Protein 8CSC (pdb70)

B-factor: mean 50.63, std 18.9, range [23.17, 144.09]

Sequence (783 aa):
GLAVFLPPYPFRGLKAPYYLWMMFYKYLHATDSILFITGEDYLSVTDDEAQRARWEFDPASMASLGYELPNAQSMACCHEYLTLDNAFYETLLSRHHHDPIKSFSAFLTERIPDLETELHALLDSKKGIIDQIDTFISICNCPSLEHVARTLGKEVMHIEIGPLRAPMYRNTAYLDFAGVNGGTEASSARYEEKQAEFDIKASLGDLHNYFLEVLPPAETHSAAGVVLQVEDNSNNLIAYNHDFTNISLLSYVRQRYEKEDILVRAHPGSLFRLRDDVFTIDDSANSLAFINQCNNEVFTINSSVGLEAILTGKKTTVLGDDCSYAFINELAGASATVNAAAFYLFSYLVPFDLVFNQEYLKFRLGHPEEREIVGKHIEFYSADHSLSSLINEAISLEHHGLAVFLPPYPFRGLKAPYYLWMFYKYLHATDDSILFITGEDYLSVTDDEAQRARWEFDPASMASLGYELPNAQSMACHEYLTLDNAFYETLLSRHHHDPIKSFSAFLTERIPDLETELHALLDSKKGIIDQIDTFISICNCPSLEHVARTLGKEVMHIEIGPLRAPMYRNTAYLDFAGVNGGTEASARYEKQAEFDIKASLGDLHNYFLEVLPPAEAATHSAAGVVLQVEDNSNLIAYNHDFTNISLLSYVRQRYEKEDILVRAHPGSLFRLRDDVFTIDDSANSLAFINQCNEVFTINSSVGLEAILTGKKTTVLGDCSYAFINELAGASATVNAAAFYLFSYLVPFDLVFNQQEYLKFRLGHPEEREIVGKHIEFYSADSLSSLINEAISLE

Foldseek 3Di:
DEEEEQEQQPLVPDGSPPLLVVQLLLLDPAAYEYEYAVSSVCVCVPPVNCPPPSNPPVVCVQLPGDGDDPVSNVRYHYFHDDCVVVVVLCVVVVNNSLVSLQCQQPHADVVLLVSVVCRCVVDDPSLVPHAAYEYCFHGVNVVVNCVVSVHFYWHKHWALAGPPQFQTWMFTARQTAFPRGCLVVLCVVQVLAQAPDALLLLVVLGGPDDAPDQCAAAEEEEADAQRDNCNRHFQLVDHSVVQVVVVVVPDPLARYEYEYDPPHPDDDDPPTHHYDPDPDLLNVLSRYQAYEYAEHSVQSVCVSVPHHYHHRTGGSLVVLNVDPDRRSSRRSNLCCSQQRIARSSLVSPPVSVVVVSVVDDSQVRSVVRLCVSPVVPGSSRSSNVSSVVVVD/DEEEEQEQQPLVPDGSPPLLVVQLLLLDPAAYHYEYACSSVPVLPPVVCCPDPSNDPVNCVQLVGHRDDPVSNVRYHYHHDDCVVVVVLCVVVVNNSLVSLQCQQPHADVVVLVSVVCSCVVDPPSLVPHAAYEYCFHGVSVVVNCVVSVHFYWHKHWALQGPDQWQTWMFTARQGAFPRGCLVVLCVVVVLFQAPDALQLVVVLGTPDDADDQDPAAAAEEEEADAQRDNCNRHFQLPDHSVVQVVVVVVPDPLARYEYEYDPPHPDDDDPPGHHYDDDPDLSNVLSRYQAYEYAEHSSQLVNVSVPHLYHHRTGGSCVVLNPDDDSRSNSRSNLCCVQQRIARSSLVSPVVSVVVCSVVDDSQVRSVVRLCVSPPPSSSVVSNVSSVVD

Radius of gyration: 29.19 Å; Cα contacts (8 Å, |Δi|>4): 1386; chains: 2; bounding box: 57×84×61 Å

Nearest PDB structures (foldseek):
  8csc-assembly1_A-2  TM=1.003E+00  e=6.409E-83  Raoultella terrigena
  8csd-assembly1_A-2  TM=1.001E+00  e=2.762E-78  Raoultella terrigena
  8csf-assembly2_B-2  TM=9.945E-01  e=1.532E-78  Raoultella terrigena
  8cse-assembly1_A-2  TM=9.989E-01  e=1.620E-77  Raoultella terrigena
  5fa1-assembly1_A  TM=9.952E-01  e=2.307E-77  Raoultella terrigena

Organism: Raoultella terrigena (NCBI:txid577)

Structure (mmCIF, N/CA/C/O backbone):
data_8CSC
#
_entry.id   8CSC
#
_cell.length_a   92.600
_cell.length_b   158.220
_cell.length_c   117.570
_cell.angle_alpha   90.000
_cell.angle_beta   90.000
_cell.angle_gamma   90.000
#
_symmetry.space_group_name_H-M   'C 2 2 21'
#
loop_
_entity.id
_entity.type
_entity.pdbx_description
1 polymer 'N-acetyl glucosaminyl transferase'
2 non-polymer "CYTIDINE-5'-MONOPHOSPHATE"
3 non-polymer '3-deoxy-alpha-D-manno-oct-2-ulopyranosonic acid'
4 non-polymer 'SODIUM ION'
5 non-polymer 'CHLORIDE ION'
6 water water
#
loop_
_atom_site.group_PDB
_atom_site.id
_atom_site.type_symbol
_atom_site.label_atom_id
_atom_site.label_alt_id
_atom_site.label_comp_id
_atom_site.label_asym_id
_atom_site.label_entity_id
_atom_site.label_seq_id
_atom_site.pdbx_PDB_ins_code
_atom_site.Cartn_x
_atom_site.Cartn_y
_atom_site.Cartn_z
_atom_site.occupancy
_atom_site.B_iso_or_equiv
_atom_site.auth_seq_id
_atom_site.auth_comp_id
_atom_site.auth_asym_id
_atom_site.auth_atom_id
_atom_site.pdbx_PDB_model_num
ATOM 1 N N . GLY A 1 2 ? 6.38280 36.53903 -32.05466 1.000 70.21898 1 GLY A N 1
ATOM 2 C CA . GLY A 1 2 ? 6.98974 35.34405 -31.50020 1.000 52.82249 1 GLY A CA 1
ATOM 3 C C . GLY A 1 2 ? 8.49311 35.44887 -31.31940 1.000 51.47125 1 GLY A C 1
ATOM 4 O O . GLY A 1 2 ? 9.02901 36.51958 -31.02643 1.000 52.39333 1 GLY A O 1
ATOM 5 N N . LEU A 1 3 ? 9.17694 34.32558 -31.49819 1.000 49.09668 2 LEU A N 1
ATOM 6 C CA . LEU A 1 3 ? 10.61872 34.25931 -31.32673 1.000 47.74221 2 LEU A CA 1
ATOM 7 C C . LEU A 1 3 ? 11.32763 34.52345 -32.64823 1.000 41.94979 2 LEU A C 1
ATOM 8 O O . LEU A 1 3 ? 10.82147 34.19406 -33.72451 1.000 44.81575 2 LEU A O 1
ATOM 13 N N . ALA A 1 4 ? 12.51020 35.12546 -32.55420 1.000 38.56726 3 ALA A N 1
ATOM 14 C CA . ALA A 1 4 ? 13.41801 35.28878 -33.68728 1.000 40.21934 3 ALA A CA 1
ATOM 15 C C . ALA A 1 4 ? 14.73195 34.62101 -33.29343 1.000 40.47900 3 ALA A C 1
ATOM 16 O O . ALA A 1 4 ? 15.51110 35.17969 -32.51422 1.000 38.99775 3 ALA A O 1
ATOM 18 N N . VAL A 1 5 ? 14.97148 33.42726 -33.82897 1.000 39.78115 4 VAL A N 1
ATOM 19 C CA . VAL A 1 5 ? 16.08196 32.57670 -33.41433 1.000 40.47911 4 VAL A CA 1
ATOM 20 C C . VAL A 1 5 ? 17.21656 32.74231 -34.41363 1.000 39.54549 4 VAL A C 1
ATOM 21 O O . VAL A 1 5 ? 17.05336 32.45356 -35.60523 1.000 43.23323 4 VAL A O 1
ATOM 25 N N . PHE A 1 6 ? 18.37161 33.18044 -33.92105 1.000 36.10966 5 PHE A N 1
ATOM 26 C CA . PHE A 1 6 ? 19.53801 33.47364 -34.74541 1.000 39.77993 5 PHE A CA 1
ATOM 27 C C . PHE A 1 6 ? 20.48637 32.28130 -34.68013 1.000 41.49106 5 PHE A C 1
ATOM 28 O O . PHE A 1 6 ? 21.04855 31.98305 -33.62146 1.000 42.19406 5 PHE A O 1
ATOM 36 N N . LEU A 1 7 ? 20.64482 31.59102 -35.80940 1.000 40.80872 6 LEU A N 1
ATOM 37 C CA . LEU A 1 7 ? 21.54353 30.44427 -35.93380 1.000 43.77840 6 LEU A CA 1
ATOM 38 C C . LEU A 1 7 ? 22.41367 30.66806 -37.16277 1.000 47.04857 6 LEU A C 1
ATOM 39 O O . LEU A 1 7 ? 22.10735 30.16719 -38.25466 1.000 48.25540 6 LEU A O 1
ATOM 44 N N . PRO A 1 8 ? 23.51820 31.39852 -37.01785 1.000 44.56877 7 PRO A N 1
ATOM 45 C CA . PRO A 1 8 ? 24.28109 31.80036 -38.19582 1.000 48.11928 7 PRO A CA 1
ATOM 46 C C . PRO A 1 8 ? 24.87768 30.59484 -38.89332 1.000 50.48248 7 PRO A C 1
ATOM 47 O O . PRO A 1 8 ? 25.22006 29.58551 -38.24905 1.000 44.48318 7 PRO A O 1
ATOM 51 N N . PRO A 1 9 ? 25.01371 30.65386 -40.21805 1.000 46.31364 8 PRO A N 1
ATOM 52 C CA . PRO A 1 9 ? 25.53757 29.51823 -40.98780 1.000 51.09992 8 PRO A CA 1
ATOM 53 C C . PRO A 1 9 ? 27.03980 29.53650 -41.22226 1.000 51.16720 8 PRO A C 1
ATOM 54 O O . PRO A 1 9 ? 27.55150 28.62272 -41.87903 1.000 56.47548 8 PRO A O 1
ATOM 58 N N . TYR A 1 10 ? 27.74828 30.53399 -40.71870 1.000 46.01178 9 TYR A N 1
ATOM 59 C CA . TYR A 1 10 ? 29.16349 30.69381 -41.02136 1.000 48.21207 9 TYR A CA 1
ATOM 60 C C . TYR A 1 10 ? 29.97415 29.52019 -40.47537 1.000 44.75222 9 TYR A C 1
ATOM 61 O O . TYR A 1 10 ? 29.98111 29.29379 -39.25489 1.000 39.87720 9 TYR A O 1
ATOM 70 N N . PRO A 1 11 ? 30.65616 28.75105 -41.32797 1.000 46.53502 10 PRO A N 1
ATOM 71 C CA . PRO A 1 11 ? 31.42405 27.57851 -40.86214 1.000 44.92045 10 PRO A CA 1
ATOM 72 C C . PRO A 1 11 ? 32.80397 27.95508 -40.32802 1.000 44.53094 10 PRO A C 1
ATOM 73 O O . PRO A 1 11 ? 33.84234 27.55175 -40.86176 1.000 46.59045 10 PRO A O 1
ATOM 77 N N . PHE A 1 12 ? 32.81920 28.74012 -39.24777 1.000 42.25709 11 PHE A N 1
ATOM 78 C CA . PHE A 1 12 ? 34.08636 29.20287 -38.68721 1.000 41.85806 11 PHE A CA 1
ATOM 79 C C . PHE A 1 12 ? 35.02224 28.03869 -38.37939 1.000 46.99221 11 PHE A C 1
ATOM 80 O O . PHE A 1 12 ? 36.23974 28.14440 -38.57034 1.000 48.05423 11 PHE A O 1
ATOM 88 N N . ARG A 1 13 ? 34.47680 26.92226 -37.89871 1.000 45.26759 12 ARG A N 1
ATOM 89 C CA . ARG A 1 13 ? 35.27556 25.76075 -37.52754 1.000 46.81909 12 ARG A CA 1
ATOM 90 C C . ARG A 1 13 ? 35.22425 24.65338 -38.57370 1.000 46.15628 12 ARG A C 1
ATOM 91 O O . ARG A 1 13 ? 35.54189 23.49886 -38.26491 1.000 51.26423 12 ARG A O 1
ATOM 99 N N . GLY A 1 14 ? 34.84099 24.98293 -39.80454 1.000 48.34005 13 GLY A N 1
ATOM 100 C CA . GLY A 1 14 ? 34.86975 24.03175 -40.89538 1.000 45.73300 13 GLY A CA 1
ATOM 101 C C . GLY A 1 14 ? 33.66627 23.12537 -41.00815 1.000 55.04821 13 GLY A C 1
ATOM 102 O O . GLY A 1 14 ? 33.69267 22.19094 -41.81789 1.000 56.76205 13 GLY A O 1
ATOM 103 N N . LEU A 1 15 ? 32.61440 23.36182 -40.22855 1.000 51.91975 14 LEU A N 1
ATOM 104 C CA . LEU A 1 15 ? 31.40876 22.54341 -40.26287 1.000 52.91931 14 LEU A CA 1
ATOM 105 C C . LEU A 1 15 ? 30.22286 23.39857 -40.68025 1.000 52.36337 14 LEU A C 1
ATOM 106 O O . LEU A 1 15 ? 29.97305 24.44976 -40.08212 1.000 47.85290 14 LEU A O 1
ATOM 111 N N . LYS A 1 16 ? 29.49442 22.94485 -41.69762 1.000 53.76865 15 LYS A N 1
ATOM 112 C CA . LYS A 1 16 ? 28.28800 23.64047 -42.12252 1.000 52.58048 15 LYS A CA 1
ATOM 113 C C . LYS A 1 16 ? 27.15731 23.39139 -41.13120 1.000 48.41894 15 LYS A C 1
ATOM 114 O O . LYS A 1 16 ? 27.10093 22.35207 -40.46848 1.000 50.05815 15 LYS A O 1
ATOM 120 N N . ALA A 1 17 ? 26.24761 24.35660 -41.04033 1.000 46.78850 16 ALA A N 1
ATOM 121 C CA . ALA A 1 17 ? 25.15538 24.32567 -40.07537 1.000 45.49899 16 ALA A CA 1
ATOM 122 C C . ALA A 1 17 ? 25.68221 23.97310 -38.68076 1.000 46.59478 16 ALA A C 1
ATOM 123 O O . ALA A 1 17 ? 25.28523 22.96223 -38.09762 1.000 47.38712 16 ALA A O 1
ATOM 125 N N . PRO A 1 18 ? 26.57057 24.79861 -38.12015 1.000 45.78432 17 PRO A N 1
ATOM 126 C CA . PRO A 1 18 ? 27.23722 24.41033 -36.86558 1.000 42.16380 17 PRO A CA 1
ATOM 127 C C . PRO A 1 18 ? 26.29092 24.18428 -35.70055 1.000 42.66864 17 PRO A C 1
ATOM 128 O O . PRO A 1 18 ? 26.62237 23.40815 -34.79587 1.000 43.22017 17 PRO A O 1
ATOM 132 N N . TYR A 1 19 ? 25.12988 24.83047 -35.67850 1.000 41.42792 18 TYR A N 1
ATOM 133 C CA A TYR A 1 19 ? 24.16932 24.72700 -34.58808 0.610 42.10516 18 TYR A CA 1
ATOM 134 C CA B TYR A 1 19 ? 24.19519 24.65850 -34.56958 0.390 41.86104 18 TYR A CA 1
ATOM 135 C C . TYR A 1 19 ? 22.88358 24.04612 -35.04756 1.000 42.69869 18 TYR A C 1
ATOM 136 O O . TYR A 1 19 ? 21.78909 24.40633 -34.60919 1.000 42.83375 18 TYR A O 1
ATOM 153 N N . LEU A 1 20 ? 23.00768 23.06434 -35.94051 1.000 45.84863 19 LEU A N 1
ATOM 154 C CA . LEU A 1 20 ? 21.84146 22.36510 -36.46510 1.000 48.20247 19 LEU A CA 1
ATOM 155 C C . LEU A 1 20 ? 21.00443 21.73468 -35.35712 1.000 42.83685 19 LEU A C 1
ATOM 156 O O . LEU A 1 20 ? 19.77530 21.66580 -35.47531 1.000 46.64735 19 LEU A O 1
ATOM 161 N N . TRP A 1 21 ? 21.63572 21.26421 -34.27792 1.000 42.96600 20 TRP A N 1
ATOM 162 C CA . TRP A 1 21 ? 20.86112 20.54918 -33.26725 1.000 46.96667 20 TRP A CA 1
ATOM 163 C C . TRP A 1 21 ? 19.86561 21.47923 -32.58210 1.000 42.90343 20 TRP A C 1
ATOM 164 O O . TRP A 1 21 ? 18.74283 21.06933 -32.26723 1.000 42.64482 20 TRP A O 1
ATOM 175 N N A MET A 1 22 ? 20.25093 22.73342 -32.33724 0.382 42.19680 21 MET A N 1
ATOM 176 N N B MET A 1 22 ? 20.24935 22.74093 -32.36954 0.618 41.92717 21 MET A N 1
ATOM 177 C CA A MET A 1 22 ? 19.28938 23.66489 -31.75875 0.382 41.07549 21 MET A CA 1
ATOM 178 C CA B MET A 1 22 ? 19.32997 23.70139 -31.76882 0.618 41.01792 21 MET A CA 1
ATOM 179 C C A MET A 1 22 ? 18.20099 24.02973 -32.75630 0.382 42.60433 21 MET A C 1
ATOM 180 C C B MET A 1 22 ? 18.23767 24.11163 -32.74656 0.618 42.82244 21 MET A C 1
ATOM 181 O O A MET A 1 22 ? 17.05470 24.26880 -32.35945 0.382 43.27895 21 MET A O 1
ATOM 182 O O B MET A 1 22 ? 17.12498 24.44909 -32.32675 0.618 43.25519 21 MET A O 1
ATOM 191 N N . PHE A 1 23 ? 18.53528 24.08847 -34.04654 1.000 40.47554 22 PHE A N 1
ATOM 192 C CA . PHE A 1 23 ? 17.50257 24.28738 -35.05701 1.000 41.76117 22 PHE A CA 1
ATOM 193 C C . PHE A 1 23 ? 16.44031 23.19741 -34.95479 1.000 48.01223 22 PHE A C 1
ATOM 194 O O . PHE A 1 23 ? 15.23603 23.47899 -34.97101 1.000 47.39365 22 PHE A O 1
ATOM 202 N N . TYR A 1 24 ? 16.87198 21.94193 -34.82112 1.000 44.57603 23 TYR A N 1
ATOM 203 C CA . TYR A 1 24 ? 15.91691 20.84456 -34.72782 1.000 47.28773 23 TYR A CA 1
ATOM 204 C C . TYR A 1 24 ? 15.16438 20.87748 -33.40453 1.000 49.77866 23 TYR A C 1
ATOM 205 O O . TYR A 1 24 ? 13.98143 20.52034 -33.34714 1.000 50.84456 23 TYR A O 1
ATOM 214 N N . LYS A 1 25 ? 15.82993 21.31236 -32.33360 1.000 44.54624 24 LYS A N 1
ATOM 215 C CA . LYS A 1 25 ? 15.18859 21.31835 -31.02532 1.000 43.44097 24 LYS A CA 1
ATOM 216 C C . LYS A 1 25 ? 14.07966 22.36164 -30.96697 1.000 47.61100 24 LYS A C 1
ATOM 217 O O . LYS A 1 25 ? 12.97040 22.07410 -30.50504 1.000 46.47560 24 LYS A O 1
ATOM 223 N N . TYR A 1 26 ? 14.35566 23.58256 -31.43588 1.000 42.38165 25 TYR A N 1
ATOM 224 C CA . TYR A 1 26 ? 13.31127 24.60154 -31.44843 1.000 44.75047 25 TYR A CA 1
ATOM 225 C C . TYR A 1 26 ? 12.15114 24.18319 -32.34141 1.000 47.75572 25 TYR A C 1
ATOM 226 O O . TYR A 1 26 ? 10.98339 24.38469 -31.98817 1.000 52.47030 25 TYR A O 1
ATOM 235 N N . LEU A 1 27 ? 12.44991 23.58670 -33.49784 1.000 49.03461 26 LEU A N 1
ATOM 236 C CA . LEU A 1 27 ? 11.38706 23.09627 -34.36995 1.000 51.91181 26 LEU A CA 1
ATOM 237 C C . LEU A 1 27 ? 10.54413 22.04246 -33.66375 1.000 54.34081 26 LEU A C 1
ATOM 238 O O . LEU A 1 27 ? 9.30962 22.07386 -33.72273 1.000 53.59776 26 LEU A O 1
ATOM 243 N N . HIS A 1 28 ? 11.19492 21.10143 -32.98731 1.000 53.40933 27 HIS A N 1
ATOM 244 C CA . HIS A 1 28 ? 10.49111 20.00407 -32.33086 1.000 54.72018 27 HIS A CA 1
ATOM 245 C C . HIS A 1 28 ? 9.54911 20.49778 -31.23509 1.000 54.78378 27 HIS A C 1
ATOM 246 O O . HIS A 1 28 ? 8.42415 20.01685 -31.12226 1.000 50.94317 27 HIS A O 1
ATOM 260 N N . ALA A 1 30 ? 8.36523 23.57982 -30.93825 1.000 61.02175 29 ALA A N 1
ATOM 261 C CA . ALA A 1 30 ? 7.59818 24.74277 -31.36553 1.000 62.89865 29 ALA A CA 1
ATOM 262 C C . ALA A 1 30 ? 6.09939 24.53548 -31.17739 1.000 67.45115 29 ALA A C 1
ATOM 263 O O . ALA A 1 30 ? 5.53210 23.55604 -31.65790 1.000 61.29969 29 ALA A O 1
ATOM 265 N N . THR A 1 31 ? 5.46587 25.46760 -30.46520 1.000 75.15727 30 THR A N 1
ATOM 266 C CA . THR A 1 31 ? 4.01430 25.50815 -30.35490 1.000 72.12561 30 THR A CA 1
ATOM 267 C C . THR A 1 31 ? 3.38799 26.58422 -31.23042 1.000 76.77925 30 THR A C 1
ATOM 268 O O . THR A 1 31 ? 2.20365 26.47591 -31.56853 1.000 76.29841 30 THR A O 1
ATOM 272 N N . ASP A 1 32 ? 4.15654 27.60620 -31.60413 1.000 74.01175 31 ASP A N 1
ATOM 273 C CA . ASP A 1 32 ? 3.71870 28.69493 -32.46598 1.000 73.88779 31 ASP A CA 1
ATOM 274 C C . ASP A 1 32 ? 4.74333 28.88073 -33.57945 1.000 68.46914 31 ASP A C 1
ATOM 275 O O . ASP A 1 32 ? 5.77972 28.21044 -33.61931 1.000 64.84221 31 ASP A O 1
ATOM 280 N N . SER A 1 33 ? 4.45284 29.80675 -34.48864 1.000 65.45855 32 SER A N 1
ATOM 281 C CA . SER A 1 33 ? 5.37375 30.09054 -35.57979 1.000 64.58189 32 SER A CA 1
ATOM 282 C C . SER A 1 33 ? 6.62379 30.78680 -35.05691 1.000 59.03078 32 SER A C 1
ATOM 283 O O . SER A 1 33 ? 6.55396 31.64596 -34.17378 1.000 58.55460 32 SER A O 1
ATOM 286 N N . ILE A 1 34 ? 7.77398 30.41127 -35.61108 1.000 59.54889 33 ILE A N 1
ATOM 287 C CA . ILE A 1 34 ? 9.06570 30.96011 -35.21625 1.000 53.77163 33 ILE A CA 1
ATOM 288 C C . ILE A 1 34 ? 9.72410 31.58326 -36.43635 1.000 53.35466 33 ILE A C 1
ATOM 289 O O . ILE A 1 34 ? 9.62370 31.04916 -37.54611 1.000 55.93755 33 ILE A O 1
ATOM 294 N N . LEU A 1 35 ? 10.39463 32.71370 -36.23018 1.000 46.41175 34 LEU A N 1
ATOM 295 C CA . LEU A 1 35 ? 11.22922 33.31954 -37.25934 1.000 47.87135 34 LEU A CA 1
ATOM 296 C C . LEU A 1 35 ? 12.66411 32.84374 -37.06811 1.000 45.82937 34 LEU A C 1
ATOM 297 O O . LEU A 1 35 ? 13.28867 33.14102 -36.04442 1.000 44.86759 34 LEU A O 1
ATOM 302 N N . PHE A 1 36 ? 13.18231 32.10574 -38.04632 1.000 46.89583 35 PHE A N 1
ATOM 303 C CA . PHE A 1 36 ? 14.55407 31.61439 -38.01410 1.000 44.73075 35 PHE A CA 1
ATOM 304 C C . PHE A 1 36 ? 15.42612 32.48938 -38.90567 1.000 47.45414 35 PHE A C 1
ATOM 305 O O . PHE A 1 36 ? 15.17145 32.60753 -40.10932 1.000 46.01812 35 PHE A O 1
ATOM 313 N N . ILE A 1 37 ? 16.44186 33.10504 -38.31242 1.000 44.25894 36 ILE A N 1
ATOM 314 C CA . ILE A 1 37 ? 17.45148 33.85562 -39.04719 1.000 45.76353 36 ILE A CA 1
ATOM 315 C C . ILE A 1 37 ? 18.68287 32.96060 -39.09922 1.000 46.49098 36 ILE A C 1
ATOM 316 O O . ILE A 1 37 ? 19.41547 32.83334 -38.11414 1.000 43.99095 36 ILE A O 1
ATOM 321 N N . THR A 1 38 ? 18.91062 32.32855 -40.24957 1.000 46.23048 37 THR A N 1
ATOM 322 C CA . THR A 1 38 ? 19.92940 31.29142 -40.33959 1.000 44.93651 37 THR A CA 1
ATOM 323 C C . THR A 1 38 ? 20.55570 31.24840 -41.72910 1.000 50.05180 37 THR A C 1
ATOM 324 O O . THR A 1 38 ? 20.81091 32.29479 -42.33368 1.000 56.30275 37 THR A O 1
ATOM 328 N N . GLY A 1 39 ? 20.80689 30.04670 -42.24536 1.000 53.50800 38 GLY A N 1
ATOM 329 C CA . GLY A 1 39 ? 21.37317 29.90058 -43.56802 1.000 49.92761 38 GLY A CA 1
ATOM 330 C C . GLY A 1 39 ? 20.75738 28.71688 -44.28360 1.000 61.40271 38 GLY A C 1
ATOM 331 O O . GLY A 1 39 ? 20.17933 27.81656 -43.66728 1.000 59.25667 38 GLY A O 1
ATOM 332 N N . GLU A 1 40 ? 20.88882 28.73636 -45.61123 1.000 59.41449 39 GLU A N 1
ATOM 333 C CA . GLU A 1 40 ? 20.34253 27.64677 -46.40945 1.000 64.67461 39 GLU A CA 1
ATOM 334 C C . GLU A 1 40 ? 20.97401 26.31181 -46.03906 1.000 66.25957 39 GLU A C 1
ATOM 335 O O . GLU A 1 40 ? 20.32691 25.26610 -46.16578 1.000 70.43574 39 GLU A O 1
ATOM 341 N N . ASP A 1 41 ? 22.23073 26.32122 -45.58410 1.000 62.07920 40 ASP A N 1
ATOM 342 C CA . ASP A 1 41 ? 22.87005 25.07755 -45.16256 1.000 66.83576 40 ASP A CA 1
ATOM 343 C C . ASP A 1 41 ? 22.01970 24.34224 -44.13425 1.000 65.03046 40 ASP A C 1
ATOM 344 O O . ASP A 1 41 ? 21.97162 23.10634 -44.12184 1.000 68.91544 40 ASP A O 1
ATOM 349 N N . TYR A 1 42 ? 21.33465 25.09022 -43.26602 1.000 60.80928 41 TYR A N 1
ATOM 350 C CA . TYR A 1 42 ? 20.47014 24.46900 -42.26976 1.000 61.33890 41 TYR A CA 1
ATOM 351 C C . TYR A 1 42 ? 19.27698 23.77346 -42.90930 1.000 64.85122 41 TYR A C 1
ATOM 352 O O . TYR A 1 42 ? 18.81517 22.74784 -42.39855 1.000 60.39548 41 TYR A O 1
ATOM 361 N N . LEU A 1 43 ? 18.76648 24.31026 -44.01667 1.000 66.09471 42 LEU A N 1
ATOM 362 C CA . LEU A 1 43 ? 17.55852 23.78409 -44.63762 1.000 66.97688 42 LEU A CA 1
ATOM 363 C C . LEU A 1 43 ? 17.82492 22.63580 -45.60189 1.000 70.67238 42 LEU A C 1
ATOM 364 O O . LEU A 1 43 ? 16.90620 21.85708 -45.88215 1.000 69.47392 42 LEU A O 1
ATOM 369 N N . SER A 1 44 ? 19.05147 22.50474 -46.10889 1.000 72.94251 43 SER A N 1
ATOM 370 C CA . SER A 1 44 ? 19.37896 21.48109 -47.09131 1.000 76.13318 43 SER A CA 1
ATOM 371 C C . SER A 1 44 ? 20.23829 20.35187 -46.53985 1.000 79.75654 43 SER A C 1
ATOM 372 O O . SER A 1 44 ? 20.41315 19.34066 -47.22932 1.000 85.17162 43 SER A O 1
ATOM 375 N N . VAL A 1 45 ? 20.77264 20.49061 -45.32360 1.000 79.74992 44 VAL A N 1
ATOM 376 C CA . VAL A 1 45 ? 21.72180 19.50570 -44.80923 1.000 83.07341 44 VAL A CA 1
ATOM 377 C C . VAL A 1 45 ? 21.10758 18.11110 -44.80531 1.000 91.40587 44 VAL A C 1
ATOM 378 O O . VAL A 1 45 ? 21.76953 17.12625 -45.15565 1.000 92.54273 44 VAL A O 1
ATOM 382 N N . THR A 1 46 ? 19.83905 18.00228 -44.40914 1.000 103.79355 45 THR A N 1
ATOM 383 C CA . THR A 1 46 ? 19.17053 16.70834 -44.32288 1.000 100.77304 45 THR A CA 1
ATOM 384 C C . THR A 1 46 ? 19.27975 15.93789 -45.63112 1.000 109.89660 45 THR A C 1
ATOM 385 O O . THR A 1 46 ? 20.06979 14.99434 -45.73993 1.000 112.54751 45 THR A O 1
ATOM 389 N N . ASP A 1 47 ? 18.50144 16.34265 -46.63380 1.000 111.16302 46 ASP A N 1
ATOM 390 C CA . ASP A 1 47 ? 18.46609 15.64678 -47.91423 1.000 118.13772 46 ASP A CA 1
ATOM 391 C C . ASP A 1 47 ? 19.78369 15.80345 -48.66525 1.000 116.64835 46 ASP A C 1
ATOM 392 O O . ASP A 1 47 ? 19.79795 15.95652 -49.89088 1.000 119.60483 46 ASP A O 1
ATOM 397 N N . ASP A 1 48 ? 20.89232 15.77054 -47.93038 1.000 113.23679 47 ASP A N 1
ATOM 398 C CA . ASP A 1 48 ? 22.24267 15.77404 -48.48533 1.000 107.52787 47 ASP A CA 1
ATOM 399 C C . ASP A 1 48 ? 22.90515 14.48521 -48.01107 1.000 104.82812 47 ASP A C 1
ATOM 400 O O . ASP A 1 48 ? 23.39981 14.41208 -46.88135 1.000 98.63236 47 ASP A O 1
ATOM 405 N N . GLU A 1 49 ? 22.90644 13.46595 -48.87326 1.000 103.92641 48 GLU A N 1
ATOM 406 C CA . GLU A 1 49 ? 23.47126 12.17600 -48.49585 1.000 103.33825 48 GLU A CA 1
ATOM 407 C C . GLU A 1 49 ? 24.93774 12.28162 -48.09822 1.000 98.11877 48 GLU A C 1
ATOM 408 O O . GLU A 1 49 ? 25.46777 11.35502 -47.47585 1.000 97.69702 48 GLU A O 1
ATOM 414 N N . ALA A 1 50 ? 25.60172 13.38803 -48.43490 1.000 95.59611 49 ALA A N 1
ATOM 415 C CA . ALA A 1 50 ? 26.99350 13.59235 -48.05741 1.000 92.96406 49 ALA A CA 1
ATOM 416 C C . ALA A 1 50 ? 27.16816 13.95159 -46.58711 1.000 93.69426 49 ALA A C 1
ATOM 417 O O . ALA A 1 50 ? 28.30477 13.95820 -46.10155 1.000 95.95894 49 ALA A O 1
ATOM 419 N N . GLN A 1 51 ? 26.08192 14.25079 -45.86973 1.000 86.73333 50 GLN A N 1
ATOM 420 C CA . GLN A 1 51 ? 26.16288 14.62026 -44.46203 1.000 76.82584 50 GLN A CA 1
ATOM 421 C C . GLN A 1 51 ? 25.27744 13.75540 -43.57283 1.000 76.71552 50 GLN A C 1
ATOM 422 O O . GLN A 1 51 ? 25.07040 14.10082 -42.40328 1.000 68.38251 50 GLN A O 1
ATOM 428 N N . ARG A 1 52 ? 24.75981 12.63911 -44.08600 1.000 83.43929 51 ARG A N 1
ATOM 429 C CA . ARG A 1 52 ? 23.86103 11.79029 -43.31094 1.000 83.73832 51 ARG A CA 1
ATOM 430 C C . ARG A 1 52 ? 24.54433 11.09270 -42.13873 1.000 77.81051 51 ARG A C 1
ATOM 431 O O . ARG A 1 52 ? 23.85534 10.42165 -41.36221 1.000 76.43467 51 ARG A O 1
ATOM 439 N N . ALA A 1 53 ? 25.85979 11.22874 -41.98233 1.000 76.09361 52 ALA A N 1
ATOM 440 C CA . ALA A 1 53 ? 26.57606 10.64072 -40.85785 1.000 71.66342 52 ALA A CA 1
ATOM 441 C C . ALA A 1 53 ? 26.80504 11.62525 -39.71612 1.000 67.44311 52 ALA A C 1
ATOM 442 O O . ALA A 1 53 ? 27.43175 11.26005 -38.71585 1.000 63.72078 52 ALA A O 1
ATOM 444 N N . ARG A 1 54 ? 26.31925 12.85796 -39.83844 1.000 62.92872 53 ARG A N 1
ATOM 445 C CA . ARG A 1 54 ? 26.47406 13.82947 -38.76435 1.000 61.89398 53 ARG A CA 1
ATOM 446 C C . ARG A 1 54 ? 25.84432 13.30715 -37.47805 1.000 60.09798 53 ARG A C 1
ATOM 447 O O . ARG A 1 54 ? 24.84808 12.57999 -37.49810 1.000 61.37380 53 ARG A O 1
ATOM 455 N N . TRP A 1 55 ? 26.43201 13.69547 -36.34353 1.000 57.92986 54 TRP A N 1
ATOM 456 C CA . TRP A 1 55 ? 25.93894 13.20868 -35.05989 1.000 61.55843 54 TRP A CA 1
ATOM 457 C C . TRP A 1 55 ? 24.52965 13.69713 -34.75189 1.000 60.39532 54 TRP A C 1
ATOM 458 O O . TRP A 1 55 ? 23.82048 13.04649 -33.97629 1.000 58.58463 54 TRP A O 1
ATOM 469 N N . GLU A 1 56 ? 24.10766 14.82468 -35.33180 1.000 56.76164 55 GLU A N 1
ATOM 470 C CA . GLU A 1 56 ? 22.75654 15.31509 -35.08372 1.000 55.41723 55 GLU A CA 1
ATOM 471 C C . GLU A 1 56 ? 21.69264 14.34413 -35.57933 1.000 57.00973 55 GLU A C 1
ATOM 472 O O . GLU A 1 56 ? 20.53469 14.44671 -35.16139 1.000 56.92790 55 GLU A O 1
ATOM 478 N N . PHE A 1 57 ? 22.05374 13.41206 -36.45915 1.000 58.23261 56 PHE A N 1
ATOM 479 C CA . PHE A 1 57 ? 21.12308 12.41600 -36.97317 1.000 60.94471 56 PHE A CA 1
ATOM 480 C C . PHE A 1 57 ? 21.20246 11.08795 -36.23015 1.000 61.41480 56 PHE A C 1
ATOM 481 O O . PHE A 1 57 ? 20.47701 10.15148 -36.58228 1.000 62.02564 56 PHE A O 1
ATOM 489 N N . ASP A 1 58 ? 22.06112 10.98132 -35.22296 1.000 62.55092 57 ASP A N 1
ATOM 490 C CA . ASP A 1 58 ? 22.18803 9.74164 -34.46318 1.000 58.63237 57 ASP A CA 1
ATOM 491 C C . ASP A 1 58 ? 21.01805 9.60295 -33.49331 1.000 63.81086 57 ASP A C 1
ATOM 492 O O . ASP A 1 58 ? 20.75804 10.52312 -32.70934 1.000 62.53680 57 ASP A O 1
ATOM 497 N N . PRO A 1 59 ? 20.29919 8.47660 -33.51282 1.000 64.66988 58 PRO A N 1
ATOM 498 C CA . PRO A 1 59 ? 19.15408 8.32122 -32.59965 1.000 60.70557 58 PRO A CA 1
ATOM 499 C C . PRO A 1 59 ? 19.51261 8.47579 -31.13292 1.000 59.52704 58 PRO A C 1
ATOM 500 O O . PRO A 1 59 ? 18.65457 8.87873 -30.33765 1.000 61.41238 58 PRO A O 1
ATOM 504 N N . ALA A 1 60 ? 20.74944 8.16162 -30.74237 1.000 59.26231 59 ALA A N 1
ATOM 505 C CA . ALA A 1 60 ? 21.13745 8.33355 -29.34591 1.000 60.08666 59 ALA A CA 1
ATOM 506 C C . ALA A 1 60 ? 21.30336 9.80695 -29.00235 1.000 62.02532 59 ALA A C 1
ATOM 507 O O . ALA A 1 60 ? 20.92587 10.24384 -27.90823 1.000 57.60429 59 ALA A O 1
ATOM 509 N N . SER A 1 61 ? 21.87076 10.58728 -29.92394 1.000 61.98926 60 SER A N 1
ATOM 510 C CA . SER A 1 61 ? 21.98966 12.02346 -29.70159 1.000 60.45212 60 SER A CA 1
ATOM 511 C C . SER A 1 61 ? 20.61959 12.68810 -29.68171 1.000 55.00014 60 SER A C 1
ATOM 512 O O . SER A 1 61 ? 20.34671 13.53690 -28.82588 1.000 59.48141 60 SER A O 1
ATOM 515 N N . MET A 1 62 ? 19.74198 12.30742 -30.61172 1.000 54.42302 61 MET A N 1
ATOM 516 C CA . MET A 1 62 ? 18.39487 12.86683 -30.63309 1.000 55.95929 61 MET A CA 1
ATOM 517 C C . MET A 1 62 ? 17.65446 12.59028 -29.32890 1.000 57.59909 61 MET A C 1
ATOM 518 O O . MET A 1 62 ? 16.99270 13.47969 -28.78152 1.000 54.67317 61 MET A O 1
ATOM 523 N N . ALA A 1 63 ? 17.74335 11.35856 -28.81995 1.000 58.97112 62 ALA A N 1
ATOM 524 C CA . ALA A 1 63 ? 17.03441 11.01990 -27.58998 1.000 55.46506 62 ALA A CA 1
ATOM 525 C C . ALA A 1 63 ? 17.62086 11.75373 -26.39042 1.000 54.62668 62 ALA A C 1
ATOM 526 O O . ALA A 1 63 ? 16.88586 12.15073 -25.47878 1.000 52.47440 62 ALA A O 1
ATOM 528 N N . SER A 1 64 ? 18.94168 11.94345 -26.37112 1.000 50.16684 63 SER A N 1
ATOM 529 C CA . SER A 1 64 ? 19.57139 12.62534 -25.24532 1.000 50.64798 63 SER A CA 1
ATOM 530 C C . SER A 1 64 ? 19.18432 14.09822 -25.20069 1.000 53.82231 63 SER A C 1
ATOM 531 O O . SER A 1 64 ? 18.95912 14.65418 -24.11897 1.000 50.13197 63 SER A O 1
ATOM 534 N N . LEU A 1 65 ? 19.11149 14.74654 -26.36253 1.000 53.08117 64 LEU A N 1
ATOM 535 C CA . LEU A 1 65 ? 18.73188 16.14937 -26.45378 1.000 50.51504 64 LEU A CA 1
ATOM 536 C C . LEU A 1 65 ? 17.22858 16.35128 -26.59915 1.000 49.05087 64 LEU A C 1
ATOM 537 O O . LEU A 1 65 ? 16.76342 17.49560 -26.54212 1.000 47.00611 64 LEU A O 1
ATOM 542 N N . GLY A 1 66 ? 16.46598 15.27917 -26.79337 1.000 50.17729 65 GLY A N 1
ATOM 543 C CA . GLY A 1 66 ? 15.01874 15.36182 -26.80003 1.000 48.71961 65 GLY A CA 1
ATOM 544 C C . GLY A 1 66 ? 14.41243 16.03429 -28.01547 1.000 50.28345 65 GLY A C 1
ATOM 545 O O . GLY A 1 66 ? 13.55970 16.91543 -27.87632 1.000 52.31740 65 GLY A O 1
ATOM 546 N N . TYR A 1 67 ? 14.83367 15.63535 -29.21308 1.000 53.67906 66 TYR A N 1
ATOM 547 C CA . TYR A 1 67 ? 14.22264 16.13862 -30.43401 1.000 54.77887 66 TYR A CA 1
ATOM 548 C C . TYR A 1 67 ? 14.12851 15.01699 -31.45820 1.000 59.72627 66 TYR A C 1
ATOM 549 O O . TYR A 1 67 ? 14.79312 13.98382 -31.34692 1.000 56.63963 66 TYR A O 1
ATOM 558 N N . GLU A 1 68 ? 13.28682 15.23872 -32.46458 1.000 65.30207 67 GLU A N 1
ATOM 559 C CA . GLU A 1 68 ? 13.16621 14.34655 -33.60573 1.000 64.47698 67 GLU A CA 1
ATOM 560 C C . GLU A 1 68 ? 13.38106 15.14714 -34.88091 1.000 64.94777 67 GLU A C 1
ATOM 561 O O . GLU A 1 68 ? 13.18048 16.36487 -34.90889 1.000 62.85973 67 GLU A O 1
ATOM 567 N N . LEU A 1 69 ? 13.79938 14.45509 -35.93355 1.000 64.85704 68 LEU A N 1
ATOM 568 C CA . LEU A 1 69 ? 14.12615 15.13081 -37.18063 1.000 66.91973 68 LEU A CA 1
ATOM 569 C C . LEU A 1 69 ? 12.87079 15.76428 -37.77132 1.000 66.05409 68 LEU A C 1
ATOM 570 O O . LEU A 1 69 ? 11.82200 15.10862 -37.83354 1.000 65.64712 68 LEU A O 1
ATOM 575 N N . PRO A 1 70 ? 12.93035 17.01842 -38.20942 1.000 64.34583 69 PRO A N 1
ATOM 576 C CA . PRO A 1 70 ? 11.72962 17.67031 -38.73788 1.000 68.52420 69 PRO A CA 1
ATOM 577 C C . PRO A 1 70 ? 11.35841 17.14083 -40.11339 1.000 70.43345 69 PRO A C 1
ATOM 578 O O . PRO A 1 70 ? 12.20438 16.67144 -40.87887 1.000 68.13774 69 PRO A O 1
ATOM 582 N N . ASN A 1 71 ? 10.07041 17.22656 -40.42241 1.000 74.37242 70 ASN A N 1
ATOM 583 C CA . ASN A 1 71 ? 9.53820 16.82900 -41.71660 1.000 86.19277 70 ASN A CA 1
ATOM 584 C C . ASN A 1 71 ? 9.00652 18.05861 -42.44723 1.000 89.20513 70 ASN A C 1
ATOM 585 O O . ASN A 1 71 ? 9.02316 19.17741 -41.92600 1.000 89.00596 70 ASN A O 1
ATOM 590 N N . ALA A 1 72 ? 8.52987 17.83841 -43.67483 1.000 87.75691 71 ALA A N 1
ATOM 591 C CA . ALA A 1 72 ? 8.06452 18.94920 -44.49964 1.000 87.69740 71 ALA A CA 1
ATOM 592 C C . ALA A 1 72 ? 7.00758 19.77816 -43.77956 1.000 87.02471 71 ALA A C 1
ATOM 593 O O . ALA A 1 72 ? 7.03238 21.01367 -43.83328 1.000 83.55309 71 ALA A O 1
ATOM 595 N N . GLN A 1 73 ? 6.07317 19.11647 -43.09313 1.000 83.74491 72 GLN A N 1
ATOM 596 C CA . GLN A 1 73 ? 4.99491 19.83928 -42.42499 1.000 81.56062 72 GLN A CA 1
ATOM 597 C C . GLN A 1 73 ? 5.51987 20.65902 -41.25264 1.000 83.30711 72 GLN A C 1
ATOM 598 O O . GLN A 1 73 ? 5.16887 21.83486 -41.09844 1.000 81.28569 72 GLN A O 1
ATOM 604 N N . SER A 1 74 ? 6.36228 20.05258 -40.41259 1.000 80.39906 73 SER A N 1
ATOM 605 C CA . SER A 1 74 ? 6.86271 20.74816 -39.23087 1.000 79.85314 73 SER A CA 1
ATOM 606 C C . SER A 1 74 ? 7.50884 22.08058 -39.59136 1.000 79.66242 73 SER A C 1
ATOM 607 O O . SER A 1 74 ? 7.36039 23.06883 -38.86352 1.000 78.04582 73 SER A O 1
ATOM 610 N N . MET A 1 75 ? 8.22968 22.12931 -40.71229 1.000 79.80957 74 MET A N 1
ATOM 611 C CA . MET A 1 75 ? 8.94326 23.34698 -41.07585 1.000 78.15999 74 MET A CA 1
ATOM 612 C C . MET A 1 75 ? 8.03737 24.37231 -41.74699 1.000 87.77717 74 MET A C 1
ATOM 613 O O . MET A 1 75 ? 8.30497 25.57598 -41.66159 1.000 83.50967 74 MET A O 1
ATOM 618 N N . ALA A 1 76 ? 6.96343 23.92349 -42.40225 1.000 81.66001 75 ALA A N 1
ATOM 619 C CA . ALA A 1 76 ? 6.13909 24.82137 -43.20489 1.000 74.36657 75 ALA A CA 1
ATOM 620 C C . ALA A 1 76 ? 5.43506 25.88097 -42.36791 1.000 75.59384 75 ALA A C 1
ATOM 621 O 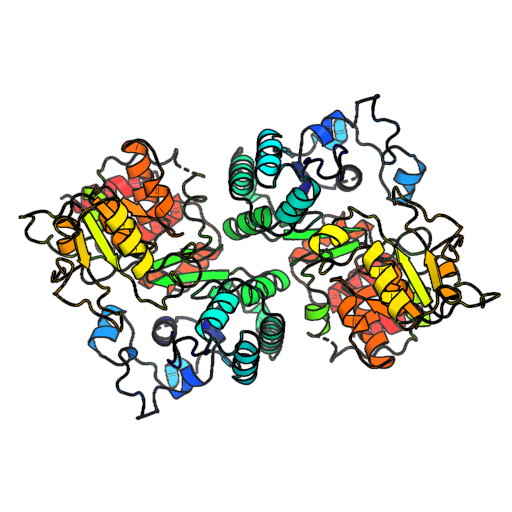O . ALA A 1 76 ? 4.93487 26.86378 -42.92555 1.000 79.01408 75 ALA A O 1
ATOM 623 N N A CYS A 1 77 ? 5.39086 25.71561 -41.04950 0.521 75.89812 76 CYS A N 1
ATOM 624 N N B CYS A 1 77 ? 5.38288 25.70340 -41.04879 0.479 75.89360 76 CYS A N 1
ATOM 625 C CA A CYS A 1 77 ? 4.68969 26.65026 -40.18203 0.521 75.18248 76 CYS A CA 1
ATOM 626 C CA B CYS A 1 77 ? 4.70135 26.63727 -40.16208 0.479 75.19352 76 CYS A CA 1
ATOM 627 C C A CYS A 1 77 ? 5.58838 27.76014 -39.64678 0.521 73.81715 76 CYS A C 1
ATOM 628 C C B CYS A 1 77 ? 5.53053 27.87467 -39.84142 0.479 73.77552 76 CYS A C 1
ATOM 629 O O A CYS A 1 77 ? 5.14330 28.54300 -38.80141 0.521 72.83680 76 CYS A O 1
ATOM 630 O O B CYS A 1 77 ? 4.97202 28.86753 -39.36091 0.479 72.30154 76 CYS A O 1
ATOM 635 N N . HIS A 1 78 ? 6.82983 27.85158 -40.11422 1.000 73.54682 77 HIS A N 1
ATOM 636 C CA . HIS A 1 78 ? 7.75453 28.88533 -39.67233 1.000 68.62477 77 HIS A CA 1
ATOM 637 C C . HIS A 1 78 ? 8.21927 29.74542 -40.84274 1.000 68.31018 77 HIS A C 1
ATOM 638 O O . HIS A 1 78 ? 8.04526 29.40260 -42.01493 1.000 68.04541 77 HIS A O 1
ATOM 645 N N . GLU A 1 79 ? 8.81415 30.88535 -40.49948 1.000 64.08433 78 GLU A N 1
ATOM 646 C CA . GLU A 1 79 ? 9.37258 31.82204 -41.46431 1.000 64.89460 78 GLU A CA 1
ATOM 647 C C . GLU A 1 79 ? 10.89190 31.78165 -41.38863 1.000 60.85833 78 GLU A C 1
ATOM 648 O O . GLU A 1 79 ? 11.46549 31.72437 -40.29682 1.000 56.13105 78 GLU A O 1
ATOM 654 N N . TYR A 1 80 ? 11.54222 31.81681 -42.54911 1.000 55.43379 79 TYR A N 1
ATOM 655 C CA . TYR A 1 80 ? 12.98360 31.62509 -42.63312 1.000 54.57408 79 TYR A CA 1
ATOM 656 C C . TYR A 1 80 ? 13.62842 32.79033 -43.36650 1.000 58.45098 79 TYR A C 1
ATOM 657 O O . TYR A 1 80 ? 13.22507 33.12762 -44.48460 1.000 58.83665 79 TYR A O 1
ATOM 666 N N . LEU A 1 81 ? 14.62404 33.40033 -42.72917 1.000 55.50205 80 LEU A N 1
ATOM 667 C CA . LEU A 1 81 ? 15.48624 34.39761 -43.34688 1.000 51.98819 80 LEU A CA 1
ATOM 668 C C . LEU A 1 81 ? 16.88621 33.81005 -43.46029 1.000 54.31948 80 LEU A C 1
ATOM 669 O O . LEU A 1 81 ? 17.41567 33.27408 -42.48150 1.000 50.62769 80 LEU A O 1
ATOM 674 N N . THR A 1 82 ? 17.48010 33.90251 -44.64666 1.000 50.02229 81 THR A N 1
ATOM 675 C CA . THR A 1 82 ? 18.73757 33.22777 -44.94270 1.000 55.33543 81 THR A CA 1
ATOM 676 C C . THR A 1 82 ? 19.85094 34.24266 -45.16271 1.000 51.30593 81 THR A C 1
ATOM 677 O O . THR A 1 82 ? 19.70198 35.17529 -45.95892 1.000 51.91272 81 THR A O 1
ATOM 681 N N . LEU A 1 83 ? 20.96410 34.04733 -44.46052 1.000 54.22567 82 LEU A N 1
ATOM 682 C CA . LEU A 1 83 ? 22.16003 34.85848 -44.63407 1.000 51.62298 82 LEU A CA 1
ATOM 683 C C . LEU A 1 83 ? 23.02901 34.27745 -45.74294 1.000 56.05020 82 LEU A C 1
ATOM 684 O O . LEU A 1 83 ? 23.17236 33.05687 -45.86198 1.000 57.16695 82 LEU A O 1
ATOM 689 N N . ASP A 1 84 ? 23.60996 35.15834 -46.54998 1.000 55.32102 83 ASP A N 1
ATOM 690 C CA . ASP A 1 84 ? 24.40254 34.74444 -47.69664 1.000 61.11821 83 ASP A CA 1
ATOM 691 C C . ASP A 1 84 ? 25.86790 34.55309 -47.30870 1.000 61.48818 83 ASP A C 1
ATOM 692 O O . ASP A 1 84 ? 26.34784 35.08627 -46.30679 1.000 56.24856 83 ASP A O 1
ATOM 697 N N . ASN A 1 85 ? 26.58243 33.78018 -48.13281 1.000 65.08332 84 ASN A N 1
ATOM 698 C CA . ASN A 1 85 ? 27.97347 33.44457 -47.84829 1.000 60.88868 84 ASN A CA 1
ATOM 699 C C . ASN A 1 85 ? 28.95390 34.52876 -48.28129 1.000 64.34623 84 ASN A C 1
ATOM 700 O O . ASN A 1 85 ? 30.08531 34.55337 -47.78255 1.000 58.43212 84 ASN A O 1
ATOM 705 N N . ALA A 1 86 ? 28.55157 35.42306 -49.18871 1.000 59.99318 85 ALA A N 1
ATOM 706 C CA . ALA A 1 86 ? 29.45869 36.47140 -49.64835 1.000 62.01727 85 ALA A CA 1
ATOM 707 C C . ALA A 1 86 ? 30.04753 37.25111 -48.47995 1.000 63.83379 85 ALA A C 1
ATOM 708 O O . ALA A 1 86 ? 31.24481 37.56179 -48.46876 1.000 60.93257 85 ALA A O 1
ATOM 710 N N . PHE A 1 87 ? 29.21926 37.57837 -47.48517 1.000 58.88465 86 PHE A N 1
ATOM 711 C CA . PHE A 1 87 ? 29.72235 38.28690 -46.31324 1.000 60.42020 86 PHE A CA 1
ATOM 712 C C . PHE A 1 87 ? 30.78179 37.46896 -45.58675 1.000 57.37208 86 PHE A C 1
ATOM 713 O O . PHE A 1 87 ? 31.79463 38.01432 -45.13312 1.000 56.40623 86 PHE A O 1
ATOM 721 N N . TYR A 1 88 ? 30.56285 36.15859 -45.46124 1.000 55.53530 87 TYR A N 1
ATOM 722 C CA . TYR A 1 88 ? 31.52731 35.30556 -44.77219 1.000 56.35548 87 TYR A CA 1
ATOM 723 C C . TYR A 1 88 ? 32.87619 35.31930 -45.48048 1.000 56.40711 87 TYR A C 1
ATOM 724 O O . TYR A 1 88 ? 33.92437 35.47408 -44.84269 1.000 51.19373 87 TYR A O 1
ATOM 733 N N . GLU A 1 89 ? 32.86919 35.15766 -46.80674 1.000 56.68384 88 GLU A N 1
ATOM 734 C CA . GLU A 1 89 ? 34.11611 35.23471 -47.56122 1.000 56.94991 88 GLU A CA 1
ATOM 735 C C . GLU A 1 89 ? 34.79610 36.58059 -47.35013 1.000 57.39789 88 GLU A C 1
ATOM 736 O O . GLU A 1 89 ? 36.01164 36.64442 -47.13642 1.000 55.83083 88 GLU A O 1
ATOM 742 N N . THR A 1 90 ? 34.02469 37.67009 -47.39907 1.000 56.12281 89 THR A N 1
ATOM 743 C CA . THR A 1 90 ? 34.59381 38.99099 -47.14880 1.000 58.21691 89 THR A CA 1
ATOM 744 C C . THR A 1 90 ? 35.13094 39.09786 -45.72753 1.000 52.50611 89 THR A C 1
ATOM 745 O O . THR A 1 90 ? 36.19908 39.67797 -45.49989 1.000 54.10236 89 THR A O 1
ATOM 749 N N . LEU A 1 91 ? 34.40401 38.54266 -44.75689 1.000 52.45621 90 LEU A N 1
ATOM 750 C CA . LEU A 1 91 ? 34.86440 38.58488 -43.37290 1.000 50.32581 90 LEU A CA 1
ATOM 751 C C . LEU A 1 91 ? 36.21550 37.89432 -43.22456 1.000 50.06646 90 LEU A C 1
ATOM 752 O O . LEU A 1 91 ? 37.13457 38.42797 -42.59139 1.000 49.08494 90 LEU A O 1
ATOM 757 N N . LEU A 1 92 ? 36.35589 36.70223 -43.80862 1.000 47.38014 91 LEU A N 1
ATOM 758 C CA . LEU A 1 92 ? 37.63224 35.99821 -43.74574 1.000 49.14811 91 LEU A CA 1
ATOM 759 C C . LEU A 1 92 ? 38.75295 36.83337 -44.35271 1.000 51.56664 91 LEU A C 1
ATOM 760 O O . LEU A 1 92 ? 39.85923 36.89411 -43.80322 1.000 51.63757 91 LEU A O 1
ATOM 765 N N . SER A 1 93 ? 38.48640 37.49116 -45.48414 1.000 53.33115 92 SER A N 1
ATOM 766 C CA . SER A 1 93 ? 39.51618 38.30550 -46.11920 1.000 53.27239 92 SER A CA 1
ATOM 767 C C . SER A 1 93 ? 39.88665 39.52368 -45.28337 1.000 54.37800 92 SER A C 1
ATOM 768 O O . SER A 1 93 ? 40.94906 40.11345 -45.50755 1.000 52.69808 92 SER A O 1
ATOM 771 N N . ARG A 1 94 ? 39.04453 39.91045 -44.32859 1.000 53.35077 93 ARG A N 1
ATOM 772 C CA . ARG A 1 94 ? 39.32128 41.05201 -43.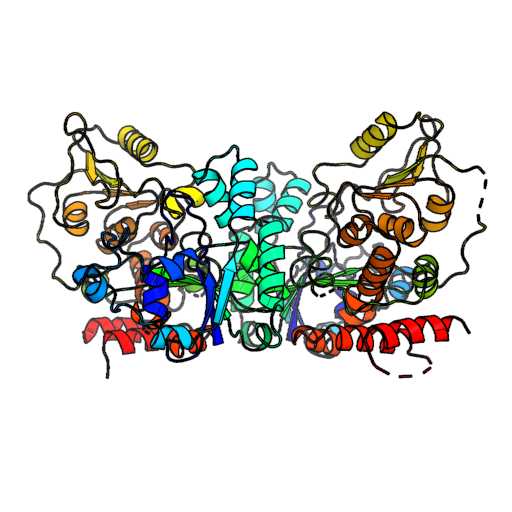46837 1.000 54.81965 93 ARG A CA 1
ATOM 773 C C . ARG A 1 94 ? 40.04941 40.66980 -42.18669 1.000 54.20654 93 ARG A C 1
ATOM 774 O O . ARG A 1 94 ? 40.38774 41.55769 -41.39694 1.000 61.57270 93 ARG A O 1
ATOM 782 N N . HIS A 1 95 ? 40.29831 39.38246 -41.95984 1.000 52.20176 94 HIS A N 1
ATOM 783 C CA . HIS A 1 95 ? 41.05226 38.91342 -40.80297 1.000 50.45966 94 HIS A CA 1
ATOM 784 C C . HIS A 1 95 ? 42.14996 37.95507 -41.23748 1.000 55.95326 94 HIS A C 1
ATOM 785 O O . HIS A 1 95 ? 42.42316 36.94521 -40.57980 1.000 52.69586 94 HIS A O 1
ATOM 792 N N . HIS A 1 96 ? 42.79358 38.26278 -42.36385 1.000 54.06999 95 HIS A N 1
ATOM 793 C CA . HIS A 1 96 ? 43.92886 37.49041 -42.86094 1.000 58.96881 95 HIS A CA 1
ATOM 794 C C . HIS A 1 96 ? 43.55129 36.03702 -43.12611 1.000 53.43960 95 HIS A C 1
ATOM 795 O O . HIS A 1 96 ? 44.37765 35.13267 -42.98062 1.000 54.61798 95 HIS A O 1
ATOM 802 N N . HIS A 1 97 ? 42.29904 35.80690 -43.52004 1.000 52.58626 96 HIS A N 1
ATOM 803 C CA . HIS A 1 97 ? 41.79488 34.48038 -43.87226 1.000 50.13348 96 HIS A CA 1
ATOM 804 C C . HIS A 1 97 ? 41.85639 33.50240 -42.70417 1.000 48.25447 96 HIS A C 1
ATOM 805 O O . HIS A 1 97 ? 41.82540 32.28430 -42.90919 1.000 49.90804 96 HIS A O 1
ATOM 812 N N . ASP A 1 98 ? 41.93460 34.01447 -41.47567 1.000 46.15818 97 ASP A N 1
ATOM 813 C CA . ASP A 1 98 ? 41.91748 33.17326 -40.28831 1.000 46.03518 97 ASP A CA 1
ATOM 814 C C . ASP A 1 98 ? 40.46777 32.97053 -39.87084 1.000 45.03230 97 ASP A C 1
ATOM 815 O O . ASP A 1 98 ? 39.83029 33.93057 -39.40723 1.000 41.64480 97 ASP A O 1
ATOM 820 N N . PRO A 1 99 ? 39.90141 31.76700 -40.02097 1.000 42.35730 98 PRO A N 1
ATOM 821 C CA . PRO A 1 99 ? 38.49440 31.57387 -39.63630 1.000 40.23177 98 PRO A CA 1
ATOM 822 C C . PRO A 1 99 ? 38.26459 31.67458 -38.14100 1.000 41.77039 98 PRO A C 1
ATOM 823 O O . PRO A 1 99 ? 37.16192 32.04616 -37.71950 1.000 41.77236 98 PRO A O 1
ATOM 827 N N . ILE A 1 100 ? 39.26433 31.34095 -37.32471 1.000 39.53884 99 ILE A N 1
ATOM 828 C CA . ILE A 1 100 ? 39.09554 31.41624 -35.87856 1.000 38.55235 99 ILE A CA 1
ATOM 829 C C . ILE A 1 100 ? 39.14343 32.86373 -35.40637 1.000 42.60630 99 ILE A C 1
ATOM 830 O O . ILE A 1 100 ? 38.35259 33.27656 -34.55034 1.000 41.09428 99 ILE A O 1
ATOM 835 N N . LYS A 1 101 ? 40.06780 33.65861 -35.94993 1.000 42.08773 100 LYS A N 1
ATOM 836 C CA . LYS A 1 101 ? 40.07789 35.08066 -35.62966 1.000 41.86708 100 LYS A CA 1
ATOM 837 C C . LYS A 1 101 ? 38.81331 35.75564 -36.13886 1.000 44.86040 100 LYS A C 1
ATOM 838 O O . LYS A 1 101 ? 38.27641 36.65965 -35.48668 1.000 40.22597 100 LYS A O 1
ATOM 844 N N . SER A 1 102 ? 38.31484 35.31911 -37.29774 1.000 39.30727 101 SER A N 1
ATOM 845 C CA . SER A 1 102 ? 37.03897 35.82624 -37.78964 1.000 40.36219 101 SER A CA 1
ATOM 846 C C . SER A 1 102 ? 35.91116 35.48616 -36.82110 1.000 42.25238 101 SER A C 1
ATOM 847 O O . SER A 1 102 ? 35.07663 36.34129 -36.49868 1.000 39.57359 101 SER A O 1
ATOM 850 N N . PHE A 1 103 ? 35.87083 34.23332 -36.34909 1.000 36.61939 102 PHE A N 1
ATOM 851 C CA . PHE A 1 103 ? 34.89802 33.83411 -35.33505 1.000 34.93269 102 PHE A CA 1
ATOM 852 C C . PHE A 1 103 ? 34.99530 34.73423 -34.11156 1.000 39.98734 102 PHE A C 1
ATOM 853 O O . PHE A 1 103 ? 33.97587 35.18200 -33.57315 1.000 36.77641 102 PHE A O 1
ATOM 861 N N . SER A 1 104 ? 36.22063 35.02120 -33.66563 1.000 35.93817 103 SER A N 1
ATOM 862 C CA . SER A 1 104 ? 36.40009 35.88935 -32.50706 1.000 39.20863 103 SER A CA 1
ATOM 863 C C . SER A 1 104 ? 35.76781 37.25979 -32.73647 1.000 35.13893 103 SER A C 1
ATOM 864 O O . SER A 1 104 ? 35.08082 37.78886 -31.85657 1.000 33.91651 103 SER A O 1
ATOM 867 N N . ALA A 1 105 ? 35.97986 37.84862 -33.91473 1.000 36.92596 104 ALA A N 1
ATOM 868 C CA . ALA A 1 105 ? 35.36599 39.14266 -34.20437 1.000 39.98608 104 ALA A CA 1
ATOM 869 C C . ALA A 1 105 ? 33.84388 39.04012 -34.21491 1.000 36.74203 104 ALA A C 1
ATOM 870 O O . ALA A 1 105 ? 33.14626 39.93036 -33.71254 1.000 36.79180 104 ALA A O 1
ATOM 872 N N . PHE A 1 106 ? 33.31238 37.95517 -34.78276 1.000 35.45638 105 PHE A N 1
ATOM 873 C CA . PHE A 1 106 ? 31.86942 37.73335 -34.78086 1.000 34.96198 105 PHE A CA 1
ATOM 874 C C . PHE A 1 106 ? 31.31479 37.71411 -33.36099 1.000 38.62594 105 PHE A C 1
ATOM 875 O O . PHE A 1 106 ? 30.22259 38.23636 -33.10227 1.000 31.48260 105 PHE A O 1
ATOM 883 N N . LEU A 1 107 ? 32.05967 37.12113 -32.42528 1.000 33.91016 106 LEU A N 1
ATOM 884 C CA . LEU A 1 107 ? 31.59542 36.98700 -31.04775 1.000 35.85212 106 LEU A CA 1
ATOM 885 C C . LEU A 1 107 ? 31.77429 38.26630 -30.23242 1.000 35.36295 106 LEU A C 1
ATOM 886 O O . LEU A 1 107 ? 31.02235 38.49640 -29.27547 1.000 33.63506 106 LEU A O 1
ATOM 891 N N . THR A 1 108 ? 32.76042 39.09646 -30.57236 1.000 31.99712 107 THR A N 1
ATOM 892 C CA . THR A 1 108 ? 33.16937 40.17675 -29.68671 1.000 33.86711 107 THR A CA 1
ATOM 893 C C . THR A 1 108 ? 33.13181 41.57343 -30.28978 1.000 36.15375 107 THR A C 1
ATOM 894 O O . THR A 1 108 ? 33.35962 42.53338 -29.54782 1.000 37.09800 107 THR A O 1
ATOM 898 N N . GLU A 1 109 ? 32.86345 41.72882 -31.58610 1.000 36.91315 108 GLU A N 1
ATOM 899 C CA . GLU A 1 109 ? 32.85559 43.03929 -32.22500 1.000 35.02722 108 GLU A CA 1
ATOM 900 C C . GLU A 1 109 ? 31.61512 43.19951 -33.09020 1.000 34.04420 108 GLU A C 1
ATOM 901 O O . GLU A 1 109 ? 31.05444 42.21849 -33.58512 1.000 38.87355 108 GLU A O 1
ATOM 907 N N . ARG A 1 110 ? 31.20147 44.45141 -33.28253 1.000 35.75206 109 ARG A N 1
ATOM 908 C CA . ARG A 1 110 ? 30.19192 44.75490 -34.28675 1.000 38.67400 109 ARG A CA 1
ATOM 909 C C . ARG A 1 110 ? 30.77707 44.56506 -35.68013 1.000 36.86948 109 ARG A C 1
ATOM 910 O O . ARG A 1 110 ? 31.94355 44.87632 -35.92508 1.000 40.55591 109 ARG A O 1
ATOM 918 N N . ILE A 1 111 ? 29.96799 44.04305 -36.59082 1.000 36.18763 110 ILE A N 1
ATOM 919 C CA . ILE A 1 111 ? 30.33114 43.91464 -37.99433 1.000 42.35520 110 ILE A CA 1
ATOM 920 C C . ILE A 1 111 ? 29.29114 44.66409 -38.81924 1.000 43.91189 110 ILE A C 1
ATOM 921 O O . ILE A 1 111 ? 28.22070 44.13437 -39.11871 1.000 41.81064 110 ILE A O 1
ATOM 926 N N . PRO A 1 112 ? 29.57033 45.91641 -39.19478 1.000 44.46732 111 PRO A N 1
ATOM 927 C CA . PRO A 1 112 ? 28.54746 46.72803 -39.88055 1.000 43.91294 111 PRO A CA 1
ATOM 928 C C . PRO A 1 112 ? 27.89159 46.03609 -41.06437 1.000 48.95910 111 PRO A C 1
ATOM 929 O O . PRO A 1 112 ? 26.66546 46.11413 -41.21576 1.000 45.04493 111 PRO A O 1
ATOM 933 N N . ASP A 1 113 ? 28.67036 45.36432 -41.91557 1.000 46.11033 112 ASP A N 1
ATOM 934 C CA . ASP A 1 113 ? 28.07124 44.67572 -43.05363 1.000 50.08037 112 ASP A CA 1
ATOM 935 C C . ASP A 1 113 ? 27.10553 43.58848 -42.60494 1.000 46.83148 112 ASP A C 1
ATOM 936 O O . ASP A 1 113 ? 26.10540 43.32920 -43.28494 1.000 47.43307 112 ASP A O 1
ATOM 941 N N . LEU A 1 114 ? 27.38403 42.94284 -41.46939 1.000 44.93558 113 LEU A N 1
ATOM 942 C CA . LEU A 1 114 ? 26.45125 41.95498 -40.93560 1.000 44.45355 113 LEU A CA 1
ATOM 943 C C . LEU A 1 114 ? 25.18229 42.62210 -40.42101 1.000 42.87204 113 LEU A C 1
ATOM 944 O O . LEU A 1 114 ? 24.07408 42.11864 -40.64139 1.000 40.34543 113 LEU A O 1
ATOM 949 N N . GLU A 1 115 ? 25.32830 43.75245 -39.72505 1.000 40.76359 114 GLU A N 1
ATOM 950 C CA . GLU A 1 115 ? 24.16299 44.49739 -39.26197 1.000 41.53593 114 GLU A CA 1
ATOM 951 C C . GLU A 1 115 ? 23.29610 44.94394 -40.43027 1.000 41.29101 114 GLU A C 1
ATOM 952 O O . GLU A 1 115 ? 22.06348 44.88980 -40.35279 1.000 43.74637 114 GLU A O 1
ATOM 958 N N . THR A 1 116 ? 23.92131 45.38661 -41.52431 1.000 42.84243 115 THR A N 1
ATOM 959 C CA . THR A 1 116 ? 23.15353 45.81504 -42.68904 1.000 41.54011 115 THR A CA 1
ATOM 960 C C . THR A 1 116 ? 22.30924 44.67234 -43.23652 1.000 47.11874 115 THR A C 1
ATOM 961 O O . THR A 1 116 ? 21.11385 44.84079 -43.50438 1.000 47.18025 115 THR A O 1
ATOM 965 N N . GLU A 1 117 ? 22.91492 43.49380 -43.40342 1.000 44.39945 116 GLU A N 1
ATOM 966 C CA . GLU A 1 117 ? 22.17423 42.36325 -43.95193 1.000 47.94559 116 GLU A CA 1
ATOM 967 C C . GLU A 1 117 ? 21.06821 41.91461 -43.00530 1.000 44.96326 116 GLU A C 1
ATOM 968 O O . GLU A 1 117 ? 19.97002 41.56489 -43.45218 1.000 46.63563 116 GLU A O 1
ATOM 974 N N . LEU A 1 118 ? 21.33467 41.91660 -41.69569 1.000 42.84480 117 LEU A N 1
ATOM 975 C CA . LEU A 1 118 ? 20.29105 41.57438 -40.73268 1.000 42.23853 117 LEU A CA 1
ATOM 976 C C . LEU A 1 118 ? 19.12554 42.55313 -40.82403 1.000 43.32180 117 LEU A C 1
ATOM 977 O O . LEU A 1 118 ? 17.95896 42.14559 -40.87961 1.000 42.71323 117 LEU A O 1
ATOM 982 N N . HIS A 1 119 ? 19.42361 43.85586 -40.84531 1.000 39.33484 118 HIS A N 1
ATOM 983 C CA . HIS A 1 119 ? 18.36320 44.84756 -40.99858 1.000 42.55404 118 HIS A CA 1
ATOM 984 C C . HIS A 1 119 ? 17.58235 44.62409 -42.28824 1.000 45.34167 118 HIS A C 1
ATOM 985 O O . HIS A 1 119 ? 16.34715 44.67379 -42.29083 1.000 47.05247 118 HIS A O 1
ATOM 992 N N . ALA A 1 120 ? 18.28391 44.37334 -43.39603 1.000 44.04422 119 ALA A N 1
ATOM 993 C CA . ALA A 1 120 ? 17.60035 44.14968 -44.66693 1.000 48.60648 119 ALA A CA 1
ATOM 994 C C . ALA A 1 120 ? 16.68474 42.93170 -44.59261 1.000 49.86255 119 ALA A C 1
ATOM 995 O O . ALA A 1 120 ? 15.52091 42.98829 -45.00881 1.000 51.14040 119 ALA A O 1
ATOM 997 N N . LEU A 1 121 ? 17.19540 41.81532 -44.06739 1.000 48.47793 120 LEU A N 1
ATOM 998 C CA . LEU A 1 121 ? 16.37027 40.61760 -43.93240 1.000 49.70608 120 LEU A CA 1
ATOM 999 C C . LEU A 1 121 ? 15.13862 40.89510 -43.08018 1.000 49.24132 120 LEU A C 1
ATOM 1000 O O . LEU A 1 121 ? 14.01116 40.57788 -43.47492 1.000 53.82907 120 LEU A O 1
ATOM 1005 N N . LEU A 1 122 ? 15.33717 41.49458 -41.90340 1.000 48.58157 121 LEU A N 1
ATOM 1006 C CA . LEU A 1 122 ? 14.21553 41.78260 -41.01451 1.000 49.57089 121 LEU A CA 1
ATOM 1007 C C . LEU A 1 122 ? 13.21512 42.73785 -41.65458 1.000 51.84911 121 LEU A C 1
ATOM 1008 O O . LEU A 1 122 ? 12.01227 42.65623 -41.37817 1.000 53.07430 121 LEU A O 1
ATOM 1013 N N . ASP A 1 123 ? 13.68496 43.64696 -42.50289 1.000 50.32627 122 ASP A N 1
ATOM 1014 C CA . ASP A 1 123 ? 12.81931 44.60869 -43.16810 1.000 55.66936 122 ASP A CA 1
ATOM 1015 C C . ASP A 1 123 ? 12.31675 44.10368 -44.51603 1.000 58.20753 122 ASP A C 1
ATOM 1016 O O . ASP A 1 123 ? 11.63306 44.84485 -45.22975 1.000 58.30761 122 ASP A O 1
ATOM 1021 N N . SER A 1 124 ? 12.62257 42.85579 -44.87163 1.000 55.51063 123 SER A N 1
ATOM 1022 C CA . SER A 1 124 ? 12.32020 42.35112 -46.20535 1.000 60.22901 123 SER A CA 1
ATOM 1023 C C . SER A 1 124 ? 10.85907 41.96439 -46.39906 1.000 66.61675 123 SER A C 1
ATOM 1024 O O . SER A 1 124 ? 10.44450 41.75486 -47.54427 1.000 69.00074 123 SER A O 1
ATOM 1027 N N . LYS A 1 125 ? 10.06598 41.86226 -45.33439 1.000 68.02733 124 LYS A N 1
ATOM 1028 C CA . LYS A 1 125 ? 8.70239 41.37895 -45.49279 1.000 75.61754 124 LYS A CA 1
ATOM 1029 C C . LYS A 1 125 ? 7.80899 41.90824 -44.38249 1.000 78.02882 124 LYS A C 1
ATOM 1030 O O . LYS A 1 125 ? 8.26237 42.15807 -43.26137 1.000 68.25098 124 LYS A O 1
ATOM 1036 N N . LYS A 1 126 ? 6.53906 42.08565 -44.72471 1.000 83.23658 125 LYS A N 1
ATOM 1037 C CA . LYS A 1 126 ? 5.41849 42.14877 -43.78218 1.000 95.46687 125 LYS A CA 1
ATOM 1038 C C . LYS A 1 126 ? 5.75782 43.04526 -42.59310 1.000 81.17391 125 LYS A C 1
ATOM 1039 O O . LYS A 1 126 ? 6.54046 43.99429 -42.70616 1.000 83.07260 125 LYS A O 1
ATOM 1045 N N . GLY A 1 127 ? 5.14011 42.75123 -41.45260 1.000 73.33806 126 GLY A N 1
ATOM 1046 C CA . GLY A 1 127 ? 5.54607 43.30151 -40.18015 1.000 69.37356 126 GLY A CA 1
ATOM 1047 C C . GLY A 1 127 ? 6.33192 42.26325 -39.40938 1.000 62.90085 126 GLY A C 1
ATOM 1048 O O . GLY A 1 127 ? 6.01946 41.96870 -38.25231 1.000 64.08901 126 GLY A O 1
ATOM 1049 N N . ILE A 1 128 ? 7.34162 41.67982 -40.06313 1.000 65.06443 127 ILE A N 1
ATOM 1050 C CA . ILE A 1 128 ? 8.21963 40.72059 -39.39351 1.000 60.19840 127 ILE A CA 1
ATOM 1051 C C . ILE A 1 128 ? 8.74051 41.30533 -38.08852 1.000 57.21697 127 ILE A C 1
ATOM 1052 O O . ILE A 1 128 ? 8.71581 40.65437 -37.03772 1.000 53.56728 127 ILE A O 1
ATOM 1057 N N . ILE A 1 129 ? 9.21768 42.55067 -38.13873 1.000 55.30573 128 ILE A N 1
ATOM 1058 C CA . ILE A 1 129 ? 9.80168 43.17045 -36.95301 1.000 55.09328 128 ILE A CA 1
ATOM 1059 C C . ILE A 1 129 ? 8.76399 43.29911 -35.84745 1.000 55.38461 128 ILE A C 1
ATOM 1060 O O . ILE A 1 129 ? 9.05892 43.06225 -34.67012 1.000 52.87288 128 ILE A O 1
ATOM 1065 N N . ASP A 1 130 ? 7.53269 43.67217 -36.20400 1.000 57.02042 129 ASP A N 1
ATOM 1066 C CA . ASP A 1 130 ? 6.50793 43.87451 -35.18596 1.000 59.93750 129 ASP A CA 1
ATOM 1067 C C . ASP A 1 130 ? 6.10841 42.56253 -34.52161 1.000 58.75117 129 ASP A C 1
ATOM 1068 O O . ASP A 1 130 ? 5.75017 42.55262 -33.33824 1.000 59.01251 129 ASP A O 1
ATOM 1073 N N . GLN A 1 131 ? 6.16389 41.45110 -35.25824 1.000 57.22582 130 GLN A N 1
ATOM 1074 C CA . GLN A 1 131 ? 5.83262 40.15110 -34.68742 1.000 58.41011 130 GLN A CA 1
ATOM 1075 C C . GLN A 1 131 ? 6.90158 39.63220 -33.73639 1.000 56.14193 130 GLN A C 1
ATOM 1076 O O . GLN A 1 131 ? 6.65156 38.64752 -33.03265 1.000 55.18507 130 GLN A O 1
ATOM 1082 N N . ILE A 1 132 ? 8.07208 40.26074 -33.69733 1.000 49.06612 131 ILE A N 1
ATOM 1083 C CA . ILE A 1 132 ? 9.18561 39.76694 -32.89432 1.000 52.62922 131 ILE A CA 1
ATOM 1084 C C . ILE A 1 132 ? 9.00715 40.22453 -31.45279 1.000 51.33139 131 ILE A C 1
ATOM 1085 O O . ILE A 1 132 ? 8.98797 41.42683 -31.16729 1.000 52.74555 131 ILE A O 1
ATOM 1090 N N . ASP A 1 133 ? 8.87231 39.26269 -30.54251 1.000 50.13896 132 ASP A N 1
ATOM 1091 C CA . ASP A 1 133 ? 8.82010 39.55446 -29.11735 1.000 49.43626 132 ASP A CA 1
ATOM 1092 C C . ASP A 1 133 ? 10.20365 39.59174 -28.48885 1.000 47.97916 132 ASP A C 1
ATOM 1093 O O . ASP A 1 133 ? 10.43557 40.37574 -27.56189 1.000 46.52960 132 ASP A O 1
ATOM 1098 N N . THR A 1 134 ? 11.12551 38.76490 -28.97557 1.000 44.18448 133 THR A N 1
ATOM 1099 C CA . THR A 1 134 ? 12.50001 38.78801 -28.50255 1.000 39.88968 133 THR A CA 1
ATOM 1100 C C . THR A 1 134 ? 13.37544 38.08023 -29.52084 1.000 40.34203 133 THR A C 1
ATOM 1101 O O . THR A 1 134 ? 12.90254 37.23414 -30.28585 1.000 41.54215 133 THR A O 1
ATOM 1105 N N . PHE A 1 135 ? 14.65217 38.44143 -29.52529 1.000 36.41690 134 PHE A N 1
ATOM 1106 C CA . PHE A 1 135 ? 15.64994 37.66181 -30.23337 1.000 36.52573 134 PHE A CA 1
ATOM 1107 C C . PHE A 1 135 ? 16.19324 36.57429 -29.31813 1.000 37.95806 134 PHE A C 1
ATOM 1108 O O . PHE A 1 135 ? 16.24714 36.72800 -28.09463 1.000 37.15181 134 PHE A O 1
ATOM 1116 N N . ILE A 1 136 ? 16.58754 35.46389 -29.92553 1.000 37.85442 135 ILE A N 1
ATOM 1117 C CA . ILE A 1 136 ? 17.34802 34.42345 -29.24769 1.000 35.27454 135 ILE A CA 1
ATOM 1118 C C . ILE A 1 136 ? 18.62723 34.20885 -30.03859 1.000 33.21860 135 ILE A C 1
ATOM 1119 O O . ILE A 1 136 ? 18.58367 34.04451 -31.26293 1.000 36.01125 135 ILE A O 1
ATOM 1124 N N . SER A 1 137 ? 19.76039 34.22847 -29.34694 1.000 31.35772 136 SER A N 1
ATOM 1125 C CA . SER A 1 137 ? 21.04673 33.95219 -29.96372 1.000 35.82907 136 SER A CA 1
ATOM 1126 C C . SER A 1 137 ? 21.76474 32.89694 -29.14016 1.000 35.85675 136 SER A C 1
ATOM 1127 O O . SER A 1 137 ? 21.75087 32.94391 -27.90736 1.000 36.42989 136 SER A O 1
ATOM 1130 N N . ILE A 1 138 ? 22.37491 31.92873 -29.82938 1.000 31.70199 137 ILE A N 1
ATOM 1131 C CA . ILE A 1 138 ? 23.09206 30.85897 -29.14277 1.000 35.43804 137 ILE A CA 1
ATOM 1132 C C . ILE A 1 138 ? 24.49633 31.27199 -28.74127 1.000 37.94045 137 ILE A C 1
ATOM 1133 O O . ILE A 1 138 ? 25.19949 30.49360 -28.08376 1.000 35.38766 137 ILE A O 1
ATOM 1138 N N . CYS A 1 139 ? 24.92388 32.47817 -29.10577 1.000 32.53411 138 CYS A N 1
ATOM 1139 C CA . CYS A 1 139 ? 26.22851 32.99021 -28.72366 1.000 29.89023 138 CYS A CA 1
ATOM 1140 C C . CYS A 1 139 ? 26.13032 34.50516 -28.64146 1.000 33.78198 138 CYS A C 1
ATOM 1141 O O . CYS A 1 139 ? 25.17175 35.11184 -29.12474 1.000 32.68340 138 CYS A O 1
ATOM 1144 N N . ASN A 1 140 ? 27.13179 35.11836 -28.02051 1.000 31.31625 139 ASN A N 1
ATOM 1145 C CA . ASN A 1 140 ? 27.21913 36.56964 -28.06201 1.000 30.50968 139 ASN A CA 1
ATOM 1146 C C . ASN A 1 140 ? 27.42121 37.01910 -29.50369 1.000 33.23406 139 ASN A C 1
ATOM 1147 O O . ASN A 1 140 ? 28.15630 36.38770 -30.26811 1.000 30.29420 139 ASN A O 1
ATOM 1152 N N . CYS A 1 141 ? 26.75105 38.10573 -29.88350 1.000 29.83406 140 CYS A N 1
ATOM 1153 C CA . CYS A 1 141 ? 26.88171 38.65536 -31.23373 1.000 32.93254 140 CYS A CA 1
ATOM 1154 C C . CYS A 1 141 ? 26.57295 40.14263 -31.18402 1.000 31.99499 140 CYS A C 1
ATOM 1155 O O . CYS A 1 141 ? 25.41320 40.55657 -31.31658 1.000 31.15704 140 CYS A O 1
ATOM 1158 N N . PRO A 1 142 ? 27.59263 40.98340 -30.98059 1.000 31.27161 141 PRO A N 1
ATOM 1159 C CA . PRO A 1 142 ? 27.34465 42.43649 -30.91658 1.000 33.19390 141 PRO A CA 1
ATOM 1160 C C . PRO A 1 142 ? 26.68471 42.99957 -32.16452 1.000 35.64587 141 PRO A C 1
ATOM 1161 O O . PRO A 1 142 ? 25.94610 43.98815 -32.06693 1.000 33.07597 141 PRO A O 1
ATOM 1165 N N . SER A 1 143 ? 26.92901 42.40702 -33.33597 1.000 32.05256 142 SER A N 1
ATOM 1166 C CA . SER A 1 143 ? 26.20115 42.81416 -34.53473 1.000 34.88722 142 SER A CA 1
ATOM 1167 C C . SER A 1 143 ? 24.69782 42.68444 -34.32925 1.000 32.59155 142 SER A C 1
ATOM 1168 O O . SER A 1 143 ? 23.94157 43.63311 -34.56352 1.000 32.27219 142 SER A O 1
ATOM 1171 N N . LEU A 1 144 ? 24.24362 41.50388 -33.90392 1.000 30.00671 143 LEU A N 1
ATOM 1172 C CA . LEU A 1 144 ? 22.81858 41.29918 -33.66743 1.000 30.48032 143 LEU A CA 1
ATOM 1173 C C . LEU A 1 144 ? 22.31816 42.15768 -32.51237 1.000 31.84858 143 LEU A C 1
ATOM 1174 O O . LEU A 1 144 ? 21.19774 42.67984 -32.55311 1.000 31.42014 143 LEU A O 1
ATOM 1179 N N . GLU A 1 145 ? 23.12446 42.28565 -31.46009 1.000 30.92678 144 GLU A N 1
ATOM 1180 C CA . GLU A 1 145 ? 22.71150 43.05317 -30.29223 1.000 31.02402 144 GLU A CA 1
ATOM 1181 C C . GLU A 1 145 ? 22.58650 44.53996 -30.61282 1.000 36.60291 144 GLU A C 1
ATOM 1182 O O . GLU A 1 145 ? 21.73167 45.22607 -30.04314 1.000 30.28487 144 GLU A O 1
ATOM 1188 N N . HIS A 1 146 ? 23.41206 45.04803 -31.52901 1.000 31.51410 145 HIS A N 1
ATOM 1189 C CA . HIS A 1 146 ? 23.27018 46.43183 -31.97631 1.000 37.51542 145 HIS A CA 1
ATOM 1190 C C . HIS A 1 146 ? 21.98795 46.61769 -32.78185 1.000 34.53061 145 HIS A C 1
ATOM 1191 O O . HIS A 1 146 ? 21.26087 47.60001 -32.59085 1.000 34.38111 145 HIS A O 1
ATOM 1198 N N . VAL A 1 147 ? 21.69131 45.67849 -33.68303 1.000 35.62070 146 VAL A N 1
ATOM 1199 C CA . VAL A 1 147 ? 20.42575 45.71377 -34.41079 1.000 33.92519 146 VAL A CA 1
ATOM 1200 C C . VAL A 1 147 ? 19.25166 45.66924 -33.44123 1.000 35.86021 146 VAL A C 1
ATOM 1201 O O . VAL A 1 147 ? 18.26587 46.40173 -33.59948 1.000 33.18049 146 VAL A O 1
ATOM 1205 N N . ALA A 1 148 ? 19.33769 44.81012 -32.42134 1.000 35.54962 147 ALA A N 1
ATOM 1206 C CA . ALA A 1 148 ? 18.23766 44.67695 -31.47042 1.000 34.34373 147 ALA A CA 1
ATOM 1207 C C . ALA A 1 148 ? 17.95715 45.99312 -30.75535 1.000 33.41737 147 ALA A C 1
ATOM 1208 O O . ALA A 1 148 ? 16.79381 46.36167 -30.55768 1.000 35.75282 147 ALA A O 1
ATOM 1210 N N . ARG A 1 149 ? 19.00847 46.70640 -30.34043 1.000 34.41038 148 ARG A N 1
ATOM 1211 C CA . ARG A 1 149 ? 18.81248 47.99611 -29.68053 1.000 36.54104 148 ARG A CA 1
ATOM 1212 C C . ARG A 1 149 ? 18.07404 48.97060 -30.58884 1.000 35.49347 148 ARG A C 1
ATOM 1213 O O . ARG A 1 149 ? 17.13475 49.64963 -30.15883 1.000 36.23945 148 ARG A O 1
ATOM 1221 N N . THR A 1 150 ? 18.49108 49.06023 -31.85326 1.000 32.47049 149 THR A N 1
ATOM 1222 C CA . THR A 1 150 ? 17.83870 49.98227 -32.77697 1.000 35.25900 149 THR A CA 1
ATOM 1223 C C . THR A 1 150 ? 16.35050 49.68469 -32.89707 1.000 37.38577 149 THR A C 1
ATOM 1224 O O . THR A 1 150 ? 15.53292 50.60533 -33.02017 1.000 39.50593 149 THR A O 1
ATOM 1228 N N . LEU A 1 151 ? 15.98341 48.40487 -32.87422 1.000 37.33718 150 LEU A N 1
ATOM 1229 C CA . LEU A 1 151 ? 14.60396 47.96650 -33.03969 1.000 39.94896 150 LEU A CA 1
ATOM 1230 C C . LEU A 1 151 ? 13.87010 47.79237 -31.71791 1.000 38.59573 150 LEU A C 1
ATOM 1231 O O . LEU A 1 151 ? 12.68995 47.42607 -31.72757 1.000 41.55818 150 LEU A O 1
ATOM 1236 N N . GLY A 1 152 ? 14.53253 48.04335 -30.59212 1.000 36.18724 151 GLY A N 1
ATOM 1237 C CA . GLY A 1 152 ? 13.88306 47.94081 -29.29934 1.000 38.43258 151 GLY A CA 1
ATOM 1238 C C . GLY A 1 152 ? 13.56742 46.53044 -28.8534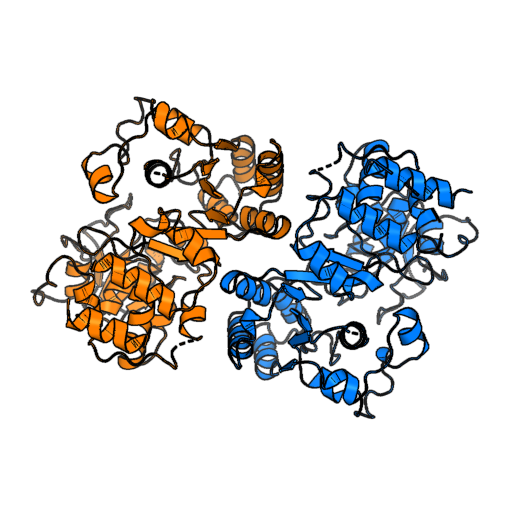6 1.000 40.13648 151 GLY A C 1
ATOM 1239 O O . GLY A 1 152 ? 12.61374 46.33145 -28.09667 1.000 41.81580 151 GLY A O 1
ATOM 1240 N N . LYS A 1 153 ? 14.34610 45.54380 -29.29167 1.000 37.43325 152 LYS A N 1
ATOM 1241 C CA . LYS A 1 153 ? 14.12200 44.14865 -28.94072 1.000 37.69228 152 LYS A CA 1
ATOM 1242 C C . LYS A 1 153 ? 15.21297 43.66218 -27.99420 1.000 38.45921 152 LYS A C 1
ATOM 1243 O O . LYS A 1 153 ? 16.35506 44.12686 -28.04774 1.000 36.66196 152 LYS A O 1
ATOM 1249 N N . GLU A 1 154 ? 14.85194 42.72308 -27.12402 1.000 36.13641 153 GLU A N 1
ATOM 1250 C CA . GLU A 1 154 ? 15.81950 42.09094 -26.23943 1.000 35.36289 153 GLU A CA 1
ATOM 1251 C C . GLU A 1 154 ? 16.46028 40.89100 -26.92830 1.000 36.33747 153 GLU A C 1
ATOM 1252 O O . GLU A 1 154 ? 15.95351 40.37286 -27.92709 1.000 35.72736 153 GLU A O 1
ATOM 1258 N N . VAL A 1 155 ? 17.59504 40.45630 -26.38252 1.000 32.90480 154 VAL A N 1
ATOM 1259 C CA . VAL A 1 155 ? 18.34055 39.31853 -26.90891 1.000 36.28095 154 VAL A CA 1
ATOM 1260 C C . VAL A 1 155 ? 18.56773 38.33680 -25.76771 1.000 34.35255 154 VAL A C 1
ATOM 1261 O O . VAL A 1 155 ? 19.33332 38.62200 -24.83829 1.000 33.04470 154 VAL A O 1
ATOM 1265 N N . MET A 1 156 ? 17.90272 37.18902 -25.82918 1.000 32.53279 155 MET A N 1
ATOM 1266 C CA . MET A 1 156 ? 18.17830 36.09510 -24.90827 1.000 28.63504 155 MET A CA 1
ATOM 1267 C C . MET A 1 156 ? 19.31872 35.26097 -25.47583 1.000 31.53529 155 MET A C 1
ATOM 1268 O O . MET A 1 156 ? 19.23040 34.76456 -26.60297 1.000 38.94764 155 MET A O 1
ATOM 1273 N N . HIS A 1 157 ? 20.38696 35.11575 -24.70370 1.000 28.72347 156 HIS A N 1
ATOM 1274 C CA . HIS A 1 157 ? 21.50793 34.26728 -25.08189 1.000 29.87887 156 HIS A CA 1
ATOM 1275 C C . HIS A 1 157 ? 21.31159 32.90454 -24.42728 1.000 31.64194 156 HIS A C 1
ATOM 1276 O O . HIS A 1 157 ? 21.25847 32.80819 -23.19708 1.000 29.85461 156 HIS A O 1
ATOM 1283 N N . ILE A 1 158 ? 21.19445 31.86007 -25.24613 1.000 30.45388 157 ILE A N 1
ATOM 1284 C CA . ILE A 1 158 ? 20.75729 30.54473 -24.79140 1.000 31.67115 157 ILE A CA 1
ATOM 1285 C C . ILE A 1 158 ? 21.69033 29.48141 -25.34554 1.000 29.72330 157 ILE A C 1
ATOM 1286 O O . ILE A 1 158 ? 22.04057 29.50178 -26.53059 1.000 31.65007 157 ILE A O 1
ATOM 1291 N N . GLU A 1 159 ? 22.08001 28.54248 -24.48881 1.000 29.62168 158 GLU A N 1
ATOM 1292 C CA . GLU A 1 159 ? 22.97478 27.46626 -24.89106 1.000 27.70240 158 GLU A CA 1
ATOM 1293 C C . GLU A 1 159 ? 22.81901 26.32722 -23.89323 1.000 33.92224 158 GLU A C 1
ATOM 1294 O O . GLU A 1 159 ? 22.25965 26.50667 -22.80827 1.000 28.97406 158 GLU A O 1
ATOM 1300 N N . ILE A 1 160 ? 23.29428 25.14172 -24.28385 1.000 31.56747 159 ILE A N 1
ATOM 1301 C CA . ILE A 1 160 ? 23.31578 24.02803 -23.34440 1.000 33.99828 159 ILE A CA 1
ATOM 1302 C C . ILE A 1 160 ? 24.15114 24.42629 -22.12876 1.000 32.77771 159 ILE A C 1
ATOM 1303 O O . ILE A 1 160 ? 25.11537 25.19659 -22.23036 1.000 32.88766 159 ILE A O 1
ATOM 1308 N N . GLY A 1 161 ? 23.76813 23.90739 -20.96549 1.000 31.66842 160 GLY A N 1
ATOM 1309 C CA . GLY A 1 161 ? 24.36029 24.32331 -19.71851 1.000 30.77056 160 GLY A CA 1
ATOM 1310 C C . GLY A 1 161 ? 25.56205 23.49830 -19.31271 1.000 29.10211 160 GLY A C 1
ATOM 1311 O O . GLY A 1 161 ? 26.04007 22.63132 -20.05262 1.000 29.70334 160 GLY A O 1
ATOM 1312 N N . PRO A 1 162 ? 26.08320 23.77145 -18.11222 1.000 31.66569 161 PRO A N 1
ATOM 1313 C CA . PRO A 1 162 ? 27.28574 23.07055 -17.64784 1.000 29.03391 161 PRO A CA 1
ATOM 1314 C C . PRO A 1 162 ? 27.00597 21.71408 -17.03235 1.000 30.57454 161 PRO A C 1
ATOM 1315 O O . PRO A 1 162 ? 27.95410 20.94563 -16.83037 1.000 31.14164 161 PRO A O 1
ATOM 1319 N N . LEU A 1 163 ? 25.75258 21.40723 -16.71165 1.000 27.07162 162 LEU A N 1
ATOM 1320 C CA . LEU A 1 163 ? 25.35429 20.10682 -16.19002 1.000 31.82933 162 LEU A CA 1
ATOM 1321 C C . LEU A 1 163 ? 24.45833 19.42833 -17.21562 1.000 31.95456 162 LEU A C 1
ATOM 1322 O O . LEU A 1 163 ? 23.45515 20.00998 -17.64119 1.000 32.21565 162 LEU A O 1
ATOM 1327 N N . ARG A 1 164 ? 24.81002 18.19882 -17.59948 1.000 32.39203 163 ARG A N 1
ATOM 1328 C CA . ARG A 1 164 ? 24.17864 17.53864 -18.73362 1.000 32.19942 163 ARG A CA 1
ATOM 1329 C C . ARG A 1 164 ? 23.99949 16.05524 -18.45388 1.000 32.36474 163 ARG A C 1
ATOM 1330 O O . ARG A 1 164 ? 24.77466 15.44872 -17.71130 1.000 35.30349 163 ARG A O 1
ATOM 1338 N N . ALA A 1 165 ? 22.98078 15.46874 -19.08027 1.000 37.95194 164 ALA A N 1
ATOM 1339 C CA . ALA A 1 165 ? 22.82040 14.02668 -19.03676 1.000 37.41158 164 ALA A CA 1
ATOM 1340 C C . ALA A 1 165 ? 24.01405 13.34690 -19.70626 1.000 38.89282 164 ALA A C 1
ATOM 1341 O O . ALA A 1 165 ? 24.69541 13.94768 -20.54233 1.000 40.01354 164 ALA A O 1
ATOM 1343 N N . PRO A 1 166 ? 24.28284 12.07897 -19.35971 1.000 39.42257 165 PRO A N 1
ATOM 1344 C CA . PRO A 1 166 ? 23.50563 11.27831 -18.40413 1.000 37.87300 165 PRO A CA 1
ATOM 1345 C C . PRO A 1 166 ? 23.90605 11.48869 -16.94296 1.000 38.09920 165 PRO A C 1
ATOM 1346 O O . PRO A 1 166 ? 23.21883 10.98990 -16.05436 1.000 39.00927 165 PRO A O 1
ATOM 1350 N N . MET A 1 167 ? 24.99315 12.22581 -16.69503 1.000 38.84499 166 MET A N 1
ATOM 1351 C CA . MET A 1 167 ? 25.46483 12.38654 -15.32194 1.000 35.57694 166 MET A CA 1
ATOM 1352 C C . MET A 1 167 ? 24.49105 13.22014 -14.49706 1.000 34.51268 166 MET A C 1
ATOM 1353 O O . MET A 1 167 ? 24.27877 12.94234 -13.31052 1.000 36.66421 166 MET A O 1
ATOM 1358 N N . TYR A 1 168 ? 23.86879 14.22118 -15.11160 1.000 32.37717 167 TYR A N 1
ATOM 1359 C CA . TYR A 1 168 ? 23.07628 15.21319 -14.40110 1.000 34.33462 167 TYR A CA 1
ATOM 1360 C C . TYR A 1 168 ? 21.76036 15.44727 -15.12586 1.000 35.86637 167 TYR A C 1
ATOM 1361 O O . TYR A 1 168 ? 21.59125 15.07720 -16.29111 1.000 34.64914 167 TYR A O 1
ATOM 1370 N N . ARG A 1 169 ? 20.83202 16.09605 -14.42171 1.000 34.07906 168 ARG A N 1
ATOM 1371 C CA . ARG A 1 169 ? 19.69329 16.71231 -15.08752 1.000 33.18713 168 ARG A CA 1
ATOM 1372 C C . ARG A 1 169 ? 20.20431 17.67644 -16.14958 1.000 37.92132 168 ARG A C 1
ATOM 1373 O O . ARG A 1 169 ? 21.17298 18.40931 -15.92409 1.000 32.47049 168 ARG A O 1
ATOM 1381 N N . ASN A 1 170 ? 19.56013 17.67216 -17.31656 1.000 32.79826 169 ASN A N 1
ATOM 1382 C CA . ASN A 1 170 ? 19.95055 18.59593 -18.37541 1.000 34.96711 169 ASN A CA 1
ATOM 1383 C C . ASN A 1 170 ? 19.62723 20.02727 -17.96541 1.000 32.74421 169 ASN A C 1
ATOM 1384 O O . ASN A 1 170 ? 18.52502 20.31110 -17.48352 1.000 32.98898 169 ASN A O 1
ATOM 1389 N N . THR A 1 171 ? 20.59148 20.92649 -18.15491 1.000 29.53353 170 THR A N 1
ATOM 1390 C CA . THR A 1 171 ? 20.43380 22.34274 -17.85201 1.000 29.52571 170 THR A CA 1
ATOM 1391 C C . THR A 1 171 ? 20.79627 23.17323 -19.07561 1.000 30.55061 170 THR A C 1
ATOM 1392 O O . THR A 1 171 ? 21.41613 22.68644 -20.02608 1.000 30.07897 170 THR A O 1
ATOM 1396 N N . ALA A 1 172 ? 20.43587 24.45540 -19.02612 1.000 30.82332 171 ALA A N 1
ATOM 1397 C CA . ALA A 1 172 ? 20.74160 25.38039 -20.10663 1.000 28.62340 171 ALA A CA 1
ATOM 1398 C C . ALA A 1 172 ? 20.99017 26.76451 -19.53085 1.000 30.75864 171 ALA A C 1
ATOM 1399 O O . ALA A 1 172 ? 20.60262 27.07211 -18.39967 1.000 29.78187 171 ALA A O 1
ATOM 1401 N N . TYR A 1 173 ? 21.64395 27.59856 -20.33081 1.000 28.07901 172 TYR A N 1
ATOM 1402 C CA . TYR A 1 173 ? 21.79304 29.00810 -20.00977 1.000 26.03548 172 TYR A CA 1
ATOM 1403 C C . TYR A 1 173 ? 20.68121 29.82925 -20.65115 1.000 30.04307 172 TYR A C 1
ATOM 1404 O O . TYR A 1 173 ? 20.21369 29.53113 -21.75362 1.000 30.30006 172 TYR A O 1
ATOM 1413 N N . LEU A 1 174 ? 20.26996 30.88022 -19.94627 1.000 29.93055 173 LEU A N 1
ATOM 1414 C CA . LEU A 1 174 ? 19.44142 31.94071 -20.51339 1.000 29.25072 173 LEU A CA 1
ATOM 1415 C C . LEU A 1 174 ? 19.90941 33.22681 -19.85348 1.000 29.74444 173 LEU A C 1
ATOM 1416 O O . LEU A 1 174 ? 19.75376 33.39115 -18.63934 1.000 29.49017 173 LEU A O 1
ATOM 1421 N N . ASP A 1 175 ? 20.49356 34.12613 -20.64259 1.000 28.54963 174 ASP A N 1
ATOM 1422 C CA . ASP A 1 175 ? 21.15598 35.30741 -20.10536 1.000 30.80132 174 ASP A CA 1
ATOM 1423 C C . ASP A 1 175 ? 20.94007 36.46853 -21.06205 1.000 29.25134 174 ASP A C 1
ATOM 1424 O O . ASP A 1 175 ? 21.24227 36.35844 -22.25441 1.000 28.27562 174 ASP A O 1
ATOM 1429 N N . PHE A 1 176 ? 20.40574 37.57439 -20.53996 1.000 32.95620 175 PHE A N 1
ATOM 1430 C CA . PHE A 1 176 ? 20.08065 38.71944 -21.38098 1.000 31.79729 175 PHE A CA 1
ATOM 1431 C C . PHE A 1 176 ? 21.30214 39.53846 -21.77299 1.000 33.02818 175 PHE A C 1
ATOM 1432 O O . PHE A 1 176 ? 21.23626 40.28668 -22.75608 1.000 32.84156 175 PHE A O 1
ATOM 1440 N N . ALA A 1 177 ? 22.40219 39.43485 -21.02693 1.000 31.01989 176 ALA A N 1
ATOM 1441 C CA . ALA A 1 177 ? 23.60740 40.19389 -21.33890 1.000 34.21599 176 ALA A CA 1
ATOM 1442 C C . ALA A 1 177 ? 24.58862 39.40929 -22.19705 1.000 33.59703 176 ALA A C 1
ATOM 1443 O O . ALA A 1 177 ? 25.16711 39.97134 -23.12898 1.000 28.66533 176 ALA A O 1
ATOM 1445 N N . GLY A 1 178 ? 24.78627 38.12640 -21.91072 1.000 31.52674 177 GLY A N 1
ATOM 1446 C CA . GLY A 1 178 ? 25.65471 37.29999 -22.72868 1.000 29.25247 177 GLY A CA 1
ATOM 1447 C C . GLY A 1 178 ? 25.71932 35.90055 -22.15657 1.000 29.75362 177 GLY A C 1
ATOM 1448 O O . GLY A 1 178 ? 25.37811 35.66410 -20.99264 1.000 29.40229 177 GLY A O 1
ATOM 1449 N N . VAL A 1 179 ? 26.16470 34.97222 -22.99981 1.000 27.72167 178 VAL A N 1
ATOM 1450 C CA . VAL A 1 179 ? 26.29948 33.57025 -22.61856 1.000 27.79918 178 VAL A CA 1
ATOM 1451 C C . VAL A 1 179 ? 27.78271 33.22995 -22.58714 1.000 31.43007 178 VAL A C 1
ATOM 1452 O O . VAL A 1 179 ? 28.52375 33.56150 -23.52274 1.000 31.68986 178 VAL A O 1
ATOM 1456 N N . ASN A 1 180 ? 28.21629 32.59849 -21.49311 1.000 28.69044 179 ASN A N 1
ATOM 1457 C CA . ASN A 1 180 ? 29.61509 32.25307 -21.25189 1.000 29.77769 179 ASN A CA 1
ATOM 1458 C C . ASN A 1 180 ? 30.44876 33.48294 -20.91234 1.000 34.33937 179 ASN A C 1
ATOM 1459 O O . ASN A 1 180 ? 31.02679 33.56616 -19.82308 1.000 31.47923 179 ASN A O 1
ATOM 1464 N N . GLY A 1 181 ? 30.52508 34.43478 -21.83652 1.000 30.28653 180 GLY A N 1
ATOM 1465 C CA . GLY A 1 181 ? 31.22817 35.68438 -21.61214 1.000 32.69158 180 GLY A CA 1
ATOM 1466 C C . GLY A 1 181 ? 30.26979 36.83238 -21.34551 1.000 33.31645 180 GLY A C 1
ATOM 1467 O O . GLY A 1 181 ? 29.17174 36.88817 -21.89798 1.000 30.48503 180 GLY A O 1
ATOM 1468 N N . GLY A 1 182 ? 30.69283 37.74207 -20.47437 1.000 30.73095 181 GLY A N 1
ATOM 1469 C CA . GLY A 1 182 ? 29.85319 38.87775 -20.13342 1.000 34.52225 181 GLY A CA 1
ATOM 1470 C C . GLY A 1 182 ? 28.51512 38.50423 -19.53233 1.000 31.16311 181 GLY A C 1
ATOM 1471 O O . GLY A 1 182 ? 27.50655 39.16587 -19.81040 1.000 31.94118 181 GLY A O 1
ATOM 1472 N N . THR A 1 183 ? 28.48185 37.46275 -18.70507 1.000 31.02915 182 THR A N 1
ATOM 1473 C CA . THR A 1 183 ? 27.23090 36.97133 -18.15006 1.000 29.33818 182 THR A CA 1
ATOM 1474 C C . THR A 1 183 ? 26.76011 37.86206 -17.00328 1.000 31.25521 182 THR A C 1
ATOM 1475 O O . THR A 1 183 ? 27.50724 38.68273 -16.46440 1.000 32.90095 182 THR A O 1
ATOM 1479 N N . GLU A 1 184 ? 25.49413 37.68108 -16.63077 1.000 27.15873 183 GLU A N 1
ATOM 1480 C CA . GLU A 1 184 ? 24.85240 38.46420 -15.58293 1.000 29.18169 183 GLU A CA 1
ATOM 1481 C C . GLU A 1 184 ? 24.56654 37.64527 -14.33130 1.000 31.95499 183 GLU A C 1
ATOM 1482 O O . GLU A 1 184 ? 23.82718 38.10977 -13.45654 1.000 29.46012 183 GLU A O 1
ATOM 1488 N N . ALA A 1 185 ? 25.12612 36.43552 -14.22591 1.000 32.49826 184 ALA A N 1
ATOM 1489 C CA . ALA A 1 185 ? 24.85137 35.58874 -13.06793 1.000 31.57704 184 ALA A CA 1
ATOM 1490 C C . ALA A 1 185 ? 25.29278 36.26098 -11.77269 1.000 31.56264 184 ALA A C 1
ATOM 1491 O O . ALA A 1 185 ? 24.54291 36.29200 -10.79085 1.000 32.21492 184 ALA A O 1
ATOM 1493 N N A SER A 1 186 ? 26.51178 36.80813 -11.75104 0.465 33.79507 185 SER A N 1
ATOM 1494 N N B SER A 1 186 ? 26.51822 36.79007 -11.74772 0.535 33.87120 185 SER A N 1
ATOM 1495 C CA A SER A 1 186 ? 27.00818 37.44417 -10.53411 0.465 35.96333 185 SER A CA 1
ATOM 1496 C CA B SER A 1 186 ? 27.01136 37.44701 -10.54223 0.535 35.89314 185 SER A CA 1
ATOM 1497 C C A SER A 1 186 ? 26.17585 38.66845 -10.17389 0.465 36.93968 185 SER A C 1
ATOM 1498 C C B SER A 1 186 ? 26.14848 38.64803 -10.17906 0.535 35.77011 185 SER A C 1
ATOM 1499 O O A SER A 1 186 ? 25.92110 38.92962 -8.99137 0.465 38.03332 185 SER A O 1
ATOM 1500 O O B SER A 1 186 ? 25.84652 38.87352 -9.00077 0.535 38.97741 185 SER A O 1
ATOM 1505 N N . ALA A 1 187 ? 25.73337 39.42563 -11.18052 1.000 31.91662 186 ALA A N 1
ATOM 1506 C CA . ALA A 1 187 ? 24.91706 40.60442 -10.90660 1.000 38.85387 186 ALA A CA 1
ATOM 1507 C C . ALA A 1 187 ? 23.56297 40.21213 -10.33071 1.000 37.24496 186 ALA A C 1
ATOM 1508 O O . ALA A 1 187 ? 23.08515 40.82934 -9.37169 1.000 36.93340 186 ALA A O 1
ATOM 1510 N N . ARG A 1 188 ? 22.93131 39.18234 -10.89419 1.000 36.06095 187 ARG A N 1
ATOM 1511 C CA . ARG A 1 188 ? 21.66129 38.72413 -10.34453 1.000 37.75397 187 ARG A CA 1
ATOM 1512 C C . ARG A 1 188 ? 21.82529 38.24367 -8.90734 1.000 36.92518 187 ARG A C 1
ATOM 1513 O O . ARG A 1 188 ? 21.00052 38.55975 -8.04134 1.000 36.68510 187 ARG A O 1
ATOM 1521 N N . TYR A 1 189 ? 22.89625 37.49855 -8.62727 1.000 35.12166 188 TYR A N 1
ATOM 1522 C CA . TYR A 1 189 ? 23.09809 36.98370 -7.27676 1.000 37.06822 188 TYR A CA 1
ATOM 1523 C C . TYR A 1 189 ? 23.29835 38.11667 -6.27876 1.000 43.59376 188 TYR A C 1
ATOM 1524 O O . TYR A 1 189 ? 22.70765 38.11546 -5.19143 1.000 41.92170 188 TYR A O 1
ATOM 1533 N N A GLU A 1 190 ? 24.14305 39.09132 -6.63084 0.605 39.76420 189 GLU A N 1
ATOM 1534 N N B GLU A 1 190 ? 24.11868 39.10543 -6.63632 0.395 39.77327 189 GLU A N 1
ATOM 1535 C CA A GLU A 1 190 ? 24.42518 40.19847 -5.72376 0.605 42.28333 189 GLU A CA 1
ATOM 1536 C CA B GLU A 1 190 ? 24.43276 40.17610 -5.69859 0.395 42.52058 189 GLU A CA 1
ATOM 1537 C C A GLU A 1 190 ? 23.15194 40.87679 -5.24556 0.605 44.10215 189 GLU A C 1
ATOM 1538 C C B GLU A 1 190 ? 23.20689 40.99543 -5.31531 0.395 44.08821 189 GLU A C 1
ATOM 1539 O O A GLU A 1 190 ? 23.09116 41.35443 -4.10734 0.605 44.29919 189 GLU A O 1
ATOM 1540 O O B GLU A 1 190 ? 23.24293 41.69833 -4.30053 0.395 45.87878 189 GLU A O 1
ATOM 1551 N N . LYS A 1 191 ? 22.12506 40.91630 -6.08470 1.000 40.94561 190 LYS A N 1
ATOM 1552 C CA . LYS A 1 191 ? 20.90663 41.64622 -5.75301 1.000 44.97770 190 LYS A CA 1
ATOM 1553 C C . LYS A 1 191 ? 20.02536 40.90698 -4.74126 1.000 48.70845 190 LYS A C 1
ATOM 1554 O O . LYS A 1 191 ? 19.28722 41.53616 -3.98502 1.000 51.57204 190 LYS A O 1
ATOM 1567 N N . GLN A 1 193 ? 21.33701 38.21183 -2.68952 1.000 52.40466 192 GLN A N 1
ATOM 1568 C CA . GLN A 1 193 ? 22.20157 37.38425 -1.85250 1.000 54.99209 192 GLN A CA 1
ATOM 1569 C C . GLN A 1 193 ? 21.65214 37.25382 -0.43243 1.000 61.41190 192 GLN A C 1
ATOM 1570 O O . GLN A 1 193 ? 21.68725 36.17209 0.15869 1.000 60.38119 192 GLN A O 1
ATOM 1576 N N . ALA A 1 194 ? 21.13609 38.36041 0.10867 1.000 60.98330 193 ALA A N 1
ATOM 1577 C CA . ALA A 1 194 ? 20.58555 38.34996 1.45878 1.000 61.08937 193 ALA A CA 1
ATOM 1578 C C . ALA A 1 194 ? 19.33354 37.49263 1.57904 1.000 66.49004 193 ALA A C 1
ATOM 1579 O O . ALA A 1 194 ? 18.91246 37.19639 2.70155 1.000 73.68777 193 ALA A O 1
ATOM 1581 N N . GLU A 1 195 ? 18.73551 37.08831 0.46259 1.000 69.22998 194 GLU A N 1
ATOM 1582 C CA . GLU A 1 195 ? 17.54567 36.24879 0.46567 1.000 71.54065 194 GLU A CA 1
ATOM 1583 C C . GLU A 1 195 ? 17.86972 34.75902 0.48366 1.000 73.70853 194 GLU A C 1
ATOM 1584 O O . GLU A 1 195 ? 16.95049 33.93614 0.40052 1.000 66.44177 194 GLU A O 1
ATOM 1590 N N . PHE A 1 196 ? 19.14318 34.39132 0.59721 1.000 80.18867 195 PHE A N 1
ATOM 1591 C CA . PHE A 1 196 ? 19.56921 32.99909 0.55282 1.000 63.08010 195 PHE A CA 1
ATOM 1592 C C . PHE A 1 196 ? 20.11761 32.58618 1.91076 1.000 61.10232 195 PHE A C 1
ATOM 1593 O O . PHE A 1 196 ? 21.09799 33.16361 2.39365 1.000 60.11190 195 PHE A O 1
ATOM 1601 N N . ASP A 1 197 ? 19.46650 31.58995 2.52620 1.000 56.10376 196 ASP A N 1
ATOM 1602 C CA . ASP A 1 197 ? 19.92470 30.93844 3.75255 1.000 55.30948 196 ASP A CA 1
ATOM 1603 C C . ASP A 1 197 ? 19.68669 29.44353 3.53102 1.000 51.54112 196 ASP A C 1
ATOM 1604 O O . ASP A 1 197 ? 18.70218 28.86757 3.99657 1.000 51.55388 196 ASP A O 1
ATOM 1609 N N . ILE A 1 198 ? 20.59927 28.81774 2.79763 1.000 47.87466 197 ILE A N 1
ATOM 1610 C CA . ILE A 1 198 ? 20.42581 27.44574 2.33721 1.000 45.44634 197 ILE A CA 1
ATOM 1611 C C . ILE A 1 198 ? 20.97315 26.49535 3.39268 1.000 46.55474 197 ILE A C 1
ATOM 1612 O O . ILE A 1 198 ? 22.16090 26.54493 3.73081 1.000 51.30692 197 ILE A O 1
ATOM 1617 N N . LYS A 1 199 ? 20.11186 25.61495 3.89549 1.000 44.29339 198 LYS A N 1
ATOM 1618 C CA . LYS A 1 199 ? 20.48426 24.64400 4.92462 1.000 48.84281 198 LYS A CA 1
ATOM 1619 C C . LYS A 1 199 ? 21.02884 23.35385 4.32947 1.000 44.72037 198 LYS A C 1
ATOM 1620 O O . LYS A 1 199 ? 20.71673 22.25956 4.80259 1.000 47.66679 198 LYS A O 1
ATOM 1626 N N . ALA A 1 200 ? 21.85024 23.45924 3.28920 1.000 45.57052 199 ALA A N 1
ATOM 1627 C CA . ALA A 1 200 ? 22.42846 22.30667 2.61594 1.000 47.39677 199 ALA A CA 1
ATOM 1628 C C . ALA A 1 200 ? 23.87728 22.61497 2.27009 1.000 44.81925 199 ALA A C 1
ATOM 1629 O O . ALA A 1 200 ? 24.29273 23.77546 2.22342 1.000 42.56179 199 ALA A O 1
ATOM 1631 N N . SER A 1 201 ? 24.64744 21.56095 2.02848 1.000 42.15235 200 SER A N 1
ATOM 1632 C CA . SER A 1 201 ? 26.04525 21.72003 1.66417 1.000 40.34383 200 SER A CA 1
ATOM 1633 C C . SER A 1 201 ? 26.19034 21.77397 0.14756 1.000 39.33841 200 SER A C 1
ATOM 1634 O O . SER A 1 201 ? 25.24845 21.50934 -0.60317 1.000 35.61866 200 SER A O 1
ATOM 1637 N N . LEU A 1 202 ? 27.39606 22.13353 -0.30205 1.000 33.76369 201 LEU A N 1
ATOM 1638 C CA . LEU A 1 202 ? 27.69546 22.07790 -1.72825 1.000 35.18016 201 LEU A CA 1
ATOM 1639 C C . LEU A 1 202 ? 27.45241 20.67906 -2.28482 1.000 34.09637 201 LEU A C 1
ATOM 1640 O O . LEU A 1 202 ? 26.90867 20.52970 -3.38434 1.000 35.70504 201 LEU A O 1
ATOM 1645 N N . GLY A 1 203 ? 27.85464 19.64404 -1.54135 1.000 38.10508 202 GLY A N 1
ATOM 1646 C CA . GLY A 1 203 ? 27.60084 18.27969 -1.98382 1.000 35.73822 202 GLY A CA 1
ATOM 1647 C C . GLY A 1 203 ? 26.12157 17.97720 -2.13043 1.000 35.52871 202 GLY A C 1
ATOM 1648 O O . GLY A 1 203 ? 25.71665 17.22281 -3.01949 1.000 35.17366 202 GLY A O 1
ATOM 1649 N N . ASP A 1 204 ? 25.29463 18.55814 -1.25708 1.000 33.83405 203 ASP A N 1
ATOM 1650 C CA . ASP A 1 204 ? 23.85135 18.37285 -1.36625 1.000 34.21609 203 ASP A CA 1
ATOM 1651 C C . ASP A 1 204 ? 23.31176 19.00439 -2.64026 1.000 35.24634 203 ASP A C 1
ATOM 1652 O O . ASP A 1 204 ? 22.45787 18.42106 -3.31866 1.000 32.78651 203 ASP A O 1
ATOM 1657 N N . LEU A 1 205 ? 23.78476 20.20934 -2.97340 1.000 31.89040 204 LEU A N 1
ATOM 1658 C CA . LEU A 1 205 ? 23.39570 20.82755 -4.23545 1.000 30.37199 204 LEU A CA 1
ATOM 1659 C C . LEU A 1 205 ? 23.86202 19.98707 -5.41475 1.000 33.35308 204 LEU A C 1
ATOM 1660 O O . LEU A 1 205 ? 23.12011 19.78996 -6.38466 1.000 32.29532 204 LEU A O 1
ATOM 1665 N N . HIS A 1 206 ? 25.09939 19.49716 -5.35389 1.000 30.15406 205 HIS A N 1
ATOM 1666 C CA . HIS A 1 206 ? 25.59956 18.61146 -6.39714 1.000 32.25418 205 HIS A CA 1
ATOM 1667 C C . HIS A 1 206 ? 24.74595 17.35376 -6.49404 1.000 33.20228 205 HIS A C 1
ATOM 1668 O O . HIS A 1 206 ? 24.38758 16.91930 -7.59422 1.000 31.80202 205 HIS A O 1
ATOM 1675 N N . ASN A 1 207 ? 24.38014 16.77736 -5.34855 1.000 32.92917 206 ASN A N 1
ATOM 1676 C CA . ASN A 1 207 ? 23.59113 15.54985 -5.35600 1.000 33.69584 206 ASN A CA 1
ATOM 1677 C C . ASN A 1 207 ? 22.22037 15.77397 -5.97909 1.000 36.21617 206 ASN A C 1
ATOM 1678 O O . ASN A 1 207 ? 21.67793 14.88204 -6.64248 1.000 36.59170 206 ASN A O 1
ATOM 1683 N N . TYR A 1 208 ? 21.63938 16.95731 -5.77401 1.000 34.53343 207 TYR A N 1
ATOM 1684 C CA . TYR A 1 208 ? 20.31657 17.22328 -6.32585 1.000 34.55871 207 TYR A CA 1
ATOM 1685 C C . TYR A 1 208 ? 20.31700 17.08728 -7.84286 1.000 35.29724 207 TYR A C 1
ATOM 1686 O O . TYR A 1 208 ? 19.35426 16.58003 -8.42926 1.000 36.41146 207 TYR A O 1
ATOM 1695 N N . PHE A 1 209 ? 21.38637 17.53035 -8.49865 1.000 32.12404 208 PHE A N 1
ATOM 1696 C CA . PHE A 1 209 ? 21.42303 17.47422 -9.95216 1.000 33.73357 208 PHE A CA 1
ATOM 1697 C C . PHE A 1 209 ? 21.99372 16.16702 -10.48909 1.000 34.39881 208 PHE A C 1
ATOM 1698 O O . PHE A 1 209 ? 21.75211 15.83655 -11.65475 1.000 35.88484 208 PHE A O 1
ATOM 1706 N N . LEU A 1 210 ? 22.72206 15.41105 -9.67375 1.000 36.50630 209 LEU A N 1
ATOM 1707 C CA . LEU A 1 210 ? 23.18226 14.09349 -10.09504 1.000 35.05526 209 LEU A CA 1
ATOM 1708 C C . LEU A 1 210 ? 22.00451 13.17867 -10.40281 1.000 36.30190 209 LEU A C 1
ATOM 1709 O O . LEU A 1 210 ? 21.06223 13.06763 -9.61446 1.000 37.03580 209 LEU A O 1
ATOM 1714 N N . GLU A 1 211 ? 22.06799 12.51036 -11.55402 1.000 37.12238 210 GLU A N 1
ATOM 1715 C CA . GLU A 1 211 ? 21.09229 11.49398 -11.91318 1.000 37.75714 210 GLU A CA 1
ATOM 1716 C C . GLU A 1 211 ? 21.63730 10.08268 -11.77659 1.000 39.74625 210 GLU A C 1
ATOM 1717 O O . GLU A 1 211 ? 20.88928 9.12512 -11.99600 1.000 41.81462 210 GLU A O 1
ATOM 1723 N N . VAL A 1 212 ? 22.91711 9.93119 -11.44344 1.000 37.94688 211 VAL A N 1
ATOM 1724 C CA . VAL A 1 212 ? 23.56360 8.63275 -11.34222 1.000 46.36046 211 VAL A CA 1
ATOM 1725 C C . VAL A 1 212 ? 24.09862 8.47368 -9.92640 1.000 45.56394 211 VAL A C 1
ATOM 1726 O O . VAL A 1 212 ? 24.20650 9.43432 -9.16359 1.000 43.62377 211 VAL A O 1
ATOM 1730 N N . LEU A 1 213 ? 24.42652 7.24372 -9.58263 1.000 48.42161 212 LEU A N 1
ATOM 1731 C CA . LEU A 1 213 ? 25.17040 6.99558 -8.35532 1.000 57.66828 212 LEU A CA 1
ATOM 1732 C C . LEU A 1 213 ? 26.62515 7.40876 -8.55909 1.000 61.34993 212 LEU A C 1
ATOM 1733 O O . LEU A 1 213 ? 27.22957 7.04006 -9.57321 1.000 69.24708 212 LEU A O 1
ATOM 1738 N N . PRO A 1 214 ? 27.20796 8.17736 -7.64128 1.000 66.92739 213 PRO A N 1
ATOM 1739 C CA . PRO A 1 214 ? 28.57657 8.68165 -7.83590 1.000 68.81432 213 PRO A CA 1
ATOM 1740 C C . PRO A 1 214 ? 29.55727 7.54398 -8.05165 1.000 73.73953 213 PRO A C 1
ATOM 1741 O O . PRO A 1 214 ? 29.32257 6.41046 -7.60368 1.000 71.11883 213 PRO A O 1
ATOM 1745 N N . PRO A 1 215 ? 30.66572 7.80549 -8.73853 1.000 85.03792 214 PRO A N 1
ATOM 1746 C CA . PRO A 1 215 ? 31.64731 6.74621 -8.99133 1.000 70.51195 214 PRO A CA 1
ATOM 1747 C C . PRO A 1 215 ? 32.36079 6.33153 -7.71296 1.000 75.43752 214 PRO A C 1
ATOM 1748 O O . PRO A 1 215 ? 32.33647 7.02492 -6.69350 1.000 77.23737 214 PRO A O 1
ATOM 1752 N N . ALA A 1 216 ? 33.00796 5.16890 -7.78422 1.000 77.97955 215 ALA A N 1
ATOM 1753 C CA . ALA A 1 216 ? 33.73966 4.63031 -6.64495 1.000 79.39645 215 ALA A CA 1
ATOM 1754 C C . ALA A 1 216 ? 34.78850 5.61952 -6.15094 1.000 88.36194 215 ALA A C 1
ATOM 1755 O O . ALA A 1 216 ? 35.84795 5.77267 -6.76793 1.000 85.06875 215 ALA A O 1
ATOM 1757 N N . GLU A 1 217 ? 34.50067 6.29017 -5.03868 1.000 94.31921 216 GLU A N 1
ATOM 1758 C CA . GLU A 1 217 ? 35.40814 7.27922 -4.46539 1.000 92.38550 216 GLU A CA 1
ATOM 1759 C C . GLU A 1 217 ? 36.79741 6.69361 -4.22997 1.000 90.51420 216 GLU A C 1
ATOM 1760 O O . GLU A 1 217 ? 37.43137 6.96417 -3.20949 1.000 86.38365 216 GLU A O 1
ATOM 1766 N N . THR A 1 220 ? 44.91820 6.77701 -4.59457 1.000 88.68967 219 THR A N 1
ATOM 1767 C CA . THR A 1 220 ? 45.89509 7.21228 -5.58338 1.000 93.09629 219 THR A CA 1
ATOM 1768 C C . THR A 1 220 ? 45.52251 8.57605 -6.15350 1.000 94.35329 219 THR A C 1
ATOM 1769 O O . THR A 1 220 ? 45.26739 8.71381 -7.34996 1.000 98.46101 219 THR A O 1
ATOM 1773 N N . HIS A 1 221 ? 45.50972 9.58404 -5.28610 1.000 94.02913 220 HIS A N 1
ATOM 1774 C CA . HIS A 1 221 ? 45.18642 10.93852 -5.70878 1.000 87.74291 220 HIS A CA 1
ATOM 1775 C C . HIS A 1 221 ? 46.35244 11.57719 -6.45409 1.000 89.73339 220 HIS A C 1
ATOM 1776 O O . HIS A 1 221 ? 47.52362 11.30676 -6.17579 1.000 90.94174 220 HIS A O 1
ATOM 1783 N N . SER A 1 222 ? 46.01733 12.43569 -7.41206 1.000 72.02377 221 SER A N 1
ATOM 1784 C CA . SER A 1 222 ? 46.98043 13.33817 -8.02458 1.000 65.28256 221 SER A CA 1
ATOM 1785 C C . SER A 1 222 ? 46.84805 14.71099 -7.38350 1.000 56.20759 221 SER A C 1
ATOM 1786 O O . SER A 1 222 ? 45.73577 15.19892 -7.16185 1.000 56.57881 221 SER A O 1
ATOM 1789 N N . ALA A 1 223 ? 47.98946 15.32761 -7.07618 1.000 50.70444 222 ALA A N 1
ATOM 1790 C CA . ALA A 1 223 ? 47.95808 16.64740 -6.45642 1.000 53.63104 222 ALA A CA 1
ATOM 1791 C C . ALA A 1 223 ? 47.23270 17.66526 -7.32779 1.000 48.35142 222 ALA A C 1
ATOM 1792 O O . ALA A 1 223 ? 46.55459 18.55832 -6.80461 1.000 52.00292 222 ALA A O 1
ATOM 1794 N N . ALA A 1 224 ? 47.34833 17.55015 -8.64991 1.000 47.97826 223 ALA A N 1
ATOM 1795 C CA . ALA A 1 224 ? 46.78440 18.54881 -9.54984 1.000 45.22694 223 ALA A CA 1
ATOM 1796 C C . ALA A 1 224 ? 46.12754 17.88400 -10.74990 1.000 43.14144 223 ALA A C 1
ATOM 1797 O O . ALA A 1 224 ? 46.74054 17.04070 -11.41161 1.000 44.22452 223 ALA A O 1
ATOM 1799 N N . GLY A 1 225 ? 44.88916 18.27626 -11.02741 1.000 37.23133 224 GLY A N 1
ATOM 1800 C CA . GLY A 1 225 ? 44.16898 17.84947 -12.22031 1.000 37.06710 224 GLY A CA 1
ATOM 1801 C C . GLY A 1 225 ? 44.00361 19.01643 -13.17877 1.000 36.39103 224 GLY A C 1
ATOM 1802 O O . GLY A 1 225 ? 43.68108 20.13219 -12.76018 1.000 38.28833 224 GLY A O 1
ATOM 1803 N N . VAL A 1 226 ? 44.23474 18.75475 -14.46232 1.000 32.50838 225 VAL A N 1
ATOM 1804 C CA . VAL A 1 226 ? 44.16281 19.77616 -15.50178 1.000 34.03930 225 VAL A CA 1
ATOM 1805 C C . VAL A 1 226 ? 43.04001 19.40521 -16.46199 1.000 37.30648 225 VAL A C 1
ATOM 1806 O O . VAL A 1 226 ? 43.08722 18.34980 -17.10916 1.000 34.05761 225 VAL A O 1
ATOM 1810 N N . VAL A 1 227 ? 42.03537 20.26999 -16.55042 1.000 33.69295 226 VAL A N 1
ATOM 1811 C CA . VAL A 1 227 ? 40.91650 20.08844 -17.46754 1.000 33.86051 226 VAL A CA 1
ATOM 1812 C C . VAL A 1 227 ? 41.27397 20.75387 -18.78933 1.000 33.92595 226 VAL A C 1
ATOM 1813 O O . VAL A 1 227 ? 41.55099 21.95754 -18.83431 1.000 31.06284 226 VAL A O 1
ATOM 1817 N N . LEU A 1 228 ? 41.26898 19.98138 -19.86639 1.000 33.16701 227 LEU A N 1
ATOM 1818 C CA . LEU A 1 228 ? 41.44987 20.54896 -21.19358 1.000 32.37622 227 LEU A CA 1
ATOM 1819 C C . LEU A 1 228 ? 40.09483 20.70117 -21.87854 1.000 33.90625 227 LEU A C 1
ATOM 1820 O O . LEU A 1 228 ? 39.11815 20.03002 -21.53254 1.000 30.65012 227 LEU A O 1
ATOM 1825 N N . GLN A 1 229 ? 40.04495 21.59494 -22.86125 1.000 30.18681 228 GLN A N 1
ATOM 1826 C CA . GLN A 1 229 ? 38.80576 21.92536 -23.54611 1.000 27.60498 228 GLN A CA 1
ATOM 1827 C C . GLN A 1 229 ? 38.94971 21.71503 -25.04963 1.000 29.14993 228 GLN A C 1
ATOM 1828 O O . GLN A 1 229 ? 40.03622 21.44569 -25.56780 1.000 32.52046 228 GLN A O 1
ATOM 1834 N N . VAL A 1 230 ? 37.82536 21.83320 -25.75657 1.000 30.53645 229 VAL A N 1
ATOM 1835 C CA . VAL A 1 230 ? 37.85744 21.81004 -27.21308 1.000 30.20285 229 VAL A CA 1
ATOM 1836 C C . VAL A 1 230 ? 38.56933 23.06105 -27.71005 1.000 33.91061 229 VAL A C 1
ATOM 1837 O O . VAL A 1 230 ? 38.20871 24.18751 -27.34020 1.000 34.89689 229 VAL A O 1
ATOM 1841 N N . GLU A 1 231 ? 39.58508 22.86682 -28.55645 1.000 30.22300 230 GLU A N 1
ATOM 1842 C CA . GLU A 1 231 ? 40.53761 23.93801 -28.84251 1.000 33.18229 230 GLU A CA 1
ATOM 1843 C C . GLU A 1 231 ? 39.89088 25.13116 -29.53411 1.000 35.88490 230 GLU A C 1
ATOM 1844 O O . GLU A 1 231 ? 40.36249 26.26525 -29.37668 1.000 36.73289 230 GLU A O 1
ATOM 1850 N N . ASP A 1 232 ? 38.83796 24.90950 -30.31980 1.000 34.82048 231 ASP A N 1
ATOM 1851 C CA . ASP A 1 232 ? 38.20202 25.99359 -31.05843 1.000 35.40810 231 ASP A CA 1
ATOM 1852 C C . ASP A 1 232 ? 36.77753 26.26587 -30.57977 1.000 37.78457 231 ASP A C 1
ATOM 1853 O O . ASP A 1 232 ? 35.94896 26.76674 -31.34309 1.000 41.72542 231 ASP A O 1
ATOM 1858 N N . ASN A 1 233 ? 36.47672 25.94833 -29.32311 1.000 35.16617 232 ASN A N 1
ATOM 1859 C CA . ASN A 1 233 ? 35.18849 26.33263 -28.76636 1.000 42.03464 232 ASN A CA 1
ATOM 1860 C C . ASN A 1 233 ? 35.16744 27.83304 -28.49821 1.000 36.65699 232 ASN A C 1
ATOM 1861 O O . ASN A 1 233 ? 36.18877 28.43757 -28.16577 1.000 36.05197 232 ASN A O 1
ATOM 1866 N N . SER A 1 234 ? 33.98269 28.43172 -28.64635 1.000 37.19072 233 SER A N 1
ATOM 1867 C CA . SER A 1 234 ? 33.86800 29.88769 -28.57976 1.000 38.42099 233 SER A CA 1
ATOM 1868 C C . SER A 1 234 ? 34.43744 30.43883 -27.27676 1.000 39.00495 233 SER A C 1
ATOM 1869 O O . SER A 1 234 ? 35.04251 31.51977 -27.26440 1.000 37.37568 233 SER A O 1
ATOM 1872 N N A ASN A 1 235 ? 34.20857 29.71667 -26.17317 0.455 36.37249 234 ASN A N 1
ATOM 1873 N N B ASN A 1 235 ? 34.28573 29.72038 -26.16770 0.545 36.32307 234 ASN A N 1
ATOM 1874 C CA A ASN A 1 235 ? 34.76022 30.07525 -24.87086 0.455 38.15969 234 ASN A CA 1
ATOM 1875 C CA B ASN A 1 235 ? 34.77479 30.26614 -24.90544 0.545 38.09277 234 ASN A CA 1
ATOM 1876 C C A ASN A 1 235 ? 36.26681 30.22324 -24.93946 0.455 38.09545 234 ASN A C 1
ATOM 1877 C C B ASN A 1 235 ? 36.25873 29.98424 -24.65566 0.545 37.59204 234 ASN A C 1
ATOM 1878 O O A ASN A 1 235 ? 36.83739 31.19811 -24.43778 0.455 37.31116 234 ASN A O 1
ATOM 1879 O O B ASN A 1 235 ? 36.80825 30.47534 -23.66383 0.545 36.28121 234 ASN A O 1
ATOM 1888 N N . LEU A 1 236 ? 36.92896 29.24322 -25.54148 1.000 35.85650 235 LEU A N 1
ATOM 1889 C CA . LEU A 1 236 ? 38.38175 29.23146 -25.59550 1.000 40.06573 235 LEU A CA 1
ATOM 1890 C C . LEU A 1 236 ? 38.92359 30.17506 -26.65709 1.000 37.23403 235 LEU A C 1
ATOM 1891 O O . LEU A 1 236 ? 40.13719 30.39942 -26.71243 1.000 42.10851 235 LEU A O 1
ATOM 1896 N N . ILE A 1 237 ? 38.05999 30.71056 -27.51140 1.000 36.51846 236 ILE A N 1
ATOM 1897 C CA . ILE A 1 237 ? 38.47798 31.67031 -28.52540 1.000 34.52502 236 ILE A CA 1
ATOM 1898 C C . ILE A 1 237 ? 38.30342 33.10510 -28.04022 1.000 37.32940 236 ILE A C 1
ATOM 1899 O O . ILE A 1 237 ? 39.13871 33.96732 -28.32036 1.000 37.52362 236 ILE A O 1
ATOM 1904 N N . ALA A 1 238 ? 37.22467 33.38006 -27.31083 1.000 36.17785 237 ALA A N 1
ATOM 1905 C CA . ALA A 1 238 ? 36.82110 34.74839 -27.01826 1.000 41.90157 237 ALA A CA 1
ATOM 1906 C C . ALA A 1 238 ? 36.86874 35.11522 -25.54614 1.000 39.94032 237 ALA A C 1
ATOM 1907 O O . ALA A 1 238 ? 37.09266 36.28319 -25.22639 1.000 36.36060 237 ALA A O 1
ATOM 1909 N N . TYR A 1 239 ? 36.66217 34.16071 -24.64158 1.000 37.08553 238 TYR A N 1
ATOM 1910 C CA . TYR A 1 239 ? 36.53589 34.46247 -23.22053 1.000 39.37744 238 TYR A CA 1
ATOM 1911 C C . TYR A 1 239 ? 37.62057 33.78897 -22.39015 1.000 38.20019 238 TYR A C 1
ATOM 1912 O O . TYR A 1 239 ? 37.42243 33.56079 -21.19420 1.000 35.62925 238 TYR A O 1
ATOM 1921 N N . ASN A 1 240 ? 38.77111 33.48866 -22.99385 1.000 34.19967 239 ASN A N 1
ATOM 1922 C CA . ASN A 1 240 ? 39.81576 32.68588 -22.36933 1.000 38.20107 239 ASN A CA 1
ATOM 1923 C C . ASN A 1 240 ? 40.92128 33.52086 -21.73160 1.000 40.00935 239 ASN A C 1
ATOM 1924 O O . ASN A 1 240 ? 41.81355 32.95603 -21.09116 1.000 38.02961 239 ASN A O 1
ATOM 1929 N N . HIS A 1 241 ? 40.88612 34.84461 -21.88205 1.000 37.52160 240 HIS A N 1
ATOM 1930 C CA . HIS A 1 241 ? 41.97086 35.70427 -21.40657 1.000 40.61160 240 HIS A CA 1
ATOM 1931 C C . HIS A 1 241 ? 43.30960 35.27589 -22.00651 1.000 41.31343 240 HIS A C 1
ATOM 1932 O O . HIS A 1 241 ? 44.35248 35.32478 -21.35151 1.000 41.76370 240 HIS A O 1
ATOM 1939 N N . ASP A 1 242 ? 43.27902 34.83720 -23.26127 1.000 37.62013 241 ASP A N 1
ATOM 1940 C CA . ASP A 1 242 ? 44.43577 34.43670 -24.05496 1.000 42.51902 241 ASP A CA 1
ATOM 1941 C C . ASP A 1 242 ? 44.98118 33.05995 -23.67447 1.000 40.13869 241 ASP A C 1
ATOM 1942 O O . ASP A 1 242 ? 45.93827 32.59733 -24.31635 1.000 40.08516 241 ASP A O 1
ATOM 1947 N N . PHE A 1 243 ? 44.43358 32.39677 -22.66079 1.000 35.74156 242 PHE A N 1
ATOM 1948 C CA . PHE A 1 243 ? 44.93486 31.08164 -22.29130 1.000 35.14908 242 PHE A CA 1
ATOM 1949 C C . PHE A 1 243 ? 44.50421 30.03388 -23.31164 1.000 40.42707 242 PHE A C 1
ATOM 1950 O O . PHE A 1 243 ? 43.47054 30.16043 -23.97416 1.000 37.51538 242 PHE A O 1
ATOM 1958 N N . THR A 1 244 ? 45.32569 28.99555 -23.43757 1.000 34.30868 243 THR A N 1
ATOM 1959 C CA . THR A 1 244 ? 45.06057 27.84952 -24.29053 1.000 32.49019 243 THR A CA 1
ATOM 1960 C C . THR A 1 244 ? 45.30614 26.58553 -23.48189 1.000 33.89711 243 THR A C 1
ATOM 1961 O O . THR A 1 244 ? 45.79557 26.63304 -22.34951 1.000 34.30852 243 THR A O 1
ATOM 1965 N N . ASN A 1 245 ? 44.97134 25.44001 -24.07688 1.000 35.00406 244 ASN A N 1
ATOM 1966 C CA . ASN A 1 245 ? 45.29491 24.17209 -23.43169 1.000 32.69065 244 ASN A CA 1
ATOM 1967 C C . ASN A 1 245 ? 46.78317 24.08743 -23.10982 1.000 33.90028 244 ASN A C 1
ATOM 1968 O O . ASN A 1 245 ? 47.16643 23.63726 -22.02265 1.000 35.66817 244 ASN A O 1
ATOM 1973 N N . ILE A 1 246 ? 47.63852 24.53046 -24.03382 1.000 32.03198 245 ILE A N 1
ATOM 1974 C CA . ILE A 1 246 ? 49.07344 24.35365 -23.83861 1.000 37.03440 245 ILE A CA 1
ATOM 1975 C C . ILE A 1 246 ? 49.61603 25.35179 -22.82088 1.000 34.31723 245 ILE A C 1
ATOM 1976 O O . ILE A 1 246 ? 50.50096 25.01465 -22.02799 1.000 36.42036 245 ILE A O 1
ATOM 1981 N N . SER A 1 247 ? 49.11315 26.59123 -22.81426 1.000 35.68716 246 SER A N 1
ATOM 1982 C CA . SER A 1 247 ? 49.57302 27.52656 -21.78980 1.000 34.90976 246 SER A CA 1
ATOM 1983 C C . SER A 1 247 ? 48.96024 27.21405 -20.42856 1.000 35.30054 246 SER A C 1
ATOM 1984 O O . SER A 1 247 ? 49.57939 27.49813 -19.39648 1.000 34.92470 246 SER A O 1
ATOM 1987 N N . LEU A 1 248 ? 47.76146 26.62447 -20.40298 1.000 31.20824 247 LEU A N 1
ATOM 1988 C CA . LEU A 1 248 ? 47.22354 26.09862 -19.14956 1.000 33.52919 247 LEU A CA 1
ATOM 1989 C C . LEU A 1 248 ? 48.13330 25.01725 -18.57730 1.000 35.72922 247 LEU A C 1
ATOM 1990 O O . LEU A 1 248 ? 48.39048 24.98510 -17.36761 1.000 35.62686 247 LEU A O 1
ATOM 1995 N N . LEU A 1 249 ? 48.63347 24.12206 -19.43287 1.000 33.29015 248 LEU A N 1
ATOM 1996 C CA . LEU A 1 249 ? 49.54567 23.08397 -18.96303 1.000 36.88803 248 LEU A CA 1
ATOM 1997 C C . LEU A 1 249 ? 50.83035 23.69228 -18.41760 1.000 39.68486 248 LEU A C 1
ATOM 1998 O O . LEU A 1 249 ? 51.30693 23.30531 -17.34379 1.000 35.99743 248 LEU A O 1
ATOM 2003 N N . SER A 1 250 ? 51.41018 24.65050 -19.14664 1.000 35.53792 249 SER A N 1
ATOM 2004 C CA . SER A 1 250 ? 52.61037 25.31089 -18.64663 1.000 38.48481 249 SER A CA 1
ATOM 2005 C C . SER A 1 250 ? 52.33565 25.99713 -17.31642 1.000 37.35329 249 SER A C 1
ATOM 2006 O O . SER A 1 250 ? 53.15749 25.93251 -16.39492 1.000 40.51566 249 SER A O 1
ATOM 2009 N N . TYR A 1 251 ? 51.17908 26.65432 -17.19869 1.000 36.38132 250 TYR A N 1
ATOM 2010 C CA . TYR A 1 251 ? 50.79700 27.29417 -15.94313 1.000 39.40182 250 TYR A CA 1
ATOM 2011 C C . TYR A 1 251 ? 50.86639 26.30984 -14.78056 1.000 36.90291 250 TYR A C 1
ATOM 2012 O O . TYR A 1 251 ? 51.40896 26.62322 -13.71562 1.000 43.14986 250 TYR A O 1
ATOM 2021 N N . VAL A 1 252 ? 50.32256 25.10689 -14.97045 1.000 40.56842 251 VAL A N 1
ATOM 2022 C CA . VAL A 1 252 ? 50.33345 24.11484 -13.89957 1.000 39.39617 251 VAL A CA 1
ATOM 2023 C C . VAL A 1 252 ? 51.74709 23.59726 -13.65647 1.000 41.35028 251 VAL A C 1
ATOM 2024 O O . VAL A 1 252 ? 52.13732 23.33479 -12.51150 1.000 40.57816 251 VAL A O 1
ATOM 2028 N N . ARG A 1 253 ? 52.53955 23.44379 -14.72292 1.000 41.57134 252 ARG A N 1
ATOM 2029 C CA . ARG A 1 253 ? 53.90288 22.95187 -14.56092 1.000 43.45406 252 ARG A CA 1
ATOM 2030 C C . ARG A 1 253 ? 54.79930 23.95991 -13.85667 1.000 44.16631 252 ARG A C 1
ATOM 2031 O O . ARG A 1 253 ? 55.86404 23.57919 -13.36048 1.000 44.79847 252 ARG A O 1
ATOM 2039 N N . GLN A 1 254 ? 54.40100 25.23395 -13.80184 1.000 44.13266 253 GLN A N 1
ATOM 2040 C CA . GLN A 1 254 ? 55.12491 26.18537 -12.96693 1.000 43.73840 253 GLN A CA 1
ATOM 2041 C C . GLN A 1 254 ? 54.93530 25.88862 -11.48613 1.000 46.85988 253 GLN A C 1
ATOM 2042 O O . GLN A 1 254 ? 55.76201 26.30563 -10.66844 1.000 50.03222 253 GLN A O 1
ATOM 2048 N N . ARG A 1 255 ? 53.87051 25.16686 -11.12859 1.000 44.90988 254 ARG A N 1
ATOM 2049 C CA . ARG A 1 255 ? 53.52204 24.91528 -9.73907 1.000 44.32471 254 ARG A CA 1
ATOM 2050 C C . ARG A 1 255 ? 53.66390 23.45894 -9.32015 1.000 51.37463 254 ARG A C 1
ATOM 2051 O O . ARG A 1 255 ? 53.75700 23.18785 -8.11871 1.000 51.64240 254 ARG A O 1
ATOM 2059 N N . TYR A 1 256 ? 53.68861 22.52283 -10.26672 1.000 50.39308 255 TYR A N 1
ATOM 2060 C CA . TYR A 1 256 ? 53.75798 21.10430 -9.94961 1.000 48.89037 255 TYR A CA 1
ATOM 2061 C C . TYR A 1 256 ? 54.70387 20.40466 -10.91042 1.000 52.21294 255 TYR A C 1
ATOM 2062 O O . TYR A 1 256 ? 54.76554 20.74842 -12.09407 1.000 52.20819 255 TYR A O 1
ATOM 2071 N N . GLU A 1 257 ? 55.43744 19.42201 -10.39662 1.000 57.08248 256 GLU A N 1
ATOM 2072 C CA . GLU A 1 257 ? 56.22178 18.56328 -11.26841 1.000 63.91376 256 GLU A CA 1
ATOM 2073 C C . GLU A 1 257 ? 55.30443 17.58929 -11.99759 1.000 60.88567 256 GLU A C 1
ATOM 2074 O O . GLU A 1 257 ? 54.23655 17.21873 -11.50262 1.000 58.19221 256 GLU A O 1
ATOM 2080 N N . LYS A 1 258 ? 55.73102 17.18038 -13.19586 1.000 62.53720 257 LYS A N 1
ATOM 2081 C CA . LYS A 1 258 ? 54.85778 16.39347 -14.06145 1.000 63.63797 257 LYS A CA 1
ATOM 2082 C C . LYS A 1 258 ? 54.35109 15.13499 -13.36777 1.000 62.71343 257 LYS A C 1
ATOM 2083 O O . LYS A 1 258 ? 53.26799 14.64023 -13.70002 1.000 61.84572 257 LYS A O 1
ATOM 2089 N N . GLU A 1 259 ? 55.10368 14.61231 -12.39692 1.000 62.49529 258 GLU A N 1
ATOM 2090 C CA . GLU A 1 259 ? 54.68468 13.41026 -11.68610 1.000 63.41322 258 GLU A CA 1
ATOM 2091 C C . GLU A 1 259 ? 53.47866 13.64093 -10.78502 1.000 63.46150 258 GLU A C 1
ATOM 2092 O O . GLU A 1 259 ? 52.86852 12.66251 -10.34058 1.000 62.95109 258 GLU A O 1
ATOM 2098 N N . ASP A 1 260 ? 53.12286 14.89446 -10.50309 1.000 59.31435 259 ASP A N 1
ATOM 2099 C CA . ASP A 1 260 ? 51.97770 15.21451 -9.65995 1.000 58.66502 259 ASP A CA 1
ATOM 2100 C C . ASP A 1 260 ? 50.80160 15.76952 -10.45140 1.000 52.41417 259 ASP A C 1
ATOM 2101 O O . ASP A 1 260 ? 49.84153 16.26068 -9.84962 1.000 52.87391 259 ASP A O 1
ATOM 2106 N N . ILE A 1 261 ? 50.84792 15.70087 -11.77876 1.000 54.95405 260 ILE A N 1
ATOM 2107 C CA . ILE A 1 261 ? 49.83436 16.29515 -12.64282 1.000 48.45446 260 ILE A CA 1
ATOM 2108 C C . ILE A 1 261 ? 49.05811 15.18192 -13.33068 1.000 49.04214 260 ILE A C 1
ATOM 2109 O O . ILE A 1 261 ? 49.65213 14.23279 -13.85723 1.000 49.72502 260 ILE A O 1
ATOM 2114 N N . LEU A 1 262 ? 47.73323 15.29977 -13.32207 1.000 45.36165 261 LEU A N 1
ATOM 2115 C CA . LEU A 1 262 ? 46.84010 14.39122 -14.02942 1.000 42.48376 261 LEU A CA 1
ATOM 2116 C C . LEU A 1 262 ? 46.04683 15.21342 -15.03420 1.000 41.73563 261 LEU A C 1
ATOM 2117 O O . LEU A 1 262 ? 45.34766 16.15624 -14.64825 1.000 41.98983 261 LEU A O 1
ATOM 2122 N N . VAL A 1 263 ? 46.16009 14.86387 -16.31441 1.000 43.53165 262 VAL A N 1
ATOM 2123 C CA . VAL A 1 263 ? 45.58235 15.64149 -17.40655 1.000 38.82405 262 VAL A CA 1
ATOM 2124 C C . VAL A 1 263 ? 44.44268 14.84996 -18.03221 1.000 39.58649 262 VAL A C 1
ATOM 2125 O O . VAL A 1 263 ? 44.59573 13.66041 -18.33528 1.000 40.70114 262 VAL A O 1
ATOM 2129 N N . ARG A 1 264 ? 43.30306 15.51146 -18.23148 1.000 38.74108 263 ARG A N 1
ATOM 2130 C CA . ARG A 1 264 ? 42.15244 14.91802 -18.90580 1.000 36.73903 263 ARG A CA 1
ATOM 2131 C C . ARG A 1 264 ? 41.82930 15.75102 -20.13659 1.000 35.79409 263 ARG A C 1
ATOM 2132 O O . ARG A 1 264 ? 41.40162 16.90462 -20.01558 1.000 34.01266 263 ARG A O 1
ATOM 2140 N N . ALA A 1 265 ? 42.02884 15.16851 -21.31405 1.000 36.08094 264 ALA A N 1
ATOM 2141 C CA . ALA A 1 265 ? 41.63168 15.82964 -22.54673 1.000 36.26691 264 ALA A CA 1
ATOM 2142 C C . ALA A 1 265 ? 40.11272 15.83592 -22.68070 1.000 35.89480 264 ALA A C 1
ATOM 2143 O O . ALA A 1 265 ? 39.41326 14.97557 -22.13752 1.000 37.92151 264 ALA A O 1
ATOM 2145 N N . HIS A 1 266 ? 39.60529 16.81955 -23.40880 1.000 34.40195 265 HIS A N 1
ATOM 2146 C CA . HIS A 1 266 ? 38.17135 16.90894 -23.65512 1.000 34.42022 265 HIS A CA 1
ATOM 2147 C C . HIS A 1 266 ? 37.76877 15.79573 -24.61084 1.000 34.41695 265 HIS A C 1
ATOM 2148 O O . HIS A 1 266 ? 38.34923 15.69236 -25.69890 1.000 35.15416 265 HIS A O 1
ATOM 2155 N N . PRO A 1 267 ? 36.80123 14.94609 -24.25768 1.000 38.16753 266 PRO A N 1
ATOM 2156 C CA . PRO A 1 267 ? 36.42883 13.84492 -25.16099 1.000 39.17373 266 PRO A CA 1
ATOM 2157 C C . PRO A 1 267 ? 36.00306 14.30792 -26.54000 1.000 41.51956 266 PRO A C 1
ATOM 2158 O O . PRO A 1 267 ? 36.10091 13.52727 -27.49597 1.000 37.33401 266 PRO A O 1
ATOM 2162 N N . GLY A 1 268 ? 35.53708 15.54643 -26.67802 1.000 39.13257 267 GLY A N 1
ATOM 2163 C CA . GLY A 1 268 ? 35.14992 16.08000 -27.96455 1.000 40.90244 267 GLY A CA 1
ATOM 2164 C C . GLY A 1 268 ? 36.25079 16.74642 -28.75772 1.000 39.75116 267 GLY A C 1
ATOM 2165 O O . GLY A 1 268 ? 36.01085 17.17424 -29.88983 1.000 37.97933 267 GLY A O 1
ATOM 2166 N N . SER A 1 269 ? 37.45671 16.84961 -28.20715 1.000 43.24403 268 SER A N 1
ATOM 2167 C CA . SER A 1 269 ? 38.55866 17.46745 -28.93049 1.000 36.69758 268 SER A CA 1
ATOM 2168 C C . SER A 1 269 ? 39.03519 16.58506 -30.07888 1.000 41.73065 268 SER A C 1
ATOM 2169 O O . SER A 1 269 ? 38.91994 15.35752 -30.04443 1.000 47.98890 268 SER A O 1
ATOM 2172 N N . LEU A 1 270 ? 39.59354 17.23054 -31.10381 1.000 40.19692 269 LEU A N 1
ATOM 2173 C CA . LEU A 1 270 ? 40.27576 16.49346 -32.15775 1.000 44.91644 269 LEU A CA 1
ATOM 2174 C C . LEU A 1 270 ? 41.59964 15.91128 -31.68106 1.000 49.52261 269 LEU A C 1
ATOM 2175 O O . LEU A 1 270 ? 42.11738 14.98266 -32.31078 1.000 51.15571 269 LEU A O 1
ATOM 2180 N N . PHE A 1 271 ? 42.15390 16.43393 -30.58946 1.000 45.71896 270 PHE A N 1
ATOM 2181 C CA . PHE A 1 271 ? 43.46327 16.03663 -30.09479 1.000 46.76229 270 PHE A CA 1
ATOM 2182 C C . PHE A 1 271 ? 43.33450 15.22075 -28.81580 1.000 51.73002 270 PHE A C 1
ATOM 2183 O O . PHE A 1 271 ? 42.49280 15.51263 -27.96035 1.000 48.35133 270 PHE A O 1
ATOM 2191 N N . ARG A 1 272 ? 44.17660 14.20113 -28.69344 1.000 53.55222 271 ARG A N 1
ATOM 2192 C CA . ARG A 1 272 ? 44.36494 13.45978 -27.45684 1.000 55.30011 271 ARG A CA 1
ATOM 2193 C C . ARG A 1 272 ? 45.83034 13.55866 -27.05525 1.000 54.34357 271 ARG A C 1
ATOM 2194 O O . ARG A 1 272 ? 46.68065 13.99616 -27.83379 1.000 53.86219 271 ARG A O 1
ATOM 2197 N N . LEU A 1 273 ? 46.12915 13.14486 -25.82960 1.000 54.67660 272 LEU A N 1
ATOM 2198 C CA . LEU A 1 273 ? 47.46039 13.32445 -25.27193 1.000 58.12571 272 LEU A CA 1
ATOM 2199 C C . LEU A 1 273 ? 48.30775 12.07080 -25.43989 1.000 61.17962 272 LEU A C 1
ATOM 2200 O O . LEU A 1 273 ? 47.80711 10.94378 -25.40301 1.000 59.83902 272 LEU A O 1
ATOM 2205 N N . ARG A 1 274 ? 49.60362 12.28869 -25.64420 1.000 63.40916 273 ARG A N 1
ATOM 2206 C CA . ARG A 1 274 ? 50.56698 11.20158 -25.62308 1.000 73.56937 273 ARG A CA 1
ATOM 2207 C C . ARG A 1 274 ? 50.80207 10.73465 -24.18978 1.000 79.23380 273 ARG A C 1
ATOM 2208 O O . ARG A 1 274 ? 50.64136 11.49358 -23.22955 1.000 71.73278 273 ARG A O 1
ATOM 2216 N N . ASP A 1 275 ? 51.19147 9.46808 -24.05315 1.000 84.34724 274 ASP A N 1
ATOM 2217 C CA . ASP A 1 275 ? 51.42921 8.85897 -22.74903 1.000 89.38927 274 ASP A CA 1
ATOM 2218 C C . ASP A 1 275 ? 52.83149 9.11243 -22.21047 1.000 91.90740 274 ASP A C 1
ATOM 2219 O O . ASP A 1 275 ? 53.13590 8.67413 -21.09588 1.000 94.56585 274 ASP A O 1
ATOM 2224 N N . ASP A 1 276 ? 53.68233 9.81491 -22.95826 1.000 91.59317 275 ASP A N 1
ATOM 2225 C CA . ASP A 1 276 ? 55.09905 9.88046 -22.61669 1.000 93.74634 275 ASP A CA 1
ATOM 2226 C C . ASP A 1 276 ? 55.37262 10.82941 -21.45504 1.000 90.49327 275 ASP A C 1
ATOM 2227 O O . ASP A 1 276 ? 56.24005 10.55297 -20.61903 1.000 95.32603 275 ASP A O 1
ATOM 2232 N N . VAL A 1 277 ? 54.65188 11.94680 -21.38341 1.000 86.30792 276 VAL A N 1
ATOM 2233 C CA . VAL A 1 277 ? 55.00960 13.02638 -20.46860 1.000 82.80140 276 VAL A CA 1
ATOM 2234 C C . VAL A 1 277 ? 54.18579 12.95820 -19.18945 1.000 82.08140 276 VAL A C 1
ATOM 2235 O O . VAL A 1 277 ? 54.66951 12.48938 -18.15312 1.000 89.79198 276 VAL A O 1
ATOM 2239 N N . PHE A 1 278 ? 52.94703 13.43846 -19.24731 1.000 72.21401 277 PHE A N 1
ATOM 2240 C CA . PHE A 1 278 ? 52.08912 13.47620 -18.07347 1.000 66.07877 277 PHE A CA 1
ATOM 2241 C C . PHE A 1 278 ? 51.39315 12.13500 -17.85553 1.000 64.74505 277 PHE A C 1
ATOM 2242 O O . PHE A 1 278 ? 51.35763 11.26597 -18.73049 1.000 65.75166 277 PHE A O 1
ATOM 2250 N N . THR A 1 279 ? 50.82595 11.97829 -16.66253 1.000 60.80151 278 THR A N 1
ATOM 2251 C CA . THR A 1 279 ? 49.88020 10.90083 -16.41138 1.000 63.43252 278 THR A CA 1
ATOM 2252 C C . THR A 1 279 ? 48.52642 11.31448 -16.97473 1.000 55.07138 278 THR A C 1
ATOM 2253 O O . THR A 1 279 ? 47.97964 12.35396 -16.58855 1.000 50.82134 278 THR A O 1
ATOM 2257 N N . ILE A 1 280 ? 47.99617 10.51813 -17.89826 1.000 53.55515 279 ILE A N 1
ATOM 2258 C CA . ILE A 1 280 ? 46.77738 10.85922 -18.62373 1.000 52.85925 279 ILE A CA 1
ATOM 2259 C C . ILE A 1 280 ? 45.58840 10.20294 -17.94008 1.000 49.57564 279 ILE A C 1
ATOM 2260 O O . ILE A 1 280 ? 45.66255 9.04392 -17.51388 1.000 51.16758 279 ILE A O 1
ATOM 2265 N N . ASP A 1 281 ? 44.48750 10.94356 -17.83648 1.000 46.49600 280 ASP A N 1
ATOM 2266 C CA . ASP A 1 281 ? 43.27012 10.41506 -17.24024 1.000 46.99094 280 ASP A CA 1
ATOM 2267 C C . ASP A 1 281 ? 42.49693 9.58021 -18.25007 1.000 50.23809 280 ASP A C 1
ATOM 2268 O O . ASP A 1 281 ? 42.33517 9.97131 -19.40963 1.000 51.86708 280 ASP A O 1
ATOM 2273 N N . ASP A 1 282 ? 42.00821 8.42937 -17.79629 1.000 49.09107 281 ASP A N 1
ATOM 2274 C CA . ASP A 1 282 ? 41.18227 7.54695 -18.60908 1.000 54.08570 281 ASP A CA 1
ATOM 2275 C C . ASP A 1 282 ? 39.84154 7.27310 -17.93459 1.000 52.51321 281 ASP A C 1
ATOM 2276 O O . ASP A 1 282 ? 39.22814 6.22848 -18.15879 1.000 48.58899 281 ASP A O 1
ATOM 2281 N N . SER A 1 283 ? 39.38198 8.20484 -17.10168 1.000 48.66608 282 SER A N 1
ATOM 2282 C CA . SER A 1 283 ? 38.11634 8.03698 -16.40265 1.000 44.45292 282 SER A CA 1
ATOM 2283 C C . SER A 1 283 ? 36.95342 8.01182 -17.38721 1.000 42.82819 282 SER A C 1
ATOM 2284 O O . SER A 1 283 ? 37.01884 8.58195 -18.47961 1.000 46.20176 282 SER A O 1
ATOM 2287 N N . ALA A 1 284 ? 35.87062 7.34764 -16.98020 1.000 40.70410 283 ALA A N 1
ATOM 2288 C CA . ALA A 1 284 ? 34.68660 7.26928 -17.82648 1.000 42.36605 283 ALA A CA 1
ATOM 2289 C C . ALA A 1 284 ? 33.91462 8.58114 -17.87548 1.000 40.14164 283 ALA A C 1
ATOM 2290 O O . ALA A 1 284 ? 33.11331 8.77667 -18.79463 1.000 40.81720 283 ALA A O 1
ATOM 2292 N N . ASN A 1 285 ? 34.13013 9.47719 -16.91442 1.000 41.20986 284 ASN A N 1
ATOM 2293 C CA . ASN A 1 285 ? 33.43721 10.75777 -16.87771 1.000 35.39325 284 ASN A CA 1
ATOM 2294 C C . ASN A 1 285 ? 34.31445 11.76211 -16.14509 1.000 33.67794 284 ASN A C 1
ATOM 2295 O O . ASN A 1 285 ? 35.28870 11.39813 -15.48302 1.000 34.61848 284 ASN A O 1
ATOM 2300 N N . SER A 1 286 ? 33.95119 13.04332 -16.26120 1.000 33.90851 285 SER A N 1
ATOM 2301 C CA . SER A 1 286 ? 34.76890 14.08836 -15.65181 1.000 31.42574 285 SER A CA 1
ATOM 2302 C C . SER A 1 286 ? 34.66225 14.07164 -14.13146 1.000 32.58174 285 SER A C 1
ATOM 2303 O O . SER A 1 286 ? 35.59614 14.49592 -13.44276 1.000 32.04047 285 SER A O 1
ATOM 2306 N N . LEU A 1 287 ? 33.55465 13.56655 -13.58643 1.000 34.40528 286 LEU A N 1
ATOM 2307 C CA . LEU A 1 287 ?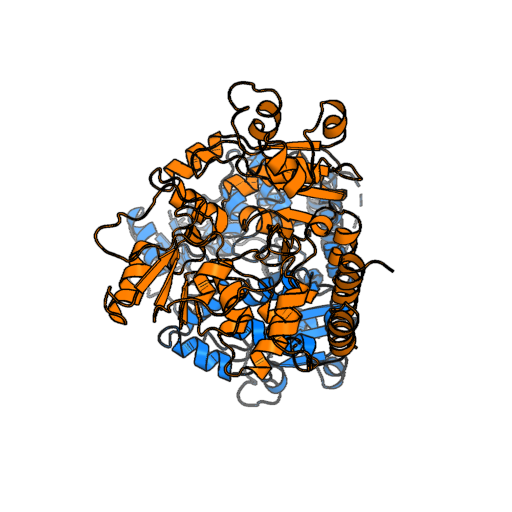 33.42151 13.50070 -12.13428 1.000 35.54057 286 LEU A CA 1
ATOM 2308 C C . LEU A 1 287 ? 34.41779 12.51376 -11.53604 1.000 38.76614 286 LEU A C 1
ATOM 2309 O O . LEU A 1 287 ? 35.09834 12.82152 -10.54910 1.000 38.21798 286 LEU A O 1
ATOM 2314 N N . ALA A 1 288 ? 34.51477 11.31525 -12.11781 1.000 39.00694 287 ALA A N 1
ATOM 2315 C CA . ALA A 1 288 ? 35.49480 10.34837 -11.63513 1.000 42.61164 287 ALA A CA 1
ATOM 2316 C C . ALA A 1 288 ? 36.91012 10.89652 -11.74871 1.000 41.80072 287 ALA A C 1
ATOM 2317 O O . ALA A 1 288 ? 37.79640 10.49986 -10.98417 1.000 42.68150 287 ALA A O 1
ATOM 2319 N N . PHE A 1 289 ? 37.13790 11.81495 -12.68467 1.000 35.48238 288 PHE A N 1
ATOM 2320 C CA . PHE A 1 289 ? 38.47086 12.37747 -12.86332 1.000 37.68595 288 PHE A CA 1
ATOM 2321 C C . PHE A 1 289 ? 38.79948 13.37917 -11.76291 1.000 39.44557 288 PHE A C 1
ATOM 2322 O O . PHE A 1 289 ? 39.84952 13.28133 -11.11776 1.000 41.67061 288 PHE A O 1
ATOM 2330 N N . ILE A 1 290 ? 37.91088 14.34509 -11.52037 1.000 36.21194 289 ILE A N 1
ATOM 2331 C CA . ILE A 1 290 ? 38.22418 15.34998 -10.51302 1.000 38.62563 289 ILE A CA 1
ATOM 2332 C C . ILE A 1 290 ? 38.26515 14.72513 -9.12478 1.000 36.77996 289 ILE A C 1
ATOM 2333 O O . ILE A 1 290 ? 38.95625 15.22716 -8.23057 1.000 39.31387 289 ILE A O 1
ATOM 2338 N N . ASN A 1 291 ? 37.55266 13.61875 -8.91757 1.000 41.53580 290 ASN A N 1
ATOM 2339 C CA . ASN A 1 291 ? 37.61725 12.97316 -7.61441 1.000 43.82756 290 ASN A CA 1
ATOM 2340 C C . ASN A 1 291 ? 39.01286 12.44961 -7.29537 1.000 44.44236 290 ASN A C 1
ATOM 2341 O O . ASN A 1 291 ? 39.34428 12.28757 -6.11611 1.000 49.40931 290 ASN A O 1
ATOM 2346 N N . GLN A 1 292 ? 39.83421 12.17895 -8.30842 1.000 40.95176 291 GLN A N 1
ATOM 2347 C CA . GLN A 1 292 ? 41.19839 11.71217 -8.09511 1.000 47.16929 291 GLN A CA 1
ATOM 2348 C C . GLN A 1 292 ? 42.18791 12.84158 -7.83717 1.000 51.66643 291 GLN A C 1
ATOM 2349 O O . GLN A 1 292 ? 43.38302 12.56611 -7.68072 1.000 53.92532 291 GLN A O 1
ATOM 2355 N N . CYS A 1 293 ? 41.73366 14.09268 -7.80151 1.000 44.66788 292 CYS A N 1
ATOM 2356 C CA . CYS A 1 293 ? 42.61480 15.25092 -7.75280 1.000 47.67218 292 CYS A CA 1
ATOM 2357 C C . CYS A 1 293 ? 42.37949 16.04716 -6.47753 1.000 46.13007 292 CYS A C 1
ATOM 2358 O O . CYS A 1 293 ? 41.25007 16.14186 -5.98651 1.000 41.24908 292 CYS A O 1
ATOM 2361 N N A ASN A 1 294 ? 43.45517 16.62952 -5.94686 0.553 45.96984 293 ASN A N 1
ATOM 2362 N N B ASN A 1 294 ? 43.46126 16.61612 -5.94405 0.447 46.10173 293 ASN A N 1
ATOM 2363 C CA A ASN A 1 294 ? 43.35655 17.46041 -4.75351 0.553 46.04192 293 ASN A CA 1
ATOM 2364 C CA B ASN A 1 294 ? 43.34757 17.46266 -4.76356 0.447 46.49652 293 ASN A CA 1
ATOM 2365 C C A ASN A 1 294 ? 43.04176 18.91726 -5.06834 0.553 44.39379 293 ASN A C 1
ATOM 2366 C C B ASN A 1 294 ? 42.90306 18.87076 -5.13637 0.447 44.41287 293 ASN A C 1
ATOM 2367 O O A ASN A 1 294 ? 42.49148 19.61689 -4.21087 0.553 46.38306 293 ASN A O 1
ATOM 2368 O O B ASN A 1 294 ? 42.12061 19.49098 -4.40761 0.447 45.88841 293 ASN A O 1
ATOM 2377 N N . GLU A 1 295 ? 43.38212 19.38834 -6.26578 1.000 44.63754 294 GLU A N 1
ATOM 2378 C CA . GLU A 1 295 ? 42.94849 20.68963 -6.75163 1.000 43.54246 294 GLU A CA 1
ATOM 2379 C C . GLU A 1 295 ? 42.90037 20.63721 -8.27022 1.000 42.25259 294 GLU A C 1
ATOM 2380 O O . GLU A 1 295 ? 43.62892 19.86752 -8.90171 1.000 43.22711 294 GLU A O 1
ATOM 2386 N N . VAL A 1 296 ? 42.02355 21.45259 -8.84938 1.000 36.39965 295 VAL A N 1
ATOM 2387 C CA . VAL A 1 296 ? 41.69385 21.38447 -10.26685 1.000 34.66640 295 VAL A CA 1
ATOM 2388 C C . VAL A 1 296 ? 42.03078 22.71621 -10.92288 1.000 35.47724 295 VAL A C 1
ATOM 2389 O O . VAL A 1 296 ? 41.86710 23.77970 -10.31383 1.000 36.54888 295 VAL A O 1
ATOM 2393 N N . PHE A 1 297 ? 42.50729 22.65525 -12.16483 1.000 33.38052 296 PHE A N 1
ATOM 2394 C CA . PHE A 1 297 ? 42.84189 23.84144 -12.94365 1.000 32.45128 296 PHE A CA 1
ATOM 2395 C C . PHE A 1 297 ? 42.06058 23.81076 -14.24901 1.000 32.75648 296 PHE A C 1
ATOM 2396 O O . PHE A 1 297 ? 42.00765 22.77240 -14.91962 1.000 33.40314 296 PHE A O 1
ATOM 2404 N N . THR A 1 298 ? 41.45922 24.94506 -14.60586 1.000 28.78193 297 THR A N 1
ATOM 2405 C CA . THR A 1 298 ? 40.66893 25.04700 -15.82482 1.000 28.61984 297 THR A CA 1
ATOM 2406 C C . THR A 1 298 ? 40.71054 26.47896 -16.33679 1.000 32.25587 297 THR A C 1
ATOM 2407 O O . THR A 1 298 ? 40.95210 27.42247 -15.58070 1.000 29.81548 297 THR A O 1
ATOM 2411 N N . ILE A 1 299 ? 40.47696 26.62875 -17.64113 1.000 31.10132 298 ILE A N 1
ATOM 2412 C CA . ILE A 1 299 ? 40.28260 27.94991 -18.22967 1.000 34.06062 298 ILE A CA 1
ATOM 2413 C C . ILE A 1 299 ? 38.84023 28.37164 -17.97488 1.000 32.72845 298 ILE A C 1
ATOM 2414 O O . ILE A 1 299 ? 38.58500 29.26394 -17.15908 1.000 32.84148 298 ILE A O 1
ATOM 2419 N N . ASN A 1 300 ? 37.88459 27.72286 -18.64582 1.000 30.38984 299 ASN A N 1
ATOM 2420 C CA . ASN A 1 300 ? 36.47469 27.96052 -18.34307 1.000 29.45875 299 ASN A CA 1
ATOM 2421 C C . ASN A 1 300 ? 35.59631 26.76637 -18.71070 1.000 31.67154 299 ASN A C 1
ATOM 2422 O O . ASN A 1 300 ? 34.49385 26.93317 -19.23990 1.000 28.18624 299 ASN A O 1
ATOM 2427 N N . SER A 1 301 ? 36.05525 25.56048 -18.39327 1.000 29.10174 300 SER A N 1
ATOM 2428 C CA . SER A 1 301 ? 35.27793 24.36227 -18.68893 1.000 25.28927 300 SER A CA 1
ATOM 2429 C C . SER A 1 301 ? 34.07897 24.22821 -17.75262 1.000 25.80403 300 SER A C 1
ATOM 2430 O O . SER A 1 301 ? 34.11303 24.64677 -16.59069 1.000 27.96885 300 SER A O 1
ATOM 2433 N N . SER A 1 302 ? 33.00784 23.61439 -18.26629 1.000 28.20209 301 SER A N 1
ATOM 2434 C CA . SER A 1 302 ? 31.91508 23.19418 -17.39153 1.000 29.21771 301 SER A CA 1
ATOM 2435 C C . SER A 1 302 ? 32.42363 22.38456 -16.19978 1.000 30.83569 301 SER A C 1
ATOM 2436 O O . SER A 1 302 ? 31.81927 22.40769 -15.12016 1.000 27.17911 301 SER A O 1
ATOM 2439 N N . VAL A 1 303 ? 33.52857 21.65718 -16.37435 1.000 30.90542 302 VAL A N 1
ATOM 2440 C CA . VAL A 1 303 ? 34.02839 20.80987 -15.29747 1.000 31.63250 302 VAL A CA 1
ATOM 2441 C C . VAL A 1 303 ? 34.48111 21.62503 -14.09402 1.000 30.70948 302 VAL A C 1
ATOM 2442 O O . VAL A 1 303 ? 34.51390 21.09978 -12.97680 1.000 28.44966 302 VAL A O 1
ATOM 2446 N N . GLY A 1 304 ? 34.84347 22.89294 -14.28454 1.000 28.49683 303 GLY A N 1
ATOM 2447 C CA . GLY A 1 304 ? 35.18588 23.72501 -13.13959 1.000 30.29181 303 GLY A CA 1
ATOM 2448 C C . GLY A 1 304 ? 34.05242 23.83885 -12.13613 1.000 30.20155 303 GLY A C 1
ATOM 2449 O O . GLY A 1 304 ? 34.28382 23.87837 -10.92447 1.000 30.73667 303 GLY A O 1
ATOM 2450 N N . LEU A 1 305 ? 32.81056 23.91007 -12.62600 1.000 30.47196 304 LEU A N 1
ATOM 2451 C CA . LEU A 1 305 ? 31.66257 23.92260 -11.72321 1.000 29.55858 304 LEU A CA 1
ATOM 2452 C C . LEU A 1 305 ? 31.57751 22.62654 -10.93300 1.000 31.93132 304 LEU A C 1
ATOM 2453 O O . LEU A 1 305 ? 31.28481 22.63949 -9.73122 1.000 31.93588 304 LEU A O 1
ATOM 2458 N N . GLU A 1 306 ? 31.81171 21.49479 -11.59963 1.000 30.28650 305 GLU A N 1
ATOM 2459 C CA . GLU A 1 306 ? 31.82696 20.20973 -10.90934 1.000 31.06858 305 GLU A CA 1
ATOM 2460 C C . GLU A 1 306 ? 32.84677 20.20874 -9.78140 1.000 30.89399 305 GLU A C 1
ATOM 2461 O O . GLU A 1 306 ? 32.56019 19.75170 -8.66991 1.000 30.59085 305 GLU A O 1
ATOM 2467 N N . ALA A 1 307 ? 34.05793 20.70016 -10.05961 1.000 30.90494 306 ALA A N 1
ATOM 2468 C CA . ALA A 1 307 ? 35.09330 20.75794 -9.03147 1.000 31.90452 306 ALA A CA 1
ATOM 2469 C C . ALA A 1 307 ? 34.66121 21.63574 -7.86434 1.000 35.49231 306 ALA A C 1
ATOM 2470 O O . ALA A 1 307 ? 34.87998 21.28828 -6.69670 1.000 36.27318 306 ALA A O 1
ATOM 2472 N N . ILE A 1 308 ? 34.04178 22.77838 -8.15842 1.000 31.67066 307 ILE A N 1
ATOM 2473 C CA . ILE A 1 308 ? 33.59952 23.66926 -7.09090 1.000 34.62301 307 ILE A CA 1
ATOM 2474 C C . ILE A 1 308 ? 32.51108 23.00835 -6.25201 1.000 32.82379 307 ILE A C 1
ATOM 2475 O O . ILE A 1 308 ? 32.54169 23.06715 -5.01746 1.000 34.62404 307 ILE A O 1
ATOM 2480 N N . LEU A 1 309 ? 31.53295 22.37159 -6.90237 1.000 29.70284 308 LEU A N 1
ATOM 2481 C CA . LEU A 1 309 ? 30.43604 21.75194 -6.16236 1.000 33.39763 308 LEU A CA 1
ATOM 2482 C C . LEU A 1 309 ? 30.89990 20.56415 -5.32697 1.000 33.84169 308 LEU A C 1
ATOM 2483 O O . LEU A 1 309 ? 30.28289 20.25989 -4.29913 1.000 33.62241 308 LEU A O 1
ATOM 2488 N N . THR A 1 310 ? 31.96297 19.87555 -5.73870 1.000 32.04507 309 THR A N 1
ATOM 2489 C CA . THR A 1 310 ? 32.48877 18.77546 -4.93724 1.000 38.42896 309 THR A CA 1
ATOM 2490 C C . THR A 1 310 ? 33.52791 19.23996 -3.92488 1.000 39.37074 309 THR A C 1
ATOM 2491 O O . THR A 1 310 ? 34.19484 18.40275 -3.30689 1.000 37.66146 309 THR A O 1
ATOM 2495 N N . GLY A 1 311 ? 33.68046 20.55065 -3.74539 1.000 37.88195 310 GLY A N 1
ATOM 2496 C CA . GLY A 1 311 ? 34.55516 21.07632 -2.71685 1.000 38.37354 310 GLY A CA 1
ATOM 2497 C C . GLY A 1 311 ? 36.03173 21.03923 -3.02876 1.000 40.96092 310 GLY A C 1
ATOM 2498 O O . GLY A 1 311 ? 36.84724 21.12790 -2.10659 1.000 43.75971 310 GLY A O 1
ATOM 2499 N N . LYS A 1 312 ? 36.40939 20.91899 -4.29717 1.000 35.09876 311 LYS A N 1
ATOM 2500 C CA . LYS A 1 312 ? 37.81494 20.87821 -4.67040 1.000 40.66267 311 LYS A CA 1
ATOM 2501 C C . LYS A 1 312 ? 38.35031 22.28756 -4.87269 1.000 41.14765 311 LYS A C 1
ATOM 2502 O O . LYS A 1 312 ? 37.66789 23.14967 -5.43384 1.000 41.49702 311 LYS A O 1
ATOM 2508 N N . LYS A 1 313 ? 39.57322 22.51917 -4.40247 1.000 41.49731 312 LYS A N 1
ATOM 2509 C CA . LYS A 1 313 ? 40.26151 23.76330 -4.71137 1.000 38.32263 312 LYS A CA 1
ATOM 2510 C C . LYS A 1 313 ? 40.39247 23.89204 -6.22129 1.000 40.51819 312 LYS A C 1
ATOM 2511 O O . LYS A 1 313 ? 40.96492 23.01740 -6.87981 1.000 41.57516 312 LYS A O 1
ATOM 2517 N N . THR A 1 314 ? 39.84309 24.97212 -6.77125 1.000 38.43036 313 THR A N 1
ATOM 2518 C CA . THR A 1 314 ? 39.69070 25.11928 -8.21163 1.000 37.79803 313 THR A CA 1
ATOM 2519 C C . THR A 1 314 ? 40.25489 26.46262 -8.64624 1.000 34.80917 313 THR A C 1
ATOM 2520 O O . THR A 1 314 ? 39.95651 27.49190 -8.03247 1.000 34.12158 313 THR A O 1
ATOM 2524 N N . THR A 1 315 ? 41.07569 26.44684 -9.69413 1.000 34.28579 314 THR A N 1
ATOM 2525 C CA . THR A 1 315 ? 41.58939 27.65861 -10.31920 1.000 35.63722 314 THR A CA 1
ATOM 2526 C C . THR A 1 315 ? 40.90544 27.84919 -11.66510 1.000 33.50382 314 THR A C 1
ATOM 2527 O O . THR A 1 315 ? 40.92362 26.94767 -12.50900 1.000 32.37151 314 THR A O 1
ATOM 2531 N N . VAL A 1 316 ? 40.30272 29.01779 -11.85962 1.000 35.26044 315 VAL A N 1
ATOM 2532 C CA . VAL A 1 316 ? 39.55595 29.33717 -13.07044 1.000 32.78305 315 VAL A CA 1
ATOM 2533 C C . VAL A 1 316 ? 40.25158 30.52558 -13.71769 1.000 36.62805 315 VAL A C 1
ATOM 2534 O O . VAL A 1 316 ? 40.22824 31.63689 -13.17364 1.000 33.98127 315 VAL A O 1
ATOM 2538 N N . LEU A 1 317 ? 40.87541 30.29535 -14.87511 1.000 34.13723 316 LEU A N 1
ATOM 2539 C CA . LEU A 1 317 ? 41.68685 31.31811 -15.52302 1.000 34.94898 316 LEU A CA 1
ATOM 2540 C C . LEU A 1 317 ? 40.93686 32.12072 -16.57820 1.000 35.52770 316 LEU A C 1
ATOM 2541 O O . LEU A 1 317 ? 41.40134 33.20505 -16.94991 1.000 35.55807 316 LEU A O 1
ATOM 2546 N N . GLY A 1 318 ? 39.80054 31.62408 -17.06969 1.000 29.56088 317 GLY A N 1
ATOM 2547 C CA . GLY A 1 318 ? 39.01111 32.31969 -18.05955 1.000 34.65260 317 GLY A CA 1
ATOM 2548 C C . GLY A 1 318 ? 37.71368 32.87451 -17.48554 1.000 34.74389 317 GLY A C 1
ATOM 2549 O O . GLY A 1 318 ? 37.33300 32.61174 -16.34705 1.000 37.03267 317 GLY A O 1
ATOM 2550 N N A ASP A 1 319 ? 37.02857 33.66016 -18.30893 0.424 33.42820 318 ASP A N 1
ATOM 2551 N N B ASP A 1 319 ? 37.04097 33.66622 -18.31662 0.576 32.87838 318 ASP A N 1
ATOM 2552 C CA A ASP A 1 319 ? 35.73279 34.19709 -17.91891 0.424 35.41290 318 ASP A CA 1
ATOM 2553 C CA B ASP A 1 319 ? 35.72187 34.18291 -17.97886 0.576 34.74937 318 ASP A CA 1
ATOM 2554 C C A ASP A 1 319 ? 34.63592 33.15984 -18.13891 0.424 39.46519 318 ASP A C 1
ATOM 2555 C C B ASP A 1 319 ? 34.67479 33.07816 -18.10912 0.576 36.99685 318 ASP A C 1
ATOM 2556 O O A ASP A 1 319 ? 34.59053 32.49161 -19.17489 0.424 33.73358 318 ASP A O 1
ATOM 2557 O O B ASP A 1 319 ? 34.69724 32.28418 -19.05382 0.576 33.35812 318 ASP A O 1
ATOM 2566 N N . CYS A 1 320 ? 33.75345 33.02376 -17.15194 1.000 30.23408 319 CYS A N 1
ATOM 2567 C CA . CYS A 1 320 ? 32.66929 32.05189 -17.22231 1.000 29.49466 319 CYS A CA 1
ATOM 2568 C C . CYS A 1 320 ? 31.58814 32.42998 -16.22080 1.000 29.23563 319 CYS A C 1
ATOM 2569 O O . CYS A 1 320 ? 31.80474 33.23610 -15.31209 1.000 30.38828 319 CYS A O 1
ATOM 2572 N N . SER A 1 321 ? 30.41832 31.81181 -16.39770 1.000 29.31846 320 SER A N 1
ATOM 2573 C CA . SER A 1 321 ? 29.22803 32.18767 -15.64278 1.000 32.92655 320 SER A CA 1
ATOM 2574 C C . SER A 1 321 ? 29.32918 31.81769 -14.16897 1.000 31.15719 320 SER A C 1
ATOM 2575 O O . SER A 1 321 ? 28.68494 32.46083 -13.33145 1.000 30.68051 320 SER A O 1
ATOM 2578 N N . TYR A 1 322 ? 30.10191 30.78150 -13.83052 1.000 27.76542 321 TYR A N 1
ATOM 2579 C CA . TYR A 1 322 ? 30.15147 30.27505 -12.46150 1.000 28.53454 321 TYR A CA 1
ATOM 2580 C C . TYR A 1 322 ? 31.33365 30.79534 -11.65489 1.000 29.56012 321 TYR A C 1
ATOM 2581 O O . TYR A 1 322 ? 31.42479 30.48121 -10.46314 1.000 30.28428 321 TYR A O 1
ATOM 2590 N N . ALA A 1 323 ? 32.23699 31.56705 -12.26929 1.000 32.20997 322 ALA A N 1
ATOM 2591 C CA . ALA A 1 323 ? 33.45993 31.99440 -11.59125 1.000 32.28605 322 ALA A CA 1
ATOM 2592 C C . ALA A 1 323 ? 33.16411 32.72227 -10.28445 1.000 37.66421 322 ALA A C 1
ATOM 2593 O O . ALA A 1 323 ? 33.87375 32.53420 -9.28906 1.000 34.23640 322 ALA A O 1
ATOM 2595 N N . PHE A 1 324 ? 32.12170 33.56088 -10.26565 1.000 35.48543 323 PHE A N 1
ATOM 2596 C CA . PHE A 1 324 ? 31.85584 34.37494 -9.08168 1.000 39.38705 323 PHE A CA 1
ATOM 2597 C C . PHE A 1 324 ? 31.63326 33.51857 -7.84161 1.000 36.38242 323 PHE A C 1
ATOM 2598 O O . PHE A 1 324 ? 31.93646 33.95575 -6.72416 1.000 35.18365 323 PHE A O 1
ATOM 2606 N N . ILE A 1 325 ? 31.10271 32.30520 -8.01240 1.000 33.90772 324 ILE A N 1
ATOM 2607 C CA . ILE A 1 325 ? 30.94689 31.39488 -6.87876 1.000 34.53108 324 ILE A CA 1
ATOM 2608 C C . ILE A 1 325 ? 32.29631 31.11234 -6.23687 1.000 36.14290 324 ILE A C 1
ATOM 2609 O O . ILE A 1 325 ? 32.41432 31.02191 -5.00917 1.000 38.47200 324 ILE A O 1
ATOM 2614 N N . ASN A 1 326 ? 33.32986 30.94823 -7.05985 1.000 35.94431 325 ASN A N 1
ATOM 2615 C CA . ASN A 1 326 ? 34.66153 30.60787 -6.58207 1.000 37.61997 325 ASN A CA 1
ATOM 2616 C C . ASN A 1 326 ? 35.38758 31.78818 -5.94427 1.000 40.88819 325 ASN A C 1
ATOM 2617 O O . ASN A 1 326 ? 36.38501 31.58033 -5.24417 1.000 41.38633 325 ASN A O 1
ATOM 2622 N N . GLU A 1 327 ? 34.91329 33.01250 -6.15431 1.000 41.43857 326 GLU A N 1
ATOM 2623 C CA . GLU A 1 327 ? 35.58810 34.20661 -5.66324 1.000 42.76412 326 GLU A CA 1
ATOM 2624 C C . GLU A 1 327 ? 35.03296 34.69719 -4.32961 1.000 45.76234 326 GLU A C 1
ATOM 2625 O O . GLU A 1 327 ? 35.42966 35.76857 -3.86007 1.000 49.83038 326 GLU A O 1
ATOM 2631 N N . LEU A 1 328 ? 34.13091 33.94216 -3.70955 1.000 49.79209 327 LEU A N 1
ATOM 2632 C CA . LEU A 1 328 ? 33.55623 34.32227 -2.42685 1.000 51.77916 327 LEU A CA 1
ATOM 2633 C C . LEU A 1 328 ? 34.35482 33.71447 -1.28256 1.000 54.83781 327 LEU A C 1
ATOM 2634 O O . LEU A 1 328 ? 34.78340 32.55886 -1.35044 1.000 52.95537 327 LEU A O 1
ATOM 2639 N N . ALA A 1 329 ? 34.55512 34.50500 -0.23258 1.000 57.69198 328 ALA A N 1
ATOM 2640 C CA . ALA A 1 329 ? 35.19489 34.02661 0.98268 1.000 66.10061 328 ALA A CA 1
ATOM 2641 C C . ALA A 1 329 ? 34.13844 33.54250 1.96698 1.000 66.59436 328 ALA A C 1
ATOM 2642 O O . ALA A 1 329 ? 33.10863 34.19380 2.16350 1.000 86.71440 328 ALA A O 1
ATOM 2644 N N . GLY A 1 330 ? 34.39521 32.39113 2.57833 1.000 64.97923 329 GLY A N 1
ATOM 2645 C CA . GLY A 1 330 ? 33.45847 31.83712 3.53525 1.000 67.45060 329 GLY A CA 1
ATOM 2646 C C . GLY A 1 330 ? 32.53705 30.79836 2.93168 1.000 70.08944 329 GLY A C 1
ATOM 2647 O O . GLY A 1 330 ? 31.97949 31.00358 1.84822 1.000 57.73897 329 GLY A O 1
ATOM 2648 N N . ALA A 1 331 ? 32.36559 29.67625 3.63452 1.000 59.68817 330 ALA A N 1
ATOM 2649 C CA . ALA A 1 331 ? 31.56665 28.57946 3.09799 1.000 57.54921 330 ALA A CA 1
ATOM 2650 C C . ALA A 1 331 ? 30.10634 28.98027 2.94048 1.000 51.33995 330 ALA A C 1
ATOM 2651 O O . ALA A 1 331 ? 29.43521 28.55035 1.99450 1.000 49.36962 330 ALA A O 1
ATOM 2653 N N . SER A 1 332 ? 29.59724 29.80211 3.85953 1.000 52.03234 331 SER A N 1
ATOM 2654 C CA . SER A 1 332 ? 28.18331 30.16285 3.84743 1.000 51.28494 331 SER A CA 1
ATOM 2655 C C . SER A 1 332 ? 27.79906 30.83974 2.53546 1.000 51.82816 331 SER A C 1
ATOM 2656 O O . SER A 1 332 ? 26.91895 30.36457 1.80802 1.000 44.11237 331 SER A O 1
ATOM 2659 N N . ALA A 1 333 ? 28.45263 31.96101 2.21790 1.000 45.48820 332 ALA A N 1
ATOM 2660 C CA . ALA A 1 333 ? 28.13658 32.67940 0.98734 1.000 45.54307 332 ALA A CA 1
ATOM 2661 C C . ALA A 1 333 ? 28.34526 31.79658 -0.23773 1.000 42.44465 332 ALA A C 1
ATOM 2662 O O . ALA A 1 333 ? 27.58154 31.87374 -1.20793 1.000 40.32579 332 ALA A O 1
ATOM 2664 N N . THR A 1 334 ? 29.36968 30.94339 -0.20844 1.000 39.51274 333 THR A N 1
ATOM 2665 C CA . THR A 1 334 ? 29.64074 30.08678 -1.35688 1.000 40.24204 333 THR A CA 1
ATOM 2666 C C . THR A 1 334 ? 28.47103 29.14924 -1.63012 1.000 38.54029 333 THR A C 1
ATOM 2667 O O . THR A 1 334 ? 28.05861 28.98018 -2.78285 1.000 37.33251 333 THR A O 1
ATOM 2671 N N . VAL A 1 335 ? 27.90977 28.54389 -0.58117 1.000 35.87592 334 VAL A N 1
ATOM 2672 C CA . VAL A 1 335 ? 26.76348 27.65791 -0.76995 1.000 36.50740 334 VAL A CA 1
ATOM 2673 C C . VAL A 1 335 ? 25.56584 28.44244 -1.28975 1.000 39.14305 334 VAL A C 1
ATOM 2674 O O . VAL A 1 335 ? 24.84468 27.98307 -2.18524 1.000 30.43267 334 VAL A O 1
ATOM 2678 N N . ASN A 1 336 ? 25.33775 29.64075 -0.74542 1.000 35.77912 335 ASN A N 1
ATOM 2679 C CA . ASN A 1 336 ? 24.21458 30.45064 -1.20413 1.000 36.25665 335 ASN A CA 1
ATOM 2680 C C . ASN A 1 336 ? 24.38621 30.83488 -2.66615 1.000 35.13974 335 ASN A C 1
ATOM 2681 O O . ASN A 1 336 ? 23.43857 30.75479 -3.45551 1.000 39.02019 335 ASN A O 1
ATOM 2686 N N . ALA A 1 337 ? 25.59823 31.24817 -3.04592 1.000 32.29878 336 ALA A N 1
ATOM 2687 C CA . ALA A 1 337 ? 25.86723 31.58050 -4.44016 1.000 34.84409 336 ALA A CA 1
ATOM 2688 C C . ALA A 1 337 ? 25.64750 30.37787 -5.34917 1.000 32.43577 336 ALA A C 1
ATOM 2689 O O . ALA A 1 337 ? 25.06105 30.50739 -6.43086 1.000 30.82748 336 ALA A O 1
ATOM 2691 N N . ALA A 1 338 ? 26.12022 29.19821 -4.93256 1.000 32.42897 337 ALA A N 1
ATOM 2692 C CA . ALA A 1 338 ? 25.91784 27.99463 -5.73609 1.000 31.20328 337 ALA A CA 1
ATOM 2693 C C . ALA A 1 338 ? 24.43531 27.66792 -5.87245 1.000 30.72331 337 ALA A C 1
ATOM 2694 O O . ALA A 1 338 ? 23.96380 27.31673 -6.96172 1.000 29.01327 337 ALA A O 1
ATOM 2696 N N . ALA A 1 339 ? 23.68127 27.78610 -4.77780 1.000 31.28909 338 ALA A N 1
ATOM 2697 C CA . ALA A 1 339 ? 22.25174 27.49544 -4.82711 1.000 33.84726 338 ALA A CA 1
ATOM 2698 C C . ALA A 1 339 ? 21.53605 28.42188 -5.80299 1.000 32.12725 338 ALA A C 1
ATOM 2699 O O . ALA A 1 339 ? 20.73259 27.97293 -6.62922 1.000 28.59729 338 ALA A O 1
ATOM 2701 N N . PHE A 1 340 ? 21.80375 29.72632 -5.71473 1.000 32.02709 339 PHE A N 1
ATOM 2702 C CA . PHE A 1 340 ? 21.20619 30.65578 -6.66857 1.000 32.76491 339 PHE A CA 1
ATOM 2703 C C . PHE A 1 340 ? 21.59528 30.29547 -8.09791 1.000 29.18223 339 PHE A C 1
ATOM 2704 O O . PHE A 1 340 ? 20.74938 30.26159 -8.99813 1.000 30.76119 339 PHE A O 1
ATOM 2712 N N . TYR A 1 341 ? 22.88273 30.04562 -8.32869 1.000 28.66676 340 TYR A N 1
ATOM 2713 C CA . TYR A 1 341 ? 23.34520 29.70076 -9.66991 1.000 30.69060 340 TYR A CA 1
ATOM 2714 C C . TYR A 1 341 ? 22.59570 28.49092 -10.22114 1.000 30.34121 340 TYR A C 1
ATOM 2715 O O . TYR A 1 341 ? 22.12199 28.50144 -11.36522 1.000 28.68382 340 TYR A O 1
ATOM 2724 N N . LEU A 1 342 ? 22.47069 27.43817 -9.40976 1.000 29.53587 341 LEU A N 1
ATOM 2725 C CA . LEU A 1 342 ? 21.91761 26.17398 -9.88133 1.000 31.98487 341 LEU A CA 1
ATOM 2726 C C . LEU A 1 342 ? 20.40552 26.23069 -10.06804 1.000 31.98689 341 LEU A C 1
ATOM 2727 O O . LEU A 1 342 ? 19.87896 25.66071 -11.02931 1.000 31.36983 341 LEU A O 1
ATOM 2732 N N . PHE A 1 343 ? 19.68570 26.88618 -9.15761 1.000 29.98192 342 PHE A N 1
ATOM 2733 C CA . PHE A 1 343 ? 18.22995 26.89403 -9.20685 1.000 31.89628 342 PHE A CA 1
ATOM 2734 C C . PHE A 1 343 ? 17.64885 28.11591 -9.90905 1.000 32.90911 342 PHE A C 1
ATOM 2735 O O . PHE A 1 343 ? 16.51712 28.04490 -10.40416 1.000 32.93404 342 PHE A O 1
ATOM 2743 N N . SER A 1 344 ? 18.38379 29.22185 -9.97667 1.000 30.68685 343 SER A N 1
ATOM 2744 C CA . SER A 1 344 ? 17.85165 30.44763 -10.56142 1.000 34.25845 343 SER A CA 1
ATOM 2745 C C . SER A 1 344 ? 18.55336 30.88193 -11.83874 1.000 33.00284 343 SER A C 1
ATOM 2746 O O . SER A 1 344 ? 17.88630 31.32168 -12.77782 1.000 32.60416 343 SER A O 1
ATOM 2749 N N . TYR A 1 345 ? 19.88209 30.79266 -11.90897 1.000 30.61372 344 TYR A N 1
ATOM 2750 C CA . TYR A 1 345 ? 20.55648 31.17822 -13.14601 1.000 29.74275 344 TYR A CA 1
ATOM 2751 C C . TYR A 1 345 ? 20.43585 30.08649 -14.20361 1.000 29.65165 344 TYR A C 1
ATOM 2752 O O . TYR A 1 345 ? 19.98631 30.34654 -15.32595 1.000 29.98973 344 TYR A O 1
ATOM 2761 N N . LEU A 1 346 ? 20.82728 28.86018 -13.86686 1.000 28.72857 345 LEU A N 1
ATOM 2762 C CA . LEU A 1 346 ? 20.62535 27.75081 -14.78244 1.000 27.99251 345 LEU A CA 1
ATOM 2763 C C . LEU A 1 346 ? 19.13618 27.48383 -14.95867 1.000 30.85832 345 LEU A C 1
ATOM 2764 O O . LEU A 1 346 ? 18.32927 27.70316 -14.04973 1.000 31.58616 345 LEU A O 1
ATOM 2769 N N . VAL A 1 347 ? 18.77960 27.00584 -16.14660 1.000 29.22524 346 VAL A N 1
ATOM 2770 C CA . VAL A 1 347 ? 17.39437 26.73999 -16.52179 1.000 28.94239 346 VAL A CA 1
ATOM 2771 C C . VAL A 1 347 ? 17.26759 25.25415 -16.83621 1.000 32.42657 346 VAL A C 1
ATOM 2772 O O . VAL A 1 347 ? 18.16645 24.68760 -17.47449 1.000 33.16707 346 VAL A O 1
ATOM 2776 N N . PRO A 1 348 ? 16.20012 24.58433 -16.40758 1.000 34.41804 347 PRO A N 1
ATOM 2777 C CA . PRO A 1 348 ? 15.93622 23.22943 -16.90820 1.000 32.62289 347 PRO A CA 1
ATOM 2778 C C . PRO A 1 348 ? 15.99194 23.20792 -18.42990 1.000 38.94434 347 PRO A C 1
ATOM 2779 O O . PRO A 1 348 ? 15.38852 24.04759 -19.10240 1.000 38.13259 347 PRO A O 1
ATOM 2783 N N . PHE A 1 349 ? 16.73465 22.23774 -18.97177 1.000 35.71088 348 PHE A N 1
ATOM 2784 C CA . PHE A 1 349 ? 17.11343 22.26819 -20.38489 1.000 38.63035 348 PHE A CA 1
ATOM 2785 C C . PHE A 1 349 ? 15.91146 22.52180 -21.29507 1.000 41.13023 348 PHE A C 1
ATOM 2786 O O . PHE A 1 349 ? 15.93043 23.43510 -22.12933 1.000 38.93960 348 PHE A O 1
ATOM 2794 N N . ASP A 1 350 ? 14.84628 21.73268 -21.13583 1.000 36.39306 349 ASP A N 1
ATOM 2795 C CA . ASP A 1 350 ? 13.72101 21.81151 -22.06398 1.000 38.57425 349 ASP A CA 1
ATOM 2796 C C . ASP A 1 350 ? 13.05513 23.18185 -22.03997 1.000 43.21614 349 ASP A C 1
ATOM 2797 O O . ASP A 1 350 ? 12.44513 23.59404 -23.03518 1.000 41.52930 349 ASP A O 1
ATOM 2802 N N . LEU A 1 351 ? 13.17089 23.90779 -20.92709 1.000 40.08107 350 LEU A N 1
ATOM 2803 C CA . LEU A 1 351 ? 12.38960 25.13015 -20.78033 1.000 38.69909 350 LEU A CA 1
ATOM 2804 C C . LEU A 1 351 ? 12.87984 26.25029 -21.69260 1.000 38.51038 350 LEU A C 1
ATOM 2805 O O . LEU A 1 351 ? 12.07335 27.08577 -22.11569 1.000 39.57982 350 LEU A O 1
ATOM 2810 N N . VAL A 1 352 ? 14.17588 26.29519 -22.01677 1.000 38.00862 351 VAL A N 1
ATOM 2811 C CA . VAL A 1 352 ? 14.66381 27.35384 -22.89927 1.000 35.83500 351 VAL A CA 1
ATOM 2812 C C . VAL A 1 352 ? 14.19611 27.16886 -24.33182 1.000 41.52686 351 VAL A C 1
ATOM 2813 O O . VAL A 1 352 ? 14.41449 28.05249 -25.16855 1.000 39.64959 351 VAL A O 1
ATOM 2817 N N . PHE A 1 353 ? 13.55783 26.04235 -24.63904 1.000 39.07009 352 PHE A N 1
ATOM 2818 C CA . PHE A 1 353 ? 12.93259 25.83513 -25.93593 1.000 42.33855 352 PHE A CA 1
ATOM 2819 C C . PHE A 1 353 ? 11.41566 25.91767 -25.84860 1.000 42.58104 352 PHE A C 1
ATOM 2820 O O . PHE A 1 353 ? 10.72796 25.66277 -26.84335 1.000 51.90425 352 PHE A O 1
ATOM 2828 N N . ASN A 1 354 ? 10.88380 26.28097 -24.68331 1.000 44.44214 353 ASN A N 1
ATOM 2829 C CA . ASN A 1 354 ? 9.44785 26.36291 -24.44767 1.000 47.25043 353 ASN A CA 1
ATOM 2830 C C . ASN A 1 354 ? 9.00963 27.81653 -24.57446 1.000 47.60011 353 ASN A C 1
ATOM 2831 O O . ASN A 1 354 ? 9.46167 28.67284 -23.80684 1.000 47.68322 353 ASN A O 1
ATOM 2836 N N . GLN A 1 355 ? 8.12038 28.08838 -25.53153 1.000 49.99620 354 GLN A N 1
ATOM 2837 C CA . GLN A 1 355 ? 7.73223 29.46832 -25.81067 1.000 56.46993 354 GLN A CA 1
ATOM 2838 C C . GLN A 1 355 ? 7.01152 30.10256 -24.62462 1.000 55.46838 354 GLN A C 1
ATOM 2839 O O . GLN A 1 355 ? 7.17992 31.29905 -24.35641 1.000 51.61923 354 GLN A O 1
ATOM 2845 N N . GLU A 1 356 ? 6.20301 29.32375 -23.90435 1.000 54.89366 355 GLU A N 1
ATOM 2846 C CA . GLU A 1 356 ? 5.51666 29.86315 -22.73476 1.000 57.07800 355 GLU A CA 1
ATOM 2847 C C . GLU A 1 356 ? 6.50627 30.27497 -21.65153 1.000 52.94035 355 GLU A C 1
ATOM 2848 O O . GLU A 1 356 ? 6.33370 31.31588 -21.00590 1.000 52.59668 355 GLU A O 1
ATOM 2854 N N . TYR A 1 357 ? 7.54503 29.46744 -21.42851 1.000 45.52504 356 TYR A N 1
ATOM 2855 C CA . TYR A 1 357 ? 8.55289 29.84117 -20.44280 1.000 42.86348 356 TYR A CA 1
ATOM 2856 C C . TYR A 1 357 ? 9.34991 31.05273 -20.90685 1.000 44.30325 356 TYR A C 1
ATOM 2857 O O . TYR A 1 357 ? 9.63154 31.95713 -20.11284 1.000 44.93087 356 TYR A O 1
ATOM 2866 N N . LEU A 1 358 ? 9.73156 31.08166 -22.18627 1.000 45.26561 357 LEU A N 1
ATOM 2867 C CA . LEU A 1 358 ? 10.47381 32.22229 -22.71387 1.000 43.92275 357 LEU A CA 1
ATOM 2868 C C . LEU A 1 358 ? 9.68195 33.51419 -22.55161 1.000 47.27074 357 LEU A C 1
ATOM 2869 O O . LEU A 1 358 ? 10.24208 34.55474 -22.18528 1.000 46.87726 357 LEU A O 1
ATOM 2874 N N . LYS A 1 359 ? 8.37521 33.46646 -22.81764 1.000 45.24797 358 LYS A N 1
ATOM 2875 C CA . LYS A 1 359 ? 7.52830 34.62891 -22.56939 1.000 49.61547 358 LYS A CA 1
ATOM 2876 C C . LYS A 1 359 ? 7.53919 35.00669 -21.09283 1.000 50.28049 358 LYS A C 1
ATOM 2877 O O . LYS A 1 359 ? 7.56445 36.19423 -20.74694 1.000 48.50841 358 LYS A O 1
ATOM 2883 N N . PHE A 1 360 ? 7.52415 34.00550 -20.20860 1.000 48.27448 359 PHE A N 1
ATOM 2884 C CA . PHE A 1 360 ? 7.64462 34.25858 -18.77447 1.000 48.13065 359 PHE A CA 1
ATOM 2885 C C . PHE A 1 360 ? 8.90789 35.05446 -18.45568 1.000 44.70065 359 PHE A C 1
ATOM 2886 O O . PHE A 1 360 ? 8.85352 36.08267 -17.77134 1.000 45.74468 359 PHE A O 1
ATOM 2894 N N . ARG A 1 361 ? 10.05852 34.59739 -18.94984 1.000 41.63300 360 ARG A N 1
ATOM 2895 C CA . ARG A 1 361 ? 11.30969 35.28307 -18.64179 1.000 41.79383 360 ARG A CA 1
ATOM 2896 C C . ARG A 1 361 ? 11.37208 36.66065 -19.29146 1.000 45.59101 360 ARG A C 1
ATOM 2897 O O . ARG A 1 361 ? 12.03255 37.56449 -18.76664 1.000 41.13010 360 ARG A O 1
ATOM 2905 N N . LEU A 1 362 ? 10.69432 36.84347 -20.42596 1.000 43.38601 361 LEU A N 1
ATOM 2906 C CA . LEU A 1 362 ? 10.70186 38.14138 -21.08679 1.000 46.23594 361 LEU A CA 1
ATOM 2907 C C . LEU A 1 362 ? 10.06207 39.22365 -20.22711 1.000 47.43935 361 LEU A C 1
ATOM 2908 O O . LEU A 1 362 ? 10.35387 40.40770 -20.42046 1.000 44.87489 361 LEU A O 1
ATOM 2913 N N . GLY A 1 363 ? 9.20385 38.84924 -19.28268 1.000 49.37414 362 GLY A N 1
ATOM 2914 C CA . GLY A 1 363 ? 8.63966 39.81473 -18.36471 1.000 47.04678 362 GLY A CA 1
ATOM 2915 C C . GLY A 1 363 ? 9.54857 40.22360 -17.23009 1.000 47.67337 362 GLY A C 1
ATOM 2916 O O . GLY A 1 363 ? 9.16497 41.06621 -16.41463 1.000 49.16913 362 GLY A O 1
ATOM 2917 N N . HIS A 1 364 ? 10.74930 39.65714 -17.15888 1.000 45.15458 363 HIS A N 1
ATOM 2918 C CA . HIS A 1 364 ? 11.69985 39.94285 -16.09092 1.000 44.14219 363 HIS A CA 1
ATOM 2919 C C . HIS A 1 364 ? 11.04407 39.77886 -14.71791 1.000 45.18751 363 HIS A C 1
ATOM 2920 O O . HIS A 1 364 ? 10.93578 40.74318 -13.95275 1.000 44.34849 363 HIS A O 1
ATOM 2927 N N . PRO A 1 365 ? 10.59894 38.57233 -14.37913 1.000 45.20099 364 PRO A N 1
ATOM 2928 C CA . PRO A 1 365 ? 9.97878 38.34004 -13.07248 1.000 45.60922 364 PRO A CA 1
ATOM 2929 C C . PRO A 1 365 ? 11.01427 38.29934 -11.95450 1.000 46.83290 364 PRO A C 1
ATOM 2930 O O . PRO A 1 365 ? 12.22388 38.33011 -12.17469 1.000 42.88366 364 PRO A O 1
ATOM 2934 N N . GLU A 1 366 ? 10.50323 38.21026 -10.73112 1.000 47.20417 365 GLU A N 1
ATOM 2935 C CA . GLU A 1 366 ? 11.36079 38.17666 -9.55625 1.000 45.59441 365 GLU A CA 1
ATOM 2936 C C . GLU A 1 366 ? 12.08392 36.83783 -9.44706 1.000 46.83986 365 GLU A C 1
ATOM 2937 O O . GLU A 1 366 ? 11.60979 35.80439 -9.92850 1.000 42.86707 365 GLU A O 1
ATOM 2943 N N . GLU A 1 367 ? 13.24939 36.86611 -8.79315 1.000 39.24664 366 GLU A N 1
ATOM 2944 C CA . GLU A 1 367 ? 14.03665 35.64890 -8.62705 1.000 38.77997 366 GLU A CA 1
ATOM 2945 C C . GLU A 1 367 ? 13.22808 34.54272 -7.96283 1.000 42.31779 366 GLU A C 1
ATOM 2946 O O . GLU A 1 367 ? 13.44210 33.35886 -8.24884 1.000 42.16324 366 GLU A O 1
ATOM 2952 N N . ARG A 1 368 ? 12.30016 34.90579 -7.07418 1.000 43.55230 367 ARG A N 1
ATOM 2953 C CA . ARG A 1 368 ? 11.47824 33.89952 -6.40886 1.000 47.35014 367 ARG A CA 1
ATOM 2954 C C . ARG A 1 368 ? 10.58991 33.16501 -7.40521 1.000 48.81471 367 ARG A C 1
ATOM 2955 O O . ARG A 1 368 ? 10.41847 31.94333 -7.31238 1.000 42.78493 367 ARG A O 1
ATOM 2963 N N . GLU A 1 369 ? 10.00969 33.89370 -8.36301 1.000 46.70176 368 GLU A N 1
ATOM 2964 C CA . GLU A 1 369 ? 9.16858 33.25226 -9.36889 1.000 47.07433 368 GLU A CA 1
ATOM 2965 C C . GLU A 1 369 ? 9.99262 32.36641 -10.29294 1.000 44.95692 368 GLU A C 1
ATOM 2966 O O . GLU A 1 369 ? 9.53282 31.29578 -10.70757 1.000 41.38802 368 GLU A O 1
ATOM 2972 N N . ILE A 1 370 ? 11.20507 32.80239 -10.64076 1.000 41.57603 369 ILE A N 1
ATOM 2973 C CA . ILE A 1 370 ? 12.06100 31.99936 -11.51014 1.000 37.49922 369 ILE A CA 1
ATOM 2974 C C . ILE A 1 370 ? 12.41379 30.68190 -10.82874 1.000 40.63965 369 ILE A C 1
ATOM 2975 O O . ILE A 1 370 ? 12.29333 29.60291 -11.42137 1.000 41.51706 369 ILE A O 1
AT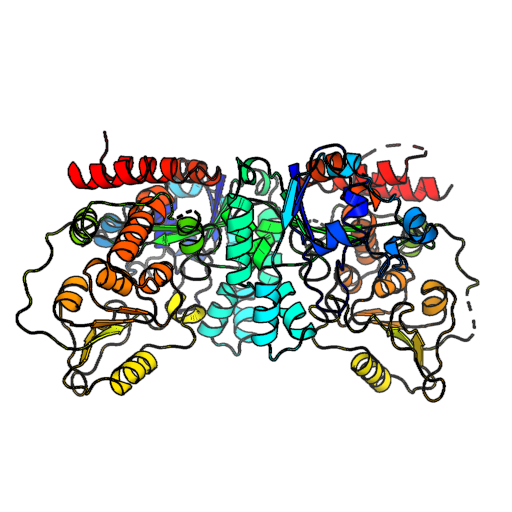OM 2980 N N . VAL A 1 371 ? 12.83797 30.74941 -9.56333 1.000 41.78926 370 VAL A N 1
ATOM 2981 C CA . VAL A 1 371 ? 13.17229 29.53448 -8.82164 1.000 39.70158 370 VAL A CA 1
ATOM 2982 C C . VAL A 1 371 ? 11.95939 28.61550 -8.72189 1.000 42.67141 370 VAL A C 1
ATOM 2983 O O . VAL A 1 371 ? 12.06886 27.39431 -8.89587 1.000 39.31050 370 VAL A O 1
ATOM 2987 N N . GLY A 1 372 ? 10.78612 29.18464 -8.43938 1.000 41.37291 371 GLY A N 1
ATOM 2988 C CA . GLY A 1 372 ? 9.58579 28.36985 -8.34050 1.000 44.18973 371 GLY A CA 1
ATOM 2989 C C . GLY A 1 372 ? 9.24967 27.65849 -9.63779 1.000 43.63655 371 GLY A C 1
ATOM 2990 O O . GLY A 1 372 ? 8.81698 26.50346 -9.62909 1.000 42.17308 371 GLY A O 1
ATOM 2991 N N . LYS A 1 373 ? 9.43343 28.34006 -10.77191 1.000 42.01986 372 LYS A N 1
ATOM 2992 C CA . LYS A 1 373 ? 9.19776 27.69589 -12.06134 1.000 43.46481 372 LYS A CA 1
ATOM 2993 C C . LYS A 1 373 ? 10.16155 26.53553 -12.28246 1.000 41.18423 372 LYS A C 1
ATOM 2994 O O . LYS A 1 373 ? 9.75639 25.46125 -12.74291 1.000 39.75296 372 LYS A O 1
ATOM 3000 N N . HIS A 1 374 ? 11.43941 26.72893 -11.94715 1.000 37.57663 373 HIS A N 1
ATOM 3001 C CA . HIS A 1 374 ? 12.43709 25.69041 -12.18243 1.000 34.86152 373 HIS A CA 1
ATOM 3002 C C . HIS A 1 374 ? 12.19483 24.48209 -11.28613 1.000 41.71072 373 HIS A C 1
ATOM 3003 O O . HIS A 1 374 ? 12.23587 23.33626 -11.74893 1.000 41.63399 373 HIS A O 1
ATOM 3010 N N . ILE A 1 375 ? 11.91756 24.72068 -10.00307 1.000 42.72039 374 ILE A N 1
ATOM 3011 C CA . ILE A 1 375 ? 11.68281 23.61593 -9.07855 1.000 39.44343 374 ILE A CA 1
ATOM 3012 C C . ILE A 1 375 ? 10.41238 22.86538 -9.45146 1.000 43.12540 374 ILE A C 1
ATOM 3013 O O . ILE A 1 375 ? 10.35683 21.63356 -9.36480 1.000 45.10295 374 ILE A O 1
ATOM 3018 N N . GLU A 1 376 ? 9.36788 23.59049 -9.85719 1.000 43.43618 375 GLU A N 1
ATOM 3019 C CA . GLU A 1 376 ? 8.16342 22.93028 -10.34788 1.000 47.00363 375 GLU A CA 1
ATOM 3020 C C . GLU A 1 376 ? 8.49216 21.96862 -11.48423 1.000 51.54043 375 GLU A C 1
ATOM 3021 O O . GLU A 1 376 ? 7.99219 20.83733 -11.51616 1.000 50.19493 375 GLU A O 1
ATOM 3027 N N . PHE A 1 377 ? 9.34776 22.39384 -12.41742 1.000 42.96351 376 PHE A N 1
ATOM 3028 C CA . PHE A 1 377 ? 9.74907 21.51426 -13.51183 1.000 44.74538 376 PHE A CA 1
ATOM 3029 C C . PHE A 1 377 ? 10.57751 20.34248 -12.99863 1.000 44.06944 376 PHE A C 1
ATOM 3030 O O . PHE A 1 377 ? 10.28253 19.18068 -13.30298 1.000 49.40610 376 PHE A O 1
ATOM 3038 N N . TYR A 1 378 ? 11.62754 20.62779 -12.22260 1.000 43.12333 377 TYR A N 1
ATOM 3039 C CA . TYR A 1 378 ? 12.44631 19.55203 -11.67190 1.000 44.77444 377 TYR A CA 1
ATOM 3040 C C . TYR A 1 378 ? 11.61334 18.58260 -10.84535 1.000 50.31984 377 TYR A C 1
ATOM 3041 O O . TYR A 1 378 ? 11.92311 17.38733 -10.79058 1.000 45.17199 377 TYR A O 1
ATOM 3050 N N . SER A 1 379 ? 10.56714 19.08040 -10.18521 1.000 53.88671 378 SER A N 1
ATOM 3051 C CA . SER A 1 379 ? 9.72023 18.28041 -9.31041 1.000 56.32567 378 SER A CA 1
ATOM 3052 C C . SER A 1 379 ? 8.43230 17.84338 -9.99470 1.000 66.36528 378 SER A C 1
ATOM 3053 O O . SER A 1 379 ? 7.38999 17.73756 -9.33968 1.000 75.10004 378 SER A O 1
ATOM 3056 N N . ALA A 1 380 ? 8.48147 17.58594 -11.30498 1.000 61.83805 379 ALA A N 1
ATOM 3057 C CA . ALA A 1 380 ? 7.29605 17.11797 -12.01259 1.000 69.62832 379 ALA A CA 1
ATOM 3058 C C . ALA A 1 380 ? 6.67417 15.89942 -11.34353 1.000 82.91733 379 ALA A C 1
ATOM 3059 O O . ALA A 1 380 ? 5.52419 15.55726 -11.64256 1.000 84.58906 379 ALA A O 1
ATOM 3061 N N . ASP A 1 381 ? 7.40522 15.23763 -10.45005 1.000 91.78316 380 ASP A N 1
ATOM 3062 C CA . ASP A 1 381 ? 6.85747 14.13145 -9.67487 1.000 84.39693 380 ASP A CA 1
ATOM 3063 C C . ASP A 1 381 ? 5.79029 14.63624 -8.70906 1.000 87.82198 380 ASP A C 1
ATOM 3064 O O . ASP A 1 381 ? 4.59860 14.61345 -9.01544 1.000 90.79762 380 ASP A O 1
ATOM 3069 N N . HIS A 1 391 ? 5.83325 30.83092 0.54466 1.000 91.09444 390 HIS A N 1
ATOM 3070 C CA . HIS A 1 391 ? 7.15720 30.23597 0.68642 1.000 89.11695 390 HIS A CA 1
ATOM 3071 C C . HIS A 1 391 ? 8.24240 31.13354 0.10341 1.000 82.58790 390 HIS A C 1
ATOM 3072 O O . HIS A 1 391 ? 8.15808 31.56221 -1.04767 1.000 82.08261 390 HIS A O 1
ATOM 3079 N N . SER A 1 392 ? 9.26406 31.41120 0.90882 1.000 80.76607 391 SER A N 1
ATOM 3080 C CA . SER A 1 392 ? 10.37403 32.23821 0.46522 1.000 77.33400 391 SER A CA 1
ATOM 3081 C C . SER A 1 392 ? 11.22753 31.47846 -0.54975 1.000 73.65943 391 SER A C 1
ATOM 3082 O O . SER A 1 392 ? 11.01034 30.29725 -0.83714 1.000 72.63658 391 SER A O 1
ATOM 3085 N N . LEU A 1 393 ? 12.22022 32.17729 -1.10096 1.000 70.64888 392 LEU A N 1
ATOM 3086 C CA . LEU A 1 393 ? 13.11877 31.54715 -2.06073 1.000 68.75076 392 LEU A CA 1
ATOM 3087 C C . LEU A 1 393 ? 13.93292 30.43995 -1.40153 1.000 66.42430 392 LEU A C 1
ATOM 3088 O O . LEU A 1 393 ? 14.07955 29.34691 -1.96225 1.000 59.65098 392 LEU A O 1
ATOM 3093 N N . SER A 1 394 ? 14.46174 30.69975 -0.20297 1.000 64.39623 393 SER A N 1
ATOM 3094 C CA . SER A 1 394 ? 15.22808 29.67617 0.49997 1.000 58.52372 393 SER A CA 1
ATOM 3095 C C . SER A 1 394 ? 14.33920 28.51240 0.91895 1.000 60.08063 393 SER A C 1
ATOM 3096 O O . SER A 1 394 ? 14.76895 27.35311 0.88584 1.000 53.71324 393 SER A O 1
ATOM 3099 N N . SER A 1 395 ? 13.09710 28.80008 1.31595 1.000 60.32424 394 SER A N 1
ATOM 3100 C CA . SER A 1 395 ? 12.16656 27.73071 1.66337 1.000 61.43116 394 SER A CA 1
ATOM 3101 C C . SER A 1 395 ? 11.92642 26.80367 0.47735 1.000 55.51844 394 SER A C 1
ATOM 3102 O O . SER A 1 395 ? 11.90492 25.57685 0.63238 1.000 57.33602 394 SER A O 1
ATOM 3105 N N . LEU A 1 396 ? 11.74259 27.37351 -0.71586 1.000 58.67926 395 LEU A N 1
ATOM 3106 C CA . LEU A 1 396 ? 11.56091 26.55971 -1.91427 1.000 55.60320 395 LEU A CA 1
ATOM 3107 C C . LEU A 1 396 ? 12.74503 25.62349 -2.12777 1.000 52.52687 395 LEU A C 1
ATOM 3108 O O . LEU A 1 396 ? 12.56925 24.42141 -2.36152 1.000 46.53271 395 LEU A O 1
ATOM 3113 N N . ILE A 1 397 ? 13.96353 26.16304 -2.04921 1.000 48.40779 396 ILE A N 1
ATOM 3114 C CA . ILE A 1 397 ? 15.15616 25.37457 -2.34221 1.000 45.68765 396 ILE A CA 1
ATOM 3115 C C . ILE A 1 397 ? 15.41925 24.36875 -1.22899 1.000 47.90764 396 ILE A C 1
ATOM 3116 O O . ILE A 1 397 ? 15.69888 23.19237 -1.48940 1.000 43.78787 396 ILE A O 1
ATOM 3121 N N . ASN A 1 398 ? 15.33210 24.81383 0.02882 1.000 43.43789 397 ASN A N 1
ATOM 3122 C CA . ASN A 1 398 ? 15.55524 23.90218 1.14735 1.000 45.10804 397 ASN A CA 1
ATOM 3123 C C . ASN A 1 398 ? 14.56392 22.74576 1.12490 1.000 50.49782 397 ASN A C 1
ATOM 3124 O O . ASN A 1 398 ? 14.93196 21.59661 1.39945 1.000 48.45695 397 ASN A O 1
ATOM 3129 N N . GLU A 1 399 ? 13.29803 23.02852 0.80928 1.000 50.73797 398 GLU A N 1
ATOM 3130 C CA . GLU A 1 399 ? 12.30244 21.96259 0.77894 1.000 52.39316 398 GLU A CA 1
ATOM 3131 C C . GLU A 1 399 ? 12.53968 21.02453 -0.39794 1.000 51.22762 398 GLU A C 1
ATOM 3132 O O . GLU A 1 399 ? 12.36569 19.80685 -0.27280 1.000 47.60002 398 GLU A O 1
ATOM 3138 N N . ALA A 1 400 ? 12.93918 21.57247 -1.54887 1.000 47.07898 399 ALA A N 1
ATOM 3139 C CA . ALA A 1 400 ? 13.26506 20.72700 -2.69200 1.000 45.46167 399 ALA A CA 1
ATOM 3140 C C . ALA A 1 400 ? 14.39373 19.76520 -2.34763 1.000 44.88959 399 ALA A C 1
ATOM 3141 O O . ALA A 1 400 ? 14.29595 18.55856 -2.59683 1.000 46.02559 399 ALA A O 1
ATOM 3143 N N . ILE A 1 401 ? 15.47292 20.28243 -1.75794 1.000 43.51625 400 ILE A N 1
ATOM 3144 C CA . ILE A 1 401 ? 16.58416 19.42125 -1.36465 1.000 43.00493 400 ILE A CA 1
ATOM 3145 C C . ILE A 1 401 ? 16.12447 18.38734 -0.34493 1.000 42.63263 400 ILE A C 1
ATOM 3146 O O . ILE A 1 401 ? 16.48710 17.20776 -0.42815 1.000 38.67093 400 ILE A O 1
ATOM 3151 N N . SER A 1 402 ? 15.31588 18.81284 0.62961 1.000 43.78973 401 SER A N 1
ATOM 3152 C CA . SER A 1 402 ? 14.88833 17.91202 1.69524 1.000 48.26434 401 SER A CA 1
ATOM 3153 C C . SER A 1 402 ? 13.96618 16.81830 1.16714 1.000 48.17597 401 SER A C 1
ATOM 3154 O O . SER A 1 402 ? 14.05220 15.66332 1.60078 1.000 49.78242 401 SER A O 1
ATOM 3157 N N . LEU A 1 403 ? 13.07363 17.15848 0.23438 1.000 48.67845 402 LEU A N 1
ATOM 3158 C CA . LEU A 1 403 ? 12.21592 16.13332 -0.35045 1.000 52.53526 402 LEU A CA 1
ATOM 3159 C C . LEU A 1 403 ? 13.03751 15.12074 -1.13748 1.000 48.85749 402 LEU A C 1
ATOM 3160 O O . LEU A 1 403 ? 12.73320 13.92334 -1.12727 1.000 56.17111 402 LEU A O 1
ATOM 3165 N N . GLU A 1 404 ? 14.08628 15.58137 -1.82259 1.000 50.72130 403 GLU A N 1
ATOM 3166 C CA . GLU A 1 404 ? 14.99380 14.65969 -2.49488 1.000 54.42808 403 GLU A CA 1
ATOM 3167 C C . GLU A 1 404 ? 15.77762 13.83313 -1.48579 1.000 53.01968 403 GLU A C 1
ATOM 3168 O O . GLU A 1 404 ? 16.23432 12.72795 -1.80198 1.000 55.56006 403 GLU A O 1
ATOM 3174 N N . HIS A 1 405 ? 15.93997 14.35726 -0.27127 1.000 54.00077 404 HIS A N 1
ATOM 3175 C CA . HIS A 1 405 ? 16.67909 13.64033 0.75983 1.000 50.84314 404 HIS A CA 1
ATOM 3176 C C . HIS A 1 405 ? 15.95409 12.36549 1.17206 1.000 57.46267 404 HIS A C 1
ATOM 3177 O O . HIS A 1 405 ? 16.57841 11.30786 1.31350 1.000 59.38268 404 HIS A O 1
ATOM 3184 N N . HIS A 1 406 ? 14.64361 12.44618 1.37895 1.000 57.41156 405 HIS A N 1
ATOM 3185 C CA . HIS A 1 406 ? 13.85365 11.28447 1.76800 1.000 65.27892 405 HIS A CA 1
ATOM 3186 C C . HIS A 1 406 ? 12.66737 11.08206 0.82788 1.000 70.74130 405 HIS A C 1
ATOM 3187 O O . HIS A 1 406 ? 11.76181 11.91596 0.76483 1.000 70.98862 405 HIS A O 1
ATOM 3194 N N . GLY B 1 2 ? 9.39402 56.95872 -14.18673 1.000 85.84184 1 GLY B N 1
ATOM 3195 C CA . GLY B 1 2 ? 9.37586 57.18556 -15.61999 1.000 65.07704 1 GLY B CA 1
ATOM 3196 C C . GLY B 1 2 ? 10.75669 57.13349 -16.24731 1.000 63.30445 1 GLY B C 1
ATOM 3197 O O . GLY B 1 2 ? 11.18174 56.08887 -16.73948 1.000 58.38762 1 GLY B O 1
ATOM 3198 N N . LEU B 1 3 ? 11.45923 58.26362 -16.22330 1.000 57.53916 2 LEU B N 1
ATOM 3199 C CA . LEU B 1 3 ? 12.77537 58.38529 -16.83113 1.000 55.88474 2 LEU B CA 1
ATOM 3200 C C . LEU B 1 3 ? 13.86514 58.15647 -15.79229 1.000 53.37387 2 LEU B C 1
ATOM 3201 O O . LEU B 1 3 ? 13.72410 58.52229 -14.62246 1.000 51.25325 2 LEU B O 1
ATOM 3206 N N . ALA B 1 4 ? 14.95584 57.53896 -16.23462 1.000 48.38396 3 ALA B N 1
ATOM 3207 C CA . ALA B 1 4 ? 16.16251 57.37306 -15.42957 1.000 47.39574 3 ALA B CA 1
ATOM 3208 C C . ALA B 1 4 ? 17.28871 58.07108 -16.18436 1.000 45.97376 3 ALA B C 1
ATOM 3209 O O . ALA B 1 4 ? 17.85392 57.51244 -17.12870 1.000 47.75061 3 ALA B O 1
ATOM 3211 N N . VAL B 1 5 ? 17.61225 59.29139 -15.77162 1.000 44.52690 4 VAL B N 1
ATOM 3212 C CA . VAL B 1 5 ? 18.58946 60.12303 -16.46606 1.000 44.26743 4 VAL B CA 1
ATOM 3213 C C . VAL B 1 5 ? 19.96119 59.93661 -15.82314 1.000 41.53475 4 VAL B C 1
ATOM 3214 O O . VAL B 1 5 ? 20.14341 60.20277 -14.62975 1.000 48.28907 4 VAL B O 1
ATOM 3218 N N . PHE B 1 6 ? 20.93361 59.51249 -16.62632 1.000 41.88941 5 PHE B N 1
ATOM 3219 C CA . PHE B 1 6 ? 22.27645 59.17869 -16.15927 1.000 44.23726 5 PHE B CA 1
ATOM 3220 C C . PHE B 1 6 ? 23.20692 60.33901 -16.50005 1.000 47.51756 5 PHE B C 1
ATOM 3221 O O . PHE B 1 6 ? 23.47479 60.60003 -17.67679 1.000 42.68755 5 PHE B O 1
ATOM 3229 N N . LEU B 1 7 ? 23.68376 61.04271 -15.47061 1.000 46.74095 6 LEU B N 1
ATOM 3230 C CA . LEU B 1 7 ? 24.58138 62.18908 -15.62558 1.000 49.33382 6 LEU B CA 1
ATOM 3231 C C . LEU B 1 7 ? 25.76255 61.99854 -14.68314 1.000 55.27555 6 LEU B C 1
ATOM 3232 O O . LEU B 1 7 ? 25.73039 62.45088 -13.52872 1.000 52.96498 6 LEU B O 1
ATOM 3237 N N . PRO B 1 8 ? 26.83531 61.35212 -15.14813 1.000 53.83310 7 PRO B N 1
ATOM 3238 C CA . PRO B 1 8 ? 27.90391 60.95962 -14.23067 1.000 53.24086 7 PRO B CA 1
ATOM 3239 C C . PRO B 1 8 ? 28.69430 62.16444 -13.76412 1.000 55.81509 7 PRO B C 1
ATOM 3240 O O . PRO B 1 8 ? 28.85287 63.15046 -14.50610 1.000 50.73016 7 PRO B O 1
ATOM 3244 N N . PRO B 1 9 ? 29.21689 62.13794 -12.53727 1.000 55.10402 8 PRO B N 1
ATOM 3245 C CA . PRO B 1 9 ? 29.96842 63.28031 -12.00377 1.000 56.18051 8 PRO B CA 1
ATOM 3246 C C . PRO B 1 9 ? 31.46543 63.25049 -12.27564 1.000 58.76268 8 PRO B C 1
ATOM 3247 O O . PRO B 1 9 ? 32.15174 64.22382 -11.94244 1.000 57.24880 8 PRO B O 1
ATOM 3251 N N . TYR B 1 10 ? 31.98352 62.18139 -12.86344 1.000 54.53752 9 TYR B N 1
ATOM 3252 C CA . TYR B 1 10 ? 33.41991 62.02059 -13.04906 1.000 50.09483 9 TYR B CA 1
ATOM 3253 C C . TYR B 1 10 ? 34.00286 63.18575 -13.84395 1.000 47.79871 9 TYR B C 1
ATOM 3254 O O . TYR B 1 10 ? 33.62252 63.38526 -15.00822 1.000 49.49876 9 TYR B O 1
ATOM 3263 N N . PRO B 1 11 ? 34.91495 63.97192 -13.26669 1.000 50.47571 10 PRO B N 1
ATOM 3264 C CA . PRO B 1 11 ? 35.45604 65.16056 -13.95627 1.000 50.79988 10 PRO B CA 1
ATOM 3265 C C . PRO B 1 11 ? 36.63572 64.82513 -14.86886 1.000 49.30699 10 PRO B C 1
ATOM 3266 O O . PRO B 1 11 ? 37.76544 65.29125 -14.66627 1.000 51.18738 10 PRO B O 1
ATOM 3270 N N . PHE B 1 12 ? 36.36730 64.01405 -15.89883 1.000 46.11525 11 PHE B N 1
ATOM 3271 C CA . PHE B 1 12 ? 37.43308 63.54073 -16.77766 1.000 45.02767 11 PHE B CA 1
ATOM 3272 C C . PHE B 1 12 ? 38.23721 64.68715 -17.36961 1.000 50.78615 11 PHE B C 1
ATOM 3273 O O . PHE B 1 12 ? 39.44209 64.54272 -17.60708 1.000 52.83771 11 PHE B O 1
ATOM 3281 N N . ARG B 1 13 ? 37.59725 65.82805 -17.61464 1.000 50.68890 12 ARG B N 1
ATOM 3282 C CA . ARG B 1 13 ? 38.25856 66.97643 -18.21761 1.000 48.50821 12 ARG B CA 1
ATOM 3283 C C . ARG B 1 13 ? 38.56224 68.07674 -17.21342 1.000 59.71632 12 ARG B C 1
ATOM 3284 O O . ARG B 1 13 ? 38.95935 69.17765 -17.61286 1.000 65.39712 12 ARG B O 1
ATOM 3292 N N . GLY B 1 14 ? 38.38687 67.80657 -15.92516 1.000 55.05491 13 GLY B N 1
ATOM 3293 C CA . GLY B 1 14 ? 38.84538 68.69900 -14.88780 1.000 56.45168 13 GLY B CA 1
ATOM 3294 C C . GLY B 1 14 ? 37.83044 69.66415 -14.31850 1.000 62.58871 13 GLY B C 1
ATOM 3295 O O . GLY B 1 14 ? 38.21908 70.53975 -13.53923 1.000 64.10751 13 GLY B O 1
ATOM 3296 N N . LEU B 1 15 ? 36.55119 69.54813 -14.67277 1.000 56.44479 14 LEU B N 1
ATOM 3297 C CA . LEU B 1 15 ? 35.53513 70.38852 -14.05346 1.000 63.77059 14 LEU B CA 1
ATOM 3298 C C . LEU B 1 15 ? 34.38918 69.52665 -13.54398 1.000 64.58598 14 LEU B C 1
ATOM 3299 O O . LEU B 1 15 ? 33.97673 68.56821 -14.20351 1.000 57.42151 14 LEU B O 1
ATOM 3304 N N . LYS B 1 16 ? 33.88605 69.87403 -12.36111 1.000 62.02095 15 LYS B N 1
ATOM 3305 C CA . LYS B 1 16 ? 32.83467 69.10033 -11.71963 1.000 64.97568 15 LYS B CA 1
ATOM 3306 C C . LYS B 1 16 ? 31.48988 69.35149 -12.39527 1.000 63.34543 15 LYS B C 1
ATOM 3307 O O . LYS B 1 16 ? 31.26207 70.39056 -13.02028 1.000 59.14268 15 LYS B O 1
ATOM 3313 N N . ALA B 1 17 ? 30.58591 68.38699 -12.24682 1.000 59.29403 16 ALA B N 1
ATOM 3314 C CA . ALA B 1 17 ? 29.26566 68.44323 -12.86312 1.000 59.84049 16 ALA B CA 1
ATOM 3315 C C . ALA B 1 17 ? 29.38544 68.81022 -14.34525 1.000 56.18433 16 ALA B C 1
ATOM 3316 O O . ALA B 1 17 ? 28.85708 69.83723 -14.78119 1.000 55.94622 16 ALA B O 1
ATOM 3318 N N . PRO B 1 18 ? 30.07734 67.99216 -15.14095 1.000 55.91060 17 PRO B N 1
ATOM 3319 C CA . PRO B 1 18 ? 30.33787 68.38430 -16.53569 1.000 53.33560 17 PRO B CA 1
ATOM 3320 C C . PRO B 1 18 ? 29.08030 68.62390 -17.35179 1.000 52.44031 17 PRO B C 1
ATOM 3321 O O . PRO B 1 18 ? 29.10351 69.45041 -18.27233 1.000 51.04434 17 PRO B O 1
ATOM 3325 N N . TYR B 1 19 ? 27.98120 67.93939 -17.04761 1.000 52.23201 18 TYR B N 1
ATOM 3326 C CA A TYR B 1 19 ? 26.73377 68.05021 -17.79180 0.618 52.35531 18 TYR B CA 1
ATOM 3327 C CA B TYR B 1 19 ? 26.76098 68.14344 -17.82318 0.382 52.34162 18 TYR B CA 1
ATOM 3328 C C . TYR B 1 19 ? 25.65247 68.73889 -16.96342 1.000 55.11756 18 TYR B C 1
ATOM 3329 O O . TYR B 1 19 ? 24.48650 68.33843 -17.01694 1.000 52.86332 18 TYR B O 1
ATOM 3346 N N . LEU B 1 20 ? 26.02929 69.75540 -16.18525 1.000 57.14024 19 LEU B N 1
ATOM 3347 C CA . LEU B 1 20 ? 25.07343 70.44634 -15.32625 1.000 60.52530 19 LEU B CA 1
ATOM 3348 C C . LEU B 1 20 ? 23.90914 71.02176 -16.12522 1.000 58.34598 19 LEU B C 1
ATOM 3349 O O . LEU B 1 20 ? 22.76544 71.01517 -15.65615 1.000 60.45482 19 LEU B O 1
ATOM 3354 N N . TRP B 1 21 ? 24.17371 71.52900 -17.33285 1.000 61.12418 20 TRP B N 1
ATOM 3355 C CA . TRP B 1 21 ? 23.11299 72.20848 -18.06998 1.000 58.21590 20 TRP B CA 1
ATOM 3356 C C . TRP B 1 21 ? 21.98267 71.25605 -18.44444 1.000 57.82598 20 TRP B C 1
ATOM 3357 O O . TRP B 1 21 ? 20.81485 71.66200 -18.46673 1.000 57.00967 20 TRP B O 1
ATOM 3368 N N . MET B 1 22 ? 22.29646 69.99040 -18.73470 1.000 57.22165 21 MET B N 1
ATOM 3369 C CA . MET B 1 22 ? 21.23009 69.04495 -19.04651 1.000 55.54934 21 MET B CA 1
ATOM 3370 C C . MET B 1 22 ? 20.46121 68.64657 -17.79773 1.000 52.57274 21 MET B C 1
ATOM 3371 O O . MET B 1 22 ? 19.25500 68.38768 -17.87087 1.000 51.77682 21 MET B O 1
ATOM 3376 N N . PHE B 1 23 ? 21.13652 68.59339 -16.64962 1.000 51.34858 22 PHE B N 1
ATOM 3377 C CA . PHE B 1 23 ? 20.43784 68.37091 -15.38878 1.000 53.82399 22 PHE B CA 1
ATOM 3378 C C . PHE B 1 23 ? 19.41560 69.47413 -15.13609 1.000 57.33601 22 PHE B C 1
ATOM 3379 O O . PHE B 1 23 ? 18.26501 69.20357 -14.77422 1.000 55.91520 22 PHE B O 1
ATOM 3387 N N . TYR B 1 24 ? 19.81455 70.72975 -15.33897 1.000 59.16899 23 TYR B N 1
ATOM 3388 C CA . TYR B 1 24 ? 18.87026 71.82905 -15.17239 1.000 60.43625 23 TYR B CA 1
ATOM 3389 C C . TYR B 1 24 ? 17.75457 71.76680 -16.21067 1.000 58.20382 23 TYR B C 1
ATOM 3390 O O . TYR B 1 24 ? 16.59249 72.04489 -15.89550 1.000 61.43219 23 TYR B O 1
ATOM 3399 N N . LYS B 1 25 ? 18.08211 71.39980 -17.45239 1.000 57.37242 24 LYS B N 1
ATOM 3400 C CA . LYS B 1 25 ? 17.05923 71.34282 -18.49350 1.000 56.85493 24 LYS B CA 1
ATOM 3401 C C . LYS B 1 25 ? 16.01065 70.27606 -18.19063 1.000 58.48910 24 LYS B C 1
ATOM 3402 O O . LYS B 1 25 ? 14.80854 70.52766 -18.33227 1.000 57.02568 24 LYS B O 1
ATOM 3408 N N . TYR B 1 26 ? 16.43802 69.07381 -17.78589 1.000 53.23247 25 TYR B N 1
ATOM 3409 C CA . TYR B 1 26 ? 15.46438 68.03540 -17.45166 1.000 55.33787 25 TYR B CA 1
ATOM 3410 C C . TYR B 1 26 ? 14.62201 68.43715 -16.24621 1.000 56.95548 25 TYR B C 1
ATOM 3411 O O . TYR B 1 26 ? 13.40406 68.21924 -16.22993 1.000 57.98608 25 TYR B O 1
ATOM 3420 N N . LEU B 1 27 ? 15.25072 69.03374 -15.23052 1.000 60.59492 26 LEU B N 1
ATOM 3421 C CA . LEU B 1 27 ? 14.49578 69.52183 -14.08038 1.000 60.95251 26 LEU B CA 1
ATOM 3422 C C . LEU B 1 27 ? 13.45158 70.55019 -14.49813 1.000 63.26832 26 LEU B C 1
ATOM 3423 O O . LEU B 1 27 ? 12.33184 70.55578 -13.97503 1.000 65.45595 26 LEU B O 1
ATOM 3428 N N . HIS B 1 28 ? 13.79445 71.41939 -15.44391 1.000 62.96908 27 HIS B N 1
ATOM 3429 C CA . HIS B 1 28 ? 12.92684 72.53105 -15.82119 1.000 66.81215 27 HIS B CA 1
ATOM 3430 C C . HIS B 1 28 ? 11.68308 72.08696 -16.59058 1.000 71.19713 27 HIS B C 1
ATOM 3431 O O . HIS B 1 28 ? 10.58607 72.57240 -16.32071 1.000 67.25498 27 HIS B O 1
ATOM 3445 N N . ALA B 1 30 ? 10.55839 69.04200 -16.53065 1.000 69.16562 29 ALA B N 1
ATOM 3446 C CA . ALA B 1 30 ? 10.06127 67.83890 -15.87834 1.000 72.51385 29 ALA B CA 1
ATOM 3447 C C . ALA B 1 30 ? 8.55919 67.93918 -15.62015 1.000 77.61388 29 ALA B C 1
ATOM 3448 O O . ALA B 1 30 ? 8.09063 68.89021 -14.99112 1.000 76.58239 29 ALA B O 1
ATOM 3450 N N . THR B 1 31 ? 7.80771 66.95805 -16.11882 1.000 75.21432 30 THR B N 1
ATOM 3451 C CA . THR B 1 31 ? 6.38259 66.83882 -15.83880 1.000 78.81367 30 THR B CA 1
ATOM 3452 C C . THR B 1 31 ? 6.07548 65.64535 -14.94497 1.000 79.75820 30 THR B C 1
ATOM 3453 O O . THR B 1 31 ? 4.90138 65.35720 -14.68688 1.000 82.34254 30 THR B O 1
ATOM 3457 N N A ASP B 1 32 ? 7.10077 64.94697 -14.46810 0.389 76.67473 31 ASP B N 1
ATOM 3458 N N B ASP B 1 32 ? 7.10194 64.95019 -14.46119 0.611 76.70130 31 ASP B N 1
ATOM 3459 C CA A ASP B 1 32 ? 6.92674 63.80145 -13.59184 0.389 75.27848 31 ASP B CA 1
ATOM 3460 C CA B ASP B 1 32 ? 6.92693 63.78084 -13.61197 0.611 75.29787 31 ASP B CA 1
ATOM 3461 C C A ASP B 1 32 ? 8.17551 63.66474 -12.73568 0.389 73.65205 31 ASP B C 1
ATOM 3462 C C B ASP B 1 32 ? 8.20249 63.58289 -12.80671 0.611 73.67571 31 ASP B C 1
ATOM 3463 O O A ASP B 1 32 ? 9.18164 64.34542 -12.95194 0.389 73.10140 31 ASP B O 1
ATOM 3464 O O B ASP B 1 32 ? 9.25162 64.14854 -13.12676 0.611 73.13066 31 ASP B O 1
ATOM 3473 N N . SER B 1 33 ? 8.09886 62.77685 -11.75128 1.000 73.54283 32 SER B N 1
ATOM 3474 C CA . SER B 1 33 ? 9.27094 62.45359 -10.95211 1.000 71.42599 32 SER B CA 1
ATOM 3475 C C . SER B 1 33 ? 10.30062 61.74217 -11.82388 1.000 67.02314 32 SER B C 1
ATOM 3476 O O . SER B 1 33 ? 9.97580 60.78822 -12.53674 1.000 62.33307 32 SER B O 1
ATOM 3479 N N . ILE B 1 34 ? 11.53854 62.22421 -11.78570 1.000 62.47291 33 ILE B N 1
ATOM 3480 C CA . ILE B 1 34 ? 12.63181 61.66532 -12.57030 1.000 60.25016 33 ILE B CA 1
ATOM 3481 C C . ILE B 1 34 ? 13.62368 61.01091 -11.62182 1.000 58.59621 33 ILE B C 1
ATOM 3482 O O . ILE B 1 34 ? 13.88693 61.52752 -10.52951 1.000 60.18079 33 ILE B O 1
ATOM 3487 N N . LEU B 1 35 ? 14.16748 59.87028 -12.03752 1.000 51.97349 34 LEU B N 1
ATOM 3488 C CA . LEU B 1 35 ? 15.26453 59.22902 -11.32454 1.000 56.28142 34 LEU B CA 1
ATOM 3489 C C . LEU B 1 35 ? 16.57079 59.73308 -11.92310 1.000 54.90040 34 LEU B C 1
ATOM 3490 O O . LEU B 1 35 ? 16.86439 59.47565 -13.09508 1.000 55.92530 34 LEU B O 1
ATOM 3495 N N . PHE B 1 36 ? 17.35027 60.45522 -11.12705 1.000 55.73900 35 PHE B N 1
ATOM 3496 C CA . PHE B 1 36 ? 18.63331 60.98207 -11.56975 1.000 55.61922 35 PHE B CA 1
ATOM 3497 C C . PHE B 1 36 ? 19.75583 60.12696 -10.99363 1.000 54.88890 35 PHE B C 1
ATOM 3498 O O . PHE B 1 36 ? 19.88521 60.00150 -9.77110 1.000 53.41507 35 PHE B O 1
ATOM 3506 N N . ILE B 1 37 ? 20.55278 59.53648 -11.87538 1.000 50.61884 36 ILE B N 1
ATOM 3507 C CA . ILE B 1 37 ? 21.75356 58.80482 -11.49769 1.000 53.38283 36 ILE B CA 1
ATOM 3508 C C . ILE B 1 37 ? 22.92431 59.73336 -11.79385 1.000 50.17631 36 ILE B C 1
ATOM 3509 O O . ILE B 1 37 ? 23.32668 59.90197 -12.94837 1.000 49.79778 36 ILE B O 1
ATOM 3514 N N . THR B 1 38 ? 23.46880 60.35003 -10.74829 1.000 52.16597 37 THR B N 1
ATOM 3515 C CA . THR B 1 38 ? 24.46731 61.39269 -10.93349 1.000 53.80951 37 THR B CA 1
ATOM 3516 C C . THR B 1 38 ? 25.44906 61.42709 -9.76872 1.000 61.37855 37 THR B C 1
ATOM 3517 O O . THR B 1 38 ? 25.71223 60.39875 -9.13759 1.000 59.94339 37 THR B O 1
ATOM 3521 N N . GLY B 1 39 ? 25.99251 62.60830 -9.47431 1.000 63.77530 38 GLY B N 1
ATOM 3522 C CA . GLY B 1 39 ? 26.88772 62.77074 -8.35403 1.000 59.88791 38 GLY B CA 1
ATOM 3523 C C . GLY B 1 39 ? 26.47223 63.95728 -7.50751 1.000 69.35294 38 GLY B C 1
ATOM 3524 O O . GLY B 1 39 ? 25.77401 64.86449 -7.96163 1.000 68.82601 38 GLY B O 1
ATOM 3525 N N . GLU B 1 40 ? 26.91676 63.93271 -6.25115 1.000 72.66720 39 GLU B N 1
ATOM 3526 C CA . GLU B 1 40 ? 26.56149 65.00472 -5.33103 1.000 80.09841 39 GLU B CA 1
ATOM 3527 C C . GLU B 1 40 ? 27.11848 66.35107 -5.77511 1.000 77.85362 39 GLU B C 1
ATOM 3528 O O . GLU B 1 40 ? 26.65531 67.38949 -5.29178 1.000 83.32229 39 GLU B O 1
ATOM 3534 N N . ASP B 1 41 ? 28.09514 66.36090 -6.68668 1.000 76.08738 40 ASP B N 1
ATOM 3535 C CA . ASP B 1 41 ? 28.57312 67.62665 -7.23333 1.000 79.72728 40 ASP B CA 1
ATOM 3536 C C . ASP B 1 41 ? 27.47916 68.34622 -8.01299 1.000 79.67756 40 ASP B C 1
ATOM 3537 O O . ASP B 1 41 ? 27.45657 69.58210 -8.05303 1.000 83.13429 40 ASP B O 1
ATOM 3542 N N . TYR B 1 42 ? 26.56850 67.59556 -8.63978 1.000 71.55719 41 TYR B N 1
ATOM 3543 C CA . TYR B 1 42 ? 25.45652 68.20757 -9.35858 1.000 71.28274 41 TYR B CA 1
ATOM 3544 C C . TYR B 1 42 ? 24.47077 68.89862 -8.42801 1.000 77.85402 41 TYR B C 1
ATOM 3545 O O . TYR B 1 42 ? 23.72795 69.77803 -8.87668 1.000 74.76186 41 TYR B O 1
ATOM 3554 N N . LEU B 1 43 ? 24.44042 68.51777 -7.15122 1.000 80.09502 42 LEU B N 1
ATOM 3555 C CA . LEU B 1 43 ? 23.47130 69.05682 -6.20777 1.000 84.90354 42 LEU B CA 1
ATOM 3556 C C . LEU B 1 43 ? 24.04119 70.14111 -5.30389 1.000 91.8221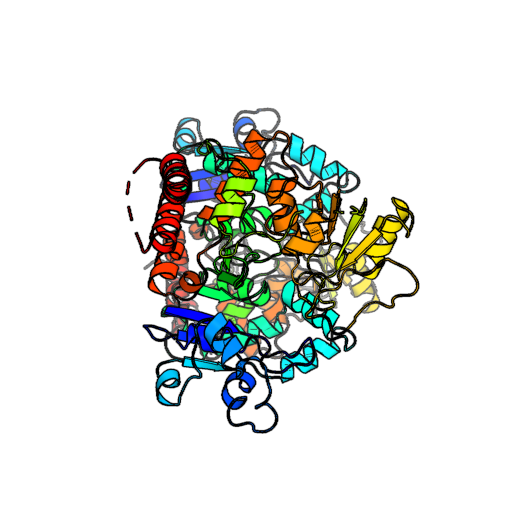5 42 LEU B C 1
ATOM 3557 O O . LEU B 1 43 ? 23.26866 70.93387 -4.75418 1.000 89.23469 42 LEU B O 1
ATOM 3562 N N . SER B 1 44 ? 25.36176 70.19580 -5.13681 1.000 87.64363 43 SER B N 1
ATOM 3563 C CA . SER B 1 44 ? 25.98160 71.19227 -4.27307 1.000 95.34368 43 SER B CA 1
ATOM 3564 C C . SER B 1 44 ? 26.37526 72.46037 -5.01761 1.000 103.13344 43 SER B C 1
ATOM 3565 O O . SER B 1 44 ? 26.30854 73.55230 -4.44111 1.000 109.25421 43 SER B O 1
ATOM 3568 N N . VAL B 1 45 ? 26.78262 72.34340 -6.28411 1.000 104.95175 44 VAL B N 1
ATOM 3569 C CA . VAL B 1 45 ? 27.20226 73.51808 -7.04350 1.000 106.91653 44 VAL B CA 1
ATOM 3570 C C . VAL B 1 45 ? 26.06344 74.51800 -7.17407 1.000 116.28071 44 VAL B C 1
ATOM 3571 O O . VAL B 1 45 ? 26.29510 75.73267 -7.22156 1.000 114.61157 44 VAL B O 1
ATOM 3575 N N . THR B 1 46 ? 24.82083 74.03194 -7.23617 1.000 134.24936 45 THR B N 1
ATOM 3576 C CA . THR B 1 46 ? 23.68328 74.92347 -7.43749 1.000 126.15168 45 THR B CA 1
ATOM 3577 C C . THR B 1 46 ? 23.62772 76.01510 -6.37660 1.000 125.35982 45 THR B C 1
ATOM 3578 O O . THR B 1 46 ? 23.20704 77.14071 -6.66732 1.000 126.14356 45 THR B O 1
ATOM 3582 N N . ASP B 1 47 ? 24.04466 75.70737 -5.14874 1.000 127.82085 46 ASP B N 1
ATOM 3583 C CA . ASP B 1 47 ? 24.13964 76.71593 -4.10041 1.000 136.91314 46 ASP B CA 1
ATOM 3584 C C . ASP B 1 47 ? 25.57208 76.82372 -3.59308 1.000 141.36748 46 ASP B C 1
ATOM 3585 O O . ASP B 1 47 ? 25.80930 76.87071 -2.38154 1.000 138.37135 46 ASP B O 1
ATOM 3590 N N . ASP B 1 48 ? 26.52990 76.85899 -4.51669 1.000 133.09335 47 ASP B N 1
ATOM 3591 C CA . ASP B 1 48 ? 27.94929 77.01403 -4.20384 1.000 134.61215 47 ASP B CA 1
ATOM 3592 C C . ASP B 1 48 ? 28.43181 78.28162 -4.90187 1.000 129.71286 47 ASP B C 1
ATOM 3593 O O . ASP B 1 48 ? 28.64022 78.28777 -6.11887 1.000 126.32131 47 ASP B O 1
ATOM 3598 N N . GLU B 1 49 ? 28.60833 79.35549 -4.12976 1.000 125.33927 48 GLU B N 1
ATOM 3599 C CA . GLU B 1 49 ? 28.93221 80.64997 -4.71882 1.000 129.10761 48 GLU B CA 1
ATOM 3600 C C . GLU B 1 49 ? 30.27688 80.65148 -5.43450 1.000 129.37273 48 GLU B C 1
ATOM 3601 O O . GLU B 1 49 ? 30.48856 81.47845 -6.32941 1.000 120.79448 48 GLU B O 1
ATOM 3607 N N . ALA B 1 50 ? 31.18776 79.74847 -5.06586 1.000 131.39796 49 ALA B N 1
ATOM 3608 C CA . ALA B 1 50 ? 32.51162 79.73442 -5.67634 1.000 128.25062 49 ALA B CA 1
ATOM 3609 C C . ALA B 1 50 ? 32.47365 79.35713 -7.15170 1.000 126.50669 49 ALA B C 1
ATOM 3610 O O . ALA B 1 50 ? 33.45229 79.60568 -7.86432 1.000 125.31122 49 ALA B O 1
ATOM 3612 N N . GLN B 1 51 ? 31.37418 78.76849 -7.62824 1.000 123.49963 50 GLN B N 1
ATOM 3613 C CA . GLN B 1 51 ? 31.25718 78.35256 -9.02173 1.000 118.41979 50 GLN B CA 1
ATOM 3614 C C . GLN B 1 51 ? 30.16253 79.11008 -9.76626 1.000 114.12142 50 GLN B C 1
ATOM 3615 O O . GLN B 1 51 ? 29.66448 78.62441 -10.78663 1.000 111.06410 50 GLN B O 1
ATOM 3621 N N . ARG B 1 52 ? 29.77682 80.29341 -9.28290 1.000 121.49172 51 ARG B N 1
ATOM 3622 C CA . ARG B 1 52 ? 28.74522 81.05798 -9.97638 1.000 123.37558 51 ARG B CA 1
ATOM 3623 C C . ARG B 1 52 ? 29.22302 81.55443 -11.33333 1.000 121.54723 51 ARG B C 1
ATOM 3624 O O . ARG B 1 52 ? 28.40303 81.77996 -12.23034 1.000 126.90231 51 ARG B O 1
ATOM 3632 N N . ALA B 1 53 ? 30.53288 81.72411 -11.50672 1.000 109.17328 52 ALA B N 1
ATOM 3633 C CA . ALA B 1 53 ? 31.07423 82.19039 -12.77692 1.000 103.90861 52 ALA B CA 1
ATOM 3634 C C . ALA B 1 53 ? 30.92163 81.17410 -13.90132 1.000 94.71644 52 ALA B C 1
ATOM 3635 O O . ALA B 1 53 ? 31.30176 81.48097 -15.03754 1.000 90.34597 52 ALA B O 1
ATOM 3637 N N . ARG B 1 54 ? 30.38557 79.98732 -13.62279 1.000 93.01422 53 ARG B N 1
ATOM 3638 C CA . ARG B 1 54 ? 30.19438 78.98873 -14.66606 1.000 87.83950 53 ARG B CA 1
ATOM 3639 C C . ARG B 1 54 ? 29.19791 79.48357 -15.70730 1.000 80.27184 53 ARG B C 1
ATOM 3640 O O . ARG B 1 54 ? 28.24527 80.20360 -15.39719 1.000 84.88181 53 ARG B O 1
ATOM 3648 N N . TRP B 1 55 ? 29.41809 79.07342 -16.95875 1.000 77.64969 54 TRP B N 1
ATOM 3649 C CA . TRP B 1 55 ? 28.54130 79.51084 -18.03970 1.000 76.44249 54 TRP B CA 1
ATOM 3650 C C . TRP B 1 55 ? 27.09991 79.07219 -17.81162 1.000 77.38465 54 TRP B C 1
ATOM 3651 O O . TRP B 1 55 ? 26.16776 79.77902 -18.21284 1.000 77.85635 54 TRP B O 1
ATOM 3662 N N . GLU B 1 56 ? 26.89290 77.92258 -17.16156 1.000 73.01367 55 GLU B N 1
ATOM 3663 C CA . GLU B 1 56 ? 25.53767 77.41936 -16.96398 1.000 72.16169 55 GLU B CA 1
ATOM 3664 C C . GLU B 1 56 ? 24.64649 78.41293 -16.23086 1.000 75.13555 55 GLU B C 1
ATOM 3665 O O . GLU B 1 56 ? 23.41853 78.30947 -16.32540 1.000 72.45388 55 GLU B O 1
ATOM 3671 N N . PHE B 1 57 ? 25.22944 79.37023 -15.50719 1.000 73.65827 56 PHE B N 1
ATOM 3672 C CA . PHE B 1 57 ? 24.46938 80.34348 -14.73577 1.000 80.78928 56 PHE B CA 1
ATOM 3673 C C . PHE B 1 57 ? 24.39472 81.70603 -15.41626 1.000 80.23194 56 PHE B C 1
ATOM 3674 O O . PHE B 1 57 ? 24.17439 82.71650 -14.74024 1.000 86.91485 56 PHE B O 1
ATOM 3682 N N . ASP B 1 58 ? 24.57165 81.75674 -16.73464 1.000 80.26226 57 ASP B N 1
ATOM 3683 C CA . ASP B 1 58 ? 24.45184 83.01052 -17.46858 1.000 82.63680 57 ASP B CA 1
ATOM 3684 C C . ASP B 1 58 ? 23.03754 83.14427 -18.01576 1.000 82.13078 57 ASP B C 1
ATOM 3685 O O . ASP B 1 58 ? 22.57108 82.23669 -18.71806 1.000 79.72450 57 ASP B O 1
ATOM 3690 N N . PRO B 1 59 ? 22.32168 84.23026 -17.71991 1.000 83.52788 58 PRO B N 1
ATOM 3691 C CA . PRO B 1 59 ? 20.97246 84.39138 -18.28716 1.000 83.79173 58 PRO B CA 1
ATOM 3692 C C . PRO B 1 59 ? 20.92411 84.19767 -19.79295 1.000 83.10489 58 PRO B C 1
ATOM 3693 O O . PRO B 1 59 ? 19.91785 83.70078 -20.31639 1.000 82.93551 58 PRO B O 1
ATOM 3697 N N . ALA B 1 60 ? 21.98791 84.56924 -20.50841 1.000 83.59903 59 ALA B N 1
ATOM 3698 C CA . ALA B 1 60 ? 22.02329 84.34212 -21.94898 1.000 82.77647 59 ALA B CA 1
ATOM 3699 C C . ALA B 1 60 ? 22.05028 82.85336 -22.27189 1.000 79.10191 59 ALA B C 1
ATOM 3700 O O . ALA B 1 60 ? 21.40360 82.40784 -23.22693 1.000 80.51228 59 ALA B O 1
ATOM 3702 N N . SER B 1 61 ? 22.79573 82.06825 -21.49091 1.000 80.22292 60 SER B N 1
ATOM 3703 C CA . SER B 1 61 ? 22.81323 80.62479 -21.70297 1.000 78.78665 60 SER B CA 1
ATOM 3704 C C . SER B 1 61 ? 21.47823 79.99541 -21.32403 1.000 73.22538 60 SER B C 1
ATOM 3705 O O . SER B 1 61 ? 20.98488 79.10287 -22.02401 1.000 73.76469 60 SER B O 1
ATOM 3708 N N . MET B 1 62 ? 20.87861 80.44644 -20.21989 1.000 75.04319 61 MET B N 1
ATOM 3709 C CA . MET B 1 62 ? 19.59453 79.89463 -19.79962 1.000 75.48146 61 MET B CA 1
ATOM 3710 C C . MET B 1 62 ? 18.52288 80.12688 -20.85678 1.000 73.21366 61 MET B C 1
ATOM 3711 O O . MET B 1 62 ? 17.68398 79.25325 -21.10624 1.000 67.41795 61 MET B O 1
ATOM 3716 N N . ALA B 1 63 ? 18.53058 81.30450 -21.48572 1.000 74.90908 62 ALA B N 1
ATOM 3717 C CA . ALA B 1 63 ? 17.53017 81.60420 -22.50356 1.000 72.00151 62 ALA B CA 1
ATOM 3718 C C . ALA B 1 63 ? 17.79744 80.84964 -23.79885 1.000 71.33103 62 ALA B C 1
ATOM 3719 O O . ALA B 1 63 ? 16.85157 80.44761 -24.48585 1.000 70.71634 62 ALA B O 1
ATOM 3721 N N . SER B 1 64 ? 19.06936 80.65030 -24.15071 1.000 67.22313 63 SER B N 1
ATOM 3722 C CA . SER B 1 64 ? 19.38740 79.95196 -25.39141 1.000 68.58375 63 SER B CA 1
ATOM 3723 C C . SER B 1 64 ? 19.01814 78.47603 -25.30556 1.000 66.96855 63 SER B C 1
ATOM 3724 O O . SER B 1 64 ? 18.53259 77.89397 -26.28244 1.000 64.20066 63 SER B O 1
ATOM 3727 N N . LEU B 1 65 ? 19.23930 77.85455 -24.14849 1.000 67.42012 64 LEU B N 1
ATOM 3728 C CA . LEU B 1 65 ? 18.91017 76.44947 -23.94962 1.000 61.63392 64 LEU B CA 1
ATOM 3729 C C . LEU B 1 65 ? 17.51896 76.23705 -23.36493 1.000 61.07350 64 LEU B C 1
ATOM 3730 O O . LEU B 1 65 ? 17.07628 75.08721 -23.25679 1.000 58.02994 64 LEU B O 1
ATOM 3735 N N . GLY B 1 66 ? 16.82935 77.30444 -22.97501 1.000 61.55812 65 GLY B N 1
ATOM 3736 C CA . GLY B 1 66 ? 15.45464 77.19987 -22.52903 1.000 62.59026 65 GLY B CA 1
ATOM 3737 C C . GLY B 1 66 ? 15.27172 76.57945 -21.15902 1.000 65.27217 65 GLY B C 1
ATOM 3738 O O . GLY B 1 66 ? 14.50708 75.62224 -21.00720 1.000 65.71080 65 GLY B O 1
ATOM 3739 N N . TYR B 1 67 ? 15.95808 77.11253 -20.15116 1.000 67.18679 66 TYR B N 1
ATOM 3740 C CA . TYR B 1 67 ? 15.77643 76.64820 -18.78398 1.000 67.82147 66 TYR B CA 1
ATOM 3741 C C . TYR B 1 67 ? 16.07941 77.78990 -17.82548 1.000 77.03032 66 TYR B C 1
ATOM 3742 O O . TYR B 1 67 ? 16.63562 78.82337 -18.20619 1.000 75.83248 66 TYR B O 1
ATOM 3751 N N . GLU B 1 68 ? 15.70404 77.58782 -16.56707 1.000 81.27190 67 GLU B N 1
ATOM 3752 C CA . GLU B 1 68 ? 16.08267 78.47756 -15.48203 1.000 97.30917 67 GLU B CA 1
ATOM 3753 C C . GLU B 1 68 ? 16.60601 77.63996 -14.32243 1.000 84.10140 67 GLU B C 1
ATOM 3754 O O . GLU B 1 68 ? 16.48464 76.41144 -14.30886 1.000 82.21318 67 GLU B O 1
ATOM 3760 N N . LEU B 1 69 ? 17.20899 78.31516 -13.35036 1.000 79.27799 68 LEU B N 1
ATOM 3761 C CA . LEU B 1 69 ? 17.85076 77.60814 -12.25381 1.000 79.40885 68 LEU B CA 1
ATOM 3762 C C . LEU B 1 69 ? 16.80539 76.90443 -11.39181 1.000 83.42209 68 LEU B C 1
ATOM 3763 O O . LEU B 1 69 ? 15.71807 77.44441 -11.16353 1.000 83.41012 68 LEU B O 1
ATOM 3768 N N . PRO B 1 70 ? 17.09767 75.70176 -10.90905 1.000 78.52760 69 PRO B N 1
ATOM 3769 C CA . PRO B 1 70 ? 16.14986 75.00564 -10.03832 1.000 82.30244 69 PRO B CA 1
ATOM 3770 C C . PRO B 1 70 ? 16.24699 75.48153 -8.59798 1.000 84.58453 69 PRO B C 1
ATOM 3771 O O . PRO B 1 70 ? 17.30160 75.90619 -8.11972 1.000 86.00520 69 PRO B O 1
ATOM 3775 N N . ASN B 1 71 ? 15.11778 75.40246 -7.90684 1.000 87.28466 70 ASN B N 1
ATOM 3776 C CA . ASN B 1 71 ? 15.03952 75.71549 -6.48977 1.000 92.06741 70 ASN B CA 1
ATOM 3777 C C . ASN B 1 71 ? 14.89320 74.42933 -5.68709 1.000 92.93283 70 ASN B C 1
ATOM 3778 O O . ASN B 1 71 ? 14.65601 73.34800 -6.23398 1.000 87.65869 70 ASN B O 1
ATOM 3783 N N . ALA B 1 72 ? 15.04511 74.55872 -4.36668 1.000 95.60725 71 ALA B N 1
ATOM 3784 C CA . ALA B 1 72 ? 14.89704 73.39804 -3.49481 1.000 97.33661 71 ALA B CA 1
ATOM 3785 C C . ALA B 1 72 ? 13.54814 72.72049 -3.69145 1.000 96.82886 71 ALA B C 1
ATOM 3786 O O . ALA B 1 72 ? 13.42185 71.50974 -3.47344 1.000 93.89043 71 ALA B O 1
ATOM 3788 N N . GLN B 1 73 ? 12.53608 73.47821 -4.11598 1.000 99.10728 72 GLN B N 1
ATOM 3789 C CA . GLN B 1 73 ? 11.19711 72.92421 -4.27537 1.000 99.46763 72 GLN B CA 1
ATOM 3790 C C . GLN B 1 73 ? 11.08299 72.06854 -5.53313 1.000 98.42786 72 GLN B C 1
ATOM 3791 O O . GLN B 1 73 ? 10.50986 70.97412 -5.49002 1.000 97.49861 72 GLN B O 1
ATOM 3797 N N . SER B 1 74 ? 11.62696 72.54111 -6.65764 1.000 88.06303 73 SER B N 1
ATOM 3798 C CA . SER B 1 74 ? 11.43649 71.82980 -7.91782 1.000 91.81977 73 SER B CA 1
ATOM 3799 C C . SER B 1 74 ? 12.19490 70.50723 -7.93505 1.000 88.98121 73 SER B C 1
ATOM 3800 O O . SER B 1 74 ? 11.66894 69.49140 -8.40508 1.000 86.58883 73 SER B O 1
ATOM 3803 N N . MET B 1 75 ? 13.42702 70.49420 -7.43006 1.000 86.00518 74 MET B N 1
ATOM 3804 C CA . MET B 1 75 ? 14.24054 69.28789 -7.47178 1.000 84.31819 74 MET B CA 1
ATOM 3805 C C . MET B 1 75 ? 14.00431 68.36031 -6.28622 1.000 86.75369 74 MET B C 1
ATOM 3806 O O . MET B 1 75 ? 14.47960 67.21964 -6.31092 1.000 81.85299 74 MET B O 1
ATOM 3811 N N . ALA B 1 76 ? 13.28240 68.80972 -5.25701 1.000 89.43414 75 ALA B N 1
ATOM 3812 C CA . ALA B 1 76 ? 12.84747 67.89918 -4.20492 1.000 87.85927 75 ALA B CA 1
ATOM 3813 C C . ALA B 1 76 ? 11.78517 66.92435 -4.69228 1.000 86.24923 75 ALA B C 1
ATOM 3814 O O . ALA B 1 76 ? 11.42847 65.99823 -3.95579 1.000 84.01794 75 ALA B O 1
ATOM 3816 N N . CYS B 1 77 ? 11.28389 67.11155 -5.91289 1.000 86.88475 76 CYS B N 1
ATOM 3817 C CA . CYS B 1 77 ? 10.24719 66.27232 -6.49757 1.000 86.52483 76 CYS B CA 1
ATOM 3818 C C . CYS B 1 77 ? 10.79242 64.98642 -7.10929 1.000 93.67065 76 CYS B C 1
ATOM 3819 O O . CYS B 1 77 ? 10.00235 64.13418 -7.53078 1.000 79.87409 76 CYS B O 1
ATOM 3822 N N . HIS B 1 78 ? 12.10716 64.81097 -7.14751 1.000 77.49622 77 HIS B N 1
ATOM 3823 C CA . HIS B 1 78 ? 12.73216 63.72824 -7.89217 1.000 69.46477 77 HIS B CA 1
ATOM 3824 C C . HIS B 1 78 ? 13.53523 62.82805 -6.95546 1.000 74.43116 77 HIS B C 1
ATOM 3825 O O . HIS B 1 78 ? 13.66863 63.09016 -5.75760 1.000 71.70369 77 HIS B O 1
ATOM 3832 N N . GLU B 1 79 ? 14.06426 61.74844 -7.52471 1.000 69.57538 78 GLU B N 1
ATOM 3833 C CA . GLU B 1 79 ? 14.88531 60.78227 -6.81078 1.000 69.27312 78 GLU B CA 1
ATOM 3834 C C . GLU B 1 79 ? 16.32857 60.91981 -7.27140 1.000 66.02868 78 GLU B C 1
ATOM 3835 O O . GLU B 1 79 ? 16.58724 61.14358 -8.45739 1.000 64.43829 78 GLU B O 1
ATOM 3841 N N . TYR B 1 80 ? 17.26891 60.77999 -6.33740 1.000 65.14104 79 TYR B N 1
ATOM 3842 C CA . TYR B 1 80 ? 18.68254 61.00908 -6.62316 1.000 65.80445 79 TYR B CA 1
ATOM 3843 C C . TYR B 1 80 ? 19.51503 59.83687 -6.12179 1.000 68.10521 79 TYR B C 1
ATOM 3844 O O . TYR B 1 80 ? 19.58767 59.58970 -4.91343 1.000 69.01566 79 TYR B O 1
ATOM 3853 N N . LEU B 1 81 ? 20.13608 59.11950 -7.05306 1.000 63.82129 80 LEU B N 1
ATOM 3854 C CA . LEU B 1 81 ? 21.17184 58.14315 -6.74765 1.000 62.14372 80 LEU B CA 1
ATOM 3855 C C . LEU B 1 81 ? 22.51517 58.75473 -7.12053 1.000 58.61574 80 LEU B C 1
ATOM 3856 O O . LEU B 1 81 ? 22.68663 59.23795 -8.24343 1.000 55.21032 80 LEU B O 1
ATOM 3861 N N . THR B 1 82 ? 23.45804 58.74958 -6.18201 1.000 60.14467 81 THR B N 1
ATOM 3862 C CA . THR B 1 82 ? 24.72749 59.44183 -6.36155 1.000 64.48336 81 THR B CA 1
ATOM 3863 C C . THR B 1 82 ? 25.87671 58.44441 -6.36497 1.000 60.12192 81 THR B C 1
ATOM 3864 O O . THR B 1 82 ? 25.94310 57.55955 -5.50563 1.000 60.90597 81 THR B O 1
ATOM 3868 N N . LEU B 1 83 ? 26.77526 58.59860 -7.33179 1.000 60.49113 82 LEU B N 1
ATOM 3869 C CA . LEU B 1 83 ? 27.96693 57.77627 -7.45136 1.000 62.82219 82 LEU B CA 1
ATOM 3870 C C . LEU B 1 83 ? 29.11281 58.39287 -6.65718 1.000 67.21540 82 LEU B C 1
ATOM 3871 O O . LEU B 1 83 ? 29.24600 59.61639 -6.56613 1.000 68.61252 82 LEU B O 1
ATOM 3876 N N . ASP B 1 84 ? 29.94116 57.53100 -6.07935 1.000 68.01115 83 ASP B N 1
ATOM 3877 C CA . ASP B 1 84 ? 31.05405 57.97467 -5.25361 1.000 72.69717 83 ASP B CA 1
ATOM 3878 C C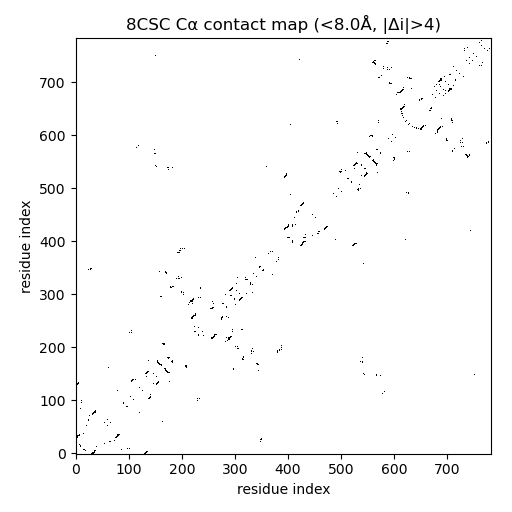 . ASP B 1 84 ? 32.34359 58.09139 -6.06572 1.000 72.81137 83 ASP B C 1
ATOM 3879 O O . ASP B 1 84 ? 32.52863 57.43587 -7.09518 1.000 68.20872 83 ASP B O 1
ATOM 3884 N N . ASN B 1 85 ? 33.24498 58.94612 -5.57678 1.000 72.24560 84 ASN B N 1
ATOM 3885 C CA . ASN B 1 85 ? 34.45950 59.26717 -6.31525 1.000 72.13228 84 ASN B CA 1
ATOM 3886 C C . ASN B 1 85 ? 35.54692 58.20877 -6.17435 1.000 73.78587 84 ASN B C 1
ATOM 3887 O O . ASN B 1 85 ? 36.48093 58.19304 -6.98433 1.000 68.72017 84 ASN B O 1
ATOM 3892 N N . ALA B 1 86 ? 35.45281 57.32903 -5.17389 1.000 68.91798 85 ALA B N 1
ATOM 3893 C CA . ALA B 1 86 ? 36.48259 56.31140 -4.98853 1.000 70.72950 85 ALA B CA 1
ATOM 3894 C C . ALA B 1 86 ? 36.70470 55.50879 -6.26445 1.000 72.19443 85 ALA B C 1
ATOM 3895 O O . ALA B 1 86 ? 37.84713 55.21039 -6.63238 1.000 70.69685 85 ALA B O 1
ATOM 3897 N N . PHE B 1 87 ? 35.62247 55.14979 -6.95573 1.000 71.16004 86 PHE B N 1
ATOM 3898 C CA . PHE B 1 87 ? 35.76870 54.42574 -8.21291 1.000 71.41427 86 PHE B CA 1
ATOM 3899 C C . PHE B 1 87 ? 36.52835 55.25481 -9.24245 1.000 69.89041 86 PHE B C 1
ATOM 3900 O O . PHE B 1 87 ? 37.37412 54.72611 -9.97372 1.000 63.02078 86 PHE B O 1
ATOM 3908 N N . TYR B 1 88 ? 36.23946 56.55632 -9.31627 1.000 62.46217 87 TYR B N 1
ATOM 3909 C CA . TYR B 1 88 ? 36.92419 57.41522 -10.27986 1.000 63.71142 87 TYR B CA 1
ATOM 3910 C C . TYR B 1 88 ? 38.42413 57.44387 -10.01865 1.000 62.88634 87 TYR B C 1
ATOM 3911 O O . TYR B 1 88 ? 39.23151 57.31258 -10.94650 1.000 56.21523 87 TYR B O 1
ATOM 3920 N N . GLU B 1 89 ? 38.81673 57.61739 -8.75430 1.000 65.24577 88 GLU B N 1
ATOM 3921 C CA . GLU B 1 89 ? 40.23290 57.55824 -8.41287 1.000 64.82636 88 GLU B CA 1
ATOM 3922 C C . GLU B 1 89 ? 40.82268 56.20417 -8.78634 1.000 64.33646 88 GLU B C 1
ATOM 3923 O O . GLU B 1 89 ? 41.91686 56.12925 -9.35786 1.000 62.73356 88 GLU B O 1
ATOM 3929 N N . THR B 1 90 ? 40.10155 55.12053 -8.48688 1.000 64.52971 89 THR B N 1
ATOM 3930 C CA . THR B 1 90 ? 40.56068 53.79497 -8.88882 1.000 61.72338 89 THR B CA 1
ATOM 3931 C C . THR B 1 90 ? 40.63976 53.67644 -10.40514 1.000 62.03290 89 THR B C 1
ATOM 3932 O O . THR B 1 90 ? 41.57723 53.07338 -10.94132 1.000 62.04455 89 THR B O 1
ATOM 3936 N N . LEU B 1 91 ? 39.66322 54.24541 -11.11428 1.000 61.26777 90 LEU B N 1
ATOM 3937 C CA . LEU B 1 91 ? 39.67536 54.18141 -12.57243 1.000 58.66712 90 LEU B CA 1
ATOM 3938 C C . LEU B 1 91 ? 40.92369 54.84766 -13.13753 1.000 56.82199 90 LEU B C 1
ATOM 3939 O O . LEU B 1 91 ? 41.59512 54.29407 -14.01643 1.000 53.79885 90 LEU B O 1
ATOM 3944 N N . LEU B 1 92 ? 41.25203 56.04217 -12.63812 1.000 58.48718 91 LEU B N 1
ATOM 3945 C CA . LEU B 1 92 ? 42.43571 56.74836 -13.11877 1.000 55.76574 91 LEU B CA 1
ATOM 3946 C C . LEU B 1 92 ? 43.69491 55.90411 -12.95683 1.000 58.60178 91 LEU B C 1
ATOM 3947 O O . LEU B 1 92 ? 44.53232 55.84986 -13.86422 1.000 56.99864 91 LEU B O 1
ATOM 3952 N N . SER B 1 93 ? 43.85354 55.24223 -11.80521 1.000 60.88168 92 SER B N 1
ATOM 3953 C CA . SER B 1 93 ? 45.05619 54.44453 -11.57783 1.000 61.66702 92 SER B CA 1
ATOM 3954 C C . SER B 1 93 ? 45.13316 53.25794 -12.53049 1.000 64.12161 92 SER B C 1
ATOM 3955 O O . SER B 1 93 ? 46.23172 52.76664 -12.81717 1.000 65.73735 92 SER B O 1
ATOM 3958 N N . ARG B 1 94 ? 43.98829 52.78761 -13.03012 1.000 61.36822 93 ARG B N 1
ATOM 3959 C CA . ARG B 1 94 ? 43.96148 51.69140 -13.98999 1.000 61.28829 93 ARG B CA 1
ATOM 3960 C C . ARG B 1 94 ? 44.33878 52.12508 -15.40029 1.000 60.48991 93 ARG B C 1
ATOM 3961 O O . ARG B 1 94 ? 44.51030 51.26381 -16.26932 1.000 56.87545 93 ARG B O 1
ATOM 3969 N N . HIS B 1 95 ? 44.46640 53.42548 -15.65250 1.000 58.92196 94 HIS B N 1
ATOM 3970 C CA . HIS B 1 95 ? 44.84248 53.93665 -16.96441 1.000 55.93430 94 HIS B CA 1
ATOM 3971 C C . HIS B 1 95 ? 45.98972 54.92464 -16.84048 1.000 62.32344 94 HIS B C 1
ATOM 3972 O O . HIS B 1 95 ? 46.00291 55.98126 -17.47982 1.000 57.63549 94 HIS B O 1
ATOM 3979 N N . HIS B 1 96 ? 46.96884 54.58934 -16.00025 1.000 60.45408 95 HIS B N 1
ATOM 3980 C CA . HIS B 1 96 ? 48.17967 55.39188 -15.83198 1.000 65.37604 95 HIS B CA 1
ATOM 3981 C C . HIS B 1 96 ? 47.85322 56.83860 -15.47878 1.000 59.59999 95 HIS B C 1
ATOM 3982 O O . HIS B 1 96 ? 48.56759 57.76818 -15.86331 1.000 57.61985 95 HIS B O 1
ATOM 3989 N N . HIS B 1 97 ? 46.76540 57.03456 -14.73882 1.000 58.62262 96 HIS B N 1
ATOM 3990 C CA . HIS B 1 97 ? 46.37007 58.34741 -14.23966 1.000 53.71712 96 HIS B CA 1
ATOM 3991 C C . HIS B 1 97 ? 46.09266 59.33890 -15.36043 1.000 52.70821 96 HIS B C 1
ATOM 3992 O O . HIS B 1 97 ? 46.21383 60.54889 -15.15618 1.000 52.93750 96 HIS B O 1
ATOM 3999 N N . ASP B 1 98 ? 45.73207 58.84265 -16.54739 1.000 49.52851 97 ASP B N 1
ATOM 4000 C CA . ASP B 1 98 ? 45.37286 59.69640 -17.67156 1.000 47.89992 97 ASP B CA 1
ATOM 4001 C C . ASP B 1 98 ? 43.86339 59.89910 -17.65970 1.000 48.53959 97 ASP B C 1
ATOM 4002 O O . ASP B 1 98 ? 43.12051 58.95431 -17.97560 1.000 43.21807 97 ASP B O 1
ATOM 4007 N N . PRO B 1 99 ? 43.36382 61.08635 -17.30199 1.000 45.93219 98 PRO B N 1
ATOM 4008 C CA . PRO B 1 99 ? 41.90592 61.27766 -17.25362 1.000 42.91759 98 PRO B CA 1
ATOM 4009 C C . PRO B 1 99 ? 41.24931 61.18142 -18.61481 1.000 41.11082 98 PRO B C 1
ATOM 4010 O O . PRO B 1 99 ? 40.07061 60.81602 -18.70114 1.000 42.30579 98 PRO B O 1
ATOM 4014 N N . ILE B 1 100 ? 41.97183 61.50971 -19.68545 1.000 39.82974 99 ILE B N 1
ATOM 4015 C CA . ILE B 1 100 ? 41.38825 61.42593 -21.01994 1.000 39.19184 99 ILE B CA 1
ATOM 4016 C C . ILE B 1 100 ? 41.24595 59.97091 -21.44617 1.000 39.04210 99 ILE B C 1
ATOM 4017 O O . ILE B 1 100 ? 40.19204 59.55347 -21.93920 1.000 40.32229 99 ILE B O 1
ATOM 4022 N N . LYS B 1 101 ? 42.30963 59.17982 -21.27694 1.000 41.29695 100 LYS B N 1
ATOM 4023 C CA . LYS B 1 101 ? 42.21829 57.75889 -21.59320 1.000 42.31996 100 LYS B CA 1
ATOM 4024 C C . LYS B 1 101 ? 41.19982 57.06004 -20.70552 1.000 41.35452 100 LYS B C 1
ATOM 4025 O O . LYS B 1 101 ? 40.52219 56.13100 -21.15624 1.000 41.23430 100 LYS B O 1
ATOM 4031 N N . SER B 1 102 ? 41.06909 57.49440 -19.44912 1.000 41.93895 101 SER B N 1
ATOM 4032 C CA . SER B 1 102 ? 40.00908 56.96545 -18.59559 1.000 41.25600 101 SER B CA 1
ATOM 4033 C C . SER B 1 102 ? 38.63302 57.32122 -19.14793 1.000 42.32312 101 SER B C 1
ATOM 4034 O O . SER B 1 102 ? 37.72187 56.48395 -19.15633 1.000 37.78270 101 SER B O 1
ATOM 4037 N N . PHE B 1 103 ? 38.46463 58.56230 -19.61382 1.000 40.16314 102 PHE B N 1
ATOM 4038 C CA . PHE B 1 103 ? 37.21608 58.95298 -20.26108 1.000 38.57305 102 PHE B CA 1
ATOM 4039 C C . PHE B 1 103 ? 36.91310 58.04644 -21.44908 1.000 38.92396 102 PHE B C 1
ATOM 4040 O O . PHE B 1 103 ? 35.77045 57.60736 -21.63386 1.000 35.46628 102 PHE B O 1
ATOM 4048 N N . SER B 1 104 ? 37.93075 57.74422 -22.25820 1.000 36.19141 103 SER B N 1
ATOM 4049 C CA . SER B 1 104 ? 37.73734 56.87092 -23.41251 1.000 37.91247 103 SER B CA 1
ATOM 4050 C C . SER B 1 104 ? 37.21617 55.50138 -22.98854 1.000 37.96860 103 SER B C 1
ATOM 4051 O O . SER B 1 104 ? 36.29404 54.95399 -23.60554 1.000 34.72335 103 SER B O 1
ATOM 4054 N N . ALA B 1 105 ? 37.80150 54.92700 -21.93723 1.000 36.66546 104 ALA B N 1
ATOM 4055 C CA . ALA B 1 105 ? 37.33216 53.63085 -21.46095 1.000 37.66483 104 ALA B CA 1
ATOM 4056 C C . ALA B 1 105 ? 35.89715 53.71800 -20.95663 1.000 38.00861 104 ALA B C 1
ATOM 4057 O O . ALA B 1 105 ? 35.09291 52.80550 -21.18360 1.000 38.26232 104 ALA B O 1
ATOM 4059 N N . PHE B 1 106 ? 35.56148 54.80623 -20.26123 1.000 34.30061 105 PHE B N 1
ATOM 4060 C CA . PHE B 1 106 ? 34.18775 55.02054 -19.81810 1.000 34.24498 105 PHE B CA 1
ATOM 4061 C C . PHE B 1 106 ? 33.22080 55.00741 -20.99853 1.000 35.58410 105 PHE B C 1
ATOM 4062 O O . PHE B 1 106 ? 32.12791 54.43345 -20.91334 1.000 32.91984 105 PHE B O 1
ATOM 4070 N N . LEU B 1 107 ? 33.62092 55.60365 -22.12071 1.000 33.80160 106 LEU B N 1
ATOM 4071 C CA . LEU B 1 107 ? 32.74211 55.71120 -23.28071 1.000 31.96536 106 LEU B CA 1
ATOM 4072 C C . LEU B 1 107 ? 32.68857 54.43096 -24.10817 1.000 34.17123 106 LEU B C 1
ATOM 4073 O O . LEU B 1 107 ? 31.70184 54.19783 -24.82116 1.000 29.88308 106 LEU B O 1
ATOM 4078 N N . THR B 1 108 ? 33.73732 53.61089 -24.05943 1.000 31.61660 107 THR B N 1
ATOM 4079 C CA . THR B 1 108 ? 33.88229 52.52719 -25.01983 1.000 34.12391 107 THR B CA 1
ATOM 4080 C C . THR B 1 108 ? 34.06563 51.14127 -24.41882 1.000 32.62459 107 THR B C 1
ATOM 4081 O O . THR B 1 108 ? 34.07457 50.16959 -25.18067 1.000 35.85369 107 THR B O 1
ATOM 4085 N N . GLU B 1 109 ? 34.21327 51.00773 -23.10401 1.000 31.92262 108 GLU B N 1
ATOM 4086 C CA . GLU B 1 109 ? 34.42888 49.70762 -22.48483 1.000 37.56568 108 GLU B CA 1
ATOM 4087 C C . GLU B 1 109 ? 33.48698 49.52084 -21.30585 1.000 37.11282 108 GLU B C 1
ATOM 4088 O O . GLU B 1 109 ? 33.06415 50.48818 -20.66674 1.000 37.51413 108 GLU B O 1
ATOM 4094 N N . ARG B 1 110 ? 33.16022 48.25961 -21.02487 1.000 39.46212 109 ARG B N 1
ATOM 4095 C CA . ARG B 1 110 ? 32.48621 47.93091 -19.77814 1.000 36.77671 109 ARG B CA 1
ATOM 4096 C C . ARG B 1 110 ? 33.43934 48.13876 -18.60799 1.000 37.64031 109 ARG B C 1
ATOM 4097 O O . ARG B 1 110 ? 34.63386 47.84231 -18.69739 1.000 38.97885 109 ARG B O 1
ATOM 4105 N N . ILE B 1 111 ? 32.91166 48.66673 -17.51394 1.000 39.72730 110 ILE B N 1
ATOM 4106 C CA . ILE B 1 111 ? 33.66492 48.86511 -16.28482 1.000 42.30702 110 ILE B CA 1
ATOM 4107 C C . ILE B 1 111 ? 32.95214 48.11449 -15.16758 1.000 41.76395 110 ILE B C 1
ATOM 4108 O O . ILE B 1 111 ? 31.98147 48.60918 -14.59311 1.000 40.40341 110 ILE B O 1
ATOM 4113 N N . PRO B 1 112 ? 33.41385 46.90736 -14.82631 1.000 45.41950 111 PRO B N 1
ATOM 4114 C CA . PRO B 1 112 ? 32.63655 46.06777 -13.89741 1.000 44.56706 111 PRO B CA 1
ATOM 4115 C C . PRO B 1 112 ? 32.34876 46.74196 -12.56901 1.000 48.04814 111 PRO B C 1
ATOM 4116 O O . PRO B 1 112 ? 31.23988 46.60529 -12.03580 1.000 43.19593 111 PRO B O 1
ATOM 4120 N N . ASP B 1 113 ? 33.31290 47.47980 -12.01802 1.000 46.19388 112 ASP B N 1
ATOM 4121 C CA . ASP B 1 113 ? 33.06782 48.14962 -10.74689 1.000 54.05206 112 ASP B CA 1
ATOM 4122 C C . ASP B 1 113 ? 31.97678 49.20806 -10.86756 1.000 51.68305 112 ASP B C 1
ATOM 4123 O O . ASP B 1 113 ? 31.23279 49.44247 -9.90720 1.000 48.45166 112 ASP B O 1
ATOM 4128 N N . LEU B 1 114 ? 31.86164 49.85463 -12.03154 1.000 45.80051 113 LEU B N 1
ATOM 4129 C CA . LEU B 1 114 ? 30.76483 50.79333 -12.24620 1.000 47.10680 113 LEU B CA 1
ATOM 4130 C C . LEU B 1 114 ? 29.43163 50.06431 -12.38099 1.000 43.21439 113 LEU B C 1
ATOM 4131 O O . LEU B 1 114 ? 28.40857 50.52765 -11.86226 1.000 43.16094 113 LEU B O 1
ATOM 4136 N N . GLU B 1 115 ? 29.42041 48.92509 -13.07633 1.000 42.07699 114 GLU B N 1
ATOM 4137 C CA . GLU B 1 115 ? 28.20073 48.12719 -13.16782 1.000 41.16360 114 GLU B CA 1
ATOM 4138 C C . GLU B 1 115 ? 27.74225 47.66455 -11.79075 1.000 41.51582 114 GLU B C 1
ATOM 4139 O O . GLU B 1 115 ? 26.54427 47.69112 -11.48194 1.000 41.43695 114 GLU B O 1
ATOM 4145 N N . THR B 1 116 ? 28.68316 47.23541 -10.94862 1.000 41.30330 115 THR B N 1
ATOM 4146 C CA . THR B 1 116 ? 28.33182 46.82850 -9.59290 1.000 45.22563 115 THR B CA 1
ATOM 4147 C C . THR B 1 116 ? 27.66564 47.97160 -8.83598 1.000 48.20118 115 THR B C 1
ATOM 4148 O O . THR B 1 116 ? 26.62889 47.78433 -8.18715 1.000 42.96984 115 THR B O 1
ATOM 4152 N N . GLU B 1 117 ? 28.24682 49.17155 -8.91394 1.000 44.69491 116 GLU B N 1
ATOM 4153 C CA . GLU B 1 117 ? 27.67396 50.30997 -8.20315 1.000 51.12696 116 GLU B CA 1
ATOM 4154 C C . GLU B 1 117 ? 26.29828 50.66851 -8.75178 1.000 47.69158 116 GLU B C 1
ATOM 4155 O O . GLU B 1 117 ? 25.36265 50.91200 -7.97975 1.000 46.82731 116 GLU B O 1
ATOM 4161 N N . LEU B 1 118 ? 26.15749 50.70733 -10.08060 1.000 46.14359 117 LEU B N 1
ATOM 4162 C CA . LEU B 1 118 ? 24.86625 51.01976 -10.68777 1.000 42.33644 117 LEU B CA 1
ATOM 4163 C C . LEU B 1 118 ? 23.79552 50.02858 -10.24922 1.000 44.53660 117 LEU B C 1
ATOM 4164 O O . LEU B 1 118 ? 22.67832 50.42392 -9.89896 1.000 43.92485 117 LEU B O 1
ATOM 4169 N N . HIS B 1 119 ? 24.11161 48.72918 -10.28235 1.000 41.95529 118 HIS B N 1
ATOM 4170 C CA . HIS B 1 119 ? 23.15718 47.72371 -9.81807 1.000 43.44109 118 HIS B CA 1
ATOM 4171 C C . HIS B 1 119 ? 22.76768 47.97317 -8.36557 1.000 46.38689 118 HIS B C 1
ATOM 4172 O O . HIS B 1 119 ? 21.58157 47.95479 -8.01328 1.000 44.69563 118 HIS B O 1
ATOM 4179 N N . ALA B 1 120 ? 23.75992 48.21252 -7.50407 1.000 46.56423 119 ALA B N 1
ATOM 4180 C CA . ALA B 1 120 ? 23.47046 48.40651 -6.08646 1.000 50.04568 119 ALA B CA 1
ATOM 4181 C C . ALA B 1 120 ? 22.59608 49.63386 -5.86389 1.000 52.83916 119 ALA B C 1
ATOM 4182 O O . ALA B 1 120 ? 21.62912 49.58086 -5.09667 1.000 52.30298 119 ALA B O 1
ATOM 4184 N N . LEU B 1 121 ? 22.91965 50.75078 -6.52334 1.000 51.18875 120 LEU B N 1
ATOM 4185 C CA . LEU B 1 121 ? 22.09314 51.95057 -6.40241 1.000 55.49336 120 LEU B CA 1
ATOM 4186 C C . LEU B 1 121 ? 20.67934 51.69069 -6.90830 1.000 55.27520 120 LEU B C 1
ATOM 4187 O O . LEU B 1 121 ? 19.69426 51.99448 -6.22417 1.000 57.48219 120 LEU B O 1
ATOM 4192 N N . LEU B 1 122 ? 20.56261 51.11129 -8.10667 1.000 50.88398 121 LEU B N 1
ATOM 4193 C CA . LEU B 1 122 ? 19.24729 50.80178 -8.65615 1.000 49.53898 121 LEU B CA 1
ATOM 4194 C C . LEU B 1 122 ? 18.46011 49.88499 -7.73607 1.000 55.65166 121 LEU B C 1
ATOM 4195 O O . LEU B 1 122 ? 17.22854 49.97607 -7.67285 1.000 58.66110 121 LEU B O 1
ATOM 4200 N N . ASP B 1 123 ? 19.14815 49.00046 -7.02058 1.000 55.18262 122 ASP B N 1
ATOM 4201 C CA . ASP B 1 123 ? 18.51371 48.06517 -6.10694 1.000 57.60002 122 ASP B CA 1
ATOM 4202 C C . ASP B 1 123 ? 18.45393 48.59133 -4.67955 1.000 59.87431 122 ASP B C 1
ATOM 4203 O O . ASP B 1 123 ? 17.97098 47.88076 -3.79264 1.000 60.77008 122 ASP B O 1
ATOM 4208 N N . SER B 1 124 ? 18.91799 49.82132 -4.44082 1.000 61.20469 123 SER B N 1
ATOM 4209 C CA . SER B 1 124 ? 18.99126 50.34685 -3.08211 1.000 64.06098 123 SER B CA 1
ATOM 4210 C C . SER B 1 124 ? 17.61966 50.62478 -2.48042 1.000 70.05949 123 SER B C 1
ATOM 4211 O O . SER B 1 124 ? 17.49423 50.65325 -1.25110 1.000 70.54516 123 SER B O 1
ATOM 4214 N N . LYS B 1 125 ? 16.59239 50.81904 -3.30524 1.000 69.23538 124 LYS B N 1
ATOM 4215 C CA . LYS B 1 125 ? 15.26613 51.16397 -2.81039 1.000 72.41866 124 LYS B CA 1
ATOM 4216 C C . LYS B 1 125 ? 14.21663 50.37828 -3.58102 1.000 74.63301 124 LYS B C 1
ATOM 4217 O O . LYS B 1 125 ? 14.25296 50.33622 -4.81454 1.000 70.74729 124 LYS B O 1
ATOM 4223 N N . LYS B 1 126 ? 13.28947 49.75644 -2.85249 1.000 77.94684 125 LYS B N 1
ATOM 4224 C CA . LYS B 1 126 ? 12.23998 48.97145 -3.48981 1.000 75.99460 125 LYS B CA 1
ATOM 4225 C C . LYS B 1 126 ? 11.46312 49.81749 -4.48954 1.000 74.13677 125 LYS B C 1
ATOM 4226 O O . LYS B 1 126 ? 11.11317 50.96860 -4.21644 1.000 79.33363 125 LYS B O 1
ATOM 4232 N N . GLY B 1 127 ? 11.18578 49.23286 -5.65378 1.000 71.64757 126 GLY B N 1
ATOM 4233 C CA . GLY B 1 127 ? 10.34404 49.85837 -6.64899 1.000 74.35656 126 GLY B CA 1
ATOM 4234 C C . GLY B 1 127 ? 11.05360 50.74903 -7.64627 1.000 67.39952 126 GLY B C 1
ATOM 4235 O O . GLY B 1 127 ? 10.45786 51.09070 -8.67590 1.000 69.97058 126 GLY B O 1
ATOM 4236 N N . ILE B 1 128 ? 12.30144 51.14030 -7.38170 1.000 65.22118 127 ILE B N 1
ATOM 4237 C CA . ILE B 1 128 ? 13.00135 52.03665 -8.29971 1.000 65.96940 127 ILE B CA 1
ATOM 4238 C C . ILE B 1 128 ? 13.06126 51.43662 -9.69921 1.000 61.80776 127 ILE B C 1
ATOM 4239 O O . ILE B 1 128 ? 12.80619 52.12357 -10.69466 1.000 59.97909 127 ILE B O 1
ATOM 4244 N N . ILE B 1 129 ? 13.39541 50.14818 -9.80272 1.000 57.98024 128 ILE B N 1
ATOM 4245 C CA . ILE B 1 129 ? 13.61383 49.55380 -11.11941 1.000 59.42769 128 ILE B CA 1
ATOM 4246 C C . ILE B 1 129 ? 12.29818 49.40045 -11.87314 1.000 58.09884 128 ILE B C 1
ATOM 4247 O O . ILE B 1 129 ? 12.23119 49.63755 -13.08600 1.000 55.58173 128 ILE B O 1
ATOM 4252 N N . ASP B 1 130 ? 11.23129 49.00912 -11.17326 1.000 57.13256 129 ASP B N 1
ATOM 4253 C CA . ASP B 1 130 ? 9.97693 48.70827 -11.85698 1.000 62.40367 129 ASP B CA 1
ATOM 4254 C C . ASP B 1 130 ? 9.35988 49.93989 -12.50954 1.000 61.37502 129 ASP B C 1
ATOM 4255 O O . ASP B 1 130 ? 8.67170 49.81457 -13.52804 1.000 63.55155 129 ASP B O 1
ATOM 4260 N N . GLN B 1 131 ? 9.57729 51.12729 -11.94892 1.000 57.87592 130 GLN B N 1
ATOM 4261 C CA . GLN B 1 131 ? 9.01121 52.34554 -12.51077 1.000 65.59990 130 GLN B CA 1
ATOM 4262 C C . GLN B 1 131 ? 9.95700 53.04685 -13.48247 1.000 62.74389 130 GLN B C 1
ATOM 4263 O O . GLN B 1 131 ? 9.73933 54.21895 -13.80874 1.000 61.94041 130 GLN B O 1
ATOM 4269 N N . ILE B 1 132 ? 10.99479 52.36071 -13.94846 1.000 59.32610 131 ILE B N 1
ATOM 4270 C CA . ILE B 1 132 ? 11.87409 52.88891 -14.98397 1.000 51.02073 131 ILE B CA 1
ATOM 4271 C C . ILE B 1 132 ? 11.31792 52.46389 -16.33425 1.000 53.69294 131 ILE B C 1
ATOM 4272 O O . ILE B 1 132 ? 11.24652 51.26677 -16.63564 1.000 54.59363 131 ILE B O 1
ATOM 4277 N N . ASP B 1 133 ? 10.91844 53.44223 -17.14594 1.000 56.66293 132 ASP B N 1
ATOM 4278 C CA . ASP B 1 133 ? 10.49356 53.15965 -18.51027 1.000 53.20360 132 ASP B CA 1
ATOM 4279 C C . ASP B 1 133 ? 11.66271 53.09580 -19.47778 1.000 46.93579 132 ASP B C 1
ATOM 4280 O O . ASP B 1 133 ? 11.61471 52.32698 -20.44358 1.000 49.33382 132 ASP B O 1
ATOM 4285 N N . THR B 1 134 ? 12.71246 53.87541 -19.23509 1.000 44.10875 133 THR B N 1
ATOM 4286 C CA . THR B 1 134 ? 13.89677 53.87297 -20.08063 1.000 43.11236 133 THR B CA 1
ATOM 4287 C C . THR B 1 134 ? 15.01373 54.60249 -19.35468 1.000 45.01621 133 THR B C 1
ATOM 4288 O O . THR B 1 134 ? 14.76216 55.47282 -18.51533 1.000 46.09493 133 THR B O 1
ATOM 4292 N N . PHE B 1 135 ? 16.24312 54.23848 -19.68638 1.000 40.14975 134 PHE B N 1
ATOM 4293 C CA . PHE B 1 135 ? 17.39661 55.02629 -19.29485 1.000 38.03111 134 PHE B CA 1
ATOM 4294 C C . PHE B 1 135 ? 17.64127 56.10455 -20.33851 1.000 40.27780 134 PHE B C 1
ATOM 4295 O O . PHE B 1 135 ? 17.35111 55.92760 -21.52520 1.000 37.90304 134 PHE B O 1
ATOM 4303 N N . ILE B 1 136 ? 18.15028 57.24067 -19.88009 1.000 40.41135 135 ILE B N 1
ATOM 4304 C CA . ILE B 1 136 ? 18.67239 58.27770 -20.75719 1.000 36.88593 135 ILE B CA 1
ATOM 4305 C C . ILE B 1 136 ? 20.11228 58.53181 -20.34727 1.000 36.53370 135 ILE B C 1
ATOM 4306 O O . ILE B 1 136 ? 20.40412 58.70086 -19.15786 1.000 40.35404 135 ILE B O 1
ATOM 4311 N N . SER B 1 137 ? 21.00977 58.51144 -21.32182 1.000 31.96920 136 SER B N 1
ATOM 4312 C CA . SER B 1 137 ? 22.41409 58.80761 -21.10449 1.000 32.94996 136 SER B CA 1
ATOM 4313 C C . SER B 1 137 ? 22.83890 59.85161 -22.12353 1.000 34.49680 136 SER B C 1
ATOM 4314 O O . SER B 1 137 ? 22.44737 59.78067 -23.29281 1.000 34.32277 136 SER B O 1
ATOM 4317 N N . ILE B 1 138 ? 23.62754 60.83307 -21.67262 1.000 32.64626 137 ILE B N 1
ATOM 4318 C CA . ILE B 1 138 ? 24.11146 61.88043 -22.57165 1.000 38.82975 137 ILE B CA 1
ATOM 4319 C C . ILE B 1 138 ? 25.33131 61.43933 -23.36077 1.000 41.55765 137 ILE B C 1
ATOM 4320 O O . ILE B 1 138 ? 25.81721 62.19246 -24.21452 1.000 39.50727 137 ILE B O 1
ATOM 4325 N N . CYS B 1 139 ? 25.83569 60.23470 -23.11269 1.000 35.04930 138 CYS B N 1
ATOM 4326 C CA . CYS B 1 139 ? 26.96287 59.70746 -23.86283 1.000 32.59269 138 CYS B CA 1
ATOM 4327 C C . CYS B 1 139 ? 26.86603 58.19221 -23.87834 1.000 34.13384 138 CYS B C 1
ATOM 4328 O O . CYS B 1 139 ? 26.11548 57.59080 -23.10627 1.000 30.54675 138 CYS B O 1
ATOM 4331 N N . ASN B 1 140 ? 27.64472 57.57994 -24.76267 1.000 28.00497 139 ASN B N 1
ATOM 4332 C CA . ASN B 1 140 ? 27.75877 56.13005 -24.75327 1.000 31.01041 139 ASN B CA 1
ATOM 4333 C C . ASN B 1 140 ? 28.37726 55.67924 -23.43923 1.000 32.42676 139 ASN B C 1
ATOM 4334 O O . ASN B 1 140 ? 29.26522 56.33780 -22.89148 1.000 32.20937 139 ASN B O 1
ATOM 4339 N N . CYS B 1 141 ? 27.88721 54.56286 -22.92427 1.000 29.78325 140 CYS B N 1
ATOM 4340 C CA . CYS B 1 141 ? 28.42451 54.01661 -21.68849 1.000 29.86127 140 CYS B CA 1
ATOM 4341 C C . CYS B 1 141 ? 28.11616 52.52979 -21.63403 1.000 30.65326 140 CYS B C 1
ATOM 4342 O O . CYS B 1 141 ? 27.02275 52.15082 -21.20120 1.000 28.91956 140 CYS B O 1
ATOM 4345 N N . PRO B 1 142 ? 29.02764 51.67057 -22.10307 1.000 29.80715 141 PRO B N 1
ATOM 4346 C CA . PRO B 1 142 ? 28.75875 50.22078 -22.09904 1.000 31.92079 141 PRO B CA 1
ATOM 4347 C C . PRO B 1 142 ? 28.46010 49.65451 -20.72259 1.000 36.53603 141 PRO B C 1
ATOM 4348 O O . PRO B 1 142 ? 27.74904 48.64745 -20.62771 1.000 32.99950 141 PRO B O 1
ATOM 4352 N N . SER B 1 143 ? 28.97318 50.26488 -19.64953 1.000 30.48372 142 SER B N 1
ATOM 4353 C CA . SER B 1 143 ? 28.62737 49.79717 -18.30959 1.000 34.78205 142 SER B CA 1
ATOM 4354 C C . SER B 1 143 ? 27.12906 49.92142 -18.06606 1.000 35.76957 142 SER B C 1
ATOM 4355 O O . SER B 1 143 ? 26.46468 48.94852 -17.68843 1.000 32.51294 142 SER B O 1
ATOM 4358 N N . LEU B 1 144 ? 26.57441 51.11427 -18.29708 1.000 33.60030 143 LEU B N 1
ATOM 4359 C CA . LEU B 1 144 ? 25.13669 51.30168 -18.13121 1.000 32.40567 143 LEU B CA 1
ATOM 4360 C C . LEU B 1 144 ? 24.35095 50.43772 -19.10825 1.000 30.78771 143 LEU B C 1
ATOM 4361 O O . LEU B 1 144 ? 23.31978 49.85955 -18.74895 1.000 31.18236 143 LEU B O 1
ATOM 4366 N N . GLU B 1 145 ? 24.80990 50.35213 -20.35544 1.000 28.60475 144 GLU B N 1
ATOM 4367 C CA . GLU B 1 145 ? 24.07795 49.57819 -21.34997 1.000 28.93318 144 GLU B CA 1
ATOM 4368 C C . GLU B 1 145 ? 24.04342 48.09755 -20.98163 1.000 32.72342 144 GLU B C 1
ATOM 4369 O O . GLU B 1 145 ? 23.03196 47.42013 -21.19726 1.000 31.08571 144 GLU B O 1
ATOM 4375 N N . HIS B 1 146 ? 25.12860 47.58421 -20.40406 1.000 30.62724 145 HIS B N 1
ATOM 4376 C CA . HIS B 1 146 ? 25.13902 46.20250 -19.92963 1.000 30.40070 145 HIS B CA 1
ATOM 4377 C C . HIS B 1 146 ? 24.14722 46.00781 -18.78581 1.000 32.24791 145 HIS B C 1
ATOM 4378 O O . HIS B 1 146 ? 23.36712 45.04707 -18.77691 1.000 33.72922 145 HIS B O 1
ATOM 4385 N N . VAL B 1 147 ? 24.17038 46.90904 -17.80237 1.000 32.39572 146 VAL B N 1
ATOM 4386 C CA . VAL B 1 147 ? 23.19519 46.84911 -16.71588 1.000 32.73940 146 VAL B CA 1
ATOM 4387 C C . VAL B 1 147 ? 21.77635 46.88755 -17.27243 1.000 34.59630 146 VAL B C 1
ATOM 4388 O O . VAL B 1 147 ? 20.89433 46.14485 -16.82202 1.000 34.72045 146 VAL B O 1
ATOM 4392 N N . ALA B 1 148 ? 21.54090 47.73734 -18.27564 1.000 30.27355 147 ALA B N 1
ATOM 4393 C CA . ALA B 1 148 ? 20.20047 47.88467 -18.83505 1.000 33.99513 147 ALA B CA 1
ATOM 4394 C C . ALA B 1 148 ? 19.71044 46.58963 -19.47332 1.000 33.97613 147 ALA B C 1
ATOM 4395 O O . ALA B 1 148 ? 18.53904 46.22529 -19.32612 1.000 38.93279 147 ALA B O 1
ATOM 4397 N N . ARG B 1 149 ? 20.58175 45.88322 -20.19807 1.000 33.49637 148 ARG B N 1
ATOM 4398 C CA . ARG B 1 149 ? 20.16522 44.60967 -20.78062 1.000 36.55422 148 ARG B CA 1
ATOM 4399 C C . ARG B 1 149 ? 19.73981 43.62424 -19.69911 1.000 32.16478 148 ARG B C 1
ATOM 4400 O O . ARG B 1 149 ? 18.73317 42.91857 -19.84889 1.000 32.42004 148 ARG B O 1
ATOM 4408 N N . THR B 1 150 ? 20.49198 43.56205 -18.59890 1.000 30.36023 149 THR B N 1
ATOM 4409 C CA . THR B 1 150 ? 20.14703 42.63457 -17.52507 1.000 30.64441 149 THR B CA 1
ATOM 4410 C C . THR B 1 150 ? 18.75732 42.91957 -16.96668 1.000 33.14385 149 THR B C 1
ATOM 4411 O O . THR B 1 150 ? 18.01676 41.99094 -16.62179 1.000 35.11151 149 THR B O 1
ATOM 4415 N N . LEU B 1 151 ? 18.38036 44.19335 -16.88184 1.000 33.23740 150 LEU B N 1
ATOM 4416 C CA . LEU B 1 151 ? 17.09864 44.59733 -16.31716 1.000 39.32581 150 LEU B CA 1
ATOM 4417 C C . LEU B 1 151 ? 15.99777 44.72427 -17.36409 1.000 39.51115 150 LEU B C 1
ATOM 4418 O O . LEU B 1 151 ? 14.85180 45.01474 -17.00433 1.000 42.63198 150 LEU B O 1
ATOM 4423 N N . GLY B 1 152 ? 16.31499 44.52600 -18.64099 1.000 37.48040 151 GLY B N 1
ATOM 4424 C CA . GLY B 1 152 ? 15.32177 44.64330 -19.69432 1.000 38.27068 151 GLY B CA 1
ATOM 4425 C C . GLY B 1 152 ? 14.90495 46.06103 -20.02890 1.000 38.77232 151 GLY B C 1
ATOM 4426 O O . GLY B 1 152 ? 13.76775 46.28032 -20.45809 1.000 41.95775 151 GLY B O 1
ATOM 4427 N N . LYS B 1 153 ? 15.79491 47.03100 -19.85848 1.000 36.89459 152 LYS B N 1
ATOM 4428 C CA . LYS B 1 153 ? 15.48140 48.42785 -20.12165 1.000 40.16246 152 LYS B CA 1
ATOM 4429 C C . LYS B 1 153 ? 16.23640 48.91890 -21.35027 1.000 41.20065 152 LYS B C 1
ATOM 4430 O O . LYS B 1 153 ? 17.35115 48.47133 -21.63436 1.000 39.69334 152 LYS B O 1
ATOM 4436 N N . GLU B 1 154 ? 15.62208 49.84671 -22.07847 1.000 39.99655 153 GLU B N 1
ATOM 4437 C CA . GLU B 1 154 ? 16.29878 50.48042 -23.19845 1.000 39.11895 153 GLU B CA 1
ATOM 4438 C C . GLU B 1 154 ? 17.10872 51.67887 -22.71139 1.000 37.42949 153 GLU B C 1
ATOM 4439 O O . GLU B 1 154 ? 16.89929 52.19754 -21.61063 1.000 34.85068 153 GLU B O 1
ATOM 4445 N N . VAL B 1 155 ? 18.05416 52.10533 -23.54707 1.000 35.49677 154 VAL B N 1
ATOM 4446 C CA . VAL B 1 155 ? 18.90986 53.25466 -23.26652 1.000 35.26778 154 VAL B CA 1
ATOM 4447 C C . VAL B 1 155 ? 18.80129 54.21129 -24.44461 1.000 36.95716 154 VAL B C 1
ATOM 4448 O O . VAL B 1 155 ? 19.26137 53.89757 -25.54941 1.000 35.39930 154 VAL B O 1
ATOM 4452 N N . MET B 1 156 ? 18.19786 55.37117 -24.21622 1.000 35.17602 155 MET B N 1
ATOM 4453 C CA . MET B 1 156 ? 18.19949 56.43989 -25.20272 1.000 31.82414 155 MET B CA 1
ATOM 4454 C C . MET B 1 156 ? 19.43698 57.30146 -24.99630 1.000 34.32665 155 MET B C 1
ATOM 4455 O O . MET B 1 156 ? 19.68907 57.77615 -23.88556 1.000 33.82857 155 MET B O 1
ATOM 4460 N N . HIS B 1 157 ? 20.20918 57.49556 -26.06235 1.000 30.65390 156 HIS B N 1
ATOM 4461 C CA . HIS B 1 157 ? 21.39645 58.33988 -26.02418 1.000 32.64012 156 HIS B CA 1
ATOM 4462 C C . HIS B 1 157 ? 21.03397 59.70617 -26.60210 1.000 32.74078 156 HIS B C 1
ATOM 4463 O O . HIS B 1 157 ? 20.69579 59.81392 -27.78644 1.000 33.89959 156 HIS B O 1
ATOM 4470 N N . ILE B 1 158 ? 21.10254 60.74269 -25.76569 1.000 30.69193 157 ILE B N 1
ATOM 4471 C CA . ILE B 1 158 ? 20.53994 62.05338 -26.07601 1.000 32.82545 157 ILE B CA 1
ATOM 4472 C C . ILE B 1 158 ? 21.58264 63.13131 -25.82073 1.000 36.64275 157 ILE B C 1
ATOM 4473 O O . ILE B 1 158 ? 22.29297 63.10173 -24.80824 1.000 37.18750 157 ILE B O 1
ATOM 4478 N N . GLU B 1 159 ? 21.65771 64.09396 -26.73795 1.000 32.73194 158 GLU B N 1
ATOM 4479 C CA . GLU B 1 159 ? 22.63992 65.16364 -26.65976 1.000 35.84300 158 GLU B CA 1
ATOM 4480 C C . GLU B 1 159 ? 22.20682 66.28622 -27.59612 1.000 36.54871 158 GLU B C 1
ATOM 4481 O O . GLU B 1 159 ? 21.38832 66.08380 -28.49854 1.000 31.57708 158 GLU B O 1
ATOM 4487 N N . ILE B 1 160 ? 22.75054 67.48285 -27.36100 1.000 35.54914 159 ILE B N 1
ATOM 4488 C CA . ILE B 1 160 ? 22.45791 68.59078 -28.26231 1.000 36.14237 159 ILE B CA 1
ATOM 4489 C C . ILE B 1 160 ? 22.95438 68.23952 -29.66097 1.000 35.30337 159 ILE B C 1
ATOM 4490 O O . ILE B 1 160 ? 23.99317 67.58761 -29.83062 1.000 34.27412 159 ILE B O 1
ATOM 4495 N N . GLY B 1 161 ? 22.20198 68.66809 -30.67387 1.000 34.15852 160 GLY B N 1
ATOM 4496 C CA . GLY B 1 161 ? 22.42281 68.23487 -32.03584 1.000 33.78835 160 GLY B CA 1
ATOM 4497 C C . GLY B 1 161 ? 23.43024 69.07713 -32.79826 1.000 33.18340 160 GLY B C 1
ATOM 4498 O O . GLY B 1 161 ? 24.07613 69.97210 -32.24420 1.000 32.56043 160 GLY B O 1
ATOM 4499 N N . PRO B 1 162 ? 23.59432 68.78643 -34.09489 1.000 30.39118 161 PRO B N 1
ATOM 4500 C CA . PRO B 1 162 ? 24.58775 69.50807 -34.90237 1.000 30.60379 161 PRO B CA 1
ATOM 4501 C C . PRO B 1 162 ? 24.11534 70.86098 -35.40222 1.000 34.46433 161 PRO B C 1
ATOM 4502 O O . PRO B 1 162 ? 24.94627 71.64601 -35.88111 1.000 31.93146 161 PRO B O 1
ATOM 4506 N N . LEU B 1 163 ? 22.81897 71.14807 -35.32967 1.000 33.62575 162 LEU B N 1
ATOM 4507 C CA . LEU B 1 163 ? 22.26484 72.44450 -35.70219 1.000 36.02772 162 LEU B CA 1
ATOM 4508 C C . LEU B 1 163 ? 21.74021 73.10902 -34.43821 1.000 37.26194 162 LEU B C 1
ATOM 4509 O O . LEU B 1 163 ? 20.90378 72.53328 -33.73298 1.000 37.92615 162 LEU B O 1
ATOM 4514 N N . ARG B 1 164 ? 22.23562 74.30855 -34.14770 1.000 37.89596 163 ARG B N 1
ATOM 4515 C CA . ARG B 1 164 ? 21.96229 74.94951 -32.87099 1.000 39.16585 163 ARG B CA 1
ATOM 4516 C C . ARG B 1 164 ? 21.61308 76.41393 -33.07613 1.000 41.41191 163 ARG B C 1
ATOM 4517 O O . ARG B 1 164 ? 22.06887 77.05543 -34.02763 1.000 39.49671 163 ARG B O 1
ATOM 4525 N N . ALA B 1 165 ? 20.79385 76.93544 -32.16878 1.000 43.03019 164 ALA B N 1
ATOM 4526 C CA . ALA B 1 165 ? 20.55860 78.36547 -32.13003 1.000 46.16977 164 ALA B CA 1
ATOM 4527 C C . ALA B 1 165 ? 21.88268 79.09087 -31.88612 1.000 45.18369 164 ALA B C 1
ATOM 4528 O O . ALA B 1 165 ? 22.80690 78.52635 -31.29205 1.000 47.07139 164 ALA B O 1
ATOM 4530 N N . PRO B 1 166 ? 22.00561 80.35136 -32.32901 1.000 45.00978 165 PRO B N 1
ATOM 4531 C CA . PRO B 1 166 ? 20.96595 81.13419 -33.00470 1.000 46.88196 165 PRO B CA 1
ATOM 4532 C C . PRO B 1 166 ? 20.95155 80.97129 -34.52792 1.000 45.80372 165 PRO B C 1
ATOM 4533 O O . PRO B 1 166 ? 20.06498 81.51996 -35.17883 1.000 44.09631 165 PRO B O 1
ATOM 4537 N N . MET B 1 167 ? 21.92267 80.24554 -35.08998 1.000 42.99131 166 MET B N 1
ATOM 4538 C CA . MET B 1 167 ? 21.98200 80.11458 -36.54349 1.000 44.74039 166 MET B CA 1
ATOM 4539 C C . MET B 1 167 ? 20.87264 79.21467 -37.06950 1.000 43.30709 166 MET B C 1
ATOM 4540 O O . MET B 1 167 ? 20.36406 79.43642 -38.17494 1.000 42.13219 166 MET B O 1
ATOM 4545 N N . TYR B 1 168 ? 20.47585 78.21112 -36.29472 1.000 40.95057 167 TYR B N 1
ATOM 4546 C CA . TYR B 1 168 ? 19.50126 77.22458 -36.73007 1.000 39.65515 167 TYR B CA 1
ATOM 4547 C C . TYR B 1 168 ? 18.43926 77.04403 -35.65622 1.000 44.95646 167 TYR B C 1
ATOM 4548 O O . TYR B 1 168 ? 18.60217 77.47152 -34.50909 1.000 40.99409 167 TYR B O 1
ATOM 4557 N N . ARG B 1 169 ? 17.34120 76.39491 -36.04098 1.000 40.69007 168 ARG B N 1
ATOM 4558 C CA . ARG B 1 169 ? 16.47091 75.78632 -35.04426 1.000 48.54152 168 ARG B CA 1
ATOM 4559 C C . ARG B 1 169 ? 17.29779 74.84553 -34.17746 1.000 41.05205 168 ARG B C 1
ATOM 4560 O O . ARG B 1 169 ? 18.18026 74.14033 -34.67327 1.000 38.48202 168 ARG B O 1
ATOM 4568 N N . ASN B 1 170 ? 17.03152 74.84684 -32.87430 1.000 43.46710 169 ASN B N 1
ATOM 4569 C CA . ASN B 1 170 ? 17.73746 73.92508 -31.99479 1.000 42.62231 169 ASN B CA 1
ATOM 4570 C C . ASN B 1 170 ? 17.33341 72.49709 -32.33078 1.000 37.59331 169 ASN B C 1
ATOM 4571 O O . ASN B 1 170 ? 16.14364 72.20100 -32.47756 1.000 36.24450 169 ASN B O 1
ATOM 4576 N N . THR B 1 171 ? 18.32309 71.61689 -32.46322 1.000 35.27423 170 THR B N 1
ATOM 4577 C CA . THR B 1 171 ? 18.09056 70.19617 -32.68404 1.000 36.95074 170 THR B CA 1
ATOM 4578 C C . THR B 1 171 ? 18.78306 69.38122 -31.59782 1.000 38.06132 170 THR B C 1
ATOM 4579 O O . THR B 1 171 ? 19.60478 69.89008 -30.83045 1.000 38.82024 170 THR B O 1
ATOM 4583 N N . ALA B 1 172 ? 18.45282 68.09135 -31.54961 1.000 37.52148 171 ALA B N 1
ATOM 4584 C CA . ALA B 1 172 ? 19.06381 67.18220 -30.59249 1.000 32.19167 171 ALA B CA 1
ATOM 4585 C C . ALA B 1 172 ? 19.17914 65.80120 -31.21556 1.000 35.57806 171 ALA B C 1
ATOM 4586 O O . ALA B 1 172 ? 18.51359 65.48563 -32.20594 1.000 32.32821 171 ALA B O 1
ATOM 4588 N N . TYR B 1 173 ? 20.05034 64.98605 -30.62489 1.000 33.04573 172 TYR B N 1
ATOM 4589 C CA . TYR B 1 173 ? 20.15889 63.57480 -30.96059 1.000 32.37850 172 TYR B CA 1
ATOM 4590 C C . TYR B 1 173 ? 19.28367 62.73651 -30.03792 1.000 35.73073 172 TYR B C 1
ATOM 4591 O O . TYR B 1 173 ? 19.13576 63.04587 -28.85010 1.000 38.43930 172 TYR B O 1
ATOM 4600 N N . LEU B 1 174 ? 18.70773 61.67003 -30.59618 1.000 34.37323 173 LEU B N 1
ATOM 4601 C CA . LEU B 1 174 ? 18.04832 60.62329 -29.81665 1.000 31.98918 173 LEU B CA 1
ATOM 4602 C C . LEU B 1 174 ? 18.30112 59.30634 -30.54050 1.000 34.00513 173 LEU B C 1
ATOM 4603 O O . LEU B 1 174 ? 17.74005 59.06018 -31.61407 1.000 31.46267 173 LEU B O 1
ATOM 4608 N N . ASP B 1 175 ? 19.14667 58.46497 -29.95438 1.000 34.75358 174 ASP B N 1
ATOM 4609 C CA . ASP B 1 175 ? 19.64668 57.27392 -30.62400 1.000 32.83897 174 ASP B CA 1
ATOM 4610 C C . ASP B 1 175 ? 19.67140 56.12829 -29.62459 1.000 30.36852 174 ASP B C 1
ATOM 4611 O O . ASP B 1 175 ? 20.26829 56.25627 -28.55184 1.000 32.35012 174 ASP B O 1
ATOM 4616 N N . PHE B 1 176 ? 19.01765 55.01632 -29.97124 1.000 31.67382 175 PHE B N 1
ATOM 4617 C CA . PHE B 1 176 ? 18.94334 53.87613 -29.06121 1.000 34.01333 175 PHE B CA 1
ATOM 4618 C C . PHE B 1 176 ? 20.23667 53.07265 -28.99838 1.000 36.35266 175 PHE B C 1
ATOM 4619 O O . PHE B 1 176 ? 20.45532 52.35136 -28.01606 1.000 35.97364 175 PHE B O 1
ATOM 4627 N N . ALA B 1 177 ? 21.09183 53.17112 -30.01452 1.000 31.56798 176 ALA B N 1
ATOM 4628 C CA . ALA B 1 177 ? 22.33014 52.40424 -30.06678 1.000 31.78817 176 ALA B CA 1
ATOM 4629 C C . ALA B 1 177 ? 23.54280 53.20350 -29.61336 1.000 33.75263 176 ALA B C 1
ATOM 4630 O O . ALA B 1 177 ? 24.43435 52.64821 -28.96476 1.000 30.41630 176 ALA B O 1
ATOM 4632 N N . GLY B 1 178 ? 23.59260 54.49764 -29.92657 1.000 29.52915 177 GLY B N 1
ATOM 4633 C CA . GLY B 1 178 ? 24.72884 55.31604 -29.55934 1.000 29.39658 177 GLY B CA 1
ATOM 4634 C C . GLY B 1 178 ? 24.60872 56.74134 -30.05634 1.000 31.87645 177 GLY B C 1
ATOM 4635 O O . GLY B 1 178 ? 23.93747 57.00358 -31.05710 1.000 32.45912 177 GLY B O 1
ATOM 4636 N N . VAL B 1 179 ? 25.25768 57.67752 -29.37441 1.000 28.65233 178 VAL B N 1
ATOM 4637 C CA . VAL B 1 179 ? 25.23818 59.08162 -29.77012 1.000 28.51492 178 VAL B CA 1
ATOM 4638 C C . VAL B 1 179 ? 26.63989 59.45649 -30.23330 1.000 34.83608 178 VAL B C 1
ATOM 4639 O O . VAL B 1 179 ? 27.62733 59.14577 -29.55466 1.000 29.72497 178 VAL B O 1
ATOM 4643 N N . ASN B 1 180 ? 26.72642 60.08570 -31.41091 1.000 28.65930 179 ASN B N 1
ATOM 4644 C CA . ASN B 1 180 ? 27.99766 60.44365 -32.03882 1.000 31.51242 179 ASN B CA 1
ATOM 4645 C C . ASN B 1 180 ? 28.69974 59.20742 -32.58663 1.000 34.68577 179 ASN B C 1
ATOM 4646 O O . ASN B 1 180 ? 28.92048 59.09712 -33.79684 1.000 32.91255 179 ASN B O 1
ATOM 4651 N N . GLY B 1 181 ? 29.05659 58.27709 -31.70606 1.000 31.99660 180 GLY B N 1
ATOM 4652 C CA . GLY B 1 181 ? 29.66455 57.02313 -32.10313 1.000 30.44028 180 GLY B CA 1
ATOM 4653 C C . GLY B 1 181 ? 28.67666 55.87381 -32.01653 1.000 33.59975 180 GLY B C 1
ATOM 4654 O O . GLY B 1 181 ? 27.81172 55.84367 -31.14518 1.000 32.78842 180 GLY B O 1
ATOM 4655 N N . GLY B 1 182 ? 28.80722 54.93002 -32.94606 1.000 33.04576 181 GLY B N 1
ATOM 4656 C CA . GLY B 1 182 ? 27.91628 53.78163 -32.97332 1.000 32.30301 181 GLY B CA 1
ATOM 4657 C C . GLY B 1 182 ? 26.46459 54.12632 -33.21759 1.000 33.37598 181 GLY B C 1
ATOM 4658 O O . GLY B 1 182 ? 25.57566 53.41775 -32.73236 1.000 31.55457 181 GLY B O 1
ATOM 4659 N N . THR B 1 183 ? 26.19805 55.18965 -33.97310 1.000 30.83548 182 THR B N 1
ATOM 4660 C CA . THR B 1 183 ? 24.83561 55.65180 -34.18585 1.000 29.51397 182 THR B CA 1
ATOM 4661 C C . THR B 1 183 ? 24.07534 54.71733 -35.12498 1.000 34.65473 182 THR B C 1
ATOM 4662 O O . THR B 1 183 ? 24.65507 53.92615 -35.87380 1.000 31.45657 182 THR B O 1
ATOM 4666 N N . GLU B 1 184 ? 22.74949 54.82952 -35.07817 1.000 31.87336 183 GLU B N 1
ATOM 4667 C CA . GLU B 1 184 ? 21.85696 54.04979 -35.92176 1.000 35.45144 183 GLU B CA 1
ATOM 4668 C C . GLU B 1 184 ? 21.26412 54.87187 -37.06221 1.000 33.28960 183 GLU B C 1
ATOM 4669 O O . GLU B 1 184 ? 20.30682 54.42697 -37.70299 1.000 32.51039 183 GLU B O 1
ATOM 4675 N N . ALA B 1 185 ? 21.81127 56.05748 -37.33222 1.000 31.52067 184 ALA B N 1
ATOM 4676 C CA . ALA B 1 185 ? 21.24603 56.91434 -38.37076 1.000 31.58986 184 ALA B CA 1
ATOM 4677 C C . ALA B 1 185 ? 21.25620 56.22447 -39.72991 1.000 35.15230 184 ALA B C 1
ATOM 4678 O O . ALA B 1 185 ? 20.24377 56.21234 -40.44108 1.000 35.27943 184 ALA B O 1
ATOM 4680 N N . SER B 1 186 ? 22.40246 55.66023 -40.12042 1.000 33.90977 185 SER B N 1
ATOM 4681 C CA . SER B 1 186 ? 22.49874 55.05190 -41.44349 1.000 36.43920 185 SER B CA 1
ATOM 4682 C C . SER B 1 186 ? 21.61634 53.81370 -41.54306 1.000 39.78213 185 SER B C 1
ATOM 4683 O O . SER B 1 186 ? 21.00437 53.56609 -42.58840 1.000 39.93811 185 SER B O 1
ATOM 4686 N N . ALA B 1 187 ? 21.52796 53.02960 -40.46334 1.000 37.35927 186 ALA B N 1
ATOM 4687 C CA . ALA B 1 187 ? 20.68318 51.83834 -40.48777 1.000 37.83341 186 ALA B CA 1
ATOM 4688 C C . ALA B 1 187 ? 19.21752 52.20751 -40.67942 1.000 38.60832 186 ALA B C 1
ATOM 4689 O O . ALA B 1 187 ? 18.50422 51.56383 -41.45901 1.000 41.51314 186 ALA B O 1
ATOM 4691 N N . ARG B 1 188 ? 18.75123 53.24787 -39.98431 1.000 38.72678 187 ARG B N 1
ATOM 4692 C CA . ARG B 1 188 ? 17.38300 53.71677 -40.18432 1.000 41.38265 187 ARG B CA 1
ATOM 4693 C C . ARG B 1 188 ? 17.16318 54.16209 -41.62562 1.000 42.51097 187 ARG B C 1
ATOM 4694 O O . ARG B 1 188 ? 16.17490 53.77901 -42.26279 1.000 46.63891 187 ARG B O 1
ATOM 4702 N N . TYR B 1 189 ? 18.08219 54.96650 -42.16473 1.000 41.53258 188 TYR B N 1
ATOM 4703 C CA . TYR B 1 189 ? 17.89776 55.46971 -43.52277 1.000 45.46291 188 TYR B CA 1
ATOM 4704 C C . TYR B 1 189 ? 17.83569 54.32870 -44.52930 1.000 48.37102 188 TYR B C 1
ATOM 4705 O O . TYR B 1 189 ? 16.96198 54.30497 -45.40441 1.000 52.85477 188 TYR B O 1
ATOM 4714 N N . GLU B 1 190 ? 18.76746 53.37621 -44.42848 1.000 48.47361 189 GLU B N 1
ATOM 4715 C CA . GLU B 1 190 ? 18.81773 52.28009 -45.39017 1.000 50.74023 189 GLU B CA 1
ATOM 4716 C C . GLU B 1 190 ? 17.51505 51.49750 -45.44010 1.000 57.33156 189 GLU B C 1
ATOM 4717 O O . GLU B 1 190 ? 17.21960 50.87119 -46.46342 1.000 55.76132 189 GLU B O 1
ATOM 4723 N N . LYS B 1 191 ? 16.72752 51.52895 -44.37163 1.000 53.25847 190 LYS B N 1
ATOM 4724 C CA . LYS B 1 191 ? 15.47671 50.78508 -44.32282 1.000 56.64034 190 LYS B CA 1
ATOM 4725 C C . LYS B 1 191 ? 14.34683 51.51000 -45.04777 1.000 62.28914 190 LYS B C 1
ATOM 4726 O O . LYS B 1 191 ? 13.31860 50.91007 -45.35804 1.000 76.61206 190 LYS B O 1
ATOM 4739 N N . GLN B 1 193 ? 15.19734 54.30092 -47.51163 1.000 61.38909 192 GLN B N 1
ATOM 4740 C CA . GLN B 1 193 ? 15.74344 55.10535 -48.59957 1.000 62.79546 192 GLN B CA 1
ATOM 4741 C C . GLN B 1 193 ? 14.97491 54.83053 -49.88830 1.000 73.15359 192 GLN B C 1
ATOM 4742 O O . GLN B 1 193 ? 14.79338 55.72356 -50.71694 1.000 71.76660 192 GLN B O 1
ATOM 4748 N N . ALA B 1 194 ? 14.52493 53.58236 -50.05065 1.000 65.51323 193 ALA B N 1
ATOM 4749 C CA . ALA B 1 194 ? 13.74136 53.22938 -51.22991 1.000 67.92167 193 ALA B CA 1
ATOM 4750 C C . ALA B 1 194 ? 12.49574 54.09569 -51.35181 1.000 70.52310 193 ALA B C 1
ATOM 4751 O O . ALA B 1 194 ? 12.03934 54.37436 -52.46627 1.000 71.22009 193 ALA B O 1
ATOM 4753 N N . GLU B 1 195 ? 11.93458 54.53049 -50.22205 1.000 80.65980 194 GLU B N 1
ATOM 4754 C CA . GLU B 1 195 ? 10.76588 55.40108 -50.25075 1.000 81.02511 194 GLU B CA 1
ATOM 4755 C C . GLU B 1 195 ? 11.13115 56.83938 -50.58508 1.000 79.47228 194 GLU B C 1
ATOM 4756 O O . GLU B 1 195 ? 10.34997 57.53557 -51.24223 1.000 85.55099 194 GLU B O 1
ATOM 4762 N N . PHE B 1 196 ? 12.30239 57.29469 -50.14929 1.000 76.97801 195 PHE B N 1
ATOM 4763 C CA . PHE B 1 196 ? 12.63836 58.70974 -50.22322 1.000 77.13932 195 PHE B CA 1
ATOM 4764 C C . PHE B 1 196 ? 12.87012 59.15720 -51.65959 1.000 73.94121 195 PHE B C 1
ATOM 4765 O O . PHE B 1 196 ? 13.64885 58.54818 -52.39959 1.000 82.44513 195 PHE B O 1
ATOM 4773 N N . ASP B 1 197 ? 12.18899 60.24089 -52.04592 1.000 72.91926 196 ASP B N 1
ATOM 4774 C CA . ASP B 1 197 ? 12.38411 60.90183 -53.33369 1.000 71.94211 196 ASP B CA 1
ATOM 4775 C C . ASP B 1 197 ? 11.99062 62.36692 -53.11954 1.000 66.88931 196 ASP B C 1
ATOM 4776 O O . ASP B 1 197 ? 10.89161 62.81386 -53.45735 1.000 71.01112 196 ASP B O 1
ATOM 4781 N N . ILE B 1 198 ? 12.90969 63.12095 -52.52761 1.000 62.69520 197 ILE B N 1
ATOM 4782 C CA . ILE B 1 198 ? 12.65216 64.51167 -52.17422 1.000 63.00232 197 ILE B CA 1
ATOM 4783 C C . ILE B 1 198 ? 12.81870 65.38480 -53.41026 1.000 67.33865 197 ILE B C 1
ATOM 4784 O O . ILE B 1 198 ? 13.80449 65.26075 -54.14750 1.000 65.77839 197 ILE B O 1
ATOM 4789 N N . LYS B 1 199 ? 11.85180 66.27421 -53.63976 1.000 61.30659 198 LYS B N 1
ATOM 4790 C CA . LYS B 1 199 ? 11.91097 67.17990 -54.77765 1.000 68.29510 198 LYS B CA 1
ATOM 4791 C C . LYS B 1 199 ? 12.49376 68.53901 -54.42754 1.000 64.35802 198 LYS B C 1
ATOM 4792 O O . LYS B 1 199 ? 12.98786 69.23242 -55.32336 1.000 66.70441 198 LYS B O 1
ATOM 4798 N N . ALA B 1 200 ? 12.44833 68.93493 -53.15862 1.000 65.10935 199 ALA B N 1
ATOM 4799 C CA . ALA B 1 200 ? 13.07103 70.18420 -52.75139 1.000 59.17955 199 ALA B CA 1
ATOM 4800 C C . ALA B 1 200 ? 14.57832 70.10985 -52.96096 1.000 58.32161 199 ALA B C 1
ATOM 4801 O O . ALA B 1 200 ? 15.17681 69.03119 -52.95814 1.000 60.15598 199 ALA B O 1
ATOM 4803 N N . SER B 1 201 ? 15.19253 71.27266 -53.14938 1.000 57.46638 200 SER B N 1
ATOM 4804 C CA . SER B 1 201 ? 16.62705 71.33510 -53.36396 1.000 53.04572 200 SER B CA 1
ATOM 4805 C C . SER B 1 201 ? 17.37282 71.19535 -52.03992 1.000 44.37130 200 SER B C 1
ATOM 4806 O O . SER B 1 201 ? 16.79544 71.27897 -50.95223 1.000 47.55774 200 SER B O 1
ATOM 4809 N N . LEU B 1 202 ? 18.68377 70.97183 -52.14292 1.000 44.34468 201 LEU B N 1
ATOM 4810 C CA . LEU B 1 202 ? 19.51756 70.95950 -50.94675 1.000 42.74884 201 LEU B CA 1
ATOM 4811 C C . LEU B 1 202 ? 19.44969 72.30017 -50.22767 1.000 43.74800 201 LEU B C 1
ATOM 4812 O O . LEU B 1 202 ? 19.40615 72.35266 -48.99267 1.000 40.88376 201 LEU B O 1
ATOM 4817 N N . GLY B 1 203 ? 19.42925 73.39693 -50.98775 1.000 43.01141 202 GLY B N 1
ATOM 4818 C CA . GLY B 1 203 ? 19.29205 74.70508 -50.37270 1.000 38.64764 202 GLY B CA 1
ATOM 4819 C C . GLY B 1 203 ? 17.97855 74.86497 -49.63259 1.000 40.82739 202 GLY B C 1
ATOM 4820 O O . GLY B 1 203 ? 17.93716 75.43570 -48.54085 1.000 46.11481 202 GLY B O 1
ATOM 4821 N N . ASP B 1 204 ? 16.88611 74.36399 -50.21478 1.000 41.53566 203 ASP B N 1
ATOM 4822 C CA . ASP B 1 204 ? 15.59649 74.42767 -49.53296 1.000 45.26473 203 ASP B CA 1
ATOM 4823 C C . ASP B 1 204 ? 15.65640 73.73035 -48.17886 1.000 45.02791 203 ASP B C 1
ATOM 4824 O O . ASP B 1 204 ? 15.10365 74.22558 -47.18799 1.000 42.67846 203 ASP B O 1
ATOM 4829 N N . LEU B 1 205 ? 16.31485 72.57065 -48.12122 1.000 42.82129 204 LEU B N 1
ATOM 4830 C CA . LEU B 1 205 ? 16.48846 71.87335 -46.85168 1.000 41.05193 204 LEU B CA 1
ATOM 4831 C C . LEU B 1 205 ? 17.27599 72.72214 -45.86503 1.000 34.96224 204 LEU B C 1
ATOM 4832 O O . LEU B 1 205 ? 16.86810 72.89611 -44.71108 1.000 36.66949 204 LEU B O 1
ATOM 4837 N N . HIS B 1 206 ? 18.42799 73.23648 -46.29649 1.000 36.13252 205 HIS B N 1
ATOM 4838 C CA . HIS B 1 206 ? 19.24827 74.06088 -45.41569 1.000 34.95048 205 HIS B CA 1
ATOM 4839 C C . HIS B 1 206 ? 18.46802 75.27546 -44.92428 1.000 39.23247 205 HIS B C 1
ATOM 4840 O O . HIS B 1 206 ? 18.47499 75.58876 -43.72794 1.000 35.40587 205 HIS B O 1
ATOM 4847 N N . ASN B 1 207 ? 17.76459 75.95877 -45.83692 1.000 38.05335 206 ASN B N 1
ATOM 4848 C CA . ASN B 1 207 ? 17.02061 77.16083 -45.46276 1.000 41.88107 206 ASN B CA 1
ATOM 4849 C C . ASN B 1 207 ? 15.92483 76.86362 -44.45022 1.000 43.15251 206 ASN B C 1
ATOM 4850 O O . ASN B 1 207 ? 15.59070 77.72525 -43.62899 1.000 42.96075 206 ASN B O 1
ATOM 4855 N N . TYR B 1 208 ? 15.34789 75.66130 -44.49230 1.000 42.96617 207 TYR B N 1
ATOM 4856 C CA . TYR B 1 208 ? 14.28073 75.33659 -43.55286 1.000 42.55143 207 TYR B CA 1
ATOM 4857 C C . TYR B 1 208 ? 14.76690 75.43732 -42.11192 1.000 44.75251 207 TYR B C 1
ATOM 4858 O O . TYR B 1 208 ? 14.03263 75.90057 -41.23103 1.000 39.39837 207 TYR B O 1
ATOM 4867 N N . PHE B 1 209 ? 16.00257 75.01090 -41.85059 1.000 41.87030 208 PHE B N 1
ATOM 4868 C CA . PHE B 1 209 ? 16.53394 75.01076 -40.49378 1.000 40.53138 208 PHE B CA 1
ATOM 4869 C C . PHE B 1 209 ? 17.30201 76.27944 -40.14903 1.000 38.59367 208 PHE B C 1
ATOM 4870 O O . PHE B 1 209 ? 17.48479 76.57416 -38.96087 1.000 40.46615 208 PHE B O 1
ATOM 4878 N N . LEU B 1 210 ? 17.74262 77.03653 -41.15037 1.000 40.60481 209 LEU B N 1
ATOM 4879 C CA . LEU B 1 210 ? 18.38362 78.31740 -40.88873 1.000 43.82181 209 LEU B CA 1
ATOM 4880 C C . LEU B 1 210 ? 17.39310 79.29393 -40.26737 1.000 43.97531 209 LEU B C 1
ATOM 4881 O O . LEU B 1 210 ? 16.24048 79.39392 -40.69575 1.000 43.22972 209 LEU B O 1
ATOM 4886 N N . GLU B 1 211 ? 17.85172 80.01966 -39.24850 1.000 45.89529 210 GLU B N 1
ATOM 4887 C CA . GLU B 1 211 ? 17.09150 81.12923 -38.68724 1.000 47.14976 210 GLU B CA 1
ATOM 4888 C C . GLU B 1 211 ? 17.39566 82.45016 -39.37689 1.000 43.56471 210 GLU B C 1
ATOM 4889 O O . GLU B 1 211 ? 16.66645 83.42527 -39.16690 1.000 44.10440 210 GLU B O 1
ATOM 4895 N N . VAL B 1 212 ? 18.46060 82.50168 -40.17647 1.000 42.60856 211 VAL B N 1
ATOM 4896 C CA . VAL B 1 212 ? 18.85137 83.67934 -40.93336 1.000 44.68965 211 VAL B CA 1
ATOM 4897 C C . VAL B 1 212 ? 19.03436 83.26252 -42.38496 1.000 42.55142 211 VAL B C 1
ATOM 4898 O O . VAL B 1 212 ? 19.19411 82.08154 -42.70145 1.000 45.83776 211 VAL B O 1
ATOM 4902 N N . LEU B 1 213 ? 19.00371 84.25131 -43.27282 1.000 45.10620 212 LEU B N 1
ATOM 4903 C CA . LEU B 1 213 ? 19.30434 83.98336 -44.66732 1.000 43.03335 212 LEU B CA 1
ATOM 4904 C C . LEU B 1 213 ? 20.77688 83.60092 -44.81689 1.000 44.79184 212 LEU B C 1
ATOM 4905 O O . LEU B 1 213 ? 21.62715 84.05026 -44.04254 1.000 40.15619 212 LEU B O 1
ATOM 4910 N N . PRO B 1 214 ? 21.10100 82.75238 -45.78817 1.000 44.58174 213 PRO B N 1
ATOM 4911 C CA . PRO B 1 214 ? 22.49238 82.33838 -45.97531 1.000 43.24925 213 PRO B CA 1
ATOM 4912 C C . PRO B 1 214 ? 23.33980 83.49639 -46.47023 1.000 40.64889 213 PRO B C 1
ATOM 4913 O O . PRO B 1 214 ? 22.81805 84.46539 -47.04188 1.000 40.03722 213 PRO B O 1
ATOM 4917 N N . PRO B 1 215 ? 24.65287 83.43417 -46.27297 1.000 41.14431 214 PRO B N 1
ATOM 4918 C CA . PRO B 1 215 ? 25.50888 84.55520 -46.67356 1.000 46.87667 214 PRO B CA 1
ATOM 4919 C C . PRO B 1 215 ? 25.57638 84.71663 -48.18535 1.000 42.10051 214 PRO B C 1
ATOM 4920 O O . PRO B 1 215 ? 25.43316 83.75900 -48.94875 1.000 41.32217 214 PRO B O 1
ATOM 4924 N N . ALA B 1 216 ? 25.79368 85.95662 -48.61534 1.000 45.33583 215 ALA B N 1
ATOM 4925 C CA . ALA B 1 216 ? 26.06338 86.20964 -50.02121 1.000 50.14897 215 ALA B CA 1
ATOM 4926 C C . ALA B 1 216 ? 27.43165 85.64365 -50.40021 1.000 50.76115 215 ALA B C 1
ATOM 4927 O O . ALA B 1 216 ? 28.22707 85.24507 -49.54391 1.000 46.72620 215 ALA B O 1
ATOM 4929 N N . GLU B 1 217 ? 27.70760 85.61779 -51.70456 1.000 63.40939 216 GLU B N 1
ATOM 4930 C CA . GLU B 1 217 ? 28.98541 85.10681 -52.18607 1.000 60.85435 216 GLU B CA 1
ATOM 4931 C C . GLU B 1 217 ? 30.13242 85.81254 -51.47589 1.000 57.61725 216 GLU B C 1
ATOM 4932 O O . GLU B 1 217 ? 30.12530 87.03674 -51.31969 1.000 54.16446 216 GLU B O 1
ATOM 4938 N N . ALA B 1 218 ? 31.11066 85.02851 -51.03192 1.000 56.48836 217 ALA B N 1
ATOM 4939 C CA . ALA B 1 218 ? 32.20770 85.56734 -50.24301 1.000 59.09880 217 ALA B CA 1
ATOM 4940 C C . ALA B 1 218 ? 33.13125 86.41624 -51.10693 1.000 65.19284 217 ALA B C 1
ATOM 4941 O O . ALA B 1 218 ? 33.24680 86.21496 -52.31848 1.000 66.28843 217 ALA B O 1
ATOM 4943 N N . ALA B 1 219 ? 33.79474 87.37859 -50.46342 1.000 68.67252 218 ALA B N 1
ATOM 4944 C CA . ALA B 1 219 ? 34.73244 88.24275 -51.17257 1.000 77.23495 218 ALA B CA 1
ATOM 4945 C C . ALA B 1 219 ? 35.81196 87.42072 -51.86822 1.000 98.01025 218 ALA B C 1
ATOM 4946 O O . ALA B 1 219 ? 36.00463 87.52088 -53.08569 1.000 77.99497 218 ALA B O 1
ATOM 4948 N N . THR B 1 220 ? 36.52623 86.59657 -51.10567 1.000 72.16396 219 THR B N 1
ATOM 4949 C CA . THR B 1 220 ? 37.55500 85.72104 -51.64421 1.000 68.82573 219 THR B CA 1
ATOM 4950 C C . THR B 1 220 ? 37.30503 84.29972 -51.15855 1.000 63.09376 219 THR B C 1
ATOM 4951 O O . THR B 1 220 ? 36.53677 84.06898 -50.22175 1.000 57.66089 219 THR B O 1
ATOM 4955 N N . HIS B 1 221 ? 37.96158 83.34491 -51.81315 1.000 56.45053 220 HIS B N 1
ATOM 4956 C CA . HIS B 1 221 ? 37.81479 81.93267 -51.49772 1.000 57.14372 220 HIS B CA 1
ATOM 4957 C C . HIS B 1 221 ? 39.16640 81.31230 -51.17045 1.000 54.95420 220 HIS B C 1
ATOM 4958 O O . HIS B 1 221 ? 40.21421 81.78174 -51.62459 1.000 59.33996 220 HIS B O 1
ATOM 4965 N N . SER B 1 222 ? 39.12714 80.24804 -50.37444 1.000 50.11750 221 SER B N 1
ATOM 4966 C CA . SER B 1 222 ? 40.28629 79.41384 -50.09849 1.000 50.60280 221 SER B CA 1
ATOM 4967 C C . SER B 1 222 ? 40.00502 78.00698 -50.60244 1.000 44.95480 221 SER B C 1
ATOM 4968 O O . SER B 1 222 ? 38.88717 77.50166 -50.46205 1.000 44.57032 221 SER B O 1
ATOM 4971 N N . ALA B 1 223 ? 41.02186 77.38075 -51.19718 1.000 41.68952 222 ALA B N 1
ATOM 4972 C CA . ALA B 1 223 ? 40.83444 76.04463 -51.75082 1.000 44.21576 222 ALA B CA 1
ATOM 4973 C C . ALA B 1 223 ? 40.38901 75.06179 -50.67582 1.000 42.59889 222 ALA B C 1
ATOM 4974 O O . ALA B 1 223 ? 39.51172 74.22308 -50.91541 1.000 41.76677 222 ALA B O 1
ATOM 4976 N N . ALA B 1 224 ? 40.96479 75.15941 -49.47966 1.000 39.32280 223 ALA B N 1
ATOM 4977 C CA . ALA B 1 224 ? 40.70881 74.19460 -48.42043 1.000 36.57542 223 ALA B CA 1
ATOM 4978 C C . ALA B 1 224 ? 40.41863 74.91727 -47.11677 1.000 37.19376 223 ALA B C 1
ATOM 4979 O O . ALA B 1 224 ? 41.16381 75.81904 -46.72145 1.000 43.11701 223 ALA B O 1
ATOM 4981 N N . GLY B 1 225 ? 39.33471 74.51981 -46.46007 1.000 33.16889 224 GLY B N 1
ATOM 4982 C CA . GLY B 1 225 ? 39.00693 74.98009 -45.12042 1.000 31.30711 224 GLY B CA 1
ATOM 4983 C C . GLY B 1 225 ? 39.11014 73.85305 -44.10743 1.000 32.31134 224 GLY B C 1
ATOM 4984 O O . GLY B 1 225 ? 38.61946 72.75229 -44.37064 1.000 30.58700 224 GLY B O 1
ATOM 4985 N N . VAL B 1 226 ? 39.74077 74.09584 -42.95834 1.000 30.30912 225 VAL B N 1
ATOM 4986 C CA . VAL B 1 226 ? 39.97396 73.05787 -41.95936 1.000 29.66869 225 VAL B CA 1
ATOM 4987 C C . VAL B 1 226 ? 39.17920 73.40466 -40.71066 1.000 28.83218 225 VAL B C 1
ATOM 4988 O O . VAL B 1 226 ? 39.39191 74.46324 -40.10963 1.000 32.09515 225 VAL B O 1
ATOM 4992 N N . VAL B 1 227 ? 38.26937 72.51489 -40.32099 1.000 29.14753 226 VAL B N 1
ATOM 4993 C CA . VAL B 1 227 ? 37.47608 72.67291 -39.10548 1.000 26.15987 226 VAL B CA 1
ATOM 4994 C C . VAL B 1 227 ? 38.22349 72.02618 -37.94385 1.000 30.25024 226 VAL B C 1
ATOM 4995 O O . VAL B 1 227 ? 38.48833 70.81884 -37.95988 1.000 27.93987 226 VAL B O 1
ATOM 4999 N N . LEU B 1 228 ? 38.54502 72.81405 -36.92818 1.000 29.21414 227 LEU B N 1
ATOM 5000 C CA . LEU B 1 228 ? 39.11434 72.27450 -35.70296 1.000 33.01605 227 LEU B CA 1
ATOM 5001 C C . LEU B 1 228 ? 38.02514 72.12745 -34.64668 1.000 32.18946 227 LEU B C 1
ATOM 5002 O O . LEU B 1 228 ? 36.98086 72.78363 -34.70419 1.000 27.07525 227 LEU B O 1
ATOM 5007 N N . GLN B 1 229 ? 38.28342 71.25368 -33.67238 1.000 30.00048 228 GLN B N 1
ATOM 5008 C CA . GLN B 1 229 ? 37.31468 70.91905 -32.63924 1.000 28.41722 228 GLN B CA 1
ATOM 5009 C C . GLN B 1 229 ? 37.93156 71.11216 -31.26082 1.000 30.27121 228 GLN B C 1
ATOM 5010 O O . GLN B 1 229 ? 39.13421 71.34981 -31.11516 1.000 32.13357 228 GLN B O 1
ATOM 5016 N N . VAL B 1 230 ? 37.07953 71.01603 -30.23990 1.000 30.62213 229 VAL B N 1
ATOM 5017 C CA . VAL B 1 230 ? 37.55187 71.03384 -28.86196 1.000 31.00910 229 VAL B CA 1
ATOM 5018 C C . VAL B 1 230 ? 38.36285 69.77245 -28.59734 1.000 35.38946 229 VAL B C 1
ATOM 5019 O O . VAL B 1 230 ? 37.89214 68.64894 -28.82513 1.000 32.40797 229 VAL B O 1
ATOM 5023 N N . GLU B 1 231 ? 39.58611 69.95806 -28.09743 1.000 35.45738 230 GLU B N 1
ATOM 5024 C CA . GLU B 1 231 ? 40.58195 68.88920 -28.10266 1.000 36.83056 230 GLU B CA 1
ATOM 5025 C C . GLU B 1 231 ? 40.19725 67.70687 -27.21747 1.000 36.08910 230 GLU B C 1
ATOM 5026 O O . GLU B 1 231 ? 40.63584 66.57800 -27.47629 1.000 36.33204 230 GLU B O 1
ATOM 5032 N N . ASP B 1 232 ? 39.42717 67.93268 -26.15387 1.000 36.86831 231 ASP B N 1
ATOM 5033 C CA . ASP B 1 232 ? 39.04993 66.84620 -25.25600 1.000 39.01996 231 ASP B CA 1
ATOM 5034 C C . ASP B 1 232 ? 37.55353 66.54461 -25.29608 1.000 36.42152 231 ASP B C 1
ATOM 5035 O O . ASP B 1 232 ? 37.00715 66.00558 -24.32894 1.000 39.85562 231 ASP B O 1
ATOM 5040 N N . ASN B 1 233 ? 36.88205 66.87790 -26.39489 1.000 35.05587 232 ASN B N 1
ATOM 5041 C CA . ASN B 1 233 ? 35.48667 66.49939 -26.56058 1.000 43.06114 232 ASN B CA 1
ATOM 5042 C C . ASN B 1 233 ? 35.37691 64.99094 -26.76659 1.000 37.55548 232 ASN B C 1
ATOM 5043 O O . ASN B 1 233 ? 36.26198 64.36057 -27.34571 1.000 33.79895 232 ASN B O 1
ATOM 5048 N N . SER B 1 234 ? 34.26701 64.41719 -26.29428 1.000 33.82849 233 SER B N 1
ATOM 5049 C CA . SER B 1 234 ? 34.11015 62.96327 -26.29508 1.000 36.15063 233 SER B CA 1
ATOM 5050 C C . SER B 1 234 ? 34.34663 62.36109 -27.68012 1.000 38.91410 233 SER B C 1
ATOM 5051 O O . SER B 1 234 ? 35.06216 61.36260 -27.82315 1.000 38.88113 233 SER B O 1
ATOM 5054 N N . ASN B 1 235 ? 33.75457 62.94935 -28.71755 1.000 34.97337 234 ASN B N 1
ATOM 5055 C CA . ASN B 1 235 ? 33.90473 62.35626 -30.04076 1.000 41.37823 234 ASN B CA 1
ATOM 5056 C C . ASN B 1 235 ? 35.27311 62.61991 -30.66286 1.000 37.10453 234 ASN B C 1
ATOM 5057 O O . ASN B 1 235 ? 35.60278 61.99564 -31.67707 1.000 40.93169 234 ASN B O 1
ATOM 5062 N N . LEU B 1 236 ? 36.08086 63.50486 -30.08256 1.000 34.36608 235 LEU B N 1
ATOM 5063 C CA . LEU B 1 236 ? 37.48616 63.61411 -30.45358 1.000 33.61466 235 LEU B CA 1
ATOM 5064 C C . LEU B 1 236 ? 38.38125 62.73239 -29.59425 1.000 39.10721 235 LEU B C 1
ATOM 5065 O O . LEU B 1 236 ? 39.57840 62.60784 -29.88073 1.000 40.30371 235 LEU B O 1
ATOM 5070 N N . ILE B 1 237 ? 37.83076 62.12782 -28.54790 1.000 34.15686 236 ILE B N 1
ATOM 5071 C CA . ILE B 1 237 ? 38.56503 61.20550 -27.69823 1.000 33.12612 236 ILE B CA 1
ATOM 5072 C C . ILE B 1 237 ? 38.31124 59.75448 -28.08835 1.000 36.22284 236 ILE B C 1
ATOM 5073 O O . ILE B 1 237 ? 39.23144 58.93755 -28.07154 1.000 37.37118 236 ILE B O 1
ATOM 5078 N N . ALA B 1 238 ? 37.07237 59.41860 -28.44683 1.000 34.45069 237 ALA B N 1
ATOM 5079 C CA . ALA B 1 238 ? 36.66727 58.02972 -28.63442 1.000 38.85522 237 ALA B CA 1
ATOM 5080 C C . ALA B 1 238 ? 36.28477 57.67306 -30.06079 1.000 33.69041 237 ALA B C 1
ATOM 5081 O O . ALA B 1 238 ? 36.40017 56.50906 -30.44328 1.000 33.92244 237 ALA B O 1
ATOM 5083 N N . TYR B 1 239 ? 35.82393 58.63414 -30.85459 1.000 29.24482 238 TYR B N 1
ATOM 5084 C CA . TYR B 1 239 ? 35.26046 58.34062 -32.16813 1.000 34.25431 238 TYR B CA 1
ATOM 5085 C C . TYR B 1 239 ? 36.04569 58.99570 -33.29977 1.000 32.72949 238 TYR B C 1
ATOM 5086 O O . TYR B 1 239 ? 35.50528 59.18956 -34.39387 1.000 33.80529 238 TYR B O 1
ATOM 5095 N N . ASN B 1 240 ? 37.32064 59.30791 -33.06844 1.000 36.63906 239 ASN B N 1
ATOM 5096 C CA . ASN B 1 240 ? 38.13883 60.11329 -33.96968 1.000 33.06561 239 ASN B CA 1
ATOM 5097 C C . ASN B 1 240 ? 39.03262 59.28043 -34.88139 1.000 37.21457 239 ASN B C 1
ATOM 5098 O O . ASN B 1 240 ? 39.75518 59.85083 -35.70527 1.000 36.10637 239 ASN B O 1
ATOM 5103 N N . HIS B 1 241 ? 39.02089 57.95472 -34.74998 1.000 37.39725 240 HIS B N 1
ATOM 5104 C CA . HIS B 1 241 ? 39.90988 57.10598 -35.54464 1.000 38.46839 240 HIS B CA 1
ATOM 5105 C C . HIS B 1 241 ? 41.36193 57.55759 -35.40369 1.000 41.30878 240 HIS B C 1
ATOM 5106 O O . HIS B 1 241 ? 42.13194 57.55122 -36.36609 1.000 41.03556 240 HIS B O 1
ATOM 5113 N N . ASP B 1 242 ? 41.73142 57.98066 -34.19526 1.000 36.55465 241 ASP B N 1
ATOM 5114 C CA . ASP B 1 242 ? 43.06456 58.40869 -33.79156 1.000 42.33112 241 ASP B CA 1
ATOM 5115 C C . ASP B 1 242 ? 43.41308 59.80987 -34.30078 1.000 37.06274 241 ASP B C 1
ATOM 5116 O O . ASP B 1 242 ? 44.47014 60.32618 -33.93867 1.000 36.88004 241 ASP B O 1
ATOM 5121 N N . PHE B 1 243 ? 42.57885 60.44399 -35.12080 1.000 33.35764 242 PHE B N 1
ATOM 5122 C CA . PHE B 1 243 ? 42.92565 61.76898 -35.61952 1.000 34.08465 242 PHE B CA 1
ATOM 5123 C C . PHE B 1 243 ? 42.77610 62.82426 -34.52941 1.000 34.41541 242 PHE B C 1
ATOM 5124 O O . PHE B 1 243 ? 41.93078 62.71663 -33.63707 1.000 32.33373 242 PHE B O 1
ATOM 5132 N N . THR B 1 244 ? 43.60535 63.86251 -34.62724 1.000 33.98575 243 THR B N 1
ATOM 5133 C CA . THR B 1 244 ? 43.57959 65.02496 -33.74882 1.000 33.46800 243 THR B CA 1
ATOM 5134 C C . THR B 1 244 ? 43.55452 66.28738 -34.59873 1.000 32.75439 243 THR B C 1
ATOM 5135 O O . THR B 1 244 ? 43.70269 66.23905 -35.82246 1.000 32.71345 243 THR B O 1
ATOM 5139 N N . ASN B 1 245 ? 43.38758 67.43672 -33.93874 1.000 32.56252 244 ASN B N 1
ATOM 5140 C CA . ASN B 1 245 ? 43.48833 68.69881 -34.66339 1.000 34.48065 244 ASN B CA 1
ATOM 5141 C C . ASN B 1 245 ? 44.81375 68.78944 -35.41013 1.000 33.51117 244 ASN B C 1
ATOM 5142 O O . ASN B 1 245 ? 44.85405 69.20679 -36.57316 1.000 32.84930 244 ASN B O 1
ATOM 5147 N N . ILE B 1 246 ? 45.90790 68.36264 -34.77209 1.000 31.91302 245 ILE B N 1
ATOM 5148 C CA . ILE B 1 246 ? 47.22095 68.53359 -35.38682 1.000 38.67591 245 ILE B CA 1
ATOM 5149 C C . ILE B 1 246 ? 47.41352 67.54974 -36.53786 1.000 33.67605 245 ILE B C 1
ATOM 5150 O O . ILE B 1 246 ? 47.98306 67.90237 -37.57710 1.000 33.55195 245 ILE B O 1
ATOM 5155 N N . SER B 1 247 ? 46.94071 66.30907 -36.38927 1.000 33.50224 246 SER B N 1
ATOM 5156 C CA . SER B 1 247 ? 47.08908 65.37155 -37.49879 1.000 35.04061 246 SER B CA 1
ATOM 5157 C C . SER B 1 247 ? 46.09328 65.65719 -38.62190 1.000 34.02341 246 SER B C 1
ATOM 5158 O O . SER B 1 247 ? 46.37840 65.35757 -39.78626 1.000 34.01311 246 SER B O 1
ATOM 5161 N N . LEU B 1 248 ? 44.93304 66.23834 -38.30570 1.000 33.39547 247 LEU B N 1
ATOM 5162 C CA . LEU B 1 248 ? 44.04296 66.71382 -39.36312 1.000 32.61129 247 LEU B CA 1
ATOM 5163 C C . LEU B 1 248 ? 44.71518 67.79997 -40.19411 1.000 32.72654 247 LEU B C 1
ATOM 5164 O O . LEU B 1 248 ? 44.62557 67.79852 -41.42864 1.000 30.47123 247 LEU B O 1
ATOM 5169 N N . LEU B 1 249 ? 45.38776 68.74432 -39.53295 1.000 32.13486 248 LEU B N 1
ATOM 5170 C CA . LEU B 1 249 ? 46.12542 69.76779 -40.26459 1.000 31.89402 248 LEU B CA 1
ATOM 5171 C C . LEU B 1 249 ? 47.19715 69.14739 -41.15130 1.000 34.94675 248 LEU B C 1
ATOM 5172 O O . LEU B 1 249 ? 47.36730 69.55225 -42.30725 1.000 36.60486 248 LEU B O 1
ATOM 5177 N N . SER B 1 250 ? 47.94708 68.17694 -40.62154 1.000 31.91244 249 SER B N 1
ATOM 5178 C CA . SER B 1 250 ? 48.95852 67.50812 -41.43226 1.000 36.76584 249 SER B CA 1
ATOM 5179 C C . SER B 1 250 ? 48.32284 66.78694 -42.61427 1.000 38.84848 249 SER B C 1
ATOM 5180 O O . SER B 1 250 ? 48.86560 66.80090 -43.72547 1.000 38.64791 249 SER B O 1
ATOM 5183 N N . TYR B 1 251 ? 47.17608 66.14183 -42.38867 1.000 36.23601 250 TYR B N 1
ATOM 5184 C CA . TYR B 1 251 ? 46.44231 65.51215 -43.48159 1.000 37.23667 250 TYR B CA 1
ATOM 5185 C C . TYR B 1 251 ? 46.19478 66.50460 -44.61100 1.000 37.03526 250 TYR B C 1
ATOM 5186 O O . TYR B 1 251 ? 46.42170 66.19833 -45.78651 1.000 33.36388 250 TYR B O 1
ATOM 5195 N N . VAL B 1 252 ? 45.73987 67.71235 -44.26477 1.000 34.78628 251 VAL B N 1
ATOM 5196 C CA . VAL B 1 252 ? 45.41315 68.70459 -45.28428 1.000 33.88466 251 VAL B CA 1
ATOM 5197 C C . VAL B 1 252 ? 46.67800 69.23057 -45.94824 1.000 36.51666 251 VAL B C 1
ATOM 5198 O O . VAL B 1 252 ? 46.69623 69.48561 -47.15822 1.000 38.86247 251 VAL B O 1
ATOM 5202 N N . ARG B 1 253 ? 47.75992 69.38617 -45.17891 1.000 36.59791 252 ARG B N 1
ATOM 5203 C CA . ARG B 1 253 ? 49.00719 69.87757 -45.75247 1.000 39.77506 252 ARG B CA 1
ATOM 5204 C C . ARG B 1 253 ? 49.63230 68.88107 -46.71843 1.000 42.55218 252 ARG B C 1
ATOM 5205 O O . ARG B 1 253 ? 50.44185 69.28247 -47.55985 1.000 39.44865 252 ARG B O 1
ATOM 5213 N N . GLN B 1 254 ? 49.28125 67.59597 -46.62244 1.000 37.95503 253 GLN B N 1
ATOM 5214 C CA . GLN B 1 254 ? 49.72914 66.64867 -47.63540 1.000 43.17130 253 GLN B CA 1
ATOM 5215 C C . GLN B 1 254 ? 49.10860 66.94389 -48.99220 1.000 41.66617 253 GLN B C 1
ATOM 5216 O O . GLN B 1 254 ? 49.63772 66.49982 -50.01380 1.000 47.54318 253 GLN B O 1
ATOM 5222 N N . ARG B 1 255 ? 48.00064 67.68205 -49.02327 1.000 41.42220 254 ARG B N 1
ATOM 5223 C CA . ARG B 1 255 ? 47.25333 67.90881 -50.24946 1.000 44.95684 254 ARG B CA 1
ATOM 5224 C C . ARG B 1 255 ? 47.24563 69.35906 -50.70550 1.000 43.56304 254 ARG B C 1
ATOM 5225 O O . ARG B 1 255 ? 46.99517 69.61197 -51.88795 1.000 45.15365 254 ARG B O 1
ATOM 5233 N N . TYR B 1 256 ? 47.52344 70.30871 -49.81464 1.000 39.48193 255 TYR B N 1
ATOM 5234 C CA . TYR B 1 256 ? 47.49027 71.72159 -50.16178 1.000 43.74785 255 TYR B CA 1
ATOM 5235 C C . TYR B 1 256 ? 48.69053 72.43998 -49.56358 1.000 46.55615 255 TYR B C 1
ATOM 5236 O O . TYR B 1 256 ? 49.17477 72.08426 -48.48581 1.000 48.05792 255 TYR B O 1
ATOM 5245 N N . GLU B 1 257 ? 49.16644 73.45767 -50.27728 1.000 50.02176 256 GLU B N 1
ATOM 5246 C CA . GLU B 1 257 ? 50.15201 74.36674 -49.71233 1.000 56.77367 256 GLU B CA 1
ATOM 5247 C C . GLU B 1 257 ? 49.47417 75.29454 -48.71083 1.000 57.45066 256 GLU B C 1
ATOM 5248 O O . GLU B 1 257 ? 48.29344 75.62653 -48.84391 1.000 53.30105 256 GLU B O 1
ATOM 5254 N N . LYS B 1 258 ? 50.23602 75.72235 -47.69983 1.000 60.79122 257 LYS B N 1
ATOM 5255 C CA . LYS B 1 258 ? 49.64514 76.50077 -46.61502 1.000 62.77864 257 LYS B CA 1
ATOM 5256 C C . LYS B 1 258 ? 48.97748 77.77898 -47.11004 1.000 63.48913 257 LYS B C 1
ATOM 5257 O O . LYS B 1 258 ? 48.10899 78.31838 -46.41526 1.000 63.18728 257 LYS B O 1
ATOM 5263 N N . GLU B 1 259 ? 49.34190 78.26422 -48.29958 1.000 62.11646 258 GLU B N 1
ATOM 5264 C CA . GLU B 1 259 ? 48.71117 79.46466 -48.83683 1.000 62.76665 258 GLU B CA 1
ATOM 5265 C C . GLU B 1 259 ? 47.25781 79.23410 -49.23033 1.000 61.22174 258 GLU B C 1
ATOM 5266 O O . GLU B 1 259 ? 46.48957 80.19944 -49.30346 1.000 56.13598 258 GLU B O 1
ATOM 5272 N N . ASP B 1 260 ? 46.86301 77.98546 -49.48266 1.000 53.58388 259 ASP B N 1
ATOM 5273 C CA . ASP B 1 260 ? 45.50758 77.65816 -49.90265 1.000 50.79949 259 ASP B CA 1
ATOM 5274 C C . ASP B 1 260 ? 44.67370 77.06570 -48.77616 1.000 48.40706 259 ASP B C 1
ATOM 5275 O O . ASP B 1 260 ? 43.61436 76.48617 -49.03740 1.000 47.07475 259 ASP B O 1
ATOM 5280 N N . ILE B 1 261 ? 45.12404 77.19923 -47.53257 1.000 49.55233 260 ILE B N 1
ATOM 5281 C CA . ILE B 1 261 ? 44.46733 76.59138 -46.38270 1.000 41.50637 260 ILE B CA 1
ATOM 5282 C C . ILE B 1 261 ? 43.92079 77.69512 -45.49012 1.000 39.76620 260 ILE B C 1
ATOM 5283 O O . ILE B 1 261 ? 44.64141 78.64022 -45.14791 1.000 47.99687 260 ILE B O 1
ATOM 5288 N N . LEU B 1 262 ? 42.65612 77.56348 -45.10110 1.000 37.13990 261 LEU B N 1
ATOM 5289 C CA . LEU B 1 262 ? 42.01254 78.45849 -44.14789 1.000 39.37726 261 LEU B CA 1
ATOM 5290 C C . LEU B 1 262 ? 41.54132 77.62397 -42.96707 1.000 36.21830 261 LEU B C 1
ATOM 5291 O O . LEU B 1 262 ? 40.74756 76.69360 -43.14303 1.000 38.32217 261 LEU B O 1
ATOM 5296 N N . VAL B 1 263 ? 42.02536 77.95273 -41.77123 1.000 38.78565 262 VAL B N 1
ATOM 5297 C CA . VAL B 1 263 ? 41.78631 77.15552 -40.57160 1.000 35.73100 262 VAL B CA 1
ATOM 5298 C C . VAL B 1 263 ? 40.87827 77.93574 -39.63075 1.000 35.57011 262 VAL B C 1
ATOM 5299 O O . VAL B 1 263 ? 41.13635 79.11002 -39.33588 1.000 36.27618 262 VAL B O 1
ATOM 5303 N N . ARG B 1 264 ? 39.82783 77.27721 -39.14439 1.000 36.77463 263 ARG B N 1
ATOM 5304 C CA . ARG B 1 264 ? 38.92583 77.85440 -38.15197 1.000 36.91348 263 ARG B CA 1
ATOM 5305 C C . ARG B 1 264 ? 39.01952 77.03180 -36.87523 1.000 31.59616 263 ARG B C 1
ATOM 5306 O O . ARG B 1 264 ? 38.58617 75.87493 -36.84325 1.000 32.28592 263 ARG B O 1
ATOM 5314 N N . ALA B 1 265 ? 39.57550 77.62481 -35.82428 1.000 31.74769 264 ALA B N 1
ATOM 5315 C CA . ALA B 1 265 ? 39.56815 76.95651 -34.53403 1.000 36.03650 264 ALA B CA 1
ATOM 5316 C C . ALA B 1 265 ? 38.16004 76.96977 -33.94129 1.000 35.81628 264 ALA B C 1
ATOM 5317 O O . ALA B 1 265 ? 37.32914 77.82986 -34.25299 1.000 35.19423 264 ALA B O 1
ATOM 5319 N N . HIS B 1 266 ? 37.89341 75.98988 -33.08967 1.000 34.02587 265 HIS B N 1
ATOM 5320 C CA . HIS B 1 266 ? 36.61050 75.91304 -32.39236 1.000 32.27171 265 HIS B CA 1
ATOM 5321 C C . HIS B 1 266 ? 36.53451 77.01154 -31.33988 1.000 36.01156 265 HIS B C 1
ATOM 5322 O O . HIS B 1 266 ? 37.41370 77.08691 -30.47105 1.000 36.68649 265 HIS B O 1
ATOM 5329 N N . PRO B 1 267 ? 35.52242 77.88100 -31.37511 1.000 37.15124 266 PRO B N 1
ATOM 5330 C CA . PRO B 1 267 ? 35.45696 78.96866 -30.38585 1.000 37.81639 266 PRO B CA 1
ATOM 5331 C C . PRO B 1 267 ? 35.45399 78.48489 -28.94933 1.000 42.08362 266 PRO B C 1
ATOM 5332 O O . PRO B 1 267 ? 35.75599 79.27795 -28.05108 1.000 39.46936 266 PRO B O 1
ATOM 5336 N N . GLY B 1 268 ? 35.13050 77.21651 -28.70130 1.000 39.29676 267 GLY B N 1
ATOM 5337 C CA . GLY B 1 268 ? 35.12313 76.65275 -27.36913 1.000 38.00436 267 GLY B CA 1
ATOM 5338 C C . GLY B 1 268 ? 36.40723 75.98025 -26.93953 1.000 44.14342 267 GLY B C 1
ATOM 5339 O O . GLY B 1 268 ? 36.51606 75.54523 -25.78882 1.000 39.43918 267 GLY B O 1
ATOM 5340 N N . SER B 1 269 ? 37.39773 75.89625 -27.82220 1.000 39.73354 268 SER B N 1
ATOM 5341 C CA . SER B 1 269 ? 38.66441 75.27268 -27.46974 1.000 42.39453 268 SER B CA 1
ATOM 5342 C C . SER B 1 269 ? 39.49584 76.17300 -26.55983 1.000 47.13117 268 SER B C 1
ATOM 5343 O O . SER B 1 269 ? 39.36256 77.39948 -26.56374 1.000 44.54854 268 SER B O 1
ATOM 5346 N N . LEU B 1 270 ? 40.37367 75.54215 -25.77482 1.000 47.85688 269 LEU B N 1
ATOM 5347 C CA . LEU B 1 270 ? 41.33106 76.29387 -24.97206 1.000 47.81220 269 LEU B CA 1
ATOM 5348 C C . LEU B 1 270 ? 42.46143 76.87006 -25.81438 1.000 50.53398 269 LEU B C 1
ATOM 5349 O O . LEU B 1 270 ? 43.11419 77.82595 -25.38205 1.000 51.75283 269 LEU B O 1
ATOM 5354 N N . PHE B 1 271 ? 42.69853 76.31994 -27.00233 1.000 48.21121 270 PHE B N 1
ATOM 5355 C CA . PHE B 1 271 ? 43.82024 76.70443 -27.84394 1.000 48.60861 270 PHE B CA 1
ATOM 5356 C C . PHE B 1 271 ? 43.34750 77.49032 -29.06098 1.000 53.05786 270 PHE B C 1
ATOM 5357 O O . PHE B 1 271 ? 42.27570 77.23267 -29.61692 1.000 48.38574 270 PHE B O 1
ATOM 5365 N N . ARG B 1 272 ? 44.16843 78.45285 -29.47059 1.000 47.80696 271 ARG B N 1
ATOM 5366 C CA . ARG B 1 272 ? 43.94614 79.20955 -30.69230 1.000 56.31631 271 ARG B CA 1
ATOM 5367 C C . ARG B 1 272 ? 45.19544 79.13116 -31.55998 1.000 56.05550 271 ARG B C 1
ATOM 5368 O O . ARG B 1 272 ? 46.27618 78.75652 -31.09719 1.000 55.50821 271 ARG B O 1
ATOM 5371 N N . LEU B 1 273 ? 45.04024 79.49597 -32.83029 1.000 57.78907 272 LEU B N 1
ATOM 5372 C CA . LEU B 1 273 ? 46.12922 79.40935 -33.79433 1.000 57.96689 272 LEU B CA 1
ATOM 5373 C C . LEU B 1 273 ? 46.97983 80.67184 -33.76050 1.000 64.69472 272 LEU B C 1
ATOM 5374 O O . LEU B 1 273 ? 46.45135 81.78880 -33.76621 1.000 66.49254 272 LEU B O 1
ATOM 5379 N N . ARG B 1 274 ? 48.29590 80.48914 -33.72119 1.000 63.63909 273 ARG B N 1
ATOM 5380 C CA . ARG B 1 274 ? 49.20287 81.60406 -33.93881 1.000 73.25394 273 ARG B CA 1
ATOM 5381 C C . ARG B 1 274 ? 49.09957 82.05787 -35.39092 1.000 83.11531 273 ARG B C 1
ATOM 5382 O O . ARG B 1 274 ? 48.90515 81.24531 -36.29912 1.000 78.04877 273 ARG B O 1
ATOM 5390 N N . ASP B 1 275 ? 49.21631 83.36829 -35.60839 1.000 95.13840 274 ASP B N 1
ATOM 5391 C CA . ASP B 1 275 ? 49.00765 83.94507 -36.93210 1.000 96.98924 274 ASP B CA 1
ATOM 5392 C C . ASP B 1 275 ? 50.16858 83.70727 -37.88837 1.000 96.90247 274 ASP B C 1
ATOM 5393 O O . ASP B 1 275 ? 50.03720 84.00852 -39.07956 1.000 96.90946 274 ASP B O 1
ATOM 5398 N N . ASP B 1 276 ? 51.28731 83.16588 -37.40690 1.000 95.69620 275 ASP B N 1
ATOM 5399 C CA . ASP B 1 276 ? 52.49524 83.11270 -38.22420 1.000 96.54747 275 ASP B CA 1
ATOM 5400 C C . ASP B 1 276 ? 52.34908 82.14848 -39.39618 1.000 91.83641 275 ASP B C 1
ATOM 5401 O O . ASP B 1 276 ? 52.75668 82.46596 -40.51947 1.000 90.61948 275 ASP B O 1
ATOM 5406 N N . VAL B 1 277 ? 51.77311 80.97085 -39.16056 1.000 90.40755 276 VAL B N 1
ATOM 5407 C CA . VAL B 1 277 ? 51.82953 79.88538 -40.13530 1.000 85.91495 276 VAL B CA 1
ATOM 5408 C C . VAL B 1 277 ? 50.64241 79.93409 -41.08997 1.000 86.60166 276 VAL B C 1
ATOM 5409 O O . VAL B 1 277 ? 50.78693 80.31929 -42.25570 1.000 87.51173 276 VAL B O 1
ATOM 5413 N N . PHE B 1 278 ? 49.46899 79.53449 -40.61118 1.000 69.12483 277 PHE B N 1
ATOM 5414 C CA . PHE B 1 278 ? 48.29135 79.41703 -41.45704 1.000 64.44558 277 PHE B CA 1
ATOM 5415 C C . PHE B 1 278 ? 47.52225 80.73087 -41.52522 1.000 59.56456 277 PHE B C 1
ATOM 5416 O O . PHE B 1 278 ? 47.68651 81.62478 -40.69176 1.000 68.22515 277 PHE B O 1
ATOM 5424 N N . THR B 1 279 ? 46.66635 80.83185 -42.53963 1.000 56.37039 278 THR B N 1
ATOM 5425 C CA . THR B 1 279 ? 45.64978 81.87395 -42.57867 1.000 52.69691 278 THR B CA 1
ATOM 5426 C C . THR B 1 279 ? 44.51042 81.45888 -41.65640 1.000 46.93334 278 THR B C 1
ATOM 5427 O O . THR B 1 279 ? 43.89597 80.40628 -41.85766 1.000 43.19157 278 THR B O 1
ATOM 5431 N N . ILE B 1 280 ? 44.23600 82.27207 -40.64153 1.000 48.00688 279 ILE B N 1
ATOM 5432 C CA . ILE B 1 280 ? 43.26824 81.93620 -39.60304 1.000 46.19723 279 ILE B CA 1
ATOM 5433 C C . ILE B 1 280 ? 41.93530 82.59041 -39.93463 1.000 43.93173 279 ILE B C 1
ATOM 5434 O O . ILE B 1 280 ? 41.88160 83.78390 -40.25785 1.000 45.93181 279 ILE B O 1
ATOM 5439 N N . ASP B 1 281 ? 40.85908 81.81551 -39.84418 1.000 42.28725 280 ASP B N 1
ATOM 5440 C CA . ASP B 1 281 ? 39.52676 82.34754 -40.08229 1.000 47.05441 280 ASP B CA 1
ATOM 5441 C C . ASP B 1 281 ? 39.06040 83.17305 -38.89208 1.000 48.25936 280 ASP B C 1
ATOM 5442 O O . ASP B 1 281 ? 39.31368 82.82310 -37.73563 1.000 47.32839 280 ASP B O 1
ATOM 5447 N N . ASP B 1 282 ? 38.35740 84.26596 -39.18683 1.000 44.05079 281 ASP B N 1
ATOM 5448 C CA . ASP B 1 282 ? 37.79601 85.15350 -38.17557 1.000 50.64101 281 ASP B CA 1
ATOM 5449 C C . ASP B 1 282 ? 36.31942 85.42314 -38.44306 1.000 50.16939 281 ASP B C 1
ATOM 5450 O O . ASP B 1 282 ? 35.79748 86.47572 -38.06319 1.000 45.90908 281 ASP B O 1
ATOM 5455 N N . SER B 1 283 ? 35.63817 84.48491 -39.09983 1.000 43.01254 282 SER B N 1
ATOM 5456 C CA . SER B 1 283 ? 34.23735 84.66924 -39.45212 1.000 43.35177 282 SER B CA 1
ATOM 5457 C C . SER B 1 283 ? 33.37061 84.74097 -38.20174 1.000 43.77212 282 SER B C 1
ATOM 5458 O O . SER B 1 283 ? 33.71237 84.19861 -37.14825 1.000 44.82479 282 SER B O 1
ATOM 5461 N N . ALA B 1 284 ? 32.22534 85.41276 -38.33242 1.000 40.70118 283 ALA B N 1
ATOM 5462 C CA . ALA B 1 284 ? 31.31351 85.54606 -37.20272 1.000 40.85876 283 ALA B CA 1
ATOM 5463 C C . ALA B 1 284 ? 30.64183 84.23084 -36.83544 1.000 41.13313 283 ALA B C 1
ATOM 5464 O O . ALA B 1 284 ? 30.14743 84.10031 -35.71090 1.000 38.39072 283 ALA B O 1
ATOM 5466 N N . ASN B 1 285 ? 30.60471 83.26589 -37.75239 1.000 34.76437 284 ASN B N 1
ATOM 5467 C CA . ASN B 1 285 ? 30.00787 81.96096 -37.49220 1.000 38.74189 284 ASN B CA 1
ATOM 5468 C C . ASN B 1 285 ? 30.59743 80.96040 -38.47616 1.000 33.94752 284 ASN B C 1
ATOM 5469 O O . ASN B 1 285 ? 31.25943 81.33284 -39.44960 1.000 32.43485 284 ASN B O 1
ATOM 5474 N N . SER B 1 286 ? 30.32674 79.67489 -38.22203 1.000 33.03167 285 SER B N 1
ATOM 5475 C CA . SER B 1 286 ? 30.93485 78.62610 -39.03534 1.000 30.17985 285 SER B CA 1
ATOM 5476 C C . SER B 1 286 ? 30.40685 78.62916 -40.46655 1.000 31.25245 285 SER B C 1
ATOM 5477 O O . SER B 1 286 ? 31.14407 78.26756 -41.38940 1.000 28.86707 285 SER B O 1
ATOM 5480 N N . LEU B 1 287 ? 29.15282 79.04123 -40.68102 1.000 30.73892 286 LEU B N 1
ATOM 5481 C CA . LEU B 1 287 ? 28.62755 79.09400 -42.04478 1.000 32.15745 286 LEU B CA 1
ATOM 5482 C C . LEU B 1 287 ? 29.37556 80.12011 -42.89157 1.000 31.77343 286 LEU B C 1
ATOM 5483 O O . LEU B 1 287 ? 29.69226 79.85757 -44.05999 1.000 31.06135 286 LEU B O 1
ATOM 5488 N N . ALA B 1 288 ? 29.66325 81.29645 -42.32631 1.000 30.35202 287 ALA B N 1
ATOM 5489 C CA . ALA B 1 288 ? 30.42564 82.29651 -43.06765 1.000 32.76903 287 ALA B CA 1
ATOM 5490 C C . ALA B 1 288 ? 31.83678 81.81014 -43.36526 1.000 32.71122 287 ALA B C 1
ATOM 5491 O O . ALA B 1 288 ? 32.43302 82.20683 -44.37164 1.000 34.26786 287 ALA B O 1
ATOM 5493 N N . PHE B 1 289 ? 32.38475 80.94743 -42.51127 1.000 32.11430 288 PHE B N 1
ATOM 5494 C CA . PHE B 1 289 ? 33.69538 80.37251 -42.78625 1.000 32.72225 288 PHE B CA 1
ATOM 5495 C C . PHE B 1 289 ? 33.61668 79.37030 -43.93347 1.000 34.98467 288 PHE B C 1
ATOM 5496 O O . PHE B 1 289 ? 34.41651 79.42159 -44.87572 1.000 36.08352 288 PHE B O 1
ATOM 5504 N N . ILE B 1 290 ? 32.64397 78.46017 -43.87402 1.000 30.06423 289 ILE B N 1
ATOM 5505 C CA . ILE B 1 290 ? 32.45448 77.47700 -44.93831 1.000 32.89696 289 ILE B CA 1
ATOM 5506 C C . ILE B 1 290 ? 32.20475 78.16826 -46.26839 1.000 34.89699 289 ILE B C 1
ATOM 5507 O O . ILE B 1 290 ? 32.63005 77.69079 -47.32849 1.000 31.35801 289 ILE B O 1
ATOM 5512 N N . ASN B 1 291 ? 31.51131 79.30444 -46.23275 1.000 33.53691 290 ASN B N 1
ATOM 5513 C CA . ASN B 1 291 ? 31.10516 79.98059 -47.45528 1.000 33.64083 290 ASN B CA 1
ATOM 5514 C C . ASN B 1 291 ? 32.28991 80.40373 -48.31574 1.000 38.47420 290 ASN B C 1
ATOM 5515 O O . ASN B 1 291 ? 32.12955 80.57989 -49.52834 1.000 42.68640 290 ASN B O 1
ATOM 5520 N N . GLN B 1 292 ? 33.47102 80.58480 -47.72823 1.000 33.89244 291 GLN B N 1
ATOM 5521 C CA . GLN B 1 292 ? 34.63857 81.00998 -48.48786 1.000 39.26528 291 GLN B CA 1
ATOM 5522 C C . GLN B 1 292 ? 35.62319 79.87372 -48.74408 1.000 40.38370 291 GLN B C 1
ATOM 5523 O O . GLN B 1 292 ? 36.78861 80.13360 -49.06016 1.000 45.29167 291 GLN B O 1
ATOM 5529 N N . CYS B 1 293 ? 35.18007 78.62242 -48.62852 1.000 38.71619 292 CYS B N 1
ATOM 5530 C CA . CYS B 1 293 ? 36.03443 77.46009 -48.83467 1.000 40.51507 292 CYS B CA 1
ATOM 5531 C C . CYS B 1 293 ? 35.50392 76.59787 -49.97338 1.000 40.60437 292 CYS B C 1
ATOM 5532 O O . CYS B 1 293 ? 34.29430 76.36838 -50.08350 1.000 34.33596 292 CYS B O 1
ATOM 5535 N N . ASN B 1 294 ? 36.42823 76.11845 -50.81143 1.000 37.57844 293 ASN B N 1
ATOM 5536 C CA . ASN B 1 294 ? 36.07231 75.23768 -51.92051 1.000 42.25034 293 ASN B CA 1
ATOM 5537 C C . ASN B 1 294 ? 35.69695 73.84599 -51.42199 1.000 42.17315 293 ASN B C 1
ATOM 5538 O O . ASN B 1 294 ? 34.69631 73.26445 -51.85772 1.000 40.53301 293 ASN B O 1
ATOM 5543 N N . GLU B 1 295 ? 36.50306 73.28547 -50.52626 1.000 36.67170 294 GLU B N 1
ATOM 5544 C CA . GLU B 1 295 ? 36.17218 72.02996 -49.87330 1.000 35.96412 294 GLU B CA 1
ATOM 5545 C C . GLU B 1 295 ? 36.54869 72.14216 -48.40537 1.000 35.49921 294 GLU B C 1
ATOM 5546 O O . GLU B 1 295 ? 37.35970 72.98772 -48.01703 1.000 34.33473 294 GLU B O 1
ATOM 5552 N N . VAL B 1 296 ? 35.94217 71.27986 -47.59205 1.000 29.50441 295 VAL B N 1
ATOM 5553 C CA . VAL B 1 296 ? 36.03817 71.34493 -46.13898 1.000 29.68125 295 VAL B CA 1
ATOM 5554 C C . VAL B 1 296 ? 36.58585 70.02752 -45.60835 1.000 33.95571 295 VAL B C 1
ATOM 5555 O O . VAL B 1 296 ? 36.25308 68.95248 -46.11875 1.000 29.97807 295 VAL B O 1
ATOM 5559 N N . PHE B 1 297 ? 37.41884 70.11570 -44.57510 1.000 33.06960 296 PHE B N 1
ATOM 5560 C CA . PHE B 1 297 ? 38.02931 68.95521 -43.94173 1.000 29.17250 296 PHE B CA 1
ATOM 5561 C C . PHE B 1 297 ? 37.69209 68.97637 -42.46039 1.000 30.00338 296 PHE B C 1
ATOM 5562 O O . PHE B 1 297 ? 37.85927 70.00740 -41.80065 1.000 25.81583 296 PHE B O 1
ATOM 5570 N N . THR B 1 298 ? 37.22375 67.84094 -41.94208 1.000 28.14441 297 THR B N 1
ATOM 5571 C CA . THR B 1 298 ? 36.86757 67.73791 -40.53535 1.000 27.07733 297 THR B CA 1
ATOM 5572 C C . THR B 1 298 ? 37.08903 66.31142 -40.05557 1.000 28.08499 297 THR B C 1
ATOM 5573 O O . THR B 1 298 ? 37.13034 65.36684 -40.84671 1.000 26.07921 297 THR B O 1
ATOM 5577 N N . ILE B 1 299 ? 37.22631 66.16711 -38.73855 1.000 26.17310 298 ILE B N 1
ATOM 5578 C CA . ILE B 1 299 ? 37.23580 64.84923 -38.11617 1.000 29.64312 298 ILE B CA 1
ATOM 5579 C C . ILE B 1 299 ? 35.78926 64.41469 -37.91444 1.000 30.90741 298 ILE B C 1
ATOM 5580 O O . ILE B 1 299 ? 35.30152 63.51637 -38.60880 1.000 30.55371 298 ILE B O 1
ATOM 5585 N N . ASN B 1 300 ? 35.07687 65.06513 -36.99207 1.000 27.45149 299 ASN B N 1
ATOM 5586 C CA . ASN B 1 300 ? 33.65237 64.77504 -36.84465 1.000 28.77176 299 ASN B CA 1
ATOM 5587 C C . ASN B 1 300 ? 32.89737 65.94341 -36.22188 1.000 30.46186 299 ASN B C 1
ATOM 5588 O O . ASN B 1 300 ? 32.02631 65.74841 -35.36742 1.000 28.27697 299 ASN B O 1
ATOM 5593 N N . SER B 1 301 ? 33.20719 67.15683 -36.66239 1.000 26.77135 300 SER B N 1
ATOM 5594 C CA . SER B 1 301 ? 32.53927 68.34001 -36.14245 1.000 27.66307 300 SER B CA 1
ATOM 5595 C C . SER B 1 301 ? 31.13848 68.47776 -36.72074 1.000 24.58503 300 SER B C 1
ATOM 5596 O O . SER B 1 301 ? 30.85991 68.05314 -37.84647 1.000 24.64985 300 SER B O 1
ATOM 5599 N N . SER B 1 302 ? 30.25844 69.11379 -35.94250 1.000 29.48453 301 SER B N 1
ATOM 5600 C CA . SER B 1 302 ? 28.95147 69.50119 -36.46342 1.000 29.30629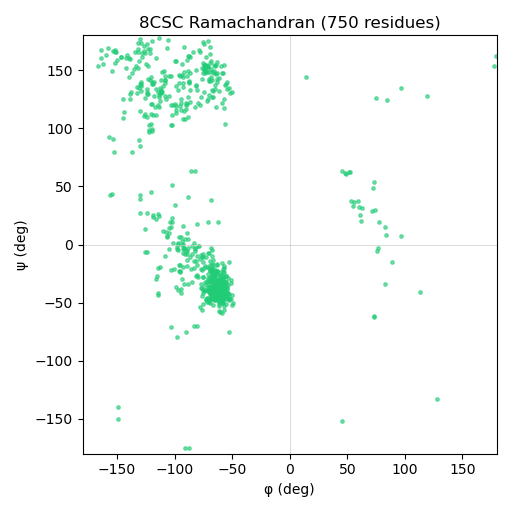 301 SER B CA 1
ATOM 5601 C C . SER B 1 302 ? 29.07608 70.32324 -37.74102 1.000 29.00739 301 SER B C 1
ATOM 5602 O O . SER B 1 302 ? 28.18534 70.28556 -38.59855 1.000 26.93935 301 SER B O 1
ATOM 5605 N N . VAL B 1 303 ? 30.17907 71.05955 -37.89381 1.000 28.72525 302 VAL B N 1
ATOM 5606 C CA . VAL B 1 303 ? 30.34513 71.89984 -39.07129 1.000 30.01072 302 VAL B CA 1
ATOM 5607 C C . VAL B 1 303 ? 30.46360 71.07750 -40.34537 1.000 29.10222 302 VAL B C 1
ATOM 5608 O O . VAL B 1 303 ? 30.17710 71.59325 -41.42967 1.000 27.09989 302 VAL B O 1
ATOM 5612 N N . GLY B 1 304 ? 30.87235 69.80882 -40.25370 1.000 28.96812 303 GLY B N 1
ATOM 5613 C CA . GLY B 1 304 ? 30.91714 68.97642 -41.44688 1.000 24.25923 303 GLY B CA 1
ATOM 5614 C C . GLY B 1 304 ? 29.54649 68.76729 -42.06024 1.000 27.42400 303 GLY B C 1
ATOM 5615 O O . GLY B 1 304 ? 29.40183 68.73998 -43.28498 1.000 28.62703 303 GLY B O 1
ATOM 5616 N N . LEU B 1 305 ? 28.52000 68.60541 -41.21792 1.000 29.68887 304 LEU B N 1
ATOM 5617 C CA . LEU B 1 305 ? 27.15456 68.51096 -41.73153 1.000 29.31040 304 LEU B CA 1
ATOM 5618 C C . LEU B 1 305 ? 26.74362 69.80479 -42.41790 1.000 32.08402 304 LEU B C 1
ATOM 5619 O O . LEU B 1 305 ? 26.08552 69.78523 -43.46732 1.000 28.34493 304 LEU B O 1
ATOM 5624 N N . GLU B 1 306 ? 27.10865 70.94105 -41.81883 1.000 30.55533 305 GLU B N 1
ATOM 5625 C CA . GLU B 1 306 ? 26.81464 72.24189 -42.40545 1.000 30.46817 305 GLU B CA 1
ATOM 5626 C C . GLU B 1 306 ? 27.45981 72.38012 -43.77578 1.000 26.60220 305 GLU B C 1
ATOM 5627 O O . GLU B 1 306 ? 26.85366 72.92670 -44.70451 1.000 28.47496 305 GLU B O 1
ATOM 5633 N N . ALA B 1 307 ? 28.69106 71.88331 -43.92205 1.000 29.87322 306 ALA B N 1
ATOM 5634 C CA . ALA B 1 307 ? 29.35676 71.91747 -45.21870 1.000 31.08234 306 ALA B CA 1
ATOM 5635 C C . ALA B 1 307 ? 28.60296 71.07387 -46.23702 1.000 31.99138 306 ALA B C 1
ATOM 5636 O O . ALA B 1 307 ? 28.39750 71.49846 -47.38078 1.000 30.29280 306 ALA B O 1
ATOM 5638 N N . ILE B 1 308 ? 28.16632 69.88038 -45.83200 1.000 30.07491 307 ILE B N 1
ATOM 5639 C CA . ILE B 1 308 ? 27.39992 69.02619 -46.73249 1.000 32.77121 307 ILE B CA 1
ATOM 5640 C C . ILE B 1 308 ? 26.10119 69.70972 -47.14035 1.000 30.78677 307 ILE B C 1
ATOM 5641 O O . ILE B 1 308 ? 25.71001 69.67889 -48.31343 1.000 31.69836 307 ILE B O 1
ATOM 5646 N N . LEU B 1 309 ? 25.40996 70.33524 -46.18088 1.000 29.88510 308 LEU B N 1
ATOM 5647 C CA . LEU B 1 309 ? 24.14024 70.99305 -46.48189 1.000 29.71180 308 LEU B CA 1
ATOM 5648 C C . LEU B 1 309 ? 24.29658 72.16511 -47.44230 1.000 31.53258 308 LEU B C 1
ATOM 5649 O O . LEU B 1 309 ? 23.32249 72.54260 -48.10284 1.000 33.66750 308 LEU B O 1
ATOM 5654 N N . THR B 1 310 ? 25.48414 72.75612 -47.53746 1.000 32.96092 309 THR B N 1
ATOM 5655 C CA . THR B 1 310 ? 25.71040 73.82926 -48.49742 1.000 33.30222 309 THR B CA 1
ATOM 5656 C C . THR B 1 310 ? 26.29020 73.33186 -49.81695 1.000 35.60055 309 THR B C 1
ATOM 5657 O O . THR B 1 310 ? 26.63588 74.15370 -50.67476 1.000 39.88347 309 THR B O 1
ATOM 5661 N N . GLY B 1 311 ? 26.39434 72.01484 -50.00216 1.000 34.65534 310 GLY B N 1
ATOM 5662 C CA . GLY B 1 311 ? 26.86035 71.44389 -51.25006 1.000 32.08401 310 GLY B CA 1
ATOM 5663 C C . GLY B 1 311 ? 28.36114 71.38279 -51.42525 1.000 34.06070 310 GLY B C 1
ATOM 5664 O O . GLY B 1 311 ? 28.82731 71.16188 -52.54762 1.000 36.66410 310 GLY B O 1
ATOM 5665 N N . LYS B 1 312 ? 29.13475 71.55934 -50.36101 1.000 30.13401 311 LYS B N 1
ATOM 5666 C CA . LYS B 1 312 ? 30.58661 71.58077 -50.46254 1.000 34.81604 311 LYS B CA 1
ATOM 5667 C C . LYS B 1 312 ? 31.15475 70.17257 -50.36395 1.000 36.26376 311 LYS B C 1
ATOM 5668 O O . LYS B 1 312 ? 30.69854 69.36235 -49.55024 1.000 33.43959 311 LYS B O 1
ATOM 5674 N N . LYS B 1 313 ? 32.16772 69.89449 -51.18352 1.000 31.31650 312 LYS B N 1
ATOM 5675 C CA . LYS B 1 313 ? 32.94211 68.67171 -51.01649 1.000 35.90554 312 LYS B CA 1
ATOM 5676 C C . LYS B 1 313 ? 33.52152 68.64170 -49.61282 1.000 37.82643 312 LYS B C 1
ATOM 5677 O O . LYS B 1 313 ? 34.19699 69.58634 -49.19170 1.000 33.81413 312 LYS B O 1
ATOM 5683 N N . THR B 1 314 ? 33.24244 67.56600 -48.88198 1.000 31.60971 313 THR B N 1
ATOM 5684 C CA . THR B 1 314 ? 33.58864 67.47512 -47.47143 1.000 29.29135 313 THR B CA 1
ATOM 5685 C C . THR B 1 314 ? 34.28995 66.15527 -47.21302 1.000 30.87621 313 THR B C 1
ATOM 5686 O O . THR B 1 314 ? 33.86591 65.11032 -47.71374 1.000 32.58515 313 THR B O 1
ATOM 5690 N N . THR B 1 315 ? 35.38060 66.21963 -46.45838 1.000 30.42595 314 THR B N 1
ATOM 5691 C CA . THR B 1 315 ? 36.11581 65.04273 -46.01728 1.000 30.58992 314 THR B CA 1
ATOM 5692 C C . THR B 1 315 ? 35.86819 64.85945 -44.52800 1.000 29.39073 314 THR B C 1
ATOM 5693 O O . THR B 1 315 ? 36.04217 65.80195 -43.74921 1.000 28.93564 314 THR B O 1
ATOM 5697 N N . VAL B 1 316 ? 35.45391 63.65689 -44.13707 1.000 28.64274 315 VAL B N 1
ATOM 5698 C CA . VAL B 1 316 ? 35.06031 63.35770 -42.76233 1.000 31.12073 315 VAL B CA 1
ATOM 5699 C C . VAL B 1 316 ? 35.91997 62.19216 -42.29644 1.000 30.89529 315 VAL B C 1
ATOM 5700 O O . VAL B 1 316 ? 35.75651 61.06308 -42.77278 1.000 30.30016 315 VAL B O 1
ATOM 5704 N N . LEU B 1 317 ? 36.84809 62.46043 -41.38058 1.000 30.50432 316 LEU B N 1
ATOM 5705 C CA . LEU B 1 317 ? 37.83918 61.45565 -41.01842 1.000 31.37497 316 LEU B CA 1
ATOM 5706 C C . LEU B 1 317 ? 37.47046 60.64846 -39.77950 1.000 33.40075 316 LEU B C 1
ATOM 5707 O O . LEU B 1 317 ? 38.03881 59.57230 -39.57022 1.000 31.76078 316 LEU B O 1
ATOM 5712 N N . GLY B 1 318 ? 36.53720 61.12203 -38.96191 1.000 30.00540 317 GLY B N 1
ATOM 5713 C CA . GLY B 1 318 ? 36.10771 60.39653 -37.78665 1.000 30.71038 317 GLY B CA 1
ATOM 5714 C C . GLY B 1 318 ? 34.72723 59.77185 -37.95572 1.000 31.35825 317 GLY B C 1
ATOM 5715 O O . GLY B 1 318 ? 34.05734 59.93855 -38.96662 1.000 32.80588 317 GLY B O 1
ATOM 5716 N N . ASP B 1 319 ? 34.31311 59.02607 -36.93306 1.000 32.47998 318 ASP B N 1
ATOM 5717 C CA . ASP B 1 319 ? 32.95719 58.48507 -36.89137 1.000 33.61062 318 ASP B CA 1
ATOM 5718 C C . ASP B 1 319 ? 31.97909 59.55186 -36.40306 1.000 31.55739 318 ASP B C 1
ATOM 5719 O O . ASP B 1 319 ? 32.26828 60.28900 -35.45696 1.000 29.43565 318 ASP B O 1
ATOM 5724 N N . CYS B 1 320 ? 30.82294 59.63972 -37.05712 1.000 26.47362 319 CYS B N 1
ATOM 5725 C CA . CYS B 1 320 ? 29.80214 60.60552 -36.66847 1.000 30.80335 319 CYS B CA 1
ATOM 5726 C C . CYS B 1 320 ? 28.48227 60.21218 -37.31720 1.000 31.50964 319 CYS B C 1
ATOM 5727 O O . CYS B 1 320 ? 28.43655 59.38616 -38.23167 1.000 31.10313 319 CYS B O 1
ATOM 5730 N N . SER B 1 321 ? 27.40675 60.84625 -36.83607 1.000 30.70109 320 SER B N 1
ATOM 5731 C CA . SER B 1 321 ? 26.04602 60.47784 -37.21781 1.000 32.86137 320 SER B CA 1
ATOM 5732 C C . SER B 1 321 ? 25.75137 60.76410 -38.68559 1.000 31.56165 320 SER B C 1
ATOM 5733 O O . SER B 1 321 ? 24.89345 60.10270 -39.28134 1.000 32.97171 320 SER B O 1
ATOM 5736 N N . TYR B 1 322 ? 26.42727 61.74225 -39.27880 1.000 29.74413 321 TYR B N 1
ATOM 5737 C CA . TYR B 1 322 ? 26.13995 62.15440 -40.64650 1.000 30.24193 321 TYR B CA 1
ATOM 5738 C C . TYR B 1 322 ? 27.12657 61.59596 -41.66445 1.000 30.99363 321 TYR B C 1
ATOM 5739 O O . TYR B 1 322 ? 27.00961 61.90887 -42.85340 1.000 29.47875 321 TYR B O 1
ATOM 5748 N N . ALA B 1 323 ? 28.09761 60.79122 -41.22733 1.000 29.96293 322 ALA B N 1
ATOM 5749 C CA . ALA B 1 323 ? 29.10601 60.27217 -42.14548 1.000 31.80337 322 ALA B CA 1
ATOM 5750 C C . ALA B 1 323 ? 28.46922 59.52323 -43.30912 1.000 30.58311 322 ALA B C 1
ATOM 5751 O O . ALA B 1 323 ? 28.94667 59.60778 -44.44734 1.000 30.15377 322 ALA B O 1
ATOM 5753 N N . PHE B 1 324 ? 27.38410 58.78953 -43.05004 1.000 31.14902 323 PHE B N 1
ATOM 5754 C CA . PHE B 1 324 ? 26.78954 57.98609 -44.11355 1.000 32.28989 323 PHE B CA 1
ATOM 5755 C C . PHE B 1 324 ? 26.30474 58.85326 -45.26724 1.000 30.41927 323 PHE B C 1
ATOM 5756 O O . PHE B 1 324 ? 26.30093 58.40183 -46.41680 1.000 31.14304 323 PHE B O 1
ATOM 5764 N N . ILE B 1 325 ? 25.90006 60.09523 -44.98827 1.000 27.20255 324 ILE B N 1
ATOM 5765 C CA . ILE B 1 325 ? 25.50595 61.00636 -46.06016 1.000 31.12290 324 ILE B CA 1
ATOM 5766 C C . ILE B 1 325 ? 26.69733 61.30792 -46.95768 1.000 31.19267 324 ILE B C 1
ATOM 5767 O O . ILE B 1 325 ? 26.59746 61.27676 -48.18971 1.000 34.15622 324 ILE B O 1
ATOM 5772 N N . ASN B 1 326 ? 27.84327 61.61803 -46.34701 1.000 30.91298 325 ASN B N 1
ATOM 5773 C CA . ASN B 1 326 ? 29.03141 61.96884 -47.11319 1.000 31.90241 325 ASN B CA 1
ATOM 5774 C C . ASN B 1 326 ? 29.54307 60.81179 -47.96108 1.000 38.23648 325 ASN B C 1
ATOM 5775 O O . ASN B 1 326 ? 30.22670 61.05130 -48.96113 1.000 32.42627 325 ASN B O 1
ATOM 5780 N N . GLU B 1 327 ? 29.23898 59.56832 -47.58644 1.000 33.40010 326 GLU B N 1
ATOM 5781 C CA . GLU B 1 327 ? 29.71874 58.41164 -48.33231 1.000 38.18925 326 GLU B CA 1
ATOM 5782 C C . GLU B 1 327 ? 28.89115 58.11599 -49.57700 1.000 40.03350 326 GLU B C 1
ATOM 5783 O O . GLU B 1 327 ? 29.30573 57.28323 -50.39127 1.000 40.93511 326 GLU B O 1
ATOM 5789 N N . LEU B 1 328 ? 27.74466 58.77101 -49.74648 1.000 37.59449 327 LEU B N 1
ATOM 5790 C CA . LEU B 1 328 ? 26.96065 58.60800 -50.96241 1.000 35.20113 327 LEU B CA 1
ATOM 5791 C C . LEU B 1 328 ? 27.63006 59.33307 -52.12825 1.000 38.54486 327 LEU B C 1
ATOM 5792 O O . LEU B 1 328 ? 28.37425 60.29980 -51.95027 1.000 44.92688 327 LEU B O 1
ATOM 5797 N N . ALA B 1 329 ? 27.34503 58.85894 -53.33995 1.000 37.01111 328 ALA B N 1
ATOM 5798 C CA . ALA B 1 329 ? 28.10791 59.28224 -54.50658 1.000 42.46254 328 ALA B CA 1
ATOM 5799 C C . ALA B 1 329 ? 27.49346 60.45889 -55.25704 1.000 46.25442 328 ALA B C 1
ATOM 5800 O O . ALA B 1 329 ? 28.23061 61.23823 -55.87298 1.000 49.90544 328 ALA B O 1
ATOM 5802 N N . GLY B 1 330 ? 26.17306 60.61083 -55.23879 1.000 46.41357 329 GLY B N 1
ATOM 5803 C CA . GLY B 1 330 ? 25.55464 61.65515 -56.03552 1.000 45.74272 329 GLY B CA 1
ATOM 5804 C C . GLY B 1 330 ? 24.82876 62.72875 -55.24970 1.000 41.57744 329 GLY B C 1
ATOM 5805 O O . GLY B 1 330 ? 24.46866 62.52536 -54.08477 1.000 37.35531 329 GLY B O 1
ATOM 5806 N N . ALA B 1 331 ? 24.60533 63.88187 -55.88996 1.000 44.41285 330 ALA B N 1
ATOM 5807 C CA . ALA B 1 331 ? 23.86682 64.96256 -55.24359 1.000 45.76452 330 ALA B CA 1
ATOM 5808 C C . ALA B 1 331 ? 22.44031 64.54142 -54.91169 1.000 39.79184 330 ALA B C 1
ATOM 5809 O O . ALA B 1 331 ? 21.91558 64.88792 -53.84815 1.000 39.78041 330 ALA B O 1
ATOM 5811 N N . SER B 1 332 ? 21.79749 63.79038 -55.80731 1.000 38.20409 331 SER B N 1
ATOM 5812 C CA . SER B 1 332 ? 20.41820 63.37368 -55.57521 1.000 39.40043 331 SER B CA 1
ATOM 5813 C C . SER B 1 332 ? 20.32168 62.43170 -54.37904 1.000 40.70368 331 SER B C 1
ATOM 5814 O O . SER B 1 332 ? 19.47488 62.60969 -53.49419 1.000 40.39482 331 SER B O 1
ATOM 5817 N N . ALA B 1 333 ? 21.18550 61.41749 -54.33348 1.000 40.11358 332 ALA B N 1
ATOM 5818 C CA . ALA B 1 333 ? 21.21034 60.54026 -53.16898 1.000 42.01857 332 ALA B CA 1
ATOM 5819 C C . ALA B 1 333 ? 21.53714 61.32472 -51.90344 1.000 40.26083 332 ALA B C 1
ATOM 5820 O O . ALA B 1 333 ? 20.98880 61.04719 -50.82981 1.000 36.07287 332 ALA B O 1
ATOM 5822 N N . THR B 1 334 ? 22.42131 62.31874 -52.01569 1.000 38.07935 333 THR B N 1
ATOM 5823 C CA . THR B 1 334 ? 22.79863 63.12007 -50.85538 1.000 38.16950 333 THR B CA 1
ATOM 5824 C C . THR B 1 334 ? 21.60036 63.88783 -50.30448 1.000 36.59336 333 THR B C 1
ATOM 5825 O O . THR B 1 334 ? 21.36857 63.91223 -49.08974 1.000 36.04983 333 THR B O 1
ATOM 5829 N N . VAL B 1 335 ? 20.82292 64.51775 -51.18874 1.000 35.88768 334 VAL B N 1
ATOM 5830 C CA . VAL B 1 335 ? 19.65272 65.27964 -50.75412 1.000 36.80324 334 VAL B CA 1
ATOM 5831 C C . VAL B 1 335 ? 18.65665 64.37300 -50.04392 1.000 42.22798 334 VAL B C 1
ATOM 5832 O O . VAL B 1 335 ? 18.12066 64.71830 -48.98460 1.000 40.78472 334 VAL B O 1
ATOM 5836 N N . ASN B 1 336 ? 18.38882 63.20065 -50.62089 1.000 40.00704 335 ASN B N 1
ATOM 5837 C CA . ASN B 1 336 ? 17.43199 62.28221 -50.01289 1.000 42.50487 335 ASN B CA 1
ATOM 5838 C C . ASN B 1 336 ? 17.87334 61.85815 -48.61589 1.000 39.50022 335 ASN B C 1
ATOM 5839 O O . ASN B 1 336 ? 17.06340 61.83543 -47.68214 1.000 42.50609 335 ASN B O 1
ATOM 5844 N N . ALA B 1 337 ? 19.14980 61.50934 -48.45281 1.000 35.42261 336 ALA B N 1
ATOM 5845 C CA . ALA B 1 337 ? 19.64207 61.11549 -47.13518 1.000 37.41973 336 ALA B CA 1
ATOM 5846 C C . ALA B 1 337 ? 19.62722 62.28846 -46.16003 1.000 38.47509 336 ALA B C 1
ATOM 5847 O O . ALA B 1 337 ? 19.31603 62.11616 -44.97478 1.000 33.98840 336 ALA B O 1
ATOM 5849 N N . ALA B 1 338 ? 19.97694 63.48591 -46.63446 1.000 34.02432 337 ALA B N 1
ATOM 5850 C CA . ALA B 1 338 ? 19.98414 64.65008 -45.75435 1.000 32.59425 337 ALA B CA 1
ATOM 5851 C C . ALA B 1 338 ? 18.58373 64.96392 -45.24485 1.000 36.35817 337 ALA B C 1
ATOM 5852 O O . ALA B 1 338 ? 18.40645 65.32339 -44.07495 1.000 36.43968 337 ALA B O 1
ATOM 5854 N N . ALA B 1 339 ? 17.57483 64.83944 -46.10948 1.000 35.59262 338 ALA B N 1
ATOM 5855 C CA . ALA B 1 339 ? 16.19864 65.07242 -45.68141 1.000 39.58060 338 ALA B CA 1
ATOM 5856 C C . ALA B 1 339 ? 15.80827 64.12961 -44.54820 1.000 38.73214 338 ALA B C 1
ATOM 5857 O O . ALA B 1 339 ? 15.27169 64.55906 -43.52017 1.000 38.70657 338 ALA B O 1
ATOM 5859 N N . PHE B 1 340 ? 16.05223 62.83229 -44.72690 1.000 35.74330 339 PHE B N 1
ATOM 5860 C CA . PHE B 1 340 ? 15.77486 61.88831 -43.65011 1.000 41.56773 339 PHE B CA 1
ATOM 5861 C C . PHE B 1 340 ? 16.53560 62.25690 -42.37968 1.000 37.12191 339 PHE B C 1
ATOM 5862 O O . PHE B 1 340 ? 15.97266 62.23137 -41.27930 1.000 38.26819 339 PHE B O 1
ATOM 5870 N N . TYR B 1 341 ? 17.82419 62.58180 -42.51060 1.000 35.43854 340 TYR B N 1
ATOM 5871 C CA . TYR B 1 341 ? 18.64083 62.90426 -41.34133 1.000 34.90542 340 TYR B CA 1
ATOM 5872 C C . TYR B 1 341 ? 18.08020 64.10488 -40.58485 1.000 34.92268 340 TYR B C 1
ATOM 5873 O O . TYR B 1 341 ? 17.97269 64.07664 -39.35248 1.000 35.65240 340 TYR B O 1
ATOM 5882 N N . LEU B 1 342 ? 17.68856 65.15676 -41.30960 1.000 31.31059 341 LEU B N 1
ATOM 5883 C CA . LEU B 1 342 ? 17.27520 66.40114 -40.66374 1.000 37.82709 341 LEU B CA 1
ATOM 5884 C C . LEU B 1 342 ? 15.89010 66.28686 -40.04120 1.000 35.71269 341 LEU B C 1
ATOM 5885 O O . LEU B 1 342 ? 15.64830 66.82615 -38.95640 1.000 40.15681 341 LEU B O 1
ATOM 5890 N N . PHE B 1 343 ? 14.96347 65.60807 -40.71333 1.000 36.66424 342 PHE B N 1
ATOM 5891 C CA . PHE B 1 343 ? 13.58017 65.57629 -40.26041 1.000 37.08643 342 PHE B CA 1
ATOM 5892 C C . PHE B 1 343 ? 13.24026 64.35097 -39.42775 1.000 38.92153 342 PHE B C 1
ATOM 5893 O O . PHE B 1 343 ? 12.27452 64.39450 -38.65686 1.000 44.15964 342 PHE B O 1
ATOM 5901 N N . SER B 1 344 ? 13.99289 63.26676 -39.56439 1.000 36.90649 343 SER B N 1
ATOM 5902 C CA . SER B 1 344 ? 13.68330 62.03231 -38.85274 1.000 37.39761 343 SER B CA 1
ATOM 5903 C C . SER B 1 344 ? 14.72566 61.64101 -37.81583 1.000 40.55384 343 SER B C 1
ATOM 5904 O O . SER B 1 344 ? 14.35917 61.22315 -36.71157 1.000 39.50341 343 SER B O 1
ATOM 5907 N N . TYR B 1 345 ? 16.01874 61.74567 -38.13198 1.000 37.00267 344 TYR B N 1
ATOM 5908 C CA . TYR B 1 345 ? 17.03699 61.40611 -37.14166 1.000 30.96134 344 TYR B CA 1
ATOM 5909 C C . TYR B 1 345 ? 17.18217 62.51193 -36.10039 1.000 35.93643 344 TYR B C 1
ATOM 5910 O O . TYR B 1 345 ? 17.04261 62.26574 -34.89828 1.000 36.77382 344 TYR B O 1
ATOM 5919 N N . LEU B 1 346 ? 17.45453 63.74044 -36.53937 1.000 34.56032 345 LEU B N 1
ATOM 5920 C CA . LEU B 1 346 ? 17.48220 64.85380 -35.59994 1.000 35.74157 345 LEU B CA 1
ATOM 5921 C C . LEU B 1 346 ? 16.10485 65.06246 -34.97830 1.000 35.65916 345 LEU B C 1
ATOM 5922 O O . LEU B 1 346 ? 15.06867 64.83354 -35.60836 1.000 34.92225 345 LEU B O 1
ATOM 5927 N N . VAL B 1 347 ? 16.10075 65.50866 -33.72648 1.000 36.44085 346 VAL B N 1
ATOM 5928 C CA . VAL B 1 347 ? 14.86223 65.76517 -32.99657 1.000 37.76654 346 VAL B CA 1
ATOM 5929 C C . VAL B 1 347 ? 14.82644 67.23479 -32.59430 1.000 39.87261 346 VAL B C 1
ATOM 5930 O O . VAL B 1 347 ? 15.86509 67.78941 -32.20108 1.000 38.57351 346 VAL B O 1
ATOM 5934 N N . PRO B 1 348 ? 13.67634 67.90248 -32.68360 1.000 41.44946 347 PRO B N 1
ATOM 5935 C CA . PRO B 1 348 ? 13.56730 69.25752 -32.12809 1.000 43.71080 347 PRO B CA 1
ATOM 5936 C C . PRO B 1 348 ? 14.04597 69.28787 -30.68387 1.000 43.50072 347 PRO B C 1
ATOM 5937 O O . PRO B 1 348 ? 13.63332 68.47448 -29.85349 1.000 44.14898 347 PRO B O 1
ATOM 5941 N N . PHE B 1 349 ? 14.92023 70.25264 -30.39110 1.000 46.69116 348 PHE B N 1
ATOM 5942 C CA . PHE B 1 349 ? 15.68452 70.24656 -29.14679 1.000 45.41202 348 PHE B CA 1
ATOM 5943 C C . PHE B 1 349 ? 14.79813 70.00742 -27.92600 1.000 47.68973 348 PHE B C 1
ATOM 5944 O O . PHE B 1 349 ? 15.09033 69.13903 -27.09804 1.000 45.00576 348 PHE B O 1
ATOM 5952 N N . ASP B 1 350 ? 13.70496 70.76298 -27.79783 1.000 45.29480 349 ASP B N 1
ATOM 5953 C CA . ASP B 1 350 ? 12.90094 70.67255 -26.58094 1.000 49.57952 349 ASP B CA 1
ATOM 5954 C C . ASP B 1 350 ? 12.28035 69.29018 -26.40507 1.000 49.42393 349 ASP B C 1
ATOM 5955 O O . ASP B 1 350 ? 12.00832 68.86887 -25.27346 1.000 48.53298 349 ASP B O 1
ATOM 5960 N N . LEU B 1 351 ? 12.06149 68.56398 -27.49957 1.000 48.89140 350 LEU B N 1
ATOM 5961 C CA . LEU B 1 351 ? 11.29431 67.32870 -27.39318 1.000 49.07157 350 LEU B CA 1
ATOM 5962 C C . LEU B 1 351 ? 12.05866 66.22969 -26.65996 1.000 43.73460 350 LEU B C 1
ATOM 5963 O O . LEU B 1 351 ? 11.43592 65.39870 -25.98931 1.000 48.47103 350 LEU B O 1
ATOM 5968 N N . VAL B 1 352 ? 13.39120 66.19567 -26.75853 1.000 48.83342 351 VAL B N 1
ATOM 5969 C CA . VAL B 1 352 ? 14.13935 65.15991 -26.04835 1.000 46.15025 351 VAL B CA 1
ATOM 5970 C C . VAL B 1 352 ? 14.07283 65.33190 -24.53988 1.000 47.42534 351 VAL B C 1
ATOM 5971 O O . VAL B 1 352 ? 14.50719 64.43967 -23.80201 1.000 47.25416 351 VAL B O 1
ATOM 5975 N N . PHE B 1 353 ? 13.54648 66.45933 -24.06362 1.000 49.76360 352 PHE B N 1
ATOM 5976 C CA . PHE B 1 353 ? 13.31106 66.68558 -22.64416 1.000 51.81175 352 PHE B CA 1
ATOM 5977 C C . PHE B 1 353 ? 11.82956 66.62238 -22.29887 1.000 55.22315 352 PHE B C 1
ATOM 5978 O O . PHE B 1 353 ? 11.44721 66.92776 -21.16332 1.000 58.58865 352 PHE B O 1
ATOM 5986 N N . ASN B 1 354 ? 10.99038 66.23592 -23.25473 1.000 54.87120 353 ASN B N 1
ATOM 5987 C CA . ASN B 1 354 ? 9.54794 66.14110 -23.06754 1.000 56.64058 353 ASN B CA 1
ATOM 5988 C C . ASN B 1 354 ? 9.20366 64.67706 -22.81521 1.000 59.33983 353 ASN B C 1
ATOM 5989 O O . ASN B 1 354 ? 9.38171 63.83150 -23.69853 1.000 57.35062 353 ASN B O 1
ATOM 5994 N N A GLN B 1 355 ? 8.70542 64.38013 -21.61200 0.601 60.91304 354 GLN B N 1
ATOM 5995 N N B GLN B 1 355 ? 8.71651 64.37947 -21.60712 0.399 60.93443 354 GLN B N 1
ATOM 5996 C CA A GLN B 1 355 ? 8.46869 62.98849 -21.23943 0.601 62.36268 354 GLN B CA 1
ATOM 5997 C CA B GLN B 1 355 ? 8.46133 62.99107 -21.23628 0.399 62.34297 354 GLN B CA 1
ATOM 5998 C C A GLN B 1 355 ? 7.42339 62.33097 -22.13270 0.601 60.01586 354 GLN B C 1
ATOM 5999 C C B GLN B 1 355 ? 7.44064 62.33766 -22.15796 0.399 60.04082 354 GLN B C 1
ATOM 6000 O O A GLN B 1 355 ? 7.49252 61.12136 -22.37710 0.601 59.58866 354 GLN B O 1
ATOM 6001 O O B GLN B 1 355 ? 7.54399 61.13970 -22.44645 0.399 59.63036 354 GLN B O 1
ATOM 6012 N N . GLU B 1 356 ? 6.45653 63.10183 -22.63606 1.000 61.67359 355 GLU B N 1
ATOM 6013 C CA . GLU B 1 356 ? 5.44545 62.52506 -23.51766 1.000 61.53413 355 GLU B CA 1
ATOM 6014 C C . GLU B 1 356 ? 6.04287 62.12359 -24.86170 1.000 60.70598 355 GLU B C 1
ATOM 6015 O O . GLU B 1 356 ? 5.71024 61.06230 -25.40245 1.000 61.61612 355 GLU B O 1
ATOM 6021 N N . TYR B 1 357 ? 6.91456 62.96143 -25.42636 1.000 54.99011 356 TYR B N 1
ATOM 6022 C CA . TYR B 1 357 ? 7.56098 62.59197 -26.68064 1.000 54.30418 356 TYR B CA 1
ATOM 6023 C C . TYR B 1 357 ? 8.47389 61.38703 -26.49050 1.000 52.73762 356 TYR B C 1
ATOM 6024 O O . TYR B 1 357 ? 8.53629 60.50362 -27.35393 1.000 52.37531 356 TYR B O 1
ATOM 6033 N N . LEU B 1 358 ? 9.19228 61.33697 -25.36792 1.000 53.68573 357 LEU B N 1
ATOM 6034 C CA . LEU B 1 358 ? 10.07289 60.20597 -25.09956 1.000 52.84117 357 LEU B CA 1
ATOM 6035 C C . LEU B 1 358 ? 9.28673 58.90124 -25.05633 1.000 53.92099 357 LEU B C 1
ATOM 6036 O O . LEU B 1 358 ? 9.70348 57.88921 -25.63253 1.000 53.10187 357 LEU B O 1
ATOM 6041 N N . LYS B 1 359 ? 8.13674 58.90818 -24.38244 1.000 55.18471 358 LYS B N 1
ATOM 6042 C CA . LYS B 1 359 ? 7.29135 57.72090 -24.37271 1.000 57.70564 358 LYS B CA 1
ATOM 6043 C C . LYS B 1 359 ? 6.85039 57.36062 -25.78439 1.000 56.34721 358 LYS B C 1
ATOM 6044 O O . LYS B 1 359 ? 6.71734 56.17822 -26.12281 1.000 57.11289 358 LYS B O 1
ATOM 6050 N N . PHE B 1 360 ? 6.62309 58.37154 -26.62229 1.000 56.00058 359 PHE B N 1
ATOM 6051 C CA . PHE B 1 360 ? 6.27747 58.12094 -28.01571 1.000 54.88843 359 PHE B CA 1
ATOM 6052 C C . PHE B 1 360 ? 7.39362 57.36638 -28.73165 1.000 53.30530 359 PHE B C 1
ATOM 6053 O O . PHE B 1 360 ? 7.14109 56.38100 -29.43412 1.000 52.99986 359 PHE B O 1
ATOM 6061 N N . ARG B 1 361 ? 8.64078 57.81356 -28.56339 1.000 51.00328 360 ARG B N 1
ATOM 6062 C CA . ARG B 1 361 ? 9.75842 57.13777 -29.21637 1.000 46.27193 360 ARG B CA 1
ATOM 6063 C C . ARG B 1 361 ? 10.03627 55.77264 -28.59617 1.000 51.67700 360 ARG B C 1
ATOM 6064 O O . ARG B 1 361 ? 10.53521 54.87016 -29.28052 1.000 47.82460 360 ARG B O 1
ATOM 6072 N N . LEU B 1 362 ? 9.73010 55.60375 -27.30846 1.000 48.13274 361 LEU B N 1
ATOM 6073 C CA . LEU B 1 362 ? 9.93638 54.31391 -26.66250 1.000 51.62699 361 LEU B CA 1
ATOM 6074 C C . LEU B 1 362 ? 9.07016 53.22405 -27.27728 1.000 52.79301 361 LEU B C 1
ATOM 6075 O O . LEU B 1 362 ? 9.40801 52.04173 -27.16234 1.000 54.87833 361 LEU B O 1
ATOM 6080 N N . GLY B 1 363 ? 7.96357 53.58994 -27.92174 1.000 52.39471 362 GLY B N 1
ATOM 6081 C CA . GLY B 1 363 ? 7.16037 52.63207 -28.65182 1.000 54.49515 362 GLY B CA 1
ATOM 6082 C C . GLY B 1 363 ? 7.69065 52.26185 -30.01783 1.000 56.72610 362 GLY B C 1
ATOM 6083 O O . GLY B 1 363 ? 7.08533 51.43257 -30.70416 1.000 56.90688 362 GLY B O 1
ATOM 6084 N N . HIS B 1 364 ? 8.80859 52.85633 -30.42604 1.000 49.71161 363 HIS B N 1
ATOM 6085 C CA . HIS B 1 364 ? 9.43293 52.58944 -31.71727 1.000 50.51012 363 HIS B CA 1
ATOM 6086 C C . HIS B 1 364 ? 8.43143 52.73297 -32.86557 1.000 55.72799 363 HIS B C 1
ATOM 6087 O O . HIS B 1 364 ? 8.15178 51.76183 -33.57985 1.000 53.21265 363 HIS B O 1
ATOM 6094 N N . PRO B 1 365 ? 7.87445 53.92379 -33.06912 1.000 54.26378 364 PRO B N 1
ATOM 6095 C CA . PRO B 1 365 ? 6.89617 54.11658 -34.14565 1.000 57.47869 364 PRO B CA 1
ATOM 6096 C C . PRO B 1 365 ? 7.56864 54.16056 -35.51128 1.000 58.54952 364 PRO B C 1
ATOM 6097 O O . PRO B 1 365 ? 8.79406 54.17458 -35.64215 1.000 52.86171 364 PRO B O 1
ATOM 6101 N N . GLU B 1 366 ? 6.72999 54.17714 -36.54457 1.000 59.40755 365 GLU B N 1
ATOM 6102 C CA . GLU B 1 366 ? 7.21639 54.21990 -37.91410 1.000 58.48225 365 GLU B CA 1
ATOM 6103 C C . GLU B 1 366 ? 7.86378 55.57068 -38.21307 1.000 56.17174 365 GLU B C 1
ATOM 6104 O O . GLU B 1 366 ? 7.57565 56.58570 -37.57347 1.000 56.09928 365 GLU B O 1
ATOM 6110 N N . GLU B 1 367 ? 8.75520 55.57167 -39.20821 1.000 52.82664 366 GLU B N 1
ATOM 6111 C CA . GLU B 1 367 ? 9.45690 56.80066 -39.56805 1.000 53.55559 366 GLU B CA 1
ATOM 6112 C C . GLU B 1 367 ? 8.47792 57.92619 -39.88274 1.000 52.99075 366 GLU B C 1
ATOM 6113 O O . GLU B 1 367 ? 8.74531 59.09277 -39.57497 1.000 54.56651 366 GLU B O 1
ATOM 6119 N N . ARG B 1 368 ? 7.33323 57.59552 -40.48710 1.000 55.99682 367 ARG B N 1
ATOM 6120 C CA . ARG B 1 368 ? 6.35072 58.62014 -40.83137 1.000 60.62700 367 ARG B CA 1
ATOM 6121 C C . ARG B 1 368 ? 5.80408 59.30487 -39.58474 1.000 59.59568 367 ARG B C 1
ATOM 6122 O O . ARG B 1 368 ? 5.67267 60.53391 -39.54467 1.000 57.37469 367 ARG B O 1
ATOM 6130 N N . GLU B 1 369 ? 5.45512 58.52117 -38.56137 1.000 57.62398 368 GLU B N 1
ATOM 6131 C CA . GLU B 1 369 ? 4.97025 59.11405 -37.32022 1.000 57.53755 368 GLU B CA 1
ATOM 6132 C C . GLU B 1 369 ? 6.02277 60.01589 -36.69211 1.000 54.79847 368 GLU B C 1
ATOM 6133 O O . GLU B 1 369 ? 5.68193 61.02688 -36.06741 1.000 54.38671 368 GLU B O 1
ATOM 6139 N N . ILE B 1 370 ? 7.30187 59.67103 -36.85168 1.000 52.03173 369 ILE B N 1
ATOM 6140 C CA . ILE B 1 370 ? 8.37284 60.48154 -36.27972 1.000 50.51001 369 ILE B CA 1
ATOM 6141 C C . ILE B 1 370 ? 8.48073 61.81276 -37.01521 1.000 53.52982 369 ILE B C 1
ATOM 6142 O O . ILE B 1 370 ? 8.51508 62.88312 -36.39593 1.000 52.54350 369 ILE B O 1
ATOM 6147 N N . VAL B 1 371 ? 8.52364 61.76698 -38.34899 1.000 50.40553 370 VAL B N 1
ATOM 6148 C CA . VAL B 1 371 ? 8.60708 62.99764 -39.13326 1.000 53.31447 370 VAL B CA 1
ATOM 6149 C C . VAL B 1 371 ? 7.41741 63.90296 -38.83999 1.000 55.22159 370 VAL B C 1
ATOM 6150 O O . VAL B 1 371 ? 7.56817 65.12232 -38.69503 1.000 57.14032 370 VAL B O 1
ATOM 6154 N N . GLY B 1 372 ? 6.21797 63.32435 -38.74342 1.000 56.69174 371 GLY B N 1
ATOM 6155 C CA . GLY B 1 372 ? 5.04214 64.12986 -38.45535 1.000 55.89964 371 GLY B CA 1
ATOM 6156 C C . GLY B 1 372 ? 5.13410 64.84559 -37.12122 1.000 60.15289 371 GLY B C 1
ATOM 6157 O O . GLY B 1 372 ? 4.79562 66.02821 -37.01502 1.000 57.50319 371 GLY B O 1
ATOM 6158 N N . LYS B 1 373 ? 5.58558 64.13628 -36.08285 1.000 57.07194 372 LYS B N 1
ATOM 6159 C CA . LYS B 1 373 ? 5.77275 64.76322 -34.77752 1.000 59.03449 372 LYS B CA 1
ATOM 6160 C C . LYS B 1 373 ? 6.73910 65.93808 -34.86662 1.000 56.76822 372 LYS B C 1
ATOM 6161 O O . LYS B 1 373 ? 6.48735 67.00582 -34.29578 1.000 58.72829 372 LYS B O 1
ATOM 6167 N N . HIS B 1 374 ? 7.84846 65.76068 -35.58642 1.000 51.68214 373 HIS B N 1
ATOM 6168 C CA . HIS B 1 374 ? 8.85945 66.80836 -35.67500 1.000 49.97085 373 HIS B CA 1
ATOM 6169 C C . HIS B 1 374 ? 8.35243 67.99632 -36.48595 1.000 54.10534 373 HIS B C 1
ATOM 6170 O O . HIS B 1 374 ? 8.43283 69.14664 -36.03882 1.000 54.19087 373 HIS B O 1
ATOM 6177 N N . ILE B 1 375 ? 7.82052 67.73473 -37.68205 1.000 51.36360 374 ILE B N 1
ATOM 6178 C CA . ILE B 1 375 ? 7.28460 68.81067 -38.51315 1.000 56.36256 374 ILE B CA 1
ATOM 6179 C C . ILE B 1 375 ? 6.17453 69.55419 -37.77950 1.000 61.17471 374 ILE B C 1
ATOM 6180 O O . ILE B 1 375 ? 6.06931 70.78501 -37.86130 1.000 59.76585 374 ILE B O 1
ATOM 6185 N N . GLU B 1 376 ? 5.32427 68.82112 -37.05818 1.000 59.62004 375 GLU B N 1
ATOM 6186 C CA . GLU B 1 376 ? 4.27756 69.46811 -36.27452 1.000 65.18908 375 GLU B CA 1
ATOM 6187 C C . GLU B 1 376 ? 4.87218 70.44733 -35.27107 1.000 63.94591 375 GLU B C 1
ATOM 6188 O O . GLU B 1 376 ? 4.33281 71.53968 -35.06042 1.000 66.37098 375 GLU B O 1
ATOM 6194 N N . PHE B 1 377 ? 5.98818 70.07314 -34.64412 1.000 61.74450 376 PHE B N 1
ATOM 6195 C CA . PHE B 1 377 ? 6.62320 70.95143 -33.66805 1.000 58.71435 376 PHE B CA 1
ATOM 6196 C C . PHE B 1 377 ? 7.26079 72.15712 -34.34717 1.000 57.83786 376 PHE B C 1
ATOM 6197 O O . PHE B 1 377 ? 7.09836 73.29622 -33.89452 1.000 58.96717 376 PHE B O 1
ATOM 6205 N N . TYR B 1 378 ? 7.99855 71.92334 -35.43502 1.000 56.53191 377 TYR B N 1
ATOM 6206 C CA . TYR B 1 378 ? 8.65279 73.02339 -36.13475 1.000 57.64898 377 TYR B CA 1
ATOM 6207 C C . TYR B 1 378 ? 7.64594 74.04997 -36.63460 1.000 61.55865 377 TYR B C 1
ATOM 6208 O O . TYR B 1 378 ? 7.97654 75.23491 -36.75754 1.000 58.48280 377 TYR B O 1
ATOM 6217 N N . SER B 1 379 ? 6.41905 73.62046 -36.92355 1.000 63.92814 378 SER B N 1
ATOM 6218 C CA . SER B 1 379 ? 5.40784 74.51676 -37.46800 1.000 72.73347 378 SER B CA 1
ATOM 6219 C C . SER B 1 379 ? 4.40514 74.92577 -36.39831 1.000 79.61988 378 SER B C 1
ATOM 6220 O O . SER B 1 379 ? 4.40733 76.07532 -35.94520 1.000 81.66795 378 SER B O 1
ATOM 6223 N N . ALA B 1 380 ? 3.56744 73.96933 -35.98798 1.000 84.41618 379 ALA B N 1
ATOM 6224 C CA . ALA B 1 380 ? 2.40169 74.16080 -35.12897 1.000 99.14346 379 ALA B CA 1
ATOM 6225 C C . ALA B 1 380 ? 1.19500 73.53381 -35.81424 1.000 108.04140 379 ALA B C 1
ATOM 6226 O O . ALA B 1 380 ? 1.27592 72.40413 -36.30800 1.000 92.92519 379 ALA B O 1
ATOM 6228 N N . ASP B 1 381 ? 0.08137 74.25779 -35.86583 1.000 109.03955 380 ASP B N 1
ATOM 6229 C CA . ASP B 1 381 ? -1.09766 73.77739 -36.57761 1.000 105.71906 380 ASP B CA 1
ATOM 6230 C C . ASP B 1 381 ? -1.07634 74.25153 -38.02782 1.000 98.29210 380 ASP B C 1
ATOM 6231 O O . ASP B 1 381 ? -2.07899 74.16341 -38.73624 1.000 88.81389 380 ASP B O 1
ATOM 6236 N N . SER B 1 392 ? 2.44434 60.30675 -47.20112 1.000 87.91141 391 SER B N 1
ATOM 6237 C CA . SER B 1 392 ? 3.77630 59.89345 -47.62949 1.000 89.10600 391 SER B CA 1
ATOM 6238 C C . SER B 1 392 ? 4.86056 60.65013 -46.87201 1.000 84.62260 391 SER B C 1
ATOM 6239 O O . SER B 1 392 ? 4.70438 61.82976 -46.55570 1.000 90.63144 391 SER B O 1
ATOM 6242 N N . LEU B 1 393 ? 5.96685 59.96168 -46.58562 1.000 81.96202 392 LEU B N 1
ATOM 6243 C CA . LEU B 1 393 ? 7.06908 60.60858 -45.88294 1.000 80.43678 392 LEU B CA 1
ATOM 6244 C C . LEU B 1 393 ? 7.73986 61.65638 -46.76351 1.000 79.64969 392 LEU B C 1
ATOM 6245 O O . LEU B 1 393 ? 8.06448 62.75377 -46.29551 1.000 77.68654 392 LEU B O 1
ATOM 6250 N N . SER B 1 394 ? 7.94552 61.34093 -48.04422 1.000 82.42910 393 SER B N 1
ATOM 6251 C CA . SER B 1 394 ? 8.56062 62.30344 -48.95255 1.000 78.90881 393 SER B CA 1
ATOM 6252 C C . SER B 1 394 ? 7.65703 63.51000 -49.17754 1.000 75.57205 393 SER B C 1
ATOM 6253 O O . SER B 1 394 ? 8.14049 64.64295 -49.28705 1.000 74.63245 393 SER B O 1
ATOM 6256 N N . SER B 1 395 ? 6.34269 63.28879 -49.25237 1.000 79.39818 394 SER B N 1
ATOM 6257 C CA . SER B 1 395 ? 5.42184 64.39647 -49.48682 1.000 77.33644 394 SER B CA 1
ATOM 6258 C C . SER B 1 395 ? 5.33464 65.31290 -48.27263 1.000 76.53411 394 SER B C 1
ATOM 6259 O O . SER B 1 395 ? 5.25613 66.53845 -48.41818 1.000 77.26442 394 SER B O 1
ATOM 6262 N N . LEU B 1 396 ? 5.34213 64.74092 -47.06682 1.000 78.36073 395 LEU B N 1
ATOM 6263 C CA . LEU B 1 396 ? 5.31972 65.56816 -45.86490 1.000 79.72746 395 LEU B CA 1
ATOM 6264 C C . LEU B 1 396 ? 6.50555 66.52420 -45.83515 1.000 78.61896 395 LEU B C 1
ATOM 6265 O O . LEU B 1 396 ? 6.35802 67.70013 -45.48110 1.000 76.13266 395 LEU B O 1
ATOM 6270 N N . ILE B 1 397 ? 7.68993 66.03724 -46.20832 1.000 72.28396 396 ILE B N 1
ATOM 6271 C CA . ILE B 1 397 ? 8.87703 66.88587 -46.21787 1.000 65.02498 396 ILE B CA 1
ATOM 6272 C C . ILE B 1 397 ? 8.80535 67.89203 -47.36076 1.000 68.13473 396 ILE B C 1
ATOM 6273 O O . ILE B 1 397 ? 9.01806 69.09395 -47.16343 1.000 68.59964 396 ILE B O 1
ATOM 6278 N N . ASN B 1 398 ? 8.51284 67.41614 -48.57473 1.000 70.02067 397 ASN B N 1
ATOM 6279 C CA . ASN B 1 398 ? 8.37587 68.31818 -49.71526 1.000 71.29684 397 ASN B CA 1
ATOM 6280 C C . ASN B 1 398 ? 7.38825 69.43780 -49.41179 1.000 73.87593 397 ASN B C 1
ATOM 6281 O O . ASN B 1 398 ? 7.66712 70.61598 -49.66042 1.000 73.80839 397 ASN B O 1
ATOM 6286 N N . GLU B 1 399 ? 6.22252 69.08343 -48.86693 1.000 75.71288 398 GLU B N 1
ATOM 6287 C CA . GLU B 1 399 ? 5.22729 70.09511 -48.52726 1.000 80.65873 398 GLU B CA 1
ATOM 6288 C C . GLU B 1 399 ? 5.70467 70.97788 -47.38014 1.000 79.51087 398 GLU B C 1
ATOM 6289 O O . GLU B 1 399 ? 5.56080 72.20444 -47.43423 1.000 81.12473 398 GLU B O 1
ATOM 6295 N N . ALA B 1 400 ? 6.26773 70.37209 -46.33010 1.000 76.85848 399 ALA B N 1
ATOM 6296 C CA . ALA B 1 400 ? 6.74568 71.14280 -45.18471 1.000 73.28760 399 ALA B CA 1
ATOM 6297 C C . ALA B 1 400 ? 7.68437 72.25893 -45.62634 1.000 74.84718 399 ALA B C 1
ATOM 6298 O O . ALA B 1 400 ? 7.56498 73.40605 -45.17983 1.000 74.09902 399 ALA B O 1
ATOM 6300 N N . ILE B 1 401 ? 8.62996 71.93670 -46.50936 1.000 70.68946 400 ILE B N 1
ATOM 6301 C CA . ILE B 1 401 ? 9.50034 72.96510 -47.06653 1.000 70.59020 400 ILE B CA 1
ATOM 6302 C C . ILE B 1 401 ? 8.70042 73.91453 -47.94918 1.000 79.22236 400 ILE B C 1
ATOM 6303 O O . ILE B 1 401 ? 8.94426 75.12700 -47.96397 1.000 84.50942 400 ILE B O 1
ATOM 6308 N N . SER B 1 402 ? 7.72666 73.38178 -48.68913 1.000 79.89941 401 SER B N 1
ATOM 6309 C CA . SER B 1 402 ? 6.92203 74.20945 -49.58167 1.000 80.89843 401 SER B CA 1
ATOM 6310 C C . SER B 1 402 ? 6.15371 75.27275 -48.80414 1.000 87.16883 401 SER B C 1
ATOM 6311 O O . SER B 1 402 ? 6.27979 76.47319 -49.07283 1.000 91.85086 401 SER B O 1
ATOM 6314 N N . LEU B 1 403 ? 5.34299 74.84574 -47.83419 1.000 87.47854 402 LEU B N 1
ATOM 6315 C CA . LEU B 1 403 ? 4.54101 75.78973 -47.06178 1.000 92.52249 402 LEU B CA 1
ATOM 6316 C C . LEU B 1 403 ? 5.42561 76.78697 -46.32171 1.000 105.44644 402 LEU B C 1
ATOM 6317 O O . LEU B 1 403 ? 5.30842 78.00354 -46.50978 1.000 100.78180 402 LEU B O 1
ATOM 6322 N N . GLU B 1 404 ? 6.31685 76.28700 -45.47091 1.000 103.71399 403 GLU B N 1
ATOM 6323 C CA . GLU B 1 404 ? 7.19138 77.14609 -44.67931 1.000 94.77878 403 GLU B CA 1
ATOM 6324 C C . GLU B 1 404 ? 8.17983 77.88618 -45.57555 1.000 92.16359 403 GLU B C 1
ATOM 6325 O O . GLU B 1 404 ? 7.80874 78.82065 -46.28714 1.000 95.54279 403 GLU B O 1
#

Secondary structure (DSSP, 8-state):
-EEEE-----TTS-SSTTHHHHHHHH---S--EEEE-HHHHHSTT-GGGTTSGGG-HHHHHHHT-----HHHHHTSEEEE--SHHHHHHHHTTTT-HHHHHHHHHHS--HHHHHHHHHHHTSSTTHHHH-SEEEESS--HHHHHHHHHHT--EEEEEE-SS-TTTB--EEEEESS-SSSS-SHHHHHH--TT----S-HHHHHHHHB-SPPP----BSEEEE---TT-HHHHHSSTT--HHHHHHHHHTTS-GGGEEEE--TTSS----SSSSEEP--SSHHHHHTTBSEEEESS-HHHHHHHHTT-EEEE-S--TTHHHHT--SHHHHHHHHHHIIIIISEEGGGGG-HHHHHHHHT---HHHHHHHHHHHHT----HHHHHHHHHHHHH-/-EEEE-----TTS-SSTTHHHHHHHH---S--EEEE-THHHHGGG-GGGTTSGGG-HHHHHHHT-----HHHHTTSEEEE--HHHHHHHHHTTTT-HHHHHHHHHHS--HHHHHHHHHHHTSSTTTTTT--EEEESS--HHHHHHHHHHT--EEEEEE-SS-TTTB--EEEEESS-SSSS-SHHHHHH---S----S-HHHHHHHHBSSPPPPPPSS-EEEEEE---TT-HHHHTSSTT--HHHHHHHHHTTS-GGGEEEE--TTSS----TTSSEEP--SSHHHHHTTEEEEEESS-HHHHHHHHTT-EEEE-S--TTHHHHT--SHHHHHHHHHHIIIIISEEGGGGG-HHHHHHHHT---HHHHHHHHHHHHH---HHHHHHHHHHH-

Solvent-accessible surface area: 34331 Å² total

InterPro domains:
  IPR007833 Capsule polysaccharide biosynthesis [PF05159] (275-323)
  IPR054112 Glycosyltransferase 99, N-terminal domain [PF21912] (4-183)